Protein AF-0000000084528272 (afdb_homodimer)

Solvent-accessible surface area (backbone atoms only — not comparable to full-atom values): 48865 Å² total; per-residue (Å²): 131,80,78,73,78,74,69,82,78,52,68,67,54,35,46,54,52,16,54,50,28,44,74,71,64,39,54,68,62,13,48,53,31,45,22,58,32,39,61,64,41,75,79,44,25,68,60,29,32,51,48,12,52,50,26,46,77,71,67,38,52,70,60,12,41,41,28,18,53,52,11,29,74,66,36,71,82,39,64,70,40,47,52,53,34,22,51,45,30,42,74,66,55,42,34,70,60,16,41,53,48,45,51,52,50,33,72,79,41,75,84,44,64,67,57,52,28,51,44,28,46,38,28,37,65,69,65,36,39,68,65,19,47,54,54,30,53,57,46,33,69,75,39,73,83,42,31,65,34,36,33,40,37,12,54,36,29,35,48,66,65,39,49,37,64,7,52,57,37,39,60,32,49,65,62,64,68,82,48,78,78,84,85,66,97,50,54,70,60,84,78,63,78,40,80,50,34,31,34,35,32,32,73,82,76,55,70,29,52,51,56,58,50,47,39,44,43,34,39,43,44,77,71,34,33,33,58,38,33,35,37,46,34,57,75,54,49,28,68,25,50,48,70,33,59,56,46,73,44,47,34,74,65,62,81,86,58,88,56,63,27,28,41,48,57,70,68,43,47,38,66,43,35,70,74,37,90,70,70,66,70,57,37,64,67,41,66,52,67,68,30,39,52,52,28,50,62,72,46,51,66,48,68,91,35,50,30,36,34,39,32,39,58,57,60,86,82,42,86,65,30,74,62,48,32,59,60,72,70,68,48,54,84,51,71,61,48,78,69,53,44,44,32,27,61,44,72,58,73,72,46,50,55,37,56,71,71,52,47,33,53,64,32,37,60,62,28,76,75,47,87,38,50,30,34,50,51,26,37,54,72,71,35,70,34,36,42,24,21,81,33,45,63,38,34,47,38,31,41,70,53,41,52,28,37,36,40,33,37,60,73,51,62,48,77,53,46,92,57,78,42,53,31,83,70,25,83,40,31,38,45,47,59,27,89,45,62,89,35,57,68,62,38,42,51,51,48,44,54,49,47,53,52,51,49,52,51,50,50,53,53,56,68,77,96,131,79,80,73,78,73,71,81,76,51,67,67,55,35,45,54,50,17,55,50,28,44,74,70,65,39,53,69,64,13,46,53,31,45,22,58,35,38,64,63,42,74,79,46,25,68,58,29,33,51,47,12,53,51,25,46,75,70,67,37,52,69,60,12,40,41,28,19,52,51,11,28,74,66,35,73,82,40,64,70,41,46,51,53,35,22,52,45,30,41,73,65,55,42,33,70,61,17,42,54,47,46,51,53,52,33,72,78,42,75,88,44,63,67,57,52,29,51,43,29,46,38,29,36,66,69,65,37,38,68,63,18,47,55,54,28,54,55,47,33,68,76,40,75,83,42,33,64,32,36,32,41,36,11,54,36,30,36,48,65,65,39,49,37,66,9,52,59,38,41,61,32,51,66,61,64,67,80,47,80,79,83,86,65,96,51,53,68,60,84,78,63,78,40,78,50,35,30,35,36,34,32,74,83,75,55,70,30,51,52,56,57,50,47,38,44,43,34,38,44,44,76,71,33,33,33,58,38,34,33,36,46,35,59,74,54,48,27,68,24,51,49,69,33,59,57,46,74,43,46,34,74,65,62,80,85,58,90,55,62,26,29,42,48,57,73,70,44,48,38,66,45,35,71,75,36,91,70,69,66,70,55,36,64,65,42,66,53,66,69,31,38,52,51,27,51,63,73,45,52,66,48,68,91,34,52,30,34,34,40,33,38,58,57,60,86,82,42,86,65,31,75,63,47,31,58,62,73,68,68,49,53,86,50,70,61,49,79,69,52,42,44,32,26,62,44,72,58,73,72,46,50,54,37,55,70,71,52,48,34,52,65,31,38,60,62,28,76,77,49,88,37,49,30,35,51,50,26,37,55,73,72,36,71,33,36,38,24,20,82,33,44,63,39,34,48,37,30,43,70,53,39,51,28,37,34,41,34,39,60,72,50,62,48,76,54,46,91,58,78,45,53,31,84,71,24,82,41,31,37,45,45,59,28,90,44,62,90,36,57,69,63,38,44,52,50,49,44,55,49,48,54,53,51,48,52,53,51,51,52,55,55,71,75,95

Organism: NCBI:txid1123501

Nearest PDB structures (foldseek):
  6eou-assembly1_A  TM=7.880E-01  e=1.430E-07  Homo sapiens
  3vtx-assembly2_B  TM=8.028E-01  e=5.625E-07  Candidatus Magnetobacterium bavaricum
  8dti-assembly1_B  TM=3.540E-01  e=1.031E-11  Arabidopsis thaliana
  8dtg-assembly1_A  TM=3.325E-01  e=1.079E-10  Arabidopsis thaliana
  5nnr-assembly1_A  TM=5.958E-01  e=6.463E-05  Thermochaetoides thermophila

Structure (mmCIF, N/CA/C/O backbone):
data_AF-0000000084528272-model_v1
#
loop_
_entity.id
_entity.type
_entity.pdbx_description
1 polymer 'TPR repeat protein/Tetratricopeptide repeat protein'
#
loop_
_atom_site.group_PDB
_atom_site.id
_atom_site.type_symbol
_atom_site.label_atom_id
_atom_site.label_alt_id
_atom_site.label_comp_id
_atom_site.label_asym_id
_atom_site.label_entity_id
_atom_site.label_seq_id
_atom_site.pdbx_PDB_ins_code
_atom_site.Cartn_x
_atom_site.Cartn_y
_atom_site.Cartn_z
_atom_site.occupancy
_atom_site.B_iso_or_equiv
_atom_site.auth_seq_id
_atom_site.auth_comp_id
_atom_site.auth_asym_id
_atom_site.auth_atom_id
_atom_site.pdbx_PDB_model_num
ATOM 1 N N . MET A 1 1 ? -33.344 21.797 -30.281 1 27.42 1 MET A N 1
ATOM 2 C CA . MET A 1 1 ? -33.656 20.516 -29.672 1 27.42 1 MET A CA 1
ATOM 3 C C . MET A 1 1 ? -33.594 20.578 -28.156 1 27.42 1 MET A C 1
ATOM 5 O O . MET A 1 1 ? -32.594 21.047 -27.609 1 27.42 1 MET A O 1
ATOM 9 N N . SER A 1 2 ? -34.75 20.719 -27.422 1 32.47 2 SER A N 1
ATOM 10 C CA . SER A 1 2 ? -34.906 20.969 -25.984 1 32.47 2 SER A CA 1
ATOM 11 C C . SER A 1 2 ? -34.156 19.953 -25.156 1 32.47 2 SER A C 1
ATOM 13 O O . SER A 1 2 ? -34.156 18.75 -25.453 1 32.47 2 SER A O 1
ATOM 15 N N . GLU A 1 3 ? -32.969 20.25 -24.734 1 37.88 3 GLU A N 1
ATOM 16 C CA . GLU A 1 3 ? -32.219 19.422 -23.797 1 37.88 3 GLU A CA 1
ATOM 17 C C . GLU A 1 3 ? -33.125 18.859 -22.703 1 37.88 3 GLU A C 1
ATOM 19 O O . GLU A 1 3 ? -33.688 19.625 -21.906 1 37.88 3 GLU A O 1
ATOM 24 N N . ALA A 1 4 ? -34.062 17.984 -23.156 1 40.44 4 ALA A N 1
ATOM 25 C CA . ALA A 1 4 ? -35.031 17.25 -22.359 1 40.44 4 ALA A CA 1
ATOM 26 C C . ALA A 1 4 ? -34.531 17.031 -20.938 1 40.44 4 ALA A C 1
ATOM 28 O O . ALA A 1 4 ? -33.469 16.438 -20.75 1 40.44 4 ALA A O 1
ATOM 29 N N . GLY A 1 5 ? -34.594 17.891 -19.953 1 46.25 5 GLY A N 1
ATOM 30 C CA . GLY A 1 5 ? -34.281 18 -18.547 1 46.25 5 GLY A CA 1
ATOM 31 C C . GLY A 1 5 ? -34.406 16.688 -17.797 1 46.25 5 GLY A C 1
ATOM 32 O O . GLY A 1 5 ? -35.5 16.344 -17.297 1 46.25 5 GLY A O 1
ATOM 33 N N . SER A 1 6 ? -33.781 15.578 -18.141 1 57.53 6 SER A N 1
ATOM 34 C CA . SER A 1 6 ? -33.938 14.227 -17.625 1 57.53 6 SER A CA 1
ATOM 35 C C . SER A 1 6 ? -34 14.219 -16.109 1 57.53 6 SER A C 1
ATOM 37 O O . SER A 1 6 ? -33.188 14.867 -15.438 1 57.53 6 SER A O 1
ATOM 39 N N . ARG A 1 7 ? -35.156 14.102 -15.5 1 70.81 7 ARG A N 1
ATOM 40 C CA . ARG A 1 7 ? -35.375 13.977 -14.062 1 70.81 7 ARG A CA 1
ATOM 41 C C . ARG A 1 7 ? -34.344 13.062 -13.43 1 70.81 7 ARG A C 1
ATOM 43 O O . ARG A 1 7 ? -33.844 12.141 -14.086 1 70.81 7 ARG A O 1
ATOM 50 N N . PRO A 1 8 ? -33.875 13.492 -12.18 1 80.69 8 PRO A N 1
ATOM 51 C CA . PRO A 1 8 ? -32.938 12.586 -11.492 1 80.69 8 PRO A CA 1
ATOM 52 C C . PRO A 1 8 ? -33.5 11.164 -11.359 1 80.69 8 PRO A C 1
ATOM 54 O O . PRO A 1 8 ? -34.719 10.984 -11.172 1 80.69 8 PRO A O 1
ATOM 57 N N . PRO A 1 9 ? -32.781 10.172 -11.742 1 85.69 9 PRO A N 1
ATOM 58 C CA . PRO A 1 9 ? -33.25 8.789 -11.633 1 85.69 9 PRO A CA 1
ATOM 59 C C . PRO A 1 9 ? -33.75 8.445 -10.227 1 85.69 9 PRO A C 1
ATOM 61 O O . PRO A 1 9 ? -33.25 8.992 -9.242 1 85.69 9 PRO A O 1
ATOM 64 N N . THR A 1 10 ? -34.875 7.629 -10.227 1 90.06 10 THR A N 1
ATOM 65 C CA . THR A 1 10 ? -35.375 7.117 -8.953 1 90.06 10 THR A CA 1
ATOM 66 C C . THR A 1 10 ? -34.406 6.082 -8.367 1 90.06 10 THR A C 1
ATOM 68 O O . THR A 1 10 ? -33.531 5.586 -9.07 1 90.06 10 THR A O 1
ATOM 71 N N . VAL A 1 11 ? -34.594 5.758 -7.148 1 91.12 11 VAL A N 1
ATOM 72 C CA . VAL A 1 11 ? -33.781 4.77 -6.453 1 91.12 11 VAL A CA 1
ATOM 73 C C . VAL A 1 11 ? -33.906 3.412 -7.145 1 91.12 11 VAL A C 1
ATOM 75 O O . VAL A 1 11 ? -32.906 2.697 -7.312 1 91.12 11 VAL A O 1
ATOM 78 N N . ALA A 1 12 ? -35.094 3.129 -7.602 1 92.75 12 ALA A N 1
ATOM 79 C CA . ALA A 1 12 ? -35.344 1.855 -8.273 1 92.75 12 ALA A CA 1
ATOM 80 C C . ALA A 1 12 ? -34.625 1.792 -9.617 1 92.75 12 ALA A C 1
ATOM 82 O O . ALA A 1 12 ? -34.094 0.744 -10 1 92.75 12 ALA A O 1
ATOM 83 N N . GLU A 1 13 ? -34.625 2.869 -10.266 1 93.81 13 GLU A N 1
ATOM 84 C CA . GLU A 1 13 ? -33.938 2.934 -11.555 1 93.81 13 GLU A CA 1
ATOM 85 C C . GLU A 1 13 ? -32.438 2.77 -11.391 1 93.81 13 GLU A C 1
ATOM 87 O O . GLU A 1 13 ? -31.781 2.129 -12.219 1 93.81 13 GLU A O 1
ATOM 92 N N . VAL A 1 14 ? -31.922 3.311 -10.359 1 94.81 14 VAL A N 1
ATOM 93 C CA . VAL A 1 14 ? -30.5 3.193 -10.086 1 94.81 14 VAL A CA 1
ATOM 94 C C . VAL A 1 14 ? -30.156 1.741 -9.773 1 94.81 14 VAL A C 1
ATOM 96 O O . VAL A 1 14 ? -29.125 1.228 -10.234 1 94.81 14 VAL A O 1
ATOM 99 N N . ARG A 1 15 ? -31 1.11 -9.062 1 95.69 15 ARG A N 1
ATOM 100 C CA . ARG A 1 15 ? -30.812 -0.298 -8.727 1 95.69 15 ARG A CA 1
ATOM 101 C C . ARG A 1 15 ? -30.703 -1.148 -9.984 1 95.69 15 ARG A C 1
ATOM 103 O O . ARG A 1 15 ? -29.734 -1.906 -10.148 1 95.69 15 ARG A O 1
ATOM 110 N N . ASP A 1 16 ? -31.672 -0.999 -10.836 1 96.5 16 ASP A N 1
ATOM 111 C CA . ASP A 1 16 ? -31.719 -1.804 -12.055 1 96.5 16 ASP A CA 1
ATOM 112 C C . ASP A 1 16 ? -30.531 -1.518 -12.953 1 96.5 16 ASP A C 1
ATOM 114 O O . ASP A 1 16 ? -29.969 -2.434 -13.555 1 96.5 16 ASP A O 1
ATOM 118 N N . ALA A 1 17 ? -30.156 -0.276 -13.016 1 96.56 17 ALA A N 1
ATOM 119 C CA . ALA A 1 17 ? -29.016 0.122 -13.812 1 96.56 17 ALA A CA 1
ATOM 120 C C . ALA A 1 17 ? -27.719 -0.499 -13.273 1 96.56 17 ALA A C 1
ATOM 122 O O . ALA A 1 17 ? -26.844 -0.902 -14.047 1 96.56 17 ALA A O 1
ATOM 123 N N . ALA A 1 18 ? -27.578 -0.59 -11.961 1 96 18 ALA A N 1
ATOM 124 C CA . ALA A 1 18 ? -26.391 -1.172 -11.32 1 96 18 ALA A CA 1
ATOM 125 C C . ALA A 1 18 ? -26.25 -2.648 -11.68 1 96 18 ALA A C 1
ATOM 127 O O . ALA A 1 18 ? -25.172 -3.094 -12.086 1 96 18 ALA A O 1
ATOM 128 N N . VAL A 1 19 ? -27.359 -3.34 -11.609 1 96.81 19 VAL A N 1
ATOM 129 C CA . VAL A 1 19 ? -27.359 -4.773 -11.875 1 96.81 19 VAL A CA 1
ATOM 130 C C . VAL A 1 19 ? -27.062 -5.031 -13.352 1 96.81 19 VAL A C 1
ATOM 132 O O . VAL A 1 19 ? -26.281 -5.93 -13.688 1 96.81 19 VAL A O 1
ATOM 135 N N . GLU A 1 20 ? -27.641 -4.238 -14.18 1 97.06 20 GLU A N 1
ATOM 136 C CA . GLU A 1 20 ? -27.406 -4.375 -15.617 1 97.06 20 GLU A CA 1
ATOM 137 C C . GLU A 1 20 ? -25.953 -4.129 -15.977 1 97.06 20 GLU A C 1
ATOM 139 O O . GLU A 1 20 ? -25.359 -4.875 -16.766 1 97.06 20 GLU A O 1
ATOM 144 N N . ALA A 1 21 ? -25.391 -3.068 -15.445 1 97.06 21 ALA A N 1
ATOM 145 C CA . ALA A 1 21 ? -23.984 -2.754 -15.695 1 97.06 21 ALA A CA 1
ATOM 146 C C . ALA A 1 21 ? -23.078 -3.883 -15.219 1 97.06 21 ALA A C 1
ATOM 148 O O . ALA A 1 21 ? -22.125 -4.242 -15.898 1 97.06 21 ALA A O 1
ATOM 149 N N . HIS A 1 22 ? -23.391 -4.426 -14.078 1 96.12 22 HIS A N 1
ATOM 150 C CA . HIS A 1 22 ? -22.625 -5.531 -13.523 1 96.12 22 HIS A CA 1
ATOM 151 C C . HIS A 1 22 ? -22.672 -6.754 -14.438 1 96.12 22 HIS A C 1
ATOM 153 O O . HIS A 1 22 ? -21.641 -7.328 -14.766 1 96.12 22 HIS A O 1
ATOM 159 N N . ARG A 1 23 ? -23.781 -7.066 -14.875 1 95.69 23 ARG A N 1
ATOM 160 C CA . ARG A 1 23 ? -23.984 -8.219 -15.742 1 95.69 23 ARG A CA 1
ATOM 161 C C . ARG A 1 23 ? -23.266 -8.023 -17.078 1 95.69 23 ARG A C 1
ATOM 163 O O . ARG A 1 23 ? -22.766 -8.984 -17.672 1 95.69 23 ARG A O 1
ATOM 170 N N . ALA A 1 24 ? -23.172 -6.801 -17.5 1 96.31 24 ALA A N 1
ATOM 171 C CA . ALA A 1 24 ? -22.562 -6.473 -18.781 1 96.31 24 ALA A CA 1
ATOM 172 C C . ALA A 1 24 ? -21.047 -6.367 -18.656 1 96.31 24 ALA A C 1
ATOM 174 O O . ALA A 1 24 ? -20.344 -6.156 -19.656 1 96.31 24 ALA A O 1
ATOM 175 N N . GLY A 1 25 ? -20.531 -6.473 -17.484 1 94.62 25 GLY A N 1
ATOM 176 C CA . GLY A 1 25 ? -19.094 -6.449 -17.281 1 94.62 25 GLY A CA 1
ATOM 177 C C . GLY A 1 25 ? -18.531 -5.047 -17.141 1 94.62 25 GLY A C 1
ATOM 178 O O . GLY A 1 25 ? -17.312 -4.859 -17.125 1 94.62 25 GLY A O 1
ATOM 179 N N . ARG A 1 26 ? -19.469 -4.086 -17.125 1 95.69 26 ARG A N 1
ATOM 180 C CA . ARG A 1 26 ? -19.031 -2.713 -16.891 1 95.69 26 ARG A CA 1
ATOM 181 C C . ARG A 1 26 ? -18.828 -2.441 -15.406 1 95.69 26 ARG A C 1
ATOM 183 O O . ARG A 1 26 ? -19.641 -1.729 -14.797 1 95.69 26 ARG A O 1
ATOM 190 N N . LEU A 1 27 ? -17.797 -2.949 -14.867 1 93.38 27 LEU A N 1
ATOM 191 C CA . LEU A 1 27 ? -17.594 -3.084 -13.43 1 93.38 27 LEU A CA 1
ATOM 192 C C . LEU A 1 27 ? -17.453 -1.717 -12.766 1 93.38 27 LEU A C 1
ATOM 194 O O . LEU A 1 27 ? -18 -1.488 -11.688 1 93.38 27 LEU A O 1
ATOM 198 N N . ASP A 1 28 ? -16.781 -0.731 -13.398 1 90.81 28 ASP A N 1
ATOM 199 C CA . ASP A 1 28 ? -16.609 0.592 -12.805 1 90.81 28 ASP A CA 1
ATOM 200 C C . ASP A 1 28 ? -17.938 1.33 -12.703 1 90.81 28 ASP A C 1
ATOM 202 O O . ASP A 1 28 ? -18.266 1.906 -11.664 1 90.81 28 ASP A O 1
ATOM 206 N N . GLU A 1 29 ? -18.625 1.276 -13.805 1 93.38 29 GLU A N 1
ATOM 207 C CA . GLU A 1 29 ? -19.953 1.896 -13.82 1 93.38 29 GLU A CA 1
ATOM 208 C C . GLU A 1 29 ? -20.859 1.252 -12.781 1 93.38 29 GLU A C 1
ATOM 210 O O . GLU A 1 29 ? -21.562 1.949 -12.047 1 93.38 29 GLU A O 1
ATOM 215 N N . ALA A 1 30 ? -20.875 -0.094 -12.703 1 95.31 30 ALA A N 1
ATOM 216 C CA . ALA A 1 30 ? -21.703 -0.816 -11.742 1 95.31 30 ALA A CA 1
ATOM 217 C C . ALA A 1 30 ? -21.344 -0.419 -10.312 1 95.31 30 ALA A C 1
ATOM 219 O O . ALA A 1 30 ? -22.234 -0.208 -9.477 1 95.31 30 ALA A O 1
ATOM 220 N N . SER A 1 31 ? -20.062 -0.312 -10.078 1 92.38 31 SER A N 1
ATOM 221 C CA . SER A 1 31 ? -19.594 0.045 -8.742 1 92.38 31 SER A CA 1
ATOM 222 C C . SER A 1 31 ? -20.141 1.405 -8.312 1 92.38 31 SER A C 1
ATOM 224 O O . SER A 1 31 ? -20.609 1.563 -7.188 1 92.38 31 SER A O 1
ATOM 226 N N . GLU A 1 32 ? -20.094 2.361 -9.18 1 90.38 32 GLU A N 1
ATOM 227 C CA . GLU A 1 32 ? -20.594 3.699 -8.883 1 90.38 32 GLU A CA 1
ATOM 228 C C . GLU A 1 32 ? -22.109 3.676 -8.625 1 90.38 32 GLU A C 1
ATOM 230 O O . GLU A 1 32 ? -22.594 4.352 -7.723 1 90.38 32 GLU A O 1
ATOM 235 N N . LEU A 1 33 ? -22.781 2.938 -9.422 1 93.75 33 LEU A N 1
ATOM 236 C CA . LEU A 1 33 ? -24.234 2.84 -9.281 1 93.75 33 LEU A CA 1
ATOM 237 C C . LEU A 1 33 ? -24.609 2.121 -7.992 1 93.75 33 LEU A C 1
ATOM 239 O O . LEU A 1 33 ? -25.547 2.523 -7.305 1 93.75 33 LEU A O 1
ATOM 243 N N . TYR A 1 34 ? -23.875 1.042 -7.652 1 94.31 34 TYR A N 1
ATOM 244 C CA . TYR A 1 34 ? -24.094 0.375 -6.375 1 94.31 34 TYR A CA 1
ATOM 245 C C . TYR A 1 34 ? -23.891 1.339 -5.211 1 94.31 34 TYR A C 1
ATOM 247 O O . TYR A 1 34 ? -24.688 1.35 -4.262 1 94.31 34 TYR A O 1
ATOM 255 N N . ALA A 1 35 ? -22.844 2.146 -5.32 1 89.88 35 ALA A N 1
ATOM 256 C CA . ALA A 1 35 ? -22.547 3.121 -4.27 1 89.88 35 ALA A CA 1
ATOM 257 C C . ALA A 1 35 ? -23.719 4.09 -4.086 1 89.88 35 ALA A C 1
ATOM 259 O O . ALA A 1 35 ? -24.156 4.336 -2.963 1 89.88 35 ALA A O 1
ATOM 260 N N . ALA A 1 36 ? -24.156 4.625 -5.16 1 88.81 36 ALA A N 1
ATOM 261 C CA . ALA A 1 36 ? -25.281 5.57 -5.117 1 88.81 36 ALA A CA 1
ATOM 262 C C . ALA A 1 36 ? -26.531 4.914 -4.539 1 88.81 36 ALA A C 1
ATOM 264 O O . ALA A 1 36 ? -27.219 5.5 -3.697 1 88.81 36 ALA A O 1
ATOM 265 N N . TYR A 1 37 ? -26.844 3.742 -4.969 1 93.38 37 TYR A N 1
ATOM 266 C CA . TYR A 1 37 ? -28.047 3.049 -4.52 1 93.38 37 TYR A CA 1
ATOM 267 C C . TYR A 1 37 ? -27.969 2.721 -3.033 1 93.38 37 TYR A C 1
ATOM 269 O O . TYR A 1 37 ? -28.922 2.967 -2.281 1 93.38 37 TYR A O 1
ATOM 277 N N . LEU A 1 38 ? -26.812 2.207 -2.633 1 91.25 38 LEU A N 1
ATOM 278 C CA . LEU A 1 38 ? -26.688 1.716 -1.267 1 91.25 38 LEU A CA 1
ATOM 279 C C . LEU A 1 38 ? -26.562 2.875 -0.281 1 91.25 38 LEU A C 1
ATOM 281 O O . LEU A 1 38 ? -26.828 2.709 0.911 1 91.25 38 LEU A O 1
ATOM 285 N N . ALA A 1 39 ? -26.156 4.012 -0.787 1 85.62 39 ALA A N 1
ATOM 286 C CA . ALA A 1 39 ? -26.234 5.211 0.042 1 85.62 39 ALA A CA 1
ATOM 287 C C . ALA A 1 39 ? -27.672 5.539 0.418 1 85.62 39 ALA A C 1
ATOM 289 O O . ALA A 1 39 ? -27.938 6.027 1.521 1 85.62 39 ALA A O 1
ATOM 290 N N . ALA A 1 40 ? -28.562 5.242 -0.467 1 87.31 40 ALA A N 1
ATOM 291 C CA . ALA A 1 40 ? -29.984 5.531 -0.274 1 87.31 40 ALA A CA 1
ATOM 292 C C . ALA A 1 40 ? -30.688 4.359 0.398 1 87.31 40 ALA A C 1
ATOM 294 O O . ALA A 1 40 ? -31.703 4.551 1.09 1 87.31 40 ALA A O 1
ATOM 295 N N . SER A 1 41 ? -30.203 3.176 0.177 1 90.25 41 SER A N 1
ATOM 296 C CA . SER A 1 41 ? -30.828 1.968 0.696 1 90.25 41 SER A CA 1
ATOM 297 C C . SER A 1 41 ? -29.812 1.056 1.37 1 90.25 41 SER A C 1
ATOM 299 O O . SER A 1 41 ? -29.594 -0.071 0.922 1 90.25 41 SER A O 1
ATOM 301 N N . PRO A 1 42 ? -29.328 1.45 2.529 1 88.38 42 PRO A N 1
ATOM 302 C CA . PRO A 1 42 ? -28.234 0.722 3.162 1 88.38 42 PRO A CA 1
ATOM 303 C C . PRO A 1 42 ? -28.656 -0.628 3.729 1 88.38 42 PRO A C 1
ATOM 305 O O . PRO A 1 42 ? -27.812 -1.441 4.109 1 88.38 42 PRO A O 1
ATOM 308 N N . ASP A 1 43 ? -29.953 -0.979 3.688 1 90.44 43 ASP A N 1
ATOM 309 C CA . ASP A 1 43 ? -30.406 -2.207 4.328 1 90.44 43 ASP A CA 1
ATOM 310 C C . ASP A 1 43 ? -30.734 -3.281 3.293 1 90.44 43 ASP A C 1
ATOM 312 O O . ASP A 1 43 ? -31.344 -4.297 3.617 1 90.44 43 ASP A O 1
ATOM 316 N N . ASP A 1 44 ? -30.359 -3.049 2.086 1 93.56 44 ASP A N 1
ATOM 317 C CA . ASP A 1 44 ? -30.609 -4.023 1.029 1 93.56 44 ASP A CA 1
ATOM 318 C C . ASP A 1 44 ? -29.484 -5.055 0.956 1 93.56 44 ASP A C 1
ATOM 320 O O . ASP A 1 44 ? -28.5 -4.852 0.245 1 93.56 44 ASP A O 1
ATOM 324 N N . GLY A 1 45 ? -29.672 -6.148 1.642 1 95.12 45 GLY A N 1
ATOM 325 C CA . GLY A 1 45 ? -28.656 -7.195 1.691 1 95.12 45 GLY A CA 1
ATOM 326 C C . GLY A 1 45 ? -28.344 -7.777 0.328 1 95.12 45 GLY A C 1
ATOM 327 O O . GLY A 1 45 ? -27.18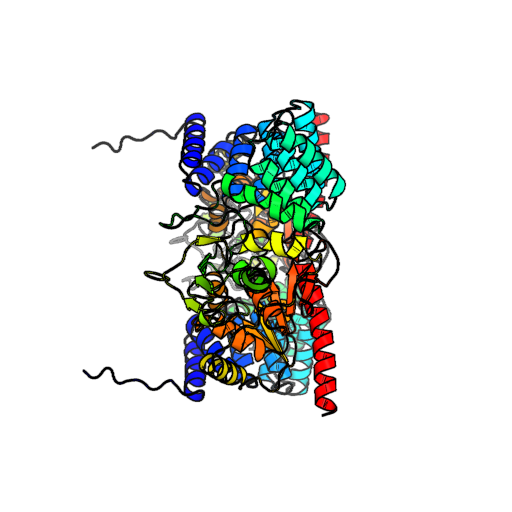8 -8.109 0.046 1 95.12 45 GLY A O 1
ATOM 328 N N . GLY A 1 46 ? -29.344 -7.875 -0.471 1 96.69 46 GLY A N 1
ATOM 329 C CA . GLY A 1 46 ? -29.141 -8.391 -1.813 1 96.69 46 GLY A CA 1
ATOM 330 C C . GLY A 1 46 ? -28.172 -7.559 -2.629 1 96.69 46 GLY A C 1
ATOM 331 O O . GLY A 1 46 ? -27.281 -8.102 -3.299 1 96.69 46 GLY A O 1
ATOM 332 N N . MET A 1 47 ? -28.281 -6.281 -2.514 1 96.31 47 MET A N 1
ATOM 333 C CA . MET A 1 47 ? -27.422 -5.387 -3.293 1 96.31 47 MET A CA 1
ATOM 334 C C . MET A 1 47 ? -26.016 -5.34 -2.717 1 96.31 47 MET A C 1
ATOM 336 O O . MET A 1 47 ? -25.031 -5.195 -3.459 1 96.31 47 MET A O 1
ATOM 340 N N . TRP A 1 48 ? -25.875 -5.5 -1.437 1 95.5 48 TRP A N 1
ATOM 341 C CA . TRP A 1 48 ? -24.547 -5.645 -0.836 1 95.5 48 TRP A CA 1
ATOM 342 C C . TRP A 1 48 ? -23.859 -6.898 -1.347 1 95.5 48 TRP A C 1
ATOM 344 O O . TRP A 1 48 ? -22.656 -6.875 -1.649 1 95.5 48 TRP A O 1
ATOM 354 N N . SER A 1 49 ? -24.625 -7.949 -1.415 1 97.38 49 SER A N 1
ATOM 355 C CA . SER A 1 49 ? -24.062 -9.195 -1.929 1 97.38 49 SER A CA 1
ATOM 356 C C . SER A 1 49 ? -23.609 -9.047 -3.375 1 97.38 49 SER A C 1
ATOM 358 O O . SER A 1 49 ? -22.531 -9.523 -3.748 1 97.38 49 SER A O 1
ATOM 360 N N . ASN A 1 50 ? -24.438 -8.344 -4.176 1 97.12 50 ASN A N 1
ATOM 361 C CA . ASN A 1 50 ? -24.047 -8.078 -5.555 1 97.12 50 ASN A CA 1
ATOM 362 C C . ASN A 1 50 ? -22.766 -7.27 -5.625 1 97.12 50 ASN A C 1
ATOM 364 O O . ASN A 1 50 ? -21.875 -7.566 -6.438 1 97.12 50 ASN A O 1
ATOM 368 N N . LEU A 1 51 ? -22.672 -6.332 -4.77 1 95.94 51 LEU A N 1
ATOM 369 C CA . LEU A 1 51 ? -21.453 -5.523 -4.719 1 95.94 51 LEU A CA 1
ATOM 370 C C . LEU A 1 51 ? -20.25 -6.371 -4.324 1 95.94 51 LEU A C 1
ATOM 372 O O . LEU A 1 51 ? -19.172 -6.234 -4.906 1 95.94 51 LEU A O 1
ATOM 376 N N . GLY A 1 52 ? -20.422 -7.168 -3.33 1 96.62 52 GLY A N 1
ATOM 377 C CA . GLY A 1 52 ? -19.359 -8.078 -2.941 1 96.62 52 GLY A CA 1
ATOM 378 C C . GLY A 1 52 ? -18.875 -8.961 -4.078 1 96.62 52 GLY A C 1
ATOM 379 O O . GLY A 1 52 ? -17.672 -9.164 -4.254 1 96.62 52 GLY A O 1
ATOM 380 N N . ALA A 1 53 ? -19.828 -9.469 -4.82 1 96.81 53 ALA A N 1
ATOM 381 C CA . ALA A 1 53 ? -19.484 -10.289 -5.98 1 96.81 53 ALA A CA 1
ATOM 382 C C . ALA A 1 53 ? -18.688 -9.484 -7.008 1 96.81 53 ALA A C 1
ATOM 384 O O . ALA A 1 53 ? -17.734 -9.992 -7.598 1 96.81 53 ALA A O 1
ATOM 385 N N . LEU A 1 54 ? -19.125 -8.312 -7.23 1 95.44 54 LEU A N 1
ATOM 386 C CA . LEU A 1 54 ? -18.422 -7.434 -8.156 1 95.44 54 LEU A CA 1
ATOM 387 C C . LEU A 1 54 ? -16.969 -7.223 -7.715 1 95.44 54 LEU A C 1
ATOM 389 O O . LEU A 1 54 ? -16.047 -7.371 -8.516 1 95.44 54 LEU A O 1
ATOM 393 N N . HIS A 1 55 ? -16.781 -6.875 -6.418 1 94.56 55 HIS A N 1
ATOM 394 C CA . HIS A 1 55 ? -15.438 -6.625 -5.898 1 94.56 55 HIS A CA 1
ATOM 395 C C . HIS A 1 55 ? -14.57 -7.871 -6.004 1 94.56 55 HIS A C 1
ATOM 397 O O . HIS A 1 55 ? -13.375 -7.777 -6.305 1 94.56 55 HIS A O 1
ATOM 403 N N . ARG A 1 56 ? -15.148 -9 -5.805 1 93.94 56 ARG A N 1
ATOM 404 C CA . ARG A 1 56 ? -14.406 -10.25 -5.898 1 93.94 56 ARG A CA 1
ATOM 405 C C . ARG A 1 56 ? -13.883 -10.477 -7.316 1 93.94 56 ARG A C 1
ATOM 407 O O . ARG A 1 56 ? -12.703 -10.773 -7.508 1 93.94 56 ARG A O 1
ATOM 414 N N . VAL A 1 57 ? -14.734 -10.258 -8.289 1 91.62 57 VAL A N 1
ATOM 415 C CA . VAL A 1 57 ? -14.359 -10.453 -9.688 1 91.62 57 VAL A CA 1
ATOM 416 C C . VAL A 1 57 ? -13.305 -9.422 -10.086 1 91.62 57 VAL A C 1
ATOM 418 O O . VAL A 1 57 ? -12.406 -9.719 -10.875 1 91.62 57 VAL A O 1
ATOM 421 N N . ALA A 1 58 ? -13.398 -8.297 -9.469 1 89.62 58 ALA A N 1
ATOM 422 C CA . ALA A 1 58 ? -12.469 -7.211 -9.781 1 89.62 58 ALA A CA 1
ATOM 423 C C . ALA A 1 58 ? -11.156 -7.375 -9.016 1 89.62 58 ALA A C 1
ATOM 425 O O . ALA A 1 58 ? -10.25 -6.551 -9.148 1 89.62 58 ALA A O 1
ATOM 426 N N . GLY A 1 59 ? -11.039 -8.398 -8.203 1 89.25 59 GLY A N 1
ATOM 427 C CA . GLY A 1 59 ? -9.812 -8.656 -7.461 1 89.25 59 GLY A CA 1
ATOM 428 C C . GLY A 1 59 ? -9.68 -7.797 -6.215 1 89.25 59 GLY A C 1
ATOM 429 O O . GLY A 1 59 ? -8.602 -7.719 -5.617 1 89.25 59 GLY A O 1
ATOM 430 N N . ARG A 1 60 ? -10.797 -7.082 -5.852 1 90.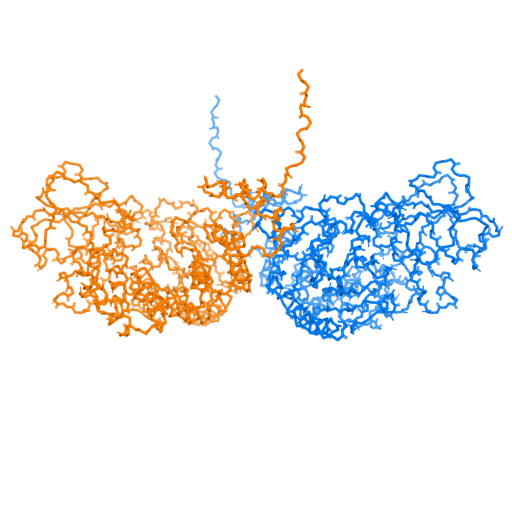62 60 ARG A N 1
ATOM 431 C CA . ARG A 1 60 ? -10.812 -6.254 -4.652 1 90.62 60 ARG A CA 1
ATOM 432 C C . ARG A 1 60 ? -11.336 -7.039 -3.453 1 90.62 60 ARG A C 1
ATOM 434 O O . ARG A 1 60 ? -12.406 -6.727 -2.922 1 90.62 60 ARG A O 1
ATOM 441 N N . HIS A 1 61 ? -10.508 -7.941 -2.932 1 93.25 61 HIS A N 1
ATOM 442 C CA . HIS A 1 61 ? -10.953 -8.977 -2.01 1 93.25 61 HIS A CA 1
ATOM 443 C C . HIS A 1 61 ? -11.32 -8.391 -0.654 1 93.25 61 HIS A C 1
ATOM 445 O O . HIS A 1 61 ? -12.281 -8.836 -0.021 1 93.25 61 HIS A O 1
ATOM 451 N N . ASP A 1 62 ? -10.641 -7.363 -0.186 1 92.25 62 ASP A N 1
ATOM 452 C CA . ASP A 1 62 ? -10.953 -6.758 1.104 1 92.25 62 ASP A CA 1
ATOM 453 C C . ASP A 1 62 ? -12.336 -6.109 1.088 1 92.25 62 ASP A C 1
ATOM 455 O O . ASP A 1 62 ? -13.133 -6.301 2.012 1 92.25 62 ASP A O 1
ATOM 459 N N . LEU A 1 63 ? -12.586 -5.41 0.019 1 93.5 63 LEU A N 1
ATOM 460 C CA . LEU A 1 63 ? -13.883 -4.758 -0.113 1 93.5 63 LEU A CA 1
ATOM 461 C C . LEU A 1 63 ? -14.992 -5.785 -0.309 1 93.5 63 LEU A C 1
ATOM 463 O O . LEU A 1 63 ? -16.109 -5.613 0.202 1 93.5 63 LEU A O 1
ATOM 467 N N . ALA A 1 64 ? -14.641 -6.82 -1.074 1 95.81 64 ALA A N 1
ATOM 468 C CA . ALA A 1 64 ? -15.602 -7.906 -1.246 1 95.81 64 ALA A CA 1
ATOM 469 C C . ALA A 1 64 ? -15.992 -8.508 0.099 1 95.81 64 ALA A C 1
ATOM 471 O O . ALA A 1 64 ? -17.172 -8.75 0.358 1 95.81 64 ALA A O 1
ATOM 472 N N . LEU A 1 65 ? -15.008 -8.742 0.907 1 95.38 65 LEU A N 1
ATOM 473 C CA . LEU A 1 65 ? -15.25 -9.328 2.219 1 95.38 65 LEU A CA 1
ATOM 474 C C . LEU A 1 65 ? -16.156 -8.438 3.059 1 95.38 65 LEU A C 1
ATOM 476 O O . LEU A 1 65 ? -17.141 -8.906 3.645 1 95.38 65 LEU A O 1
ATOM 480 N N . ILE A 1 66 ? -15.883 -7.164 3.078 1 93.5 66 ILE A N 1
ATOM 481 C CA . ILE A 1 66 ? -16.672 -6.215 3.855 1 93.5 66 ILE A CA 1
ATOM 482 C C . ILE A 1 66 ? -18.109 -6.223 3.367 1 93.5 66 ILE A C 1
ATOM 484 O O . ILE A 1 66 ? -19.047 -6.324 4.168 1 93.5 66 ILE A O 1
ATOM 488 N N . ALA A 1 67 ? -18.312 -6.145 2.053 1 94.81 67 ALA A N 1
ATOM 489 C CA . ALA A 1 67 ? -19.641 -6.109 1.467 1 94.81 67 ALA A CA 1
ATOM 490 C C . ALA A 1 67 ? -20.406 -7.402 1.76 1 94.81 67 ALA A C 1
ATOM 492 O O . ALA A 1 67 ? -21.578 -7.367 2.113 1 94.81 67 ALA A O 1
ATOM 493 N N . GLN A 1 68 ? -19.703 -8.492 1.639 1 96.81 68 GLN A N 1
ATOM 494 C CA . GLN A 1 68 ? -20.375 -9.773 1.859 1 96.81 68 GLN A CA 1
ATOM 495 C C . GLN A 1 68 ? -20.734 -9.961 3.332 1 96.81 68 GLN A C 1
ATOM 497 O O . GLN A 1 68 ? -21.766 -10.547 3.656 1 96.81 68 GLN A O 1
ATOM 502 N N . LYS A 1 69 ? -19.906 -9.547 4.223 1 94.31 69 LYS A N 1
ATOM 503 C CA . LYS A 1 69 ? -20.219 -9.609 5.648 1 94.31 69 LYS A CA 1
ATOM 504 C C . LYS A 1 69 ? -21.453 -8.773 5.969 1 94.31 69 LYS A C 1
ATOM 506 O O . LYS A 1 69 ? -22.328 -9.203 6.734 1 94.31 69 LYS A O 1
ATOM 511 N N . ARG A 1 70 ? -21.531 -7.629 5.383 1 92 70 ARG A N 1
ATOM 512 C CA . ARG A 1 70 ? -22.703 -6.781 5.574 1 92 70 ARG A CA 1
ATOM 513 C C . ARG A 1 70 ? -23.969 -7.453 5.027 1 92 70 ARG A C 1
ATOM 515 O O . ARG A 1 70 ? -25.016 -7.449 5.68 1 92 70 ARG A O 1
ATOM 522 N N . ALA A 1 71 ? -23.875 -7.98 3.832 1 95.75 71 ALA A N 1
ATOM 523 C CA . ALA A 1 71 ? -25 -8.695 3.234 1 95.75 71 ALA A CA 1
ATOM 524 C C . ALA A 1 71 ? -25.484 -9.82 4.145 1 95.75 71 ALA A C 1
ATOM 526 O O . ALA A 1 71 ? -26.688 -9.961 4.395 1 95.75 71 ALA A O 1
ATOM 527 N N . TYR A 1 72 ? -24.578 -10.539 4.672 1 95.69 72 TYR A N 1
ATOM 528 C CA . TYR A 1 72 ? -24.891 -11.68 5.52 1 95.69 72 TYR A CA 1
ATOM 529 C C . TYR A 1 72 ? -25.547 -11.227 6.824 1 95.69 72 TYR A C 1
ATOM 531 O O . TYR A 1 72 ? -26.469 -11.875 7.328 1 95.69 72 TYR A O 1
ATOM 539 N N . ALA A 1 73 ? -25.047 -10.148 7.391 1 91.62 73 ALA A N 1
ATOM 540 C CA . ALA A 1 73 ? -25.625 -9.602 8.617 1 91.62 73 ALA A CA 1
ATOM 541 C C . ALA A 1 73 ? -27.094 -9.195 8.398 1 91.62 73 ALA A C 1
ATOM 543 O O . ALA A 1 73 ? -27.922 -9.352 9.297 1 91.62 73 ALA A O 1
ATOM 544 N N . LEU A 1 74 ? -27.422 -8.734 7.211 1 92.06 74 LEU A N 1
ATOM 545 C CA . LEU A 1 74 ? -28.766 -8.266 6.879 1 92.06 74 LEU A CA 1
ATOM 546 C C . LEU A 1 74 ? -29.672 -9.43 6.523 1 92.06 74 LEU A C 1
ATOM 548 O O . LEU A 1 74 ? -30.875 -9.391 6.805 1 92.06 74 LEU A O 1
ATOM 552 N N . MET A 1 75 ? -29.078 -10.492 5.902 1 95.06 75 MET A N 1
ATOM 553 C CA . MET A 1 75 ? -29.859 -11.641 5.445 1 95.06 75 MET A CA 1
ATOM 554 C C . MET A 1 75 ? -29.141 -12.945 5.742 1 95.06 75 MET A C 1
ATOM 556 O O . MET A 1 75 ? -28.766 -13.68 4.82 1 95.06 75 MET A O 1
ATOM 560 N N . PRO A 1 76 ? -29.078 -13.336 6.965 1 92.94 76 PRO A N 1
ATOM 561 C CA . PRO A 1 76 ? -28.266 -14.484 7.363 1 92.94 76 PRO A CA 1
ATOM 562 C C . PRO A 1 76 ? -28.844 -15.812 6.906 1 92.94 76 PRO A C 1
ATOM 564 O O . PRO A 1 76 ? -28.156 -16.828 6.926 1 92.94 76 PRO A O 1
ATOM 567 N N . ARG A 1 77 ? -30.109 -15.867 6.41 1 93 77 ARG A N 1
ATOM 568 C CA . ARG A 1 77 ? -30.734 -17.125 6.035 1 93 77 ARG A CA 1
ATOM 569 C C . ARG A 1 77 ? -30.766 -17.297 4.52 1 93 77 ARG A C 1
ATOM 571 O O . ARG A 1 77 ? -31.188 -18.344 4.012 1 93 77 ARG A O 1
ATOM 578 N N . ALA A 1 78 ? -30.328 -16.266 3.818 1 95.69 78 ALA A N 1
ATOM 579 C CA . ALA A 1 78 ? -30.328 -16.359 2.359 1 95.69 78 ALA A CA 1
ATOM 580 C C . ALA A 1 78 ? -29.172 -17.219 1.863 1 95.69 78 ALA A C 1
ATOM 582 O O . ALA A 1 78 ? -28 -16.906 2.094 1 95.69 78 ALA A O 1
ATOM 583 N N . ARG A 1 79 ? -29.5 -18.266 1.101 1 95.75 79 ARG A N 1
ATOM 584 C CA . ARG A 1 79 ? -28.516 -19.266 0.671 1 95.75 79 ARG A CA 1
ATOM 585 C C . ARG A 1 79 ? -27.453 -18.641 -0.231 1 95.75 79 ARG A C 1
ATOM 587 O O . ARG A 1 79 ? -26.266 -18.891 -0.064 1 95.75 79 ARG A O 1
ATOM 594 N N . SER A 1 80 ? -27.938 -17.812 -1.186 1 95.75 80 SER A N 1
ATOM 595 C CA . SER A 1 80 ? -27 -17.188 -2.125 1 95.75 80 SER A CA 1
ATOM 596 C C . SER A 1 80 ? -26 -16.297 -1.402 1 95.75 80 SER A C 1
ATOM 598 O O . SER A 1 80 ? -24.812 -16.297 -1.732 1 95.75 80 SER A O 1
ATOM 600 N N . ILE A 1 81 ? -26.469 -15.578 -0.372 1 97.38 81 ILE A N 1
ATOM 601 C CA . ILE A 1 81 ? -25.609 -14.672 0.389 1 97.38 81 ILE A CA 1
ATOM 602 C C . ILE A 1 81 ? -24.625 -15.477 1.232 1 97.38 81 ILE A C 1
ATOM 604 O O . ILE A 1 81 ? -23.438 -15.148 1.3 1 97.38 81 ILE A O 1
ATOM 608 N N . THR A 1 82 ? -25.109 -16.562 1.767 1 97.38 82 THR A N 1
ATOM 609 C CA . THR A 1 82 ? -24.25 -17.438 2.541 1 97.38 82 THR A CA 1
ATOM 610 C C . THR A 1 82 ? -23.141 -18.016 1.664 1 97.38 82 THR A C 1
ATOM 612 O O . THR A 1 82 ? -21.984 -18.047 2.062 1 97.38 82 THR A O 1
ATOM 615 N N . GLY A 1 83 ? -23.5 -18.453 0.471 1 97.25 83 GLY A N 1
ATOM 616 C CA . GLY A 1 83 ? -22.516 -18.984 -0.467 1 97.25 83 GLY A CA 1
ATOM 617 C C . GLY A 1 83 ? -21.469 -17.969 -0.883 1 97.25 83 GLY A C 1
ATOM 618 O O . GLY A 1 83 ? -20.281 -18.281 -0.926 1 97.25 83 GLY A O 1
ATOM 619 N N . ASN A 1 84 ? -21.891 -16.75 -1.139 1 97.56 84 ASN A N 1
ATOM 620 C CA . ASN A 1 84 ? -20.969 -15.68 -1.537 1 97.56 84 ASN A CA 1
ATOM 621 C C . ASN A 1 84 ? -20 -15.32 -0.409 1 97.56 84 ASN A C 1
ATOM 623 O O . ASN A 1 84 ? -18.812 -15.086 -0.65 1 97.56 84 ASN A O 1
ATOM 627 N N . LEU A 1 85 ? -20.516 -15.312 0.812 1 97.94 85 LEU A N 1
ATOM 628 C CA . LEU A 1 85 ? -19.641 -15.047 1.95 1 97.94 85 LEU A CA 1
ATOM 629 C C . LEU A 1 85 ? -18.609 -16.156 2.109 1 97.94 85 LEU A C 1
ATOM 631 O O . LEU A 1 85 ? -17.422 -15.883 2.32 1 97.94 85 LEU A O 1
ATOM 635 N N . ALA A 1 86 ? -19.047 -17.375 1.928 1 98 86 ALA A N 1
ATOM 636 C CA . ALA A 1 86 ? -18.125 -18.5 2.037 1 98 86 ALA A CA 1
ATOM 637 C C . ALA A 1 86 ? -17.016 -18.406 0.996 1 98 86 ALA A C 1
ATOM 639 O O . ALA A 1 86 ? -15.852 -18.672 1.298 1 98 86 ALA A O 1
ATOM 640 N N . ASN A 1 87 ? -17.359 -18 -0.189 1 97 87 ASN A N 1
ATOM 641 C CA . ASN A 1 87 ? -16.391 -17.875 -1.265 1 97 87 ASN A CA 1
ATOM 642 C C . ASN A 1 87 ? -15.305 -16.859 -0.914 1 97 87 ASN A C 1
ATOM 644 O O . ASN A 1 87 ? -14.109 -17.156 -1.03 1 97 87 ASN A O 1
ATOM 648 N N . ILE A 1 88 ? -15.68 -15.711 -0.468 1 96.75 88 ILE A N 1
ATOM 649 C CA . ILE A 1 88 ? -14.711 -14.648 -0.237 1 96.75 88 ILE A CA 1
ATOM 650 C C . ILE A 1 88 ? -13.898 -14.961 1.019 1 96.75 88 ILE A C 1
ATOM 652 O O . ILE A 1 88 ? -12.703 -14.648 1.087 1 96.75 88 ILE A O 1
ATOM 656 N N . LEU A 1 89 ? -14.555 -15.617 2.023 1 97.12 89 LEU A N 1
ATOM 657 C CA . LEU A 1 89 ? -13.812 -16.047 3.199 1 97.12 89 LEU A CA 1
ATOM 658 C C . LEU A 1 89 ? -12.711 -17.031 2.811 1 97.12 89 LEU A C 1
ATOM 660 O O . LEU A 1 89 ? -11.586 -16.938 3.307 1 97.12 89 LEU A O 1
ATOM 664 N N . ALA A 1 90 ? -12.984 -17.891 1.917 1 95.56 90 ALA A N 1
ATOM 665 C CA . ALA A 1 90 ? -11.977 -18.828 1.417 1 95.56 90 ALA A CA 1
ATOM 666 C C . ALA A 1 90 ? -10.867 -18.094 0.669 1 95.56 90 ALA A C 1
ATOM 668 O O . ALA A 1 90 ? -9.688 -18.375 0.86 1 95.56 90 ALA A O 1
ATOM 669 N N . ASP A 1 91 ? -11.266 -17.125 -0.143 1 94.19 91 ASP A N 1
ATOM 670 C CA . ASP A 1 91 ? -10.305 -16.344 -0.92 1 94.19 91 ASP A CA 1
ATOM 671 C C . ASP A 1 91 ? -9.336 -15.602 -0.008 1 94.19 91 ASP A C 1
ATOM 673 O O . ASP A 1 91 ? -8.164 -15.43 -0.35 1 94.19 91 ASP A O 1
ATOM 677 N N . THR A 1 92 ? -9.852 -15.211 1.109 1 93.19 92 THR A N 1
ATOM 678 C CA . THR A 1 92 ? -9.055 -14.344 1.966 1 93.19 92 THR A CA 1
ATOM 679 C C . THR A 1 92 ? -8.398 -15.141 3.09 1 93.19 92 THR A C 1
ATOM 681 O O . THR A 1 92 ? -7.812 -14.562 4.008 1 93.19 92 THR A O 1
ATOM 684 N N . GLY A 1 93 ? -8.523 -16.469 3.088 1 94.12 93 GLY A N 1
ATOM 685 C CA . GLY A 1 93 ? -7.754 -17.328 3.967 1 94.12 93 GLY A CA 1
ATOM 686 C C . GLY A 1 93 ? -8.516 -17.75 5.207 1 94.12 93 GLY A C 1
ATOM 687 O O . GLY A 1 93 ? -7.988 -18.484 6.047 1 94.12 93 GLY A O 1
ATOM 688 N N . GLU A 1 94 ? -9.766 -17.266 5.375 1 95.62 94 GLU A N 1
ATOM 689 C CA . GLU A 1 94 ? -10.602 -17.734 6.473 1 95.62 94 GLU A CA 1
ATOM 690 C C . GLU A 1 94 ? -11.344 -19.016 6.09 1 95.62 94 GLU A C 1
ATOM 692 O O . GLU A 1 94 ? -12.578 -19.062 6.141 1 95.62 94 GLU A O 1
ATOM 697 N N . THR A 1 95 ? -10.586 -20.031 5.895 1 96.94 95 THR A N 1
ATOM 698 C CA . THR A 1 95 ? -11.07 -21.25 5.277 1 96.94 95 THR A CA 1
ATOM 699 C C . THR A 1 95 ? -11.938 -22.047 6.254 1 96.94 95 THR A C 1
ATOM 701 O O . THR A 1 95 ? -12.93 -22.672 5.852 1 96.94 95 THR A O 1
ATOM 704 N N . GLU A 1 96 ? -11.602 -22.047 7.566 1 97.62 96 GLU A N 1
ATOM 705 C CA . GLU A 1 96 ? -12.414 -22.75 8.555 1 97.62 96 GLU A CA 1
ATOM 706 C C . GLU A 1 96 ? -13.828 -22.188 8.609 1 97.62 96 GLU A C 1
ATOM 708 O O . GLU A 1 96 ? -14.805 -22.938 8.609 1 97.62 96 GLU A O 1
ATOM 713 N N . ARG A 1 97 ? -13.906 -20.875 8.594 1 97.5 97 ARG A N 1
ATOM 714 C CA . ARG A 1 97 ? -15.211 -20.234 8.609 1 97.5 97 ARG A CA 1
ATOM 715 C C . ARG A 1 97 ? -15.977 -20.516 7.32 1 97.5 97 ARG A C 1
ATOM 717 O O . ARG A 1 97 ? -17.188 -20.734 7.348 1 97.5 97 ARG A O 1
ATOM 724 N N . ALA A 1 98 ? -15.273 -20.453 6.188 1 98 98 ALA A N 1
ATOM 725 C CA . ALA A 1 98 ? -15.891 -20.797 4.906 1 98 98 ALA A CA 1
ATOM 726 C C . ALA A 1 98 ? -16.469 -22.203 4.93 1 98 98 ALA A C 1
ATOM 728 O O . ALA A 1 98 ? -17.594 -22.438 4.457 1 98 98 ALA A O 1
ATOM 729 N N . LEU A 1 99 ? -15.703 -23.109 5.523 1 98 99 LEU A N 1
ATOM 730 C CA . LEU A 1 99 ? -16.141 -24.5 5.617 1 98 99 LEU A CA 1
ATOM 731 C C . LEU A 1 99 ? -17.391 -24.625 6.473 1 98 99 LEU A C 1
ATOM 733 O O . LEU A 1 99 ? -18.328 -25.359 6.121 1 98 99 LEU A O 1
ATOM 737 N N . GLU A 1 100 ? -17.469 -23.922 7.562 1 97.62 100 GLU A N 1
ATOM 738 C CA . GLU A 1 100 ? -18.641 -23.938 8.445 1 97.62 100 GLU A CA 1
ATOM 739 C C . GLU A 1 100 ? -19.891 -23.438 7.719 1 97.62 100 GLU A C 1
ATOM 741 O O . GLU A 1 100 ? -20.953 -24.016 7.844 1 97.62 100 GLU A O 1
ATOM 746 N N . LEU A 1 101 ? -19.75 -22.359 6.988 1 97.75 101 LEU A N 1
ATOM 747 C CA . LEU A 1 101 ? -20.859 -21.812 6.23 1 97.75 101 LEU A CA 1
ATOM 748 C C . LEU A 1 101 ? -21.328 -22.797 5.164 1 97.75 101 LEU A C 1
ATOM 750 O O . LEU A 1 101 ? -22.531 -22.938 4.926 1 97.75 101 LEU A O 1
ATOM 754 N N . ARG A 1 102 ? -20.422 -23.516 4.539 1 97.44 102 ARG A N 1
ATOM 755 C CA . ARG A 1 102 ? -20.781 -24.484 3.51 1 97.44 102 ARG A CA 1
ATOM 756 C C . ARG A 1 102 ? -21.469 -25.688 4.117 1 97.44 102 ARG A C 1
ATOM 758 O O . ARG A 1 102 ? -22.359 -26.281 3.502 1 97.44 102 ARG A O 1
ATOM 765 N N . ARG A 1 103 ? -21.062 -26.047 5.316 1 96.5 103 ARG A N 1
ATOM 766 C CA . ARG A 1 103 ? -21.781 -27.109 6.016 1 96.5 103 ARG A CA 1
ATOM 767 C C . ARG A 1 103 ? -23.234 -26.719 6.281 1 96.5 103 ARG A C 1
ATOM 769 O O . ARG A 1 103 ? -24.141 -27.547 6.148 1 96.5 103 ARG A O 1
ATOM 776 N N . GLN A 1 104 ? -23.406 -25.484 6.609 1 95.75 104 GLN A N 1
ATOM 777 C CA . GLN A 1 104 ? -24.766 -24.969 6.809 1 95.75 104 GLN A CA 1
ATOM 778 C C . GLN A 1 104 ? -25.578 -25.031 5.52 1 95.75 104 GLN A C 1
ATOM 780 O O . GLN A 1 104 ? -26.75 -25.422 5.539 1 95.75 104 GLN A O 1
ATOM 785 N N . LEU A 1 105 ? -24.969 -24.719 4.414 1 96.44 105 LEU A N 1
ATOM 786 C CA . LEU A 1 105 ? -25.641 -24.766 3.117 1 96.44 105 LEU A CA 1
ATOM 787 C C . LEU A 1 105 ? -26.047 -26.188 2.77 1 96.44 105 LEU A C 1
ATOM 789 O O . LEU A 1 105 ? -27.141 -26.406 2.234 1 96.44 105 LEU A O 1
ATOM 793 N N . LEU A 1 106 ? -25.25 -27.109 3.119 1 94.81 106 LEU A N 1
ATOM 794 C CA . LEU A 1 106 ? -25.531 -28.516 2.801 1 94.81 106 LEU A CA 1
ATOM 795 C C . LEU A 1 106 ? -26.609 -29.078 3.721 1 94.81 106 LEU A C 1
ATOM 797 O O . LEU A 1 106 ? -27.344 -29.984 3.334 1 94.81 106 LEU A O 1
ATOM 801 N N . ALA A 1 107 ? -26.625 -28.562 4.938 1 93.25 107 ALA A N 1
ATOM 802 C CA . ALA A 1 107 ? -27.703 -28.984 5.836 1 93.25 107 ALA A CA 1
ATOM 803 C C . ALA A 1 107 ? -29.078 -28.641 5.258 1 93.25 107 ALA A C 1
ATOM 805 O O . ALA A 1 107 ? -30.031 -29.406 5.387 1 93.25 107 ALA A O 1
ATOM 806 N N . ASP A 1 108 ? -29.156 -27.578 4.535 1 91.31 108 ASP A N 1
ATOM 807 C CA . ASP A 1 108 ? -30.391 -27.109 3.918 1 91.31 108 ASP A CA 1
ATOM 808 C C . ASP A 1 108 ? -30.672 -27.828 2.604 1 91.31 108 ASP A C 1
ATOM 810 O O . ASP A 1 108 ? -31.812 -28.141 2.285 1 91.31 108 ASP A O 1
ATOM 814 N N . ARG A 1 109 ? -29.562 -28.078 1.821 1 92.5 109 ARG A N 1
ATOM 815 C CA . ARG A 1 109 ? -29.625 -28.781 0.549 1 92.5 109 ARG A CA 1
ATOM 816 C C . ARG A 1 109 ? -28.5 -29.797 0.424 1 92.5 109 ARG A C 1
ATOM 818 O O . ARG A 1 109 ? -27.469 -29.516 -0.217 1 92.5 109 ARG A O 1
ATOM 825 N N . PRO A 1 110 ? -28.719 -30.953 0.806 1 89.44 110 PRO A N 1
ATOM 826 C CA . PRO A 1 110 ? -27.641 -31.938 0.927 1 89.44 110 PRO A CA 1
ATOM 827 C C . PRO A 1 110 ? -27.094 -32.375 -0.428 1 89.44 110 PRO A C 1
ATOM 829 O O . PRO A 1 110 ? -25.969 -32.875 -0.511 1 89.44 110 PRO A O 1
ATOM 832 N N . ASP A 1 111 ? -27.844 -32.219 -1.511 1 88.5 111 ASP A N 1
ATOM 833 C CA . ASP A 1 111 ? -27.406 -32.75 -2.793 1 88.5 111 ASP A CA 1
ATOM 834 C C . ASP A 1 111 ? -26.938 -31.656 -3.732 1 88.5 111 ASP A C 1
ATOM 836 O O . ASP A 1 111 ? -27.141 -31.719 -4.945 1 88.5 111 ASP A O 1
ATOM 840 N N . ASP A 1 112 ? -26.281 -30.656 -3.172 1 94.69 112 ASP A N 1
ATOM 841 C CA . ASP A 1 112 ? -25.703 -29.609 -4 1 94.69 112 ASP A CA 1
ATOM 842 C C . ASP A 1 112 ? -24.25 -29.922 -4.352 1 94.69 112 ASP A C 1
ATOM 844 O O . ASP A 1 112 ? -23.359 -29.781 -3.508 1 94.69 112 ASP A O 1
ATOM 848 N N . PRO A 1 113 ? -23.953 -30.328 -5.59 1 95.88 113 PRO A N 1
ATOM 849 C CA . PRO A 1 113 ? -22.609 -30.797 -5.922 1 95.88 113 PRO A CA 1
ATOM 850 C C . PRO A 1 113 ? -21.562 -29.688 -5.871 1 95.88 113 PRO A C 1
ATOM 852 O O . PRO A 1 113 ? -20.406 -29.938 -5.527 1 95.88 113 PRO A O 1
ATOM 855 N N . GLU A 1 114 ? -21.984 -28.516 -6.184 1 95.25 114 GLU A N 1
ATOM 856 C CA . GLU A 1 114 ? -21.047 -27.406 -6.152 1 95.25 114 GLU A CA 1
ATOM 857 C C . GLU A 1 114 ? -20.547 -27.141 -4.734 1 95.25 114 GLU A C 1
ATOM 859 O O . GLU A 1 114 ? -19.344 -26.938 -4.52 1 95.25 114 GLU A O 1
ATOM 864 N N . VAL A 1 115 ? -21.422 -27.156 -3.785 1 97 115 VAL A N 1
ATOM 865 C CA . VAL A 1 115 ? -21.062 -26.906 -2.393 1 97 115 VAL A CA 1
ATOM 866 C C . VAL A 1 115 ? -20.125 -28.016 -1.895 1 97 115 VAL A C 1
ATOM 868 O O . VAL A 1 115 ? -19.156 -27.75 -1.198 1 97 115 VAL A O 1
ATOM 871 N N . ILE A 1 116 ? -20.422 -29.234 -2.33 1 97.44 116 ILE A N 1
ATOM 872 C CA . ILE A 1 116 ? -19.609 -30.375 -1.923 1 97.44 116 ILE A CA 1
ATOM 873 C C . ILE A 1 116 ? -18.203 -30.219 -2.479 1 97.44 116 ILE A C 1
ATOM 875 O O . ILE A 1 116 ? -17.219 -30.406 -1.759 1 97.44 116 ILE A O 1
ATOM 879 N N . ALA A 1 117 ? -18.062 -29.859 -3.752 1 97.19 117 ALA A N 1
ATOM 880 C CA . ALA A 1 117 ? -16.766 -29.656 -4.379 1 97.19 117 ALA A CA 1
ATOM 881 C C . ALA A 1 117 ? -15.961 -28.594 -3.645 1 97.19 117 ALA A C 1
ATOM 883 O O . ALA A 1 117 ? -14.773 -28.766 -3.381 1 97.19 117 ALA A O 1
ATOM 884 N N . MET A 1 118 ? -16.672 -27.547 -3.24 1 97 118 MET A N 1
ATOM 885 C CA . MET A 1 118 ? -16 -26.438 -2.578 1 97 118 MET A CA 1
ATOM 886 C C . MET A 1 118 ? -15.625 -26.797 -1.146 1 97 118 MET A C 1
ATOM 888 O O . MET A 1 118 ? -14.633 -26.312 -0.61 1 97 118 MET A O 1
ATOM 892 N N . MET A 1 119 ? -16.391 -27.656 -0.558 1 97.38 119 MET A N 1
ATOM 893 C CA . MET A 1 119 ? -16 -28.172 0.75 1 97.38 119 MET A CA 1
ATOM 894 C C . MET A 1 119 ? -14.727 -29.016 0.651 1 97.38 119 MET A C 1
ATOM 896 O O . MET A 1 119 ? -13.852 -28.922 1.514 1 97.38 119 MET A O 1
ATOM 900 N N . GLY A 1 120 ? -14.656 -29.812 -0.417 1 97.75 120 GLY A N 1
ATOM 901 C CA . GLY A 1 120 ? -13.43 -30.562 -0.649 1 97.75 120 GLY A CA 1
ATOM 902 C C . GLY A 1 120 ? -12.211 -29.672 -0.795 1 97.75 120 GLY A C 1
ATOM 903 O O . GLY A 1 120 ? -11.156 -29.953 -0.217 1 97.75 120 GLY A O 1
ATOM 904 N N . LYS A 1 121 ? -12.352 -28.609 -1.536 1 97.06 121 LYS A N 1
ATOM 905 C CA . LYS A 1 121 ? -11.273 -27.641 -1.696 1 97.06 121 LYS A CA 1
ATOM 906 C C . LYS A 1 121 ? -10.867 -27.047 -0.352 1 97.06 121 LYS A C 1
ATOM 908 O O . LYS A 1 121 ? -9.68 -26.922 -0.059 1 97.06 121 LYS A O 1
ATOM 913 N N . ALA A 1 122 ? -11.844 -26.656 0.465 1 97.56 122 ALA A N 1
ATOM 914 C CA . ALA A 1 122 ? -11.57 -26.078 1.777 1 97.56 122 ALA A CA 1
ATOM 915 C C . ALA A 1 122 ? -10.812 -27.062 2.668 1 97.56 122 ALA A C 1
ATOM 917 O O . ALA A 1 122 ? -9.852 -26.688 3.342 1 97.56 122 ALA A O 1
ATOM 918 N N . LEU A 1 123 ? -11.266 -28.312 2.633 1 98 123 LEU A N 1
ATOM 919 C CA . LEU A 1 123 ? -10.617 -29.328 3.436 1 98 123 LEU A CA 1
ATOM 920 C C . LEU A 1 123 ? -9.164 -29.531 2.996 1 98 123 LEU A C 1
ATOM 922 O O . LEU A 1 123 ? -8.281 -29.719 3.832 1 98 123 LEU A O 1
ATOM 926 N N . ARG A 1 124 ? -8.914 -29.469 1.691 1 96.94 124 ARG A N 1
ATOM 927 C CA . ARG A 1 124 ? -7.547 -29.547 1.181 1 96.94 124 ARG A CA 1
ATOM 928 C C . ARG A 1 124 ? -6.699 -28.391 1.688 1 96.94 124 ARG A C 1
ATOM 930 O O . ARG A 1 124 ? -5.578 -28.594 2.162 1 96.94 124 ARG A O 1
ATOM 937 N N . THR A 1 125 ? -7.281 -27.141 1.581 1 95.19 125 THR A N 1
ATOM 938 C CA . THR A 1 125 ? -6.582 -25.953 2.039 1 95.19 125 THR A CA 1
ATOM 939 C C . THR A 1 125 ? -6.23 -26.062 3.52 1 95.19 125 THR A C 1
ATOM 941 O O . THR A 1 125 ? -5.168 -25.594 3.947 1 95.19 125 THR A O 1
ATOM 944 N N . LEU A 1 126 ? -7.074 -26.766 4.273 1 96 126 LEU A N 1
ATOM 945 C CA . LEU A 1 126 ? -6.883 -26.953 5.707 1 96 126 LEU A CA 1
ATOM 946 C C . LEU A 1 126 ? -6 -28.172 5.98 1 96 126 LEU A C 1
ATOM 948 O O . LEU A 1 126 ? -5.797 -28.547 7.137 1 96 126 LEU A O 1
ATOM 952 N N . ARG A 1 127 ? -5.574 -28.859 4.938 1 95.25 127 ARG A N 1
ATOM 953 C CA . ARG A 1 127 ? -4.652 -29.984 4.992 1 95.25 127 ARG A CA 1
ATOM 954 C C . ARG A 1 127 ? -5.32 -31.219 5.617 1 95.25 127 ARG A C 1
ATOM 956 O O . ARG A 1 127 ? -4.652 -32.062 6.219 1 95.25 127 ARG A O 1
ATOM 963 N N . ARG A 1 128 ? -6.598 -31.203 5.613 1 97.12 128 ARG A N 1
ATOM 964 C CA . ARG A 1 128 ? -7.371 -32.375 5.988 1 97.12 128 ARG A CA 1
ATOM 965 C C . ARG A 1 128 ? -7.613 -33.281 4.777 1 97.12 128 ARG A C 1
ATOM 967 O O . ARG A 1 128 ? -8.758 -33.469 4.371 1 97.12 128 ARG A O 1
ATOM 974 N N . TYR A 1 129 ? -6.562 -33.906 4.324 1 97.44 129 TYR A N 1
ATOM 975 C CA . TYR A 1 129 ? -6.527 -34.562 3.018 1 97.44 129 TYR A CA 1
ATOM 976 C C . TYR A 1 129 ? -7.398 -35.812 3.006 1 97.44 129 TYR A C 1
ATOM 978 O O . TYR A 1 129 ? -8.188 -36 2.08 1 97.44 129 TYR A O 1
ATOM 986 N N . ASP A 1 130 ? -7.301 -36.562 4.043 1 97.94 130 ASP A N 1
ATOM 987 C CA . ASP A 1 130 ? -8.055 -37.812 4.074 1 97.94 130 ASP A CA 1
ATOM 988 C C . ASP A 1 130 ? -9.555 -37.562 4.062 1 97.94 130 ASP A C 1
ATOM 990 O O . ASP A 1 130 ? -10.305 -38.219 3.336 1 97.94 130 ASP A O 1
ATOM 994 N N . GLU A 1 131 ? -9.938 -36.594 4.887 1 98.19 131 GLU A N 1
ATOM 995 C CA . GLU A 1 131 ? -11.344 -36.188 4.914 1 98.19 131 GLU A CA 1
ATOM 996 C C . GLU A 1 131 ? -11.797 -35.688 3.551 1 98.19 131 GLU A C 1
ATOM 998 O O . GLU A 1 131 ? -12.883 -36.031 3.078 1 98.19 131 GLU A O 1
ATOM 1003 N N . ALA A 1 132 ? -10.984 -34.906 2.934 1 98.44 132 ALA A N 1
ATOM 1004 C CA . ALA A 1 132 ? -11.297 -34.344 1.63 1 98.44 132 ALA A CA 1
ATOM 1005 C C . ALA A 1 132 ? -11.406 -35.438 0.561 1 98.44 132 ALA A C 1
ATOM 1007 O O . ALA A 1 132 ? -12.359 -35.438 -0.221 1 98.44 132 ALA A O 1
ATOM 1008 N N . ILE A 1 133 ? -10.445 -36.312 0.562 1 98.44 133 ILE A N 1
ATOM 1009 C CA . ILE A 1 133 ? -10.414 -37.375 -0.43 1 98.44 133 ILE A CA 1
ATOM 1010 C C . ILE A 1 133 ? -11.656 -38.25 -0.277 1 98.44 133 ILE A C 1
ATOM 1012 O O . ILE A 1 133 ? -12.32 -38.562 -1.264 1 98.44 133 ILE A O 1
ATOM 1016 N N . SER A 1 134 ? -11.992 -38.594 0.954 1 98.31 134 SER A N 1
ATOM 1017 C CA . SER A 1 134 ? -13.172 -39.406 1.2 1 98.31 134 SER A CA 1
ATOM 1018 C C . SER A 1 134 ? -14.438 -38.719 0.703 1 98.31 134 SER A C 1
ATOM 1020 O O . SER A 1 134 ? -15.227 -39.312 -0.031 1 98.31 134 SER A O 1
ATOM 1022 N N . LEU A 1 135 ? -14.562 -37.5 1.026 1 97.38 135 LEU A N 1
ATOM 1023 C CA . LEU A 1 135 ? -15.727 -36.719 0.63 1 97.38 135 LEU A CA 1
ATOM 1024 C C . LEU A 1 135 ? -15.828 -36.625 -0.889 1 97.38 135 LEU A C 1
ATOM 1026 O O . LEU A 1 135 ? -16.891 -36.906 -1.459 1 97.38 135 LEU A O 1
ATOM 1030 N N . LEU A 1 136 ? -14.789 -36.344 -1.511 1 98.06 136 LEU A N 1
ATOM 1031 C CA . LEU A 1 136 ? -14.789 -36.094 -2.943 1 98.06 136 LEU A CA 1
ATOM 1032 C C . LEU A 1 136 ? -14.914 -37.375 -3.746 1 98.06 136 LEU A C 1
ATOM 1034 O O . LEU A 1 136 ? -15.555 -37.406 -4.801 1 98.06 136 LEU A O 1
ATOM 1038 N N . LYS A 1 137 ? -14.281 -38.438 -3.281 1 97.62 137 LYS A N 1
ATOM 1039 C CA . LYS A 1 137 ? -14.414 -39.688 -3.977 1 97.62 137 LYS A CA 1
ATOM 1040 C C . LYS A 1 137 ? -15.875 -40.156 -4 1 97.62 137 LYS A C 1
ATOM 1042 O O . LYS A 1 137 ? -16.391 -40.531 -5.055 1 97.62 137 LYS A O 1
ATOM 1047 N N . GLU A 1 138 ? -16.484 -40.094 -2.838 1 96.81 138 GLU A N 1
ATOM 1048 C CA . GLU A 1 138 ? -17.891 -40.469 -2.75 1 96.81 138 GLU A CA 1
ATOM 1049 C C . GLU A 1 138 ? -18.75 -39.594 -3.646 1 96.81 138 GLU A C 1
ATOM 1051 O O . GLU A 1 138 ? -19.625 -40.094 -4.363 1 96.81 138 GLU A O 1
ATOM 1056 N N . ALA A 1 139 ? -18.531 -38.344 -3.604 1 96.75 139 ALA A N 1
ATOM 1057 C CA . ALA A 1 139 ? -19.312 -37.406 -4.379 1 96.75 139 ALA A CA 1
ATOM 1058 C C . ALA A 1 139 ? -19.078 -37.594 -5.875 1 96.75 139 ALA A C 1
ATOM 1060 O O . ALA A 1 139 ? -20.016 -37.469 -6.676 1 96.75 139 ALA A O 1
ATOM 1061 N N . ALA A 1 140 ? -17.875 -37.875 -6.266 1 95.62 140 ALA A N 1
ATOM 1062 C CA . ALA A 1 140 ? -17.531 -38.062 -7.676 1 95.62 140 ALA A CA 1
ATOM 1063 C C . ALA A 1 140 ? -18.25 -39.281 -8.25 1 95.62 140 ALA A C 1
ATOM 1065 O O . ALA A 1 140 ? -18.609 -39.312 -9.438 1 95.62 140 ALA A O 1
ATOM 1066 N N . GLU A 1 141 ? -18.484 -40.219 -7.426 1 95.44 141 GLU A N 1
ATOM 1067 C CA . GLU A 1 141 ? -19.234 -41.406 -7.848 1 95.44 141 GLU A CA 1
ATOM 1068 C C . GLU A 1 141 ? -20.703 -41.062 -8.07 1 95.44 141 GLU A C 1
ATOM 1070 O O . GLU A 1 141 ? -21.344 -41.562 -9 1 95.44 141 GLU A O 1
ATOM 1075 N N . ARG A 1 142 ? -21.188 -40.188 -7.238 1 95.75 142 ARG A N 1
ATOM 1076 C CA . ARG A 1 142 ? -22.578 -39.812 -7.305 1 95.75 142 ARG A CA 1
ATOM 1077 C C . ARG A 1 142 ? -22.812 -38.812 -8.445 1 95.75 142 ARG A C 1
ATOM 1079 O O . ARG A 1 142 ? -23.891 -38.812 -9.055 1 95.75 142 ARG A O 1
ATOM 1086 N N . TYR A 1 143 ? -21.828 -38 -8.703 1 95.81 143 TYR A N 1
ATOM 1087 C CA . TYR A 1 143 ? -21.938 -36.969 -9.727 1 95.81 143 TYR A CA 1
ATOM 1088 C C . TYR A 1 143 ? -20.797 -37.062 -10.727 1 95.81 143 TYR A C 1
ATOM 1090 O O . TYR A 1 143 ? -19.984 -36.125 -10.836 1 95.81 143 TYR A O 1
ATOM 1098 N N . PRO A 1 144 ? -20.797 -38.031 -11.547 1 92 144 PRO A N 1
ATOM 1099 C CA . PRO A 1 144 ? -19.641 -38.344 -12.406 1 92 144 PRO A CA 1
ATOM 1100 C C . PRO A 1 144 ? -19.406 -37.25 -13.445 1 92 144 PRO A C 1
ATOM 1102 O O . PRO A 1 144 ? -18.281 -37.125 -13.953 1 92 144 PRO A O 1
ATOM 1105 N N . ASP A 1 145 ? -20.344 -36.406 -13.758 1 91.5 145 ASP A N 1
ATOM 1106 C CA . ASP A 1 145 ? -20.203 -35.406 -14.812 1 91.5 145 ASP A CA 1
ATOM 1107 C C . ASP A 1 145 ? -19.859 -34.031 -14.227 1 91.5 145 ASP A C 1
ATOM 1109 O O . ASP A 1 145 ? -19.75 -33.062 -14.961 1 91.5 145 ASP A O 1
ATOM 1113 N N . HIS A 1 146 ? -19.656 -34.062 -12.93 1 95.19 146 HIS A N 1
ATOM 1114 C CA . HIS A 1 146 ? -19.344 -32.781 -12.305 1 95.19 146 HIS A CA 1
ATOM 1115 C C . HIS A 1 146 ? -17.844 -32.531 -12.336 1 95.19 146 HIS A C 1
ATOM 1117 O O . HIS A 1 146 ? -17.109 -32.938 -11.43 1 95.19 146 HIS A O 1
ATOM 1123 N N . ALA A 1 147 ? -17.344 -31.703 -13.289 1 94.38 147 ALA A N 1
ATOM 1124 C CA . ALA A 1 147 ? -15.945 -31.5 -13.617 1 94.38 147 ALA A CA 1
ATOM 1125 C C . ALA A 1 147 ? -15.18 -30.922 -12.43 1 94.38 147 ALA A C 1
ATOM 1127 O O . ALA A 1 147 ? -14.086 -31.391 -12.102 1 94.38 147 ALA A O 1
ATOM 1128 N N . GLU A 1 148 ? -15.773 -29.969 -11.766 1 94.38 148 GLU A N 1
ATOM 1129 C CA . GLU A 1 148 ? -15.109 -29.312 -10.641 1 94.38 148 GLU A CA 1
ATOM 1130 C C . GLU A 1 148 ? -14.82 -30.297 -9.516 1 94.38 148 GLU A C 1
ATOM 1132 O O . GLU A 1 148 ? -13.742 -30.281 -8.922 1 94.38 148 GLU A O 1
ATOM 1137 N N . MET A 1 149 ? -15.789 -31.141 -9.273 1 95.56 149 MET A N 1
ATOM 1138 C CA . MET A 1 149 ? -15.633 -32.156 -8.234 1 95.56 149 MET A CA 1
ATOM 1139 C C . MET A 1 149 ? -14.445 -33.062 -8.531 1 95.56 149 MET A C 1
ATOM 1141 O O . MET A 1 149 ? -13.641 -33.344 -7.641 1 95.56 149 MET A O 1
ATOM 1145 N N . ARG A 1 150 ? -14.312 -33.406 -9.695 1 96.25 150 ARG A N 1
ATOM 1146 C CA . ARG A 1 150 ? -13.25 -34.344 -10.102 1 96.25 150 ARG A CA 1
ATOM 1147 C C . ARG A 1 150 ? -11.891 -33.656 -10.055 1 96.25 150 ARG A C 1
ATOM 1149 O O . ARG A 1 150 ? -10.891 -34.25 -9.664 1 96.25 150 ARG A O 1
ATOM 1156 N N . VAL A 1 151 ? -11.828 -32.469 -10.438 1 96.38 151 VAL A N 1
ATOM 1157 C CA . VAL A 1 151 ? -10.578 -31.719 -10.398 1 96.38 151 VAL A CA 1
ATOM 1158 C C . VAL A 1 151 ? -10.141 -31.5 -8.945 1 96.38 151 VAL A C 1
ATOM 1160 O O . VAL A 1 151 ? -8.961 -31.625 -8.625 1 96.38 151 VAL A O 1
ATOM 1163 N N . GLN A 1 152 ? -11.125 -31.203 -8.086 1 97.38 152 GLN A N 1
ATOM 1164 C CA . GLN A 1 152 ? -10.781 -31.031 -6.68 1 97.38 152 GLN A CA 1
ATOM 1165 C C . GLN A 1 152 ? -10.234 -32.312 -6.082 1 97.38 152 GLN A C 1
ATOM 1167 O O . GLN A 1 152 ? -9.328 -32.281 -5.25 1 97.38 152 GLN A O 1
ATOM 1172 N N . LEU A 1 153 ? -10.805 -33.406 -6.496 1 98.06 153 LEU A N 1
ATOM 1173 C CA . LEU A 1 153 ? -10.273 -34.688 -6.059 1 98.06 153 LEU A CA 1
ATOM 1174 C C . LEU A 1 153 ? -8.828 -34.875 -6.523 1 98.06 153 LEU A C 1
ATOM 1176 O O . LEU A 1 153 ? -7.957 -35.25 -5.734 1 98.06 153 LEU A O 1
ATOM 1180 N N . ALA A 1 154 ? -8.586 -34.594 -7.77 1 97.69 154 ALA A N 1
ATOM 1181 C CA . ALA A 1 154 ? -7.242 -34.719 -8.328 1 97.69 154 ALA A CA 1
ATOM 1182 C C . ALA A 1 154 ? -6.234 -33.875 -7.562 1 97.69 154 ALA A C 1
ATOM 1184 O O . ALA A 1 154 ? -5.191 -34.375 -7.137 1 97.69 154 ALA A O 1
ATOM 1185 N N . LEU A 1 155 ? -6.562 -32.656 -7.375 1 97.19 155 LEU A N 1
ATOM 1186 C CA . LEU A 1 155 ? -5.656 -31.719 -6.707 1 97.19 155 LEU A CA 1
ATOM 1187 C C . LEU A 1 155 ? -5.438 -32.125 -5.25 1 97.19 155 LEU A C 1
ATOM 1189 O O . LEU A 1 155 ? -4.34 -31.953 -4.715 1 97.19 155 LEU A O 1
ATOM 1193 N N . THR A 1 156 ? -6.477 -32.656 -4.637 1 98.19 156 THR A N 1
ATOM 1194 C CA . THR A 1 156 ? -6.352 -33.125 -3.26 1 98.19 156 THR A CA 1
ATOM 1195 C C . THR A 1 156 ? -5.43 -34.344 -3.176 1 98.19 156 THR A C 1
ATOM 1197 O O . THR A 1 156 ? -4.59 -34.406 -2.279 1 98.19 156 THR A O 1
ATOM 1200 N N . LEU A 1 157 ? -5.578 -35.219 -4.074 1 98.19 157 LEU A N 1
ATOM 1201 C CA . LEU A 1 157 ? -4.711 -36.406 -4.133 1 98.19 157 LEU A CA 1
ATOM 1202 C C . LEU A 1 157 ? -3.254 -35.969 -4.336 1 98.19 157 LEU A C 1
ATOM 1204 O O . LEU A 1 157 ? -2.361 -36.5 -3.66 1 98.19 157 LEU A O 1
ATOM 1208 N N . LEU A 1 158 ? -3.02 -35.031 -5.195 1 97.38 158 LEU A N 1
ATOM 1209 C CA . LEU A 1 158 ? -1.669 -34.562 -5.445 1 97.38 158 LEU A CA 1
ATOM 1210 C C . LEU A 1 158 ? -1.095 -33.875 -4.203 1 97.38 158 LEU A C 1
ATOM 1212 O O . LEU A 1 158 ? 0.06 -34.125 -3.842 1 97.38 158 LEU A O 1
ATOM 1216 N N . ALA A 1 159 ? -1.939 -33.125 -3.562 1 96.88 159 ALA A N 1
ATOM 1217 C CA . ALA A 1 159 ? -1.507 -32.438 -2.34 1 96.88 159 ALA A CA 1
ATOM 1218 C C . ALA A 1 159 ? -1.152 -33.469 -1.253 1 96.88 159 ALA A C 1
ATOM 1220 O O . ALA A 1 159 ? -0.259 -33.219 -0.439 1 96.88 159 ALA A O 1
ATOM 1221 N N . ALA A 1 160 ? -1.795 -34.594 -1.291 1 96.56 160 ALA A N 1
ATOM 1222 C CA . ALA A 1 160 ? -1.577 -35.656 -0.305 1 96.56 160 ALA A CA 1
ATOM 1223 C C . ALA A 1 160 ? -0.388 -36.531 -0.691 1 96.56 160 ALA A C 1
ATOM 1225 O O . ALA A 1 160 ? -0.056 -37.5 0.015 1 96.56 160 ALA A O 1
ATOM 1226 N N . GLY A 1 161 ? 0.2 -36.25 -1.798 1 95.31 161 GLY A N 1
ATOM 1227 C CA . GLY A 1 161 ? 1.364 -37.031 -2.229 1 95.31 161 GLY A CA 1
ATOM 1228 C C . GLY A 1 161 ? 1.007 -38.312 -2.953 1 95.31 161 GLY A C 1
ATOM 1229 O O . GLY A 1 161 ? 1.874 -39.156 -3.201 1 95.31 161 GLY A O 1
ATOM 1230 N N . ARG A 1 162 ? -0.237 -38.469 -3.164 1 96.44 162 ARG A N 1
ATOM 1231 C CA . ARG A 1 162 ? -0.681 -39.625 -3.936 1 96.44 162 ARG A CA 1
ATOM 1232 C C . ARG A 1 162 ? -0.615 -39.344 -5.434 1 96.44 162 ARG A C 1
ATOM 1234 O O . ARG A 1 162 ? -1.646 -39.281 -6.102 1 96.44 162 ARG A O 1
ATOM 1241 N N . TYR A 1 163 ? 0.578 -39.375 -5.965 1 97.62 163 TYR A N 1
ATOM 1242 C CA . TYR A 1 163 ? 0.863 -38.781 -7.273 1 97.62 163 TYR A CA 1
ATOM 1243 C C . TYR A 1 163 ? 0.216 -39.625 -8.383 1 97.62 163 TYR A C 1
ATOM 1245 O O . TYR A 1 163 ? -0.401 -39.062 -9.297 1 97.62 163 TYR A O 1
ATOM 1253 N N . LEU A 1 164 ? 0.344 -40.938 -8.32 1 98 164 LEU A N 1
ATOM 1254 C CA . LEU A 1 164 ? -0.237 -41.75 -9.383 1 98 164 LEU A CA 1
ATOM 1255 C C . LEU A 1 164 ? -1.736 -41.5 -9.5 1 98 164 LEU A C 1
ATOM 1257 O O . LEU A 1 164 ? -2.223 -41.094 -10.555 1 98 164 LEU A O 1
ATOM 1261 N N . GLU A 1 165 ? -2.479 -41.656 -8.375 1 97.5 165 GLU A N 1
ATOM 1262 C CA . GLU A 1 165 ? -3.922 -41.438 -8.359 1 97.5 165 GLU A CA 1
ATOM 1263 C C . GLU A 1 165 ? -4.258 -40 -8.758 1 97.5 165 GLU A C 1
ATOM 1265 O O . GLU A 1 165 ? -5.234 -39.781 -9.469 1 97.5 165 GLU A O 1
ATOM 1270 N N . GLY A 1 166 ? -3.471 -39.125 -8.25 1 97.75 166 GLY A N 1
ATOM 1271 C CA . GLY A 1 166 ? -3.703 -37.719 -8.508 1 97.75 166 GLY A CA 1
ATOM 1272 C C . GLY A 1 166 ? -3.602 -37.344 -9.977 1 97.75 166 GLY A C 1
ATOM 1273 O O . GLY A 1 166 ? -4.492 -36.688 -10.523 1 97.75 166 GLY A O 1
ATOM 1274 N N . PHE A 1 167 ? -2.508 -37.781 -10.633 1 97 167 PHE A N 1
ATOM 1275 C CA . PHE A 1 167 ? -2.305 -37.438 -12.031 1 97 167 PHE A CA 1
ATOM 1276 C C . PHE A 1 167 ? -3.305 -38.156 -12.922 1 97 167 PHE A C 1
ATOM 1278 O O . PHE A 1 167 ? -3.742 -37.625 -13.945 1 97 167 PHE A O 1
ATOM 1285 N N . GLU A 1 168 ? -3.697 -39.375 -12.539 1 96.12 168 GLU A N 1
ATOM 1286 C CA . GLU A 1 168 ? -4.766 -40.031 -13.258 1 96.12 168 GLU A CA 1
ATOM 1287 C C . GLU A 1 168 ? -6.078 -39.281 -13.172 1 96.12 168 GLU A C 1
ATOM 1289 O O . GLU A 1 168 ? -6.746 -39.062 -14.18 1 96.12 168 GLU A O 1
ATOM 1294 N N . ALA A 1 169 ? -6.355 -38.844 -11.977 1 95.69 169 ALA A N 1
ATOM 1295 C CA . ALA A 1 169 ? -7.586 -38.094 -11.75 1 95.69 169 ALA A CA 1
ATOM 1296 C C . ALA A 1 169 ? -7.531 -36.719 -12.445 1 95.69 169 ALA A C 1
ATOM 1298 O O . ALA A 1 169 ? -8.57 -36.156 -12.812 1 95.69 169 ALA A O 1
ATOM 1299 N N . TYR A 1 170 ? -6.371 -36.219 -12.688 1 95.06 170 TYR A N 1
ATOM 1300 C CA . TYR A 1 170 ? -6.191 -34.875 -13.219 1 95.06 170 TYR A CA 1
ATOM 1301 C C . TYR A 1 170 ? -6.578 -34.812 -14.688 1 95.06 170 TYR A C 1
ATOM 1303 O O . TYR A 1 170 ? -6.613 -33.719 -15.281 1 95.06 170 TYR A O 1
ATOM 1311 N N . GLU A 1 171 ? -6.914 -35.906 -15.289 1 92.06 171 GLU A N 1
ATOM 1312 C CA . GLU A 1 171 ? -7.5 -35.938 -16.625 1 92.06 171 GLU A CA 1
ATOM 1313 C C . GLU A 1 171 ? -8.766 -35.094 -16.688 1 92.06 171 GLU A C 1
ATOM 1315 O O . GLU A 1 171 ? -9.117 -34.562 -17.734 1 92.06 171 GLU A O 1
ATOM 1320 N N . ALA A 1 172 ? -9.375 -34.906 -15.555 1 92.75 172 ALA A N 1
ATOM 1321 C CA . ALA A 1 172 ? -10.625 -34.156 -15.438 1 92.75 172 ALA A CA 1
ATOM 1322 C C . ALA A 1 172 ? -10.43 -32.688 -15.797 1 92.75 172 ALA A C 1
ATOM 1324 O O . ALA A 1 172 ? -11.398 -31.969 -16.016 1 92.75 172 ALA A O 1
ATOM 1325 N N . ARG A 1 173 ? -9.102 -32.281 -15.922 1 90.12 173 ARG A N 1
ATOM 1326 C CA . ARG A 1 173 ? -8.82 -30.875 -16.219 1 90.12 173 ARG A CA 1
ATOM 1327 C C . ARG A 1 173 ? -9.391 -30.469 -17.578 1 90.12 173 ARG A C 1
ATOM 1329 O O . ARG A 1 173 ? -9.703 -29.312 -17.812 1 90.12 173 ARG A O 1
ATOM 1336 N N . TRP A 1 174 ? -9.586 -31.359 -18.469 1 89.69 174 TRP A N 1
ATOM 1337 C CA . TRP A 1 174 ? -10.07 -31.094 -19.812 1 89.69 174 TRP A CA 1
ATOM 1338 C C . TRP A 1 174 ? -11.578 -30.906 -19.828 1 89.69 174 TRP A C 1
ATOM 1340 O O . TRP A 1 174 ? -12.148 -30.422 -20.812 1 89.69 174 TRP A O 1
ATOM 1350 N N . LEU A 1 175 ? -12.234 -31.172 -18.641 1 88.38 175 LEU A N 1
ATOM 1351 C CA . LEU A 1 175 ? -13.688 -31.078 -18.562 1 88.38 175 LEU A CA 1
ATOM 1352 C C . LEU A 1 175 ? -14.117 -29.719 -18.047 1 88.38 175 LEU A C 1
ATOM 1354 O O . LEU A 1 175 ? -15.297 -29.359 -18.125 1 88.38 175 LEU A O 1
ATOM 1358 N N . THR A 1 176 ? -13.195 -28.938 -17.516 1 84.94 176 THR A N 1
ATOM 1359 C CA . THR A 1 176 ? -13.539 -27.688 -16.844 1 84.94 176 THR A CA 1
ATOM 1360 C C . THR A 1 176 ? -13.742 -26.562 -17.859 1 84.94 176 THR A C 1
ATOM 1362 O O . THR A 1 176 ? -14.336 -25.531 -17.547 1 84.94 176 THR A O 1
ATOM 1365 N N . GLY A 1 177 ? -13.312 -26.766 -19.094 1 81.12 177 GLY A N 1
ATOM 1366 C CA . GLY A 1 177 ? -13.391 -25.719 -20.094 1 81.12 177 GLY A CA 1
ATOM 1367 C C . GLY A 1 177 ? -12.312 -24.656 -19.953 1 81.12 177 GLY A C 1
ATOM 1368 O O . GLY A 1 177 ? -12.227 -23.734 -20.75 1 81.12 177 GLY A O 1
ATOM 1369 N N . GLU A 1 178 ? -11.469 -24.766 -19 1 79 178 GLU A N 1
ATOM 1370 C CA . GLU A 1 178 ? -10.406 -23.797 -18.75 1 79 178 GLU A CA 1
ATOM 1371 C C . GLU A 1 178 ? -9.234 -24 -19.703 1 79 178 GLU A C 1
ATOM 1373 O O . GLU A 1 178 ? -8.492 -23.062 -20 1 79 178 GLU A O 1
ATOM 1378 N N . LEU A 1 179 ? -9.07 -25.203 -20.156 1 82.19 179 LEU A N 1
ATOM 1379 C CA . LEU A 1 179 ? -8.016 -25.547 -21.109 1 82.19 179 LEU A CA 1
ATOM 1380 C C . LEU A 1 179 ? -8.609 -25.922 -22.469 1 82.19 179 LEU A C 1
ATOM 1382 O O . LEU A 1 179 ? -9.594 -26.672 -22.531 1 82.19 179 LEU A O 1
ATOM 1386 N N . ALA A 1 180 ? -8.125 -25.375 -23.453 1 81.31 180 ALA A N 1
ATOM 1387 C CA . ALA A 1 180 ? -8.578 -25.734 -24.797 1 81.31 180 ALA A CA 1
ATOM 1388 C C . ALA A 1 180 ? -7.777 -26.906 -25.344 1 81.31 180 ALA A C 1
ATOM 1390 O O . ALA A 1 180 ? -6.562 -26.812 -25.531 1 81.31 180 ALA A O 1
ATOM 1391 N N . PRO A 1 181 ? -8.477 -27.922 -25.5 1 82 181 PRO A N 1
ATOM 1392 C CA . PRO A 1 181 ? -7.754 -29.047 -26.062 1 82 181 PRO A CA 1
ATOM 1393 C C . PRO A 1 181 ? -7.223 -28.781 -27.469 1 82 181 PRO A C 1
ATOM 1395 O O . PRO A 1 181 ? -7.875 -28.078 -28.25 1 82 181 PRO A O 1
ATOM 1398 N N . ARG A 1 182 ? -6.094 -29.312 -27.703 1 85.31 182 ARG A N 1
ATOM 1399 C CA . ARG A 1 182 ? -5.492 -29.188 -29.031 1 85.31 182 ARG A CA 1
ATOM 1400 C C . ARG A 1 182 ? -6.047 -30.234 -29.984 1 85.31 182 ARG A C 1
ATOM 1402 O O . ARG A 1 182 ? -6.402 -31.344 -29.578 1 85.31 182 ARG A O 1
ATOM 1409 N N . ARG A 1 183 ? -6.223 -29.781 -31.25 1 84.62 183 ARG A N 1
ATOM 1410 C CA . ARG A 1 183 ? -6.617 -30.703 -32.312 1 84.62 183 ARG A CA 1
ATOM 1411 C C . ARG A 1 183 ? -5.488 -30.891 -33.312 1 84.62 183 ARG A C 1
ATOM 1413 O O . ARG A 1 183 ? -4.906 -29.922 -33.812 1 84.62 183 ARG A O 1
ATOM 1420 N N . MET A 1 184 ? -5.172 -32.219 -33.469 1 88.56 184 MET A N 1
ATOM 1421 C CA . MET A 1 184 ? -4.133 -32.531 -34.438 1 88.56 184 MET A CA 1
ATOM 1422 C C . MET A 1 184 ? -4.605 -33.656 -35.375 1 88.56 184 MET A C 1
ATOM 1424 O O . MET A 1 184 ? -5.594 -34.312 -35.094 1 88.56 184 MET A O 1
ATOM 1428 N N . ALA A 1 185 ? -3.869 -33.75 -36.562 1 88.25 185 ALA A N 1
ATOM 1429 C CA . ALA A 1 185 ? -4.246 -34.719 -37.562 1 88.25 185 ALA A CA 1
ATOM 1430 C C . ALA A 1 185 ? -4.039 -36.156 -37.062 1 88.25 185 ALA A C 1
ATOM 1432 O O . ALA A 1 185 ? -4.828 -37.062 -37.375 1 88.25 185 ALA A O 1
ATOM 1433 N N . MET A 1 186 ? -3.021 -36.344 -36.281 1 92.5 186 MET A N 1
ATOM 1434 C CA . MET A 1 186 ? -2.707 -37.656 -35.719 1 92.5 186 MET A CA 1
ATOM 1435 C C . MET A 1 186 ? -3.479 -37.906 -34.438 1 92.5 186 MET A C 1
ATOM 1437 O O . MET A 1 186 ? -3.846 -36.938 -33.75 1 92.5 186 MET A O 1
ATOM 1441 N N . PRO A 1 187 ? -3.693 -39.156 -34.188 1 94.25 187 PRO A N 1
ATOM 1442 C CA . PRO A 1 187 ? -4.441 -39.438 -32.969 1 94.25 187 PRO A CA 1
ATOM 1443 C C . PRO A 1 187 ? -3.646 -39.156 -31.703 1 94.25 187 PRO A C 1
ATOM 1445 O O . PRO A 1 187 ? -2.43 -39.344 -31.672 1 94.25 187 PRO A O 1
ATOM 1448 N N . ARG A 1 188 ? -4.348 -38.75 -30.703 1 95.12 188 ARG A N 1
ATOM 1449 C CA . ARG A 1 188 ? -3.736 -38.562 -29.391 1 95.12 188 ARG A CA 1
ATOM 1450 C C . ARG A 1 188 ? -3.369 -39.906 -28.766 1 95.12 188 ARG A C 1
ATOM 1452 O O . ARG A 1 188 ? -4.121 -40.875 -28.875 1 95.12 188 ARG A O 1
ATOM 1459 N N . TRP A 1 189 ? -2.295 -39.906 -28.109 1 96.38 189 TRP A N 1
ATOM 1460 C CA . TRP A 1 189 ? -1.812 -41.094 -27.406 1 96.38 189 TRP A CA 1
ATOM 1461 C C . TRP A 1 189 ? -2.781 -41.5 -26.297 1 96.38 189 TRP A C 1
ATOM 1463 O O . TRP A 1 189 ? -3.24 -40.656 -25.516 1 96.38 189 TRP A O 1
ATOM 1473 N N . ASP A 1 190 ? -3.133 -42.75 -26.203 1 93.69 190 ASP A N 1
ATOM 1474 C CA . ASP A 1 190 ? -4.125 -43.25 -25.25 1 93.69 190 ASP A CA 1
ATOM 1475 C C . ASP A 1 190 ? -3.455 -43.938 -24.062 1 93.69 190 ASP A C 1
ATOM 1477 O O . ASP A 1 190 ? -4.133 -44.531 -23.219 1 93.69 190 ASP A O 1
ATOM 1481 N N . GLY A 1 191 ? -2.154 -43.938 -24.031 1 94.69 191 GLY A N 1
ATOM 1482 C CA . GLY A 1 191 ? -1.449 -44.562 -22.922 1 94.69 191 GLY A CA 1
ATOM 1483 C C . GLY A 1 191 ? -0.955 -45.969 -23.219 1 94.69 191 GLY A C 1
ATOM 1484 O O . GLY A 1 191 ? -0.209 -46.562 -22.438 1 94.69 191 GLY A O 1
ATOM 1485 N N . SER A 1 192 ? -1.327 -46.5 -24.312 1 95.19 192 SER A N 1
ATOM 1486 C CA . SER A 1 192 ? -0.9 -47.844 -24.703 1 95.19 192 SER A CA 1
ATOM 1487 C C . SER A 1 192 ? 0.572 -47.844 -25.094 1 95.19 192 SER A C 1
ATOM 1489 O O . SER A 1 192 ? 1.174 -46.812 -25.328 1 95.19 192 SER A O 1
ATOM 1491 N N . PRO A 1 193 ? 1.196 -49.062 -25.047 1 97.06 193 PRO A N 1
ATOM 1492 C CA . PRO A 1 193 ? 2.598 -49.125 -25.469 1 97.06 193 PRO A CA 1
ATOM 1493 C C . PRO A 1 193 ? 2.834 -48.469 -26.844 1 97.06 193 PRO A C 1
ATOM 1495 O O . PRO A 1 193 ? 2.029 -48.656 -27.766 1 97.06 193 PRO A O 1
ATOM 1498 N N . LEU A 1 194 ? 3.885 -47.75 -26.984 1 97.94 194 LEU A N 1
ATOM 1499 C CA . LEU A 1 194 ? 4.141 -46.969 -28.188 1 97.94 194 LEU A CA 1
ATOM 1500 C C . LEU A 1 194 ? 4.824 -47.812 -29.25 1 97.94 194 LEU A C 1
ATOM 1502 O O . LEU A 1 194 ? 4.773 -47.5 -30.438 1 97.94 194 LEU A O 1
ATOM 1506 N N . ASP A 1 195 ? 5.559 -48.906 -28.875 1 97.12 195 ASP A N 1
ATOM 1507 C CA . ASP A 1 195 ? 6.102 -49.906 -29.781 1 97.12 195 ASP A CA 1
ATOM 1508 C C . ASP A 1 195 ? 6.953 -49.281 -30.875 1 97.12 195 ASP A C 1
ATOM 1510 O O . ASP A 1 195 ? 6.766 -49.562 -32.062 1 97.12 195 ASP A O 1
ATOM 1514 N N . GLY A 1 196 ? 7.727 -48.344 -30.469 1 97.69 196 GLY A N 1
ATOM 1515 C CA . GLY A 1 196 ? 8.711 -47.781 -31.375 1 97.69 196 GLY A CA 1
ATOM 1516 C C . GLY A 1 196 ? 8.164 -46.594 -32.156 1 97.69 196 GLY A C 1
ATOM 1517 O O . GLY A 1 196 ? 8.875 -46.031 -33 1 97.69 196 GLY A O 1
ATOM 1518 N N . ARG A 1 197 ? 7.016 -46.156 -31.938 1 97.5 197 ARG A N 1
ATOM 1519 C CA . ARG A 1 197 ? 6.395 -45.031 -32.656 1 97.5 197 ARG A CA 1
ATOM 1520 C C . ARG A 1 197 ? 7.023 -43.719 -32.281 1 97.5 197 ARG A C 1
ATOM 1522 O O . ARG A 1 197 ? 7.664 -43.594 -31.219 1 97.5 197 ARG A O 1
ATOM 1529 N N . THR A 1 198 ? 6.828 -42.75 -33.219 1 97.62 198 THR A N 1
ATOM 1530 C CA . THR A 1 198 ? 7.223 -41.375 -32.938 1 97.62 198 THR A CA 1
ATOM 1531 C C . THR A 1 198 ? 6.094 -40.625 -32.25 1 97.62 198 THR A C 1
ATOM 1533 O O . THR A 1 198 ? 4.969 -40.594 -32.75 1 97.62 198 THR A O 1
ATOM 1536 N N . ILE A 1 199 ? 6.434 -40.062 -31.125 1 97.81 199 ILE A N 1
ATOM 1537 C CA . ILE A 1 199 ? 5.414 -39.344 -30.375 1 97.81 199 ILE A CA 1
ATOM 1538 C C . ILE A 1 199 ? 5.809 -37.875 -30.234 1 97.81 199 ILE A C 1
ATOM 1540 O O . ILE A 1 199 ? 6.969 -37.562 -29.953 1 97.81 199 ILE A O 1
ATOM 1544 N N . LEU A 1 200 ? 4.863 -36.938 -30.5 1 97.19 200 LEU A N 1
ATOM 1545 C CA . LEU A 1 200 ? 5.016 -35.5 -30.266 1 97.19 200 LEU A CA 1
ATOM 1546 C C . LEU A 1 200 ? 4.445 -35.125 -28.906 1 97.19 200 LEU A C 1
ATOM 1548 O O . LEU A 1 200 ? 3.287 -35.438 -28.594 1 97.19 200 LEU A O 1
ATOM 1552 N N . VAL A 1 201 ? 5.285 -34.531 -28.094 1 97 201 VAL A N 1
ATOM 1553 C CA . VAL A 1 201 ? 4.844 -34.031 -26.797 1 97 201 VAL A CA 1
ATOM 1554 C C . VAL A 1 201 ? 4.574 -32.531 -26.906 1 97 201 VAL A C 1
ATOM 1556 O O . VAL A 1 201 ? 5.422 -31.766 -27.406 1 97 201 VAL A O 1
ATOM 1559 N N . VAL A 1 202 ? 3.402 -32.094 -26.438 1 95 202 VAL A N 1
ATOM 1560 C CA . VAL A 1 202 ? 3.047 -30.688 -26.5 1 95 202 VAL A CA 1
ATOM 1561 C C . VAL A 1 202 ? 2.814 -30.141 -25.094 1 95 202 VAL A C 1
ATOM 1563 O O . VAL A 1 202 ? 2.307 -30.844 -24.219 1 95 202 VAL A O 1
ATOM 1566 N N . PRO A 1 203 ? 3.254 -28.891 -24.875 1 91.19 203 PRO A N 1
ATOM 1567 C CA . PRO A 1 203 ? 2.945 -28.281 -23.594 1 91.19 203 PRO A CA 1
ATOM 1568 C C . PRO A 1 203 ? 1.461 -27.969 -23.422 1 91.19 203 PRO A C 1
ATOM 1570 O O . PRO A 1 203 ? 0.734 -27.859 -24.406 1 91.19 203 PRO A O 1
ATOM 1573 N N . GLU A 1 204 ? 0.945 -27.828 -22.234 1 87.25 204 GLU A N 1
ATOM 1574 C CA . GLU A 1 204 ? -0.481 -27.609 -22.031 1 87.25 204 GLU A CA 1
ATOM 1575 C C . GLU A 1 204 ? -0.717 -26.453 -21.062 1 87.25 204 GLU A C 1
ATOM 1577 O O . GLU A 1 204 ? -1.734 -25.75 -21.141 1 87.25 204 GLU A O 1
ATOM 1582 N N . GLN A 1 205 ? 0.064 -26.156 -20.109 1 87.38 205 GLN A N 1
ATOM 1583 C CA . GLN A 1 205 ? -0.123 -25.109 -19.109 1 87.38 205 GLN A CA 1
ATOM 1584 C C . GLN A 1 205 ? 0.994 -24.062 -19.188 1 87.38 205 GLN A C 1
ATOM 1586 O O . GLN A 1 205 ? 1.401 -23.672 -20.281 1 87.38 205 GLN A O 1
ATOM 1591 N N . GLY A 1 206 ? 1.436 -23.562 -18.141 1 89.44 206 GLY A N 1
ATOM 1592 C CA . GLY A 1 206 ? 2.35 -22.438 -18.141 1 89.44 206 GLY A CA 1
ATOM 1593 C C . GLY A 1 206 ? 3.805 -22.844 -18.281 1 89.44 206 GLY A C 1
ATOM 1594 O O . GLY A 1 206 ? 4.117 -24.031 -18.328 1 89.44 206 GLY A O 1
ATOM 1595 N N . PHE A 1 207 ? 4.703 -21.922 -18.375 1 93.69 207 PHE A N 1
ATOM 1596 C CA . PHE A 1 207 ? 6.141 -22.125 -18.531 1 93.69 207 PHE A CA 1
ATOM 1597 C C . PHE A 1 207 ? 6.711 -22.891 -17.344 1 93.69 207 PHE A C 1
ATOM 1599 O O . PHE A 1 207 ? 7.602 -23.734 -17.5 1 93.69 207 PHE A O 1
ATOM 1606 N N . GLY A 1 208 ? 6.141 -22.562 -16.188 1 94.38 208 GLY A N 1
ATOM 1607 C CA . GLY A 1 208 ? 6.59 -23.266 -15 1 94.38 208 GLY A CA 1
ATOM 1608 C C . GLY A 1 208 ? 6.344 -24.766 -15.062 1 94.38 208 GLY A C 1
ATOM 1609 O O . GLY A 1 208 ? 7.203 -25.562 -14.672 1 94.38 208 GLY A O 1
ATOM 1610 N N . ASP A 1 209 ? 5.207 -25.109 -15.609 1 94.25 209 ASP A N 1
ATOM 1611 C CA . ASP A 1 209 ? 4.879 -26.531 -15.75 1 94.25 209 ASP A CA 1
ATOM 1612 C C . ASP A 1 209 ? 5.816 -27.219 -16.75 1 94.25 209 ASP A C 1
ATOM 1614 O O . ASP A 1 209 ? 6.246 -28.344 -16.531 1 94.25 209 ASP A O 1
ATOM 1618 N N . ALA A 1 210 ? 6.082 -26.516 -17.812 1 95.56 210 ALA A N 1
ATOM 1619 C CA . ALA A 1 210 ? 7.004 -27.078 -18.797 1 95.56 210 ALA A CA 1
ATOM 1620 C C . ALA A 1 210 ? 8.367 -27.344 -18.172 1 95.56 210 ALA A C 1
ATOM 1622 O O . ALA A 1 210 ? 8.969 -28.406 -18.406 1 95.56 210 ALA A O 1
ATOM 1623 N N . LEU A 1 211 ? 8.812 -26.422 -17.375 1 96.31 211 LEU A N 1
ATOM 1624 C CA . LEU A 1 211 ? 10.109 -26.578 -16.719 1 96.31 211 LEU A CA 1
ATOM 1625 C C . LEU A 1 211 ? 10.07 -27.688 -15.68 1 96.31 211 LEU A C 1
ATOM 1627 O O . LEU A 1 211 ? 10.992 -28.5 -15.594 1 96.31 211 LEU A O 1
ATOM 1631 N N . ALA A 1 212 ? 9.016 -27.781 -14.992 1 96.56 212 ALA A N 1
ATOM 1632 C CA . ALA A 1 212 ? 8.898 -28.734 -13.898 1 96.56 212 ALA A CA 1
ATOM 1633 C C . ALA A 1 212 ? 8.766 -30.172 -14.43 1 96.56 212 ALA A C 1
ATOM 1635 O O . ALA A 1 212 ? 9.375 -31.094 -13.891 1 96.56 212 ALA A O 1
ATOM 1636 N N . PHE A 1 213 ? 7.977 -30.375 -15.531 1 96.94 213 PHE A N 1
ATOM 1637 C CA . PHE A 1 213 ? 7.543 -31.719 -15.875 1 96.94 213 PHE A CA 1
ATOM 1638 C C . PHE A 1 213 ? 8.359 -32.281 -17.047 1 96.94 213 PHE A C 1
ATOM 1640 O O . PHE A 1 213 ? 8.234 -33.438 -17.391 1 96.94 213 PHE A O 1
ATOM 1647 N N . SER A 1 214 ? 9.242 -31.453 -17.609 1 96.56 214 SER A N 1
ATOM 1648 C CA . SER A 1 214 ? 10.133 -31.984 -18.641 1 96.56 214 SER A CA 1
ATOM 1649 C C . SER A 1 214 ? 10.977 -33.125 -18.109 1 96.56 214 SER A C 1
ATOM 1651 O O . SER A 1 214 ? 11.438 -33.969 -18.891 1 96.56 214 SER A O 1
ATOM 1653 N N . ARG A 1 215 ? 11.133 -33.188 -16.859 1 97.19 215 ARG A N 1
ATOM 1654 C CA . ARG A 1 215 ? 11.938 -34.219 -16.219 1 97.19 215 ARG A CA 1
ATOM 1655 C C . ARG A 1 215 ? 11.32 -35.594 -16.438 1 97.19 215 ARG A C 1
ATOM 1657 O O . ARG A 1 215 ? 11.984 -36.625 -16.219 1 97.19 215 ARG A O 1
ATOM 1664 N N . PHE A 1 216 ? 10.07 -35.688 -16.844 1 97.31 216 PHE A N 1
ATOM 1665 C CA . PHE A 1 216 ? 9.367 -36.969 -16.984 1 97.31 216 PHE A CA 1
ATOM 1666 C C . PHE A 1 216 ? 9.398 -37.438 -18.438 1 97.31 216 PHE A C 1
ATOM 1668 O O . PHE A 1 216 ? 8.93 -38.531 -18.75 1 97.31 216 PHE A O 1
ATOM 1675 N N . LEU A 1 217 ? 9.984 -36.719 -19.375 1 97.06 217 LEU A N 1
ATOM 1676 C CA . LEU A 1 217 ? 9.945 -37.031 -20.797 1 97.06 217 LEU A CA 1
ATOM 1677 C C . LEU A 1 217 ? 10.672 -38.344 -21.078 1 97.06 217 LEU A C 1
ATOM 1679 O O . LEU A 1 217 ? 10.242 -39.125 -21.938 1 97.06 217 LEU A O 1
ATOM 1683 N N . PRO A 1 218 ? 11.773 -38.656 -20.281 1 97.56 218 PRO A N 1
ATOM 1684 C CA . PRO A 1 218 ? 12.484 -39.906 -20.547 1 97.56 218 PRO A CA 1
ATOM 1685 C C . PRO A 1 218 ? 11.602 -41.125 -20.375 1 97.56 218 PRO A C 1
ATOM 1687 O O . PRO A 1 218 ? 11.875 -42.188 -20.969 1 97.56 218 PRO A O 1
ATOM 1690 N N . VAL A 1 219 ? 10.531 -41.031 -19.641 1 97.5 219 VAL A N 1
ATOM 1691 C CA . VAL A 1 219 ? 9.672 -42.188 -19.344 1 97.5 219 VAL A CA 1
ATOM 1692 C C . VAL A 1 219 ? 9.039 -42.688 -20.625 1 97.5 219 VAL A C 1
ATOM 1694 O O . VAL A 1 219 ? 8.742 -43.906 -20.734 1 97.5 219 VAL A O 1
ATOM 1697 N N . LEU A 1 220 ? 8.82 -41.812 -21.641 1 98.12 220 LEU A N 1
ATOM 1698 C CA . LEU A 1 220 ? 8.172 -42.219 -22.891 1 98.12 220 LEU A CA 1
ATOM 1699 C C . LEU A 1 220 ? 9 -43.25 -23.641 1 98.12 220 LEU A C 1
ATOM 1701 O O . LEU A 1 220 ? 8.453 -44.156 -24.266 1 98.12 220 LEU A O 1
ATOM 1705 N N . LYS A 1 221 ? 10.336 -43.031 -23.547 1 97.44 221 LYS A N 1
ATOM 1706 C CA . LYS A 1 221 ? 11.219 -44.031 -24.141 1 97.44 221 LYS A CA 1
ATOM 1707 C C . LYS A 1 221 ? 11.438 -45.219 -23.188 1 97.44 221 LYS A C 1
ATOM 1709 O O . LYS A 1 221 ? 11.273 -46.375 -23.578 1 97.44 221 LYS A O 1
ATOM 1714 N N . GLU A 1 222 ? 11.711 -44.938 -21.953 1 95.88 222 GLU A N 1
ATOM 1715 C CA . GLU A 1 222 ? 12.172 -45.938 -20.984 1 95.88 222 GLU A CA 1
ATOM 1716 C C . GLU A 1 222 ? 11.055 -46.906 -20.609 1 95.88 222 GLU A C 1
ATOM 1718 O O . GLU A 1 222 ? 11.305 -48.062 -20.328 1 95.88 222 GLU A O 1
ATOM 1723 N N . ARG A 1 223 ? 9.836 -46.375 -20.625 1 95.69 223 ARG A N 1
ATOM 1724 C CA . ARG A 1 223 ? 8.758 -47.188 -20.062 1 95.69 223 ARG A CA 1
ATOM 1725 C C . ARG A 1 223 ? 7.648 -47.406 -21.094 1 95.69 223 ARG A C 1
ATOM 1727 O O . ARG A 1 223 ? 6.965 -48.406 -21.062 1 95.69 223 ARG A O 1
ATOM 1734 N N . CYS A 1 224 ? 7.473 -46.406 -21.984 1 97.56 224 CYS A N 1
ATOM 1735 C CA . CYS A 1 224 ? 6.312 -46.469 -22.859 1 97.56 224 CYS A CA 1
ATOM 1736 C C . CYS A 1 224 ? 6.699 -47 -24.234 1 97.56 224 CYS A C 1
ATOM 1738 O O . CYS A 1 224 ? 5.832 -47.219 -25.094 1 97.56 224 CYS A O 1
ATOM 1740 N N . GLY A 1 225 ? 7.941 -47.094 -24.516 1 97.81 225 GLY A N 1
ATOM 1741 C CA . GLY A 1 225 ? 8.406 -47.75 -25.719 1 97.81 225 GLY A CA 1
ATOM 1742 C C . GLY A 1 225 ? 8.477 -46.844 -26.922 1 97.81 225 GLY A C 1
ATOM 1743 O O . GLY A 1 225 ? 8.375 -47.281 -28.062 1 97.81 225 GLY A O 1
ATOM 1744 N N . ALA A 1 226 ? 8.625 -45.625 -26.703 1 98.38 226 ALA A N 1
ATOM 1745 C CA . ALA A 1 226 ? 8.734 -44.688 -27.828 1 98.38 226 ALA A CA 1
ATOM 1746 C C . ALA A 1 226 ? 10.039 -44.906 -28.594 1 98.38 226 ALA A C 1
ATOM 1748 O O . ALA A 1 226 ? 11.102 -45.094 -27.984 1 98.38 226 ALA A O 1
ATOM 1749 N N . GLY A 1 227 ? 9.922 -44.906 -29.922 1 97.94 227 GLY A N 1
ATOM 1750 C CA . GLY A 1 227 ? 11.117 -44.906 -30.75 1 97.94 227 GLY A CA 1
ATOM 1751 C C . GLY A 1 227 ? 11.766 -43.531 -30.859 1 97.94 227 GLY A C 1
ATOM 1752 O O . GLY A 1 227 ? 12.992 -43.406 -30.828 1 97.94 227 GLY A O 1
ATOM 1753 N N . ARG A 1 228 ? 10.906 -42.594 -31.047 1 97.69 228 ARG A N 1
ATOM 1754 C CA . ARG A 1 228 ? 11.336 -41.188 -31.156 1 97.69 228 ARG A CA 1
ATOM 1755 C C . ARG A 1 228 ? 10.406 -40.281 -30.375 1 97.69 228 ARG A C 1
ATOM 1757 O O . ARG A 1 228 ? 9.188 -40.438 -30.406 1 97.69 228 ARG A O 1
ATOM 1764 N N . VAL A 1 229 ? 11.016 -39.344 -29.656 1 97.94 229 VAL A N 1
ATOM 1765 C CA . VAL A 1 229 ? 10.25 -38.344 -28.891 1 97.94 229 VAL A CA 1
ATOM 1766 C C . VAL A 1 229 ? 10.547 -36.938 -29.406 1 97.94 229 VAL A C 1
ATOM 1768 O O . VAL A 1 229 ? 11.703 -36.531 -29.453 1 97.94 229 VAL A O 1
ATOM 1771 N N . LEU A 1 230 ? 9.531 -36.25 -29.812 1 97.44 230 LEU A N 1
ATOM 1772 C CA . LEU A 1 230 ? 9.594 -34.844 -30.25 1 97.44 230 LEU A CA 1
ATOM 1773 C C . LEU A 1 230 ? 8.93 -33.938 -29.234 1 97.44 230 LEU A C 1
ATOM 1775 O O . LEU A 1 230 ? 7.895 -34.281 -28.656 1 97.44 230 LEU A O 1
ATOM 1779 N N . LEU A 1 231 ? 9.555 -32.844 -28.969 1 96.94 231 LEU A N 1
ATOM 1780 C CA . LEU A 1 231 ? 9 -31.875 -28 1 96.94 231 LEU A CA 1
ATOM 1781 C C . LEU A 1 231 ? 8.695 -30.547 -28.672 1 96.94 231 LEU A C 1
ATOM 1783 O O . LEU A 1 231 ? 9.586 -29.922 -29.25 1 96.94 231 LEU A O 1
ATOM 1787 N N . LEU A 1 232 ? 7.484 -30.125 -28.625 1 95.94 232 LEU A N 1
ATOM 1788 C CA . LEU A 1 232 ? 7.09 -28.781 -29.031 1 95.94 232 LEU A CA 1
ATOM 1789 C C . LEU A 1 232 ? 7.242 -27.797 -27.859 1 95.94 232 LEU A C 1
ATOM 1791 O O . LEU A 1 232 ? 6.598 -27.969 -26.828 1 95.94 232 LEU A O 1
ATOM 1795 N N . ASN A 1 233 ? 8.102 -26.812 -28.016 1 94.75 233 ASN A N 1
ATOM 1796 C CA . ASN A 1 233 ? 8.336 -25.828 -26.969 1 94.75 233 ASN A CA 1
ATOM 1797 C C . ASN A 1 233 ? 7.629 -24.516 -27.25 1 94.75 233 ASN A C 1
ATOM 1799 O O . ASN A 1 233 ? 7.449 -24.141 -28.422 1 94.75 233 ASN A O 1
ATOM 1803 N N . ASN A 1 234 ? 7.238 -23.875 -26.125 1 93.75 234 ASN A N 1
ATOM 1804 C CA . ASN A 1 234 ? 6.926 -22.453 -26.234 1 93.75 234 ASN A CA 1
ATOM 1805 C C . ASN A 1 234 ? 8.188 -21.609 -26.406 1 93.75 234 ASN A C 1
ATOM 1807 O O . AS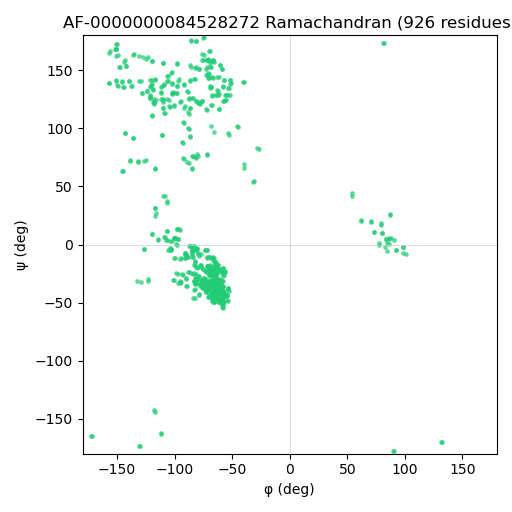N A 1 234 ? 9.25 -21.969 -25.891 1 93.75 234 ASN A O 1
ATOM 1811 N N . GLY A 1 235 ? 8.07 -20.516 -27.047 1 94.44 235 GLY A N 1
ATOM 1812 C CA . GLY A 1 235 ? 9.18 -19.656 -27.406 1 94.44 235 GLY A CA 1
ATOM 1813 C C . GLY A 1 235 ? 10.031 -19.266 -26.203 1 94.44 235 GLY A C 1
ATOM 1814 O O . GLY A 1 235 ? 11.242 -19.484 -26.203 1 94.44 235 GLY A O 1
ATOM 1815 N N . PRO A 1 236 ? 9.492 -18.844 -25.141 1 95.12 236 PRO A N 1
ATOM 1816 C CA . PRO A 1 236 ? 10.242 -18.281 -24.031 1 95.12 236 PRO A CA 1
ATOM 1817 C C . PRO A 1 236 ? 11.086 -19.312 -23.281 1 95.12 236 PRO A C 1
ATOM 1819 O O . PRO A 1 236 ? 12.023 -18.953 -22.578 1 95.12 236 PRO A O 1
ATOM 1822 N N . VAL A 1 237 ? 10.75 -20.656 -23.484 1 96.62 237 VAL A N 1
ATOM 1823 C CA . VAL A 1 237 ? 11.516 -21.656 -22.766 1 96.62 237 VAL A CA 1
ATOM 1824 C C . VAL A 1 237 ? 12.32 -22.5 -23.75 1 96.62 237 VAL A C 1
ATOM 1826 O O . VAL A 1 237 ? 13.047 -23.422 -23.344 1 96.62 237 VAL A O 1
ATOM 1829 N N . HIS A 1 238 ? 12.289 -22.203 -25 1 96.94 238 HIS A N 1
ATOM 1830 C CA . HIS A 1 238 ? 12.828 -23.094 -26.031 1 96.94 238 HIS A CA 1
ATOM 1831 C C . HIS A 1 238 ? 14.344 -23.234 -25.891 1 96.94 238 HIS A C 1
ATOM 1833 O O . HIS A 1 238 ? 14.867 -24.344 -25.938 1 96.94 238 HIS A O 1
ATOM 1839 N N . ARG A 1 239 ? 15.039 -22.156 -25.688 1 97.44 239 ARG A N 1
ATOM 1840 C CA . ARG A 1 239 ? 16.5 -22.25 -25.656 1 97.44 239 ARG A CA 1
ATOM 1841 C C . ARG A 1 239 ? 16.969 -23.062 -24.453 1 97.44 239 ARG A C 1
ATOM 1843 O O . ARG A 1 239 ? 18.016 -23.719 -24.516 1 97.44 239 ARG A O 1
ATOM 1850 N N . LEU A 1 240 ? 16.172 -23.062 -23.406 1 97.69 240 LEU A N 1
ATOM 1851 C CA . LEU A 1 240 ? 16.484 -23.859 -22.219 1 97.69 240 LEU A CA 1
ATOM 1852 C C . LEU A 1 240 ? 16.219 -25.328 -22.469 1 97.69 240 LEU A C 1
ATOM 1854 O O . LEU A 1 240 ? 16.969 -26.188 -22.016 1 97.69 240 LEU A O 1
ATOM 1858 N N . LEU A 1 241 ? 15.102 -25.578 -23.234 1 97.25 241 LEU A N 1
ATOM 1859 C CA . LEU A 1 241 ? 14.625 -26.938 -23.438 1 97.25 241 LEU A CA 1
ATOM 1860 C C . LEU A 1 241 ? 14.883 -27.391 -24.859 1 97.25 241 LEU A C 1
ATOM 1862 O O . LEU A 1 241 ? 14.039 -28.062 -25.469 1 97.25 241 LEU A O 1
ATOM 1866 N N . SER A 1 242 ? 16.047 -27.062 -25.375 1 95.19 242 SER A N 1
ATOM 1867 C CA . SER A 1 242 ? 16.391 -27.422 -26.75 1 95.19 242 SER A CA 1
ATOM 1868 C C . SER A 1 242 ? 16.875 -28.859 -26.844 1 95.19 242 SER A C 1
ATOM 1870 O O . SER A 1 242 ? 16.75 -29.484 -27.891 1 95.19 242 SER A O 1
ATOM 1872 N N . GLN A 1 243 ? 17.406 -29.375 -25.766 1 92.62 243 GLN A N 1
ATOM 1873 C CA . GLN A 1 243 ? 17.875 -30.75 -25.734 1 92.62 243 GLN A CA 1
ATOM 1874 C C . GLN A 1 243 ? 17.641 -31.391 -24.375 1 92.62 243 GLN A C 1
ATOM 1876 O O . GLN A 1 243 ? 18.562 -31.953 -23.781 1 92.62 243 GLN A O 1
ATOM 1881 N N . PRO A 1 244 ? 16.406 -31.484 -24.062 1 94.94 244 PRO A N 1
ATOM 1882 C CA . PRO A 1 244 ? 16.172 -32.125 -22.766 1 94.94 244 PRO A CA 1
ATOM 1883 C C . PRO A 1 244 ? 16.359 -33.625 -22.812 1 94.94 244 PRO A C 1
ATOM 1885 O O . PRO A 1 244 ? 16.312 -34.219 -23.891 1 94.94 244 PRO A O 1
ATOM 1888 N N . ASP A 1 245 ? 16.594 -34.219 -21.672 1 95.19 245 ASP A N 1
ATOM 1889 C CA . ASP A 1 245 ? 16.797 -35.656 -21.578 1 95.19 245 ASP A CA 1
ATOM 1890 C C . ASP A 1 245 ? 15.586 -36.438 -22.125 1 95.19 245 ASP A C 1
ATOM 1892 O O . ASP A 1 245 ? 14.438 -36.031 -21.859 1 95.19 245 ASP A O 1
ATOM 1896 N N . GLY A 1 246 ? 15.836 -37.406 -22.875 1 96.12 246 GLY A N 1
ATOM 1897 C CA . GLY A 1 246 ? 14.781 -38.281 -23.375 1 96.12 246 GLY A CA 1
ATOM 1898 C C . GLY A 1 246 ? 14.117 -37.781 -24.641 1 96.12 246 GLY A C 1
ATOM 1899 O O . GLY A 1 246 ? 13.195 -38.406 -25.156 1 96.12 246 GLY A O 1
ATOM 1900 N N . VAL A 1 247 ? 14.531 -36.688 -25.141 1 97.06 247 VAL A N 1
ATOM 1901 C CA . VAL A 1 247 ? 13.922 -36.062 -26.312 1 97.06 247 VAL A CA 1
ATOM 1902 C C . VAL A 1 247 ? 14.883 -36.125 -27.484 1 97.06 247 VAL A C 1
ATOM 1904 O O . VAL A 1 247 ? 16.078 -35.844 -27.344 1 97.06 247 VAL A O 1
ATOM 1907 N N . ASP A 1 248 ? 14.383 -36.469 -28.562 1 96.56 248 ASP A N 1
ATOM 1908 C CA . ASP A 1 248 ? 15.219 -36.594 -29.766 1 96.56 248 ASP A CA 1
ATOM 1909 C C . ASP A 1 248 ? 15.305 -35.281 -30.531 1 96.56 248 ASP A C 1
ATOM 1911 O O . ASP A 1 248 ? 16.328 -35 -31.172 1 96.56 248 ASP A O 1
ATOM 1915 N N . ALA A 1 249 ? 14.266 -34.594 -30.516 1 95.81 249 ALA A N 1
ATOM 1916 C CA . ALA A 1 249 ? 14.242 -33.281 -31.172 1 95.81 249 ALA A CA 1
ATOM 1917 C C . ALA A 1 249 ? 13.25 -32.344 -30.484 1 95.81 249 ALA A C 1
ATOM 1919 O O . ALA A 1 249 ? 12.172 -32.781 -30.062 1 95.81 249 ALA A O 1
ATOM 1920 N N . ALA A 1 250 ? 13.617 -31.094 -30.375 1 96.44 250 ALA A N 1
ATOM 1921 C CA . ALA A 1 250 ? 12.758 -30.062 -29.797 1 96.44 250 ALA A CA 1
ATOM 1922 C C . ALA A 1 250 ? 12.688 -28.844 -30.703 1 96.44 250 ALA A C 1
ATOM 1924 O O . ALA A 1 250 ? 13.68 -28.469 -31.328 1 96.44 250 ALA A O 1
ATOM 1925 N N . ALA A 1 251 ? 11.453 -28.266 -30.797 1 95.56 251 ALA A N 1
ATOM 1926 C CA . ALA A 1 251 ? 11.289 -27.094 -31.656 1 95.56 251 ALA A CA 1
ATOM 1927 C C . ALA A 1 251 ? 10.094 -26.266 -31.219 1 95.56 251 ALA A C 1
ATOM 1929 O O . ALA A 1 251 ? 9.312 -26.672 -30.359 1 95.56 251 ALA A O 1
ATOM 1930 N N . THR A 1 252 ? 9.977 -25.016 -31.734 1 95.44 252 THR A N 1
ATOM 1931 C CA . THR A 1 252 ? 8.836 -24.156 -31.453 1 95.44 252 THR A CA 1
ATOM 1932 C C . THR A 1 252 ? 7.723 -24.391 -32.469 1 95.44 252 THR A C 1
ATOM 1934 O O . THR A 1 252 ? 6.609 -23.891 -32.312 1 95.44 252 THR A O 1
ATOM 1937 N N . SER A 1 253 ? 8.031 -25.094 -33.469 1 92.06 253 SER A N 1
ATOM 1938 C CA . SER A 1 253 ? 7.059 -25.531 -34.469 1 92.06 253 SER A CA 1
ATOM 1939 C C . SER A 1 253 ? 7.383 -26.922 -34.969 1 92.06 253 SER A C 1
ATOM 1941 O O . SER A 1 253 ? 8.555 -27.281 -35.125 1 92.06 253 SER A O 1
ATOM 1943 N N . MET A 1 254 ? 6.371 -27.703 -35.062 1 83.81 254 MET A N 1
ATOM 1944 C CA . MET A 1 254 ? 6.59 -29.062 -35.562 1 83.81 254 MET A CA 1
ATOM 1945 C C . MET A 1 254 ? 5.863 -29.297 -36.875 1 83.81 254 MET A C 1
ATOM 1947 O O . MET A 1 254 ? 5.574 -30.438 -37.25 1 83.81 254 MET A O 1
ATOM 1951 N N . ASP A 1 255 ? 5.695 -28.219 -37.531 1 77.5 255 ASP A N 1
ATOM 1952 C CA . ASP A 1 255 ? 5.059 -28.359 -38.844 1 77.5 255 ASP A CA 1
ATOM 1953 C C . ASP A 1 255 ? 5.828 -29.328 -39.719 1 77.5 255 ASP A C 1
ATOM 1955 O O . ASP A 1 255 ? 7.043 -29.188 -39.906 1 77.5 255 ASP A O 1
ATOM 1959 N N . GLY A 1 256 ? 5.188 -30.234 -40.156 1 71.94 256 GLY A N 1
ATOM 1960 C CA . GLY A 1 256 ? 5.766 -31.156 -41.125 1 71.94 256 GLY A CA 1
ATOM 1961 C C . GLY A 1 256 ? 6.566 -32.281 -40.469 1 71.94 256 GLY A C 1
ATOM 1962 O O . GLY A 1 256 ? 7.113 -33.125 -41.156 1 71.94 256 GLY A O 1
ATOM 1963 N N . ALA A 1 257 ? 6.633 -32.062 -39.156 1 73.94 257 ALA A N 1
ATOM 1964 C CA . ALA A 1 257 ? 7.363 -33.125 -38.469 1 73.94 257 ALA A CA 1
ATOM 1965 C C . ALA A 1 257 ? 6.582 -34.438 -38.531 1 73.94 257 ALA A C 1
ATOM 1967 O O . ALA A 1 257 ? 5.352 -34.438 -38.438 1 73.94 257 ALA A O 1
ATOM 1968 N N . GLY A 1 258 ? 7.062 -35.531 -39.094 1 87.31 258 GLY A N 1
ATOM 1969 C CA . GLY A 1 258 ? 6.426 -36.844 -39.125 1 87.31 258 GLY A CA 1
ATOM 1970 C C . GLY A 1 258 ? 6.367 -37.5 -37.781 1 87.31 258 GLY A C 1
ATOM 1971 O O . GLY A 1 258 ? 7.398 -37.719 -37.125 1 87.31 258 GLY A O 1
ATOM 1972 N N . PHE A 1 259 ? 5.152 -37.5 -37.062 1 95.06 259 PHE A N 1
ATOM 1973 C CA . PHE A 1 259 ? 4.93 -38.281 -35.844 1 95.06 259 PHE A CA 1
ATOM 1974 C C . PHE A 1 259 ? 3.705 -39.188 -36 1 95.06 259 PHE A C 1
ATOM 1976 O O . PHE A 1 259 ? 2.816 -38.906 -36.812 1 95.06 259 PHE A O 1
ATOM 1983 N N . ASP A 1 260 ? 3.633 -40.219 -35.188 1 96.69 260 ASP A N 1
ATOM 1984 C CA . ASP A 1 260 ? 2.57 -41.188 -35.281 1 96.69 260 ASP A CA 1
ATOM 1985 C C . ASP A 1 260 ? 1.429 -40.875 -34.312 1 96.69 260 ASP A C 1
ATOM 1987 O O . ASP A 1 260 ? 0.277 -41.25 -34.562 1 96.69 260 ASP A O 1
ATOM 1991 N N . THR A 1 261 ? 1.783 -40.344 -33.25 1 96.88 261 THR A N 1
ATOM 1992 C CA . THR A 1 261 ? 0.843 -39.969 -32.188 1 96.88 261 THR A CA 1
ATOM 1993 C C . THR A 1 261 ? 1.363 -38.781 -31.391 1 96.88 261 THR A C 1
ATOM 1995 O O . THR A 1 261 ? 2.47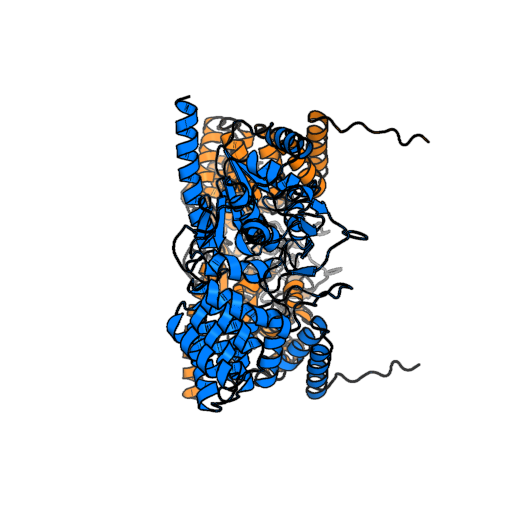3 -38.281 -31.641 1 96.88 261 THR A O 1
ATOM 1998 N N . TRP A 1 262 ? 0.537 -38.188 -30.578 1 96.31 262 TRP A N 1
ATOM 1999 C CA . TRP A 1 262 ? 0.95 -37.031 -29.781 1 96.31 262 TRP A CA 1
ATOM 2000 C C . TRP A 1 262 ? 0.301 -37.094 -28.406 1 96.31 262 TRP A C 1
ATOM 2002 O O . TRP A 1 262 ? -0.67 -37.812 -28.188 1 96.31 262 TRP A O 1
ATOM 2012 N N . CYS A 1 263 ? 0.868 -36.406 -27.438 1 96 263 CYS A N 1
ATOM 2013 C CA . CYS A 1 263 ? 0.307 -36.312 -26.094 1 96 263 CYS A CA 1
ATOM 2014 C C . CYS A 1 263 ? 0.687 -35 -25.438 1 96 263 CYS A C 1
ATOM 2016 O O . CYS A 1 263 ? 1.541 -34.281 -25.953 1 96 263 CYS A O 1
ATOM 2018 N N . TYR A 1 264 ? -0.058 -34.656 -24.391 1 95.44 264 TYR A N 1
ATOM 2019 C CA . TYR A 1 264 ? 0.354 -33.562 -23.531 1 95.44 264 TYR A CA 1
ATOM 2020 C C . TYR A 1 264 ? 1.453 -34 -22.562 1 95.44 264 TYR A C 1
ATOM 2022 O O . TYR A 1 264 ? 1.519 -35.188 -22.188 1 95.44 264 TYR A O 1
ATOM 2030 N N . MET A 1 265 ? 2.234 -33.094 -22.203 1 94.38 265 MET A N 1
ATOM 2031 C CA . MET A 1 265 ? 3.408 -33.375 -21.375 1 94.38 265 MET A CA 1
ATOM 2032 C C . MET A 1 265 ? 3.016 -34.125 -20.109 1 94.38 265 MET A C 1
ATOM 2034 O O . MET A 1 265 ? 3.691 -35.062 -19.719 1 94.38 265 MET A O 1
ATOM 2038 N N . MET A 1 266 ? 1.909 -33.812 -19.516 1 94.44 266 MET A N 1
ATOM 2039 C CA . MET A 1 266 ? 1.539 -34.375 -18.219 1 94.44 266 MET A CA 1
ATOM 2040 C C . MET A 1 266 ? 0.981 -35.781 -18.375 1 94.44 266 MET A C 1
ATOM 2042 O O . MET A 1 266 ? 0.81 -36.5 -17.391 1 94.44 266 MET A O 1
ATOM 2046 N N . ASP A 1 267 ? 0.762 -36.219 -19.594 1 94.31 267 ASP A N 1
ATOM 2047 C CA . ASP A 1 267 ? 0.238 -37.562 -19.844 1 94.31 267 ASP A CA 1
ATOM 2048 C C . ASP A 1 267 ? 1.28 -38.625 -19.516 1 94.31 267 ASP A C 1
ATOM 2050 O O . ASP A 1 267 ? 0.945 -39.781 -19.375 1 94.31 267 ASP A O 1
ATOM 2054 N N . ALA A 1 268 ? 2.516 -38.25 -19.453 1 94.31 268 ALA A N 1
ATOM 2055 C CA . ALA A 1 268 ? 3.6 -39.188 -19.172 1 94.31 268 ALA A CA 1
ATOM 2056 C C . ALA A 1 268 ? 3.717 -39.469 -17.672 1 94.31 268 ALA A C 1
ATOM 2058 O O . ALA A 1 268 ? 4.301 -40.469 -17.266 1 94.31 268 ALA A O 1
ATOM 2059 N N . LEU A 1 269 ? 3.184 -38.594 -16.844 1 96.75 269 LEU A N 1
ATOM 2060 C CA . LEU A 1 269 ? 3.469 -38.594 -15.422 1 96.75 269 LEU A CA 1
ATOM 2061 C C . LEU A 1 269 ? 2.916 -39.844 -14.742 1 96.75 269 LEU A C 1
ATOM 2063 O O . LEU A 1 269 ? 3.607 -40.469 -13.945 1 96.75 269 LEU A O 1
ATOM 2067 N N . PRO A 1 270 ? 1.646 -40.281 -15.117 1 96.88 270 PRO A N 1
ATOM 2068 C CA . PRO A 1 270 ? 1.146 -41.5 -14.484 1 96.88 270 PRO A CA 1
ATOM 2069 C C . PRO A 1 270 ? 2.014 -42.719 -14.789 1 96.88 270 PRO A C 1
ATOM 2071 O O . PRO A 1 270 ? 2.15 -43.625 -13.945 1 96.88 270 PRO A O 1
ATOM 2074 N N . HIS A 1 271 ? 2.643 -42.75 -15.914 1 96.81 271 HIS A N 1
ATOM 2075 C CA . HIS A 1 271 ? 3.479 -43.875 -16.312 1 96.81 271 HIS A CA 1
ATOM 2076 C C . HIS A 1 271 ? 4.754 -43.938 -15.469 1 96.81 271 HIS A C 1
ATOM 2078 O O . HIS A 1 271 ? 5.266 -45.031 -15.188 1 96.81 271 HIS A O 1
ATOM 2084 N N . HIS A 1 272 ? 5.277 -42.781 -15.125 1 97.19 272 HIS A N 1
ATOM 2085 C CA . HIS A 1 272 ? 6.41 -42.781 -14.211 1 97.19 272 HIS A CA 1
ATOM 2086 C C . HIS A 1 272 ? 6 -43.25 -12.812 1 97.19 272 HIS A C 1
ATOM 2088 O O . HIS A 1 272 ? 6.625 -44.125 -12.242 1 97.19 272 HIS A O 1
ATOM 2094 N N . PHE A 1 273 ? 4.953 -42.719 -12.297 1 97.56 273 PHE A N 1
ATOM 2095 C CA . PHE A 1 273 ? 4.59 -42.906 -10.898 1 97.56 273 PHE A CA 1
ATOM 2096 C C . PHE A 1 273 ? 3.973 -44.281 -10.695 1 97.56 273 PHE A C 1
ATOM 2098 O O . PHE A 1 273 ? 3.875 -44.781 -9.562 1 97.56 273 PHE A O 1
ATOM 2105 N N . ALA A 1 274 ? 3.529 -44.875 -11.766 1 96.62 274 ALA A N 1
ATOM 2106 C CA . ALA A 1 274 ? 3.121 -46.281 -11.672 1 96.62 274 ALA A CA 1
ATOM 2107 C C . ALA A 1 274 ? 4.309 -47.188 -11.344 1 96.62 274 ALA A C 1
ATOM 2109 O O . ALA A 1 274 ? 4.145 -48.219 -10.727 1 96.62 274 ALA A O 1
ATOM 2110 N N . ALA A 1 275 ? 5.445 -46.75 -11.703 1 95.38 275 ALA A N 1
ATOM 2111 C CA . ALA A 1 275 ? 6.648 -47.562 -11.555 1 95.38 275 ALA A CA 1
ATOM 2112 C C . ALA A 1 275 ? 7.453 -47.156 -10.336 1 95.38 275 ALA A C 1
ATOM 2114 O O . ALA A 1 275 ? 8.188 -47.938 -9.758 1 95.38 275 ALA A O 1
ATOM 2115 N N . SER A 1 276 ? 7.383 -45.938 -9.992 1 94.81 276 SER A N 1
ATOM 2116 C CA . SER A 1 276 ? 8.18 -45.406 -8.891 1 94.81 276 SER A CA 1
ATOM 2117 C C . SER A 1 276 ? 7.461 -44.25 -8.195 1 94.81 276 SER A C 1
ATOM 2119 O O . SER A 1 276 ? 6.926 -43.344 -8.852 1 94.81 276 SER A O 1
ATOM 2121 N N . PRO A 1 277 ? 7.527 -44.281 -6.855 1 93.75 277 PRO A N 1
ATOM 2122 C CA . PRO A 1 277 ? 6.938 -43.156 -6.129 1 93.75 277 PRO A CA 1
ATOM 2123 C C . PRO A 1 277 ? 7.867 -41.938 -6.055 1 93.75 277 PRO A C 1
ATOM 2125 O O . PRO A 1 277 ? 7.465 -40.875 -5.582 1 93.75 277 PRO A O 1
ATOM 2128 N N . GLU A 1 278 ? 9.07 -42.062 -6.543 1 95.19 278 GLU A N 1
ATOM 2129 C CA . GLU A 1 278 ? 10.078 -41.031 -6.383 1 95.19 278 GLU A CA 1
ATOM 2130 C C . GLU A 1 278 ? 9.984 -39.969 -7.496 1 95.19 278 GLU A C 1
ATOM 2132 O O . GLU A 1 278 ? 9.719 -40.312 -8.648 1 95.19 278 GLU A O 1
ATOM 2137 N N . VAL A 1 279 ? 10.172 -38.75 -7.156 1 96.31 279 VAL A N 1
ATOM 2138 C CA . VAL A 1 279 ? 10.266 -37.656 -8.133 1 96.31 279 VAL A CA 1
ATOM 2139 C C . VAL A 1 279 ? 11.648 -37.656 -8.773 1 96.31 279 VAL A C 1
ATOM 2141 O O . VAL A 1 279 ? 12.664 -37.625 -8.078 1 96.31 279 VAL A O 1
ATOM 2144 N N . PRO A 1 280 ? 11.734 -37.781 -10.039 1 95.88 280 PRO A N 1
ATOM 2145 C CA . PRO A 1 280 ? 13.055 -37.75 -10.68 1 95.88 280 PRO A CA 1
ATOM 2146 C C . PRO A 1 280 ? 13.742 -36.406 -10.555 1 95.88 280 PRO A C 1
ATOM 2148 O O . PRO A 1 280 ? 13.086 -35.375 -10.289 1 95.88 280 PRO A O 1
ATOM 2151 N N . PRO A 1 281 ? 15.078 -36.406 -10.672 1 95.75 281 PRO A N 1
ATOM 2152 C CA . PRO A 1 281 ? 15.773 -35.094 -10.695 1 95.75 281 PRO A CA 1
ATOM 2153 C C . PRO A 1 281 ? 15.336 -34.219 -11.852 1 95.75 281 PRO A C 1
ATOM 2155 O O . PRO A 1 281 ? 14.836 -34.719 -12.859 1 95.75 281 PRO A O 1
ATOM 2158 N N . PRO A 1 282 ? 15.453 -32.906 -11.734 1 95.88 282 PRO A N 1
ATOM 2159 C CA . PRO A 1 282 ? 15.094 -32 -12.828 1 95.88 282 PRO A CA 1
ATOM 2160 C C . PRO A 1 282 ? 15.891 -32.281 -14.109 1 95.88 282 PRO A C 1
ATOM 2162 O O . PRO A 1 282 ? 17.016 -32.781 -14.039 1 95.88 282 PRO A O 1
ATOM 2165 N N . THR A 1 283 ? 15.195 -31.953 -15.203 1 94.44 283 THR A N 1
ATOM 2166 C CA . THR A 1 283 ? 15.891 -32.062 -16.484 1 94.44 283 THR A CA 1
ATOM 2167 C C . THR A 1 283 ? 17.016 -31.047 -16.578 1 94.44 283 THR A C 1
ATOM 2169 O O . THR A 1 283 ? 16.891 -29.938 -16.062 1 94.44 283 THR A O 1
ATOM 2172 N N . ARG A 1 284 ? 18.094 -31.484 -17.203 1 94.5 284 ARG A N 1
ATOM 2173 C CA . ARG A 1 284 ? 19.203 -30.547 -17.438 1 94.5 284 ARG A CA 1
ATOM 2174 C C . ARG A 1 284 ? 18.797 -29.469 -18.438 1 94.5 284 ARG A C 1
ATOM 2176 O O . ARG A 1 284 ? 18.328 -29.781 -19.531 1 94.5 284 ARG A O 1
ATOM 2183 N N . LEU A 1 285 ? 19 -28.234 -18.094 1 97.19 285 LEU A N 1
ATOM 2184 C CA . LEU A 1 285 ? 18.656 -27.094 -18.938 1 97.19 285 LEU A CA 1
ATOM 2185 C C . LEU A 1 285 ? 19.875 -26.609 -19.719 1 97.19 285 LEU A C 1
ATOM 2187 O O . LEU A 1 285 ? 20.984 -26.625 -19.188 1 97.19 285 LEU A O 1
ATOM 2191 N N . HIS A 1 286 ? 19.656 -26.25 -20.906 1 96.69 286 HIS A N 1
ATOM 2192 C CA . HIS A 1 286 ? 20.719 -25.672 -21.734 1 96.69 286 HIS A CA 1
ATOM 2193 C C . HIS A 1 286 ? 20.75 -24.156 -21.609 1 96.69 286 HIS A C 1
ATOM 2195 O O . HIS A 1 286 ? 19.797 -23.469 -21.984 1 96.69 286 HIS A O 1
ATOM 2201 N N . VAL A 1 287 ? 21.875 -23.641 -21.125 1 97.62 287 VAL A N 1
ATOM 2202 C CA . VAL A 1 287 ? 22.047 -22.188 -21.047 1 97.62 287 VAL A CA 1
ATOM 2203 C C . VAL A 1 287 ? 23.078 -21.734 -22.078 1 97.62 287 VAL A C 1
ATOM 2205 O O . VAL A 1 287 ? 24.266 -22 -21.938 1 97.62 287 VAL A O 1
ATOM 2208 N N . PRO A 1 288 ? 22.625 -21 -23.047 1 97.44 288 PRO A N 1
ATOM 2209 C CA . PRO A 1 288 ? 23.516 -20.641 -24.141 1 97.44 288 PRO A CA 1
ATOM 2210 C C . PRO A 1 288 ? 24.656 -19.719 -23.703 1 97.44 288 PRO A C 1
ATOM 2212 O O . PRO A 1 288 ? 24.516 -18.969 -22.75 1 97.44 288 PRO A O 1
ATOM 2215 N N . ASP A 1 289 ? 25.734 -19.703 -24.516 1 97.81 289 ASP A N 1
ATOM 2216 C CA . ASP A 1 289 ? 26.922 -18.922 -24.219 1 97.81 289 ASP A CA 1
ATOM 2217 C C . ASP A 1 289 ? 26.625 -17.422 -24.25 1 97.81 289 ASP A C 1
ATOM 2219 O O . ASP A 1 289 ? 27.141 -16.672 -23.438 1 97.81 289 ASP A O 1
ATOM 2223 N N . ASP A 1 290 ? 25.875 -17.047 -25.141 1 97.44 290 ASP A N 1
ATOM 2224 C CA . ASP A 1 290 ? 25.594 -15.625 -25.266 1 97.44 290 ASP A CA 1
ATOM 2225 C C . ASP A 1 290 ? 24.812 -15.125 -24.047 1 97.44 290 ASP A C 1
ATOM 2227 O O . ASP A 1 290 ? 25 -13.992 -23.594 1 97.44 290 ASP A O 1
ATOM 2231 N N . SER A 1 291 ? 23.875 -15.938 -23.531 1 97.94 291 SER A N 1
ATOM 2232 C CA . SER A 1 291 ? 23.172 -15.602 -22.297 1 97.94 291 SER A CA 1
ATOM 2233 C C . SER A 1 291 ? 24.141 -15.516 -21.125 1 97.94 291 SER A C 1
ATOM 2235 O O . SER A 1 291 ? 24.031 -14.602 -20.297 1 97.94 291 SER A O 1
ATOM 2237 N N . ARG A 1 292 ? 25.078 -16.406 -21.094 1 97.88 292 ARG A N 1
ATOM 2238 C CA . ARG A 1 292 ? 26.062 -16.422 -20.031 1 97.88 292 ARG A CA 1
ATOM 2239 C C . ARG A 1 292 ? 26.938 -15.164 -20.078 1 97.88 292 ARG A C 1
ATOM 2241 O O . ARG A 1 292 ? 27.203 -14.547 -19.047 1 97.88 292 ARG A O 1
ATOM 2248 N N . GLU A 1 293 ? 27.359 -14.812 -21.203 1 97.69 293 GLU A N 1
ATOM 2249 C CA . GLU A 1 293 ? 28.172 -13.617 -21.375 1 97.69 293 GLU A CA 1
ATOM 2250 C C . GLU A 1 293 ? 27.438 -12.367 -20.922 1 97.69 293 GLU A C 1
ATOM 2252 O O . GLU A 1 293 ? 28.016 -11.516 -20.234 1 97.69 293 GLU A O 1
ATOM 2257 N N . ARG A 1 294 ? 26.219 -12.273 -21.297 1 96.06 294 ARG A N 1
ATOM 2258 C CA . ARG A 1 294 ? 25.375 -11.156 -20.875 1 96.06 294 ARG A CA 1
ATOM 2259 C C . ARG A 1 294 ? 25.297 -11.086 -19.344 1 96.06 294 ARG A C 1
ATOM 2261 O O . ARG A 1 294 ? 25.453 -10.016 -18.766 1 96.06 294 ARG A O 1
ATOM 2268 N N . ALA A 1 295 ? 25.031 -12.18 -18.75 1 97 295 ALA A N 1
ATOM 2269 C CA . ALA A 1 295 ? 24.875 -12.242 -17.297 1 97 295 ALA A CA 1
ATOM 2270 C C . ALA A 1 295 ? 26.156 -11.852 -16.578 1 97 295 ALA A C 1
ATOM 2272 O O . ALA A 1 295 ? 26.125 -11.109 -15.594 1 97 295 ALA A O 1
ATOM 2273 N N . VAL A 1 296 ? 27.297 -12.328 -17.078 1 96.62 296 VAL A N 1
ATOM 2274 C CA . VAL A 1 296 ? 28.594 -12.016 -16.5 1 96.62 296 VAL A CA 1
ATOM 2275 C C . VAL A 1 296 ? 28.828 -10.508 -16.562 1 96.62 296 VAL A C 1
ATOM 2277 O O . VAL A 1 296 ? 29.281 -9.898 -15.578 1 96.62 296 VAL A O 1
ATOM 2280 N N . ALA A 1 297 ? 28.516 -9.922 -17.672 1 94.38 297 ALA A N 1
ATOM 2281 C CA . ALA A 1 297 ? 28.703 -8.484 -17.844 1 94.38 297 ALA A CA 1
ATOM 2282 C C . ALA A 1 297 ? 27.828 -7.695 -16.875 1 94.38 297 ALA A C 1
ATOM 2284 O O . ALA A 1 297 ? 28.281 -6.707 -16.281 1 94.38 297 ALA A O 1
ATOM 2285 N N . LEU A 1 298 ? 26.625 -8.102 -16.688 1 92.56 298 LEU A N 1
ATOM 2286 C CA . LEU A 1 298 ? 25.672 -7.414 -15.812 1 92.56 298 LEU A CA 1
ATOM 2287 C C . LEU A 1 298 ? 26.078 -7.543 -14.352 1 92.56 298 LEU A C 1
ATOM 2289 O O . LEU A 1 298 ? 25.859 -6.625 -13.555 1 92.56 298 LEU A O 1
ATOM 2293 N N . ALA A 1 299 ? 26.703 -8.633 -14 1 93.62 299 ALA A N 1
ATOM 2294 C CA . ALA A 1 299 ? 27.047 -8.914 -12.602 1 93.62 299 ALA A CA 1
ATOM 2295 C C . ALA A 1 299 ? 28.438 -8.383 -12.258 1 93.62 299 ALA A C 1
ATOM 2297 O O . ALA A 1 299 ? 28.797 -8.289 -11.078 1 93.62 299 ALA A O 1
ATOM 2298 N N . ALA A 1 300 ? 29.203 -8 -13.203 1 93.75 300 ALA A N 1
ATOM 2299 C CA . ALA A 1 300 ? 30.609 -7.676 -13.055 1 93.75 300 ALA A CA 1
ATOM 2300 C C . ALA A 1 300 ? 30.812 -6.527 -12.07 1 93.75 300 ALA A C 1
ATOM 2302 O O . ALA A 1 300 ? 31.703 -6.578 -11.211 1 93.75 300 ALA A O 1
ATOM 2303 N N . PRO A 1 301 ? 30.016 -5.523 -12.141 1 90.56 301 PRO A N 1
ATOM 2304 C CA . PRO A 1 301 ? 30.234 -4.375 -11.258 1 90.56 301 PRO A CA 1
ATOM 2305 C C . PRO A 1 301 ? 30.094 -4.73 -9.781 1 90.56 301 PRO A C 1
ATOM 2307 O O . PRO A 1 301 ? 30.609 -4.02 -8.914 1 90.56 301 PRO A O 1
ATOM 2310 N N . ALA A 1 302 ? 29.375 -5.852 -9.453 1 91 302 ALA A N 1
ATOM 2311 C CA . ALA A 1 302 ? 29.094 -6.207 -8.062 1 91 302 ALA A CA 1
ATOM 2312 C C . ALA A 1 302 ? 29.75 -7.539 -7.699 1 91 302 ALA A C 1
ATOM 2314 O O . ALA A 1 302 ? 29.219 -8.289 -6.871 1 91 302 ALA A O 1
ATOM 2315 N N . ARG A 1 303 ? 30.844 -7.871 -8.266 1 89.38 303 ARG A N 1
ATOM 2316 C CA . ARG A 1 303 ? 31.5 -9.164 -8.086 1 89.38 303 ARG A CA 1
ATOM 2317 C C . ARG A 1 303 ? 31.969 -9.344 -6.641 1 89.38 303 ARG A C 1
ATOM 2319 O O . ARG A 1 303 ? 32.125 -10.469 -6.168 1 89.38 303 ARG A O 1
ATOM 2326 N N . ASP A 1 304 ? 32.188 -8.219 -5.965 1 90.31 304 ASP A N 1
ATOM 2327 C CA . ASP A 1 304 ? 32.688 -8.297 -4.598 1 90.31 304 ASP A CA 1
ATOM 2328 C C . ASP A 1 304 ? 31.547 -8.172 -3.586 1 90.31 304 ASP A C 1
ATOM 2330 O O . ASP A 1 304 ? 31.781 -7.984 -2.393 1 90.31 304 ASP A O 1
ATOM 2334 N N . ARG A 1 305 ? 30.328 -8.289 -4.035 1 93.19 305 ARG A N 1
ATOM 2335 C CA . ARG A 1 305 ? 29.156 -8.188 -3.172 1 93.19 305 ARG A CA 1
ATOM 2336 C C . ARG A 1 305 ? 28.344 -9.477 -3.193 1 93.19 305 ARG A C 1
ATOM 2338 O O . ARG A 1 305 ? 28.547 -10.336 -4.059 1 93.19 305 ARG A O 1
ATOM 2345 N N . PHE A 1 306 ? 27.562 -9.625 -2.113 1 95.88 306 PHE A N 1
ATOM 2346 C CA . PHE A 1 306 ? 26.578 -10.711 -2.098 1 95.88 306 PHE A CA 1
ATOM 2347 C C . PHE A 1 306 ? 25.422 -10.398 -3.039 1 95.88 306 PHE A C 1
ATOM 2349 O O . PHE A 1 306 ? 24.703 -9.422 -2.846 1 95.88 306 PHE A O 1
ATOM 2356 N N . ARG A 1 307 ? 25.219 -11.203 -4.105 1 97 307 ARG A N 1
ATOM 2357 C CA . ARG A 1 307 ? 24.266 -10.906 -5.176 1 97 307 ARG A CA 1
ATOM 2358 C C . ARG A 1 307 ? 22.984 -11.695 -5.004 1 97 307 ARG A C 1
ATOM 2360 O O . ARG A 1 307 ? 23 -12.93 -5.008 1 97 307 ARG A O 1
ATOM 2367 N N . VAL A 1 308 ? 21.875 -10.992 -4.859 1 98.12 308 VAL A N 1
ATOM 2368 C CA . VAL A 1 308 ? 20.578 -11.609 -4.605 1 98.12 308 VAL A CA 1
ATOM 2369 C C . VAL A 1 308 ? 19.594 -11.219 -5.707 1 98.12 308 VAL A C 1
ATOM 2371 O O . VAL A 1 308 ? 19.438 -10.031 -6.016 1 98.12 308 VAL A O 1
ATOM 2374 N N . GLY A 1 309 ? 18.953 -12.203 -6.363 1 97.56 309 GLY A N 1
ATOM 2375 C CA . GLY A 1 309 ? 17.859 -11.961 -7.289 1 97.56 309 GLY A CA 1
ATOM 2376 C C . GLY A 1 309 ? 16.5 -12.016 -6.633 1 97.56 309 GLY A C 1
ATOM 2377 O O . GLY A 1 309 ? 16.25 -12.867 -5.777 1 97.56 309 GLY A O 1
ATOM 2378 N N . LEU A 1 310 ? 15.641 -11.078 -6.996 1 97.06 310 LEU A N 1
ATOM 2379 C CA . LEU A 1 310 ? 14.328 -10.992 -6.375 1 97.06 310 LEU A CA 1
ATOM 2380 C C . LEU A 1 310 ? 13.219 -11.062 -7.426 1 97.06 310 LEU A C 1
ATOM 2382 O O . LEU A 1 310 ? 13.312 -10.422 -8.469 1 97.06 310 LEU A O 1
ATOM 2386 N N . VAL A 1 311 ? 12.234 -11.898 -7.176 1 96.06 311 VAL A N 1
ATOM 2387 C CA . VAL A 1 311 ? 11.008 -11.992 -7.965 1 96.06 311 VAL A CA 1
ATOM 2388 C C . VAL A 1 311 ? 9.797 -11.898 -7.051 1 96.06 311 VAL A C 1
ATOM 2390 O O . VAL A 1 311 ? 9.727 -12.578 -6.023 1 96.06 311 VAL A O 1
ATOM 2393 N N . TRP A 1 312 ? 8.828 -11.055 -7.363 1 93.06 312 TRP A N 1
ATOM 2394 C CA . TRP A 1 312 ? 7.73 -10.82 -6.43 1 93.06 312 TRP A CA 1
ATOM 2395 C C . TRP A 1 312 ? 6.379 -11.031 -7.109 1 93.06 312 TRP A C 1
ATOM 2397 O O . TRP A 1 312 ? 5.332 -10.938 -6.469 1 93.06 312 TRP A O 1
ATOM 2407 N N . ASN A 1 313 ? 6.383 -11.297 -8.359 1 87.31 313 ASN A N 1
ATOM 2408 C CA . ASN A 1 313 ? 5.121 -11.43 -9.078 1 87.31 313 ASN A CA 1
ATOM 2409 C C . ASN A 1 313 ? 5.219 -12.438 -10.219 1 87.31 313 ASN A C 1
ATOM 2411 O O . ASN A 1 313 ? 6.32 -12.789 -10.648 1 87.31 313 ASN A O 1
ATOM 2415 N N . GLY A 1 314 ? 4.078 -13.023 -10.531 1 76.44 314 GLY A N 1
ATOM 2416 C CA . GLY A 1 314 ? 3.965 -13.914 -11.672 1 76.44 314 GLY A CA 1
ATOM 2417 C C . GLY A 1 314 ? 3.113 -13.352 -12.789 1 76.44 314 GLY A C 1
ATOM 2418 O O . GLY A 1 314 ? 2.951 -12.133 -12.898 1 76.44 314 GLY A O 1
ATOM 2419 N N . SER A 1 315 ? 2.719 -14.227 -13.594 1 70.12 315 SER A N 1
ATOM 2420 C CA . SER A 1 315 ? 1.875 -13.828 -14.719 1 70.12 315 SER A CA 1
ATOM 2421 C C . SER A 1 315 ? 0.557 -13.234 -14.234 1 70.12 315 SER A C 1
ATOM 2423 O O . SER A 1 315 ? -0.138 -13.836 -13.414 1 70.12 315 SER A O 1
ATOM 2425 N N . VAL A 1 316 ? 0.23 -12.07 -14.734 1 63.91 316 VAL A N 1
ATOM 2426 C CA . VAL A 1 316 ? -0.981 -11.359 -14.336 1 63.91 316 VAL A CA 1
ATOM 2427 C C . VAL A 1 316 ? -2.211 -12.094 -14.859 1 63.91 316 VAL A C 1
ATOM 2429 O O . VAL A 1 316 ? -3.328 -11.867 -14.398 1 63.91 316 VAL A O 1
ATOM 2432 N N . THR A 1 317 ? -1.957 -13.039 -15.719 1 58.12 317 THR A N 1
ATOM 2433 C CA . THR A 1 317 ? -3.076 -13.766 -16.312 1 58.12 317 THR A CA 1
ATOM 2434 C C . THR A 1 317 ? -3.455 -14.977 -15.469 1 58.12 317 THR A C 1
ATOM 2436 O O . THR A 1 317 ? -4.508 -15.578 -15.672 1 58.12 317 THR A O 1
ATOM 2439 N N . TYR A 1 318 ? -2.67 -15.266 -14.547 1 64.88 318 TYR A N 1
ATOM 2440 C CA . TYR A 1 318 ? -2.967 -16.375 -13.641 1 64.88 318 TYR A CA 1
ATOM 2441 C C . TYR A 1 318 ? -3.965 -15.953 -12.57 1 64.88 318 TYR A C 1
ATOM 2443 O O . TYR A 1 318 ? -3.695 -15.031 -11.797 1 64.88 318 TYR A O 1
ATOM 2451 N N . ARG A 1 319 ? -5.09 -16.594 -12.461 1 60.19 319 ARG A N 1
ATOM 2452 C CA . ARG A 1 319 ? -6.223 -16.219 -11.625 1 60.19 319 ARG A CA 1
ATOM 2453 C C . ARG A 1 319 ? -5.809 -16.125 -10.156 1 60.19 319 ARG A C 1
ATOM 2455 O O . ARG A 1 319 ? -6.254 -15.227 -9.445 1 60.19 319 ARG A O 1
ATOM 2462 N N . ALA A 1 320 ? -4.926 -17.016 -9.844 1 69.06 320 ALA A N 1
ATOM 2463 C CA . ALA A 1 320 ? -4.57 -17.078 -8.43 1 69.06 320 ALA A CA 1
ATOM 2464 C C . ALA A 1 320 ? -3.311 -16.266 -8.148 1 69.06 320 ALA A C 1
ATOM 2466 O O . ALA A 1 320 ? -2.75 -16.328 -7.047 1 69.06 320 ALA A O 1
ATOM 2467 N N . ASN A 1 321 ? -2.938 -15.453 -9.125 1 71.94 321 ASN A N 1
ATOM 2468 C CA . ASN A 1 321 ? -1.712 -14.68 -8.969 1 71.94 321 ASN A CA 1
ATOM 2469 C C . ASN A 1 321 ? -1.83 -13.672 -7.828 1 71.94 321 ASN A C 1
ATOM 2471 O O . ASN A 1 321 ? -0.832 -13.328 -7.191 1 71.94 321 ASN A O 1
ATOM 2475 N N . ALA A 1 322 ? -3.072 -13.312 -7.582 1 76.44 322 ALA A N 1
ATOM 2476 C CA . ALA A 1 322 ? -3.295 -12.289 -6.559 1 76.44 322 ALA A CA 1
ATOM 2477 C C . ALA A 1 322 ? -2.85 -12.789 -5.184 1 76.44 322 ALA A C 1
ATOM 2479 O O . ALA A 1 322 ? -2.463 -11.992 -4.324 1 76.44 322 ALA A O 1
ATOM 2480 N N . PHE A 1 323 ? -2.707 -14.086 -5.059 1 81.94 323 PHE A N 1
ATOM 2481 C CA . PHE A 1 323 ? -2.402 -14.625 -3.736 1 81.94 323 PHE A CA 1
ATOM 2482 C C . PHE A 1 323 ? -0.911 -14.891 -3.594 1 81.94 323 PHE A C 1
ATOM 2484 O O . PHE A 1 323 ? -0.372 -14.859 -2.486 1 81.94 323 PHE A O 1
ATOM 2491 N N . ARG A 1 324 ? -0.308 -15.078 -4.668 1 85.81 324 ARG A N 1
ATOM 2492 C CA . ARG A 1 324 ? 1.104 -15.438 -4.59 1 85.81 324 ARG A CA 1
ATOM 2493 C C . ARG A 1 324 ? 1.992 -14.25 -4.941 1 85.81 324 ARG A C 1
ATOM 2495 O O . ARG A 1 324 ? 3.221 -14.359 -4.934 1 85.81 324 ARG A O 1
ATOM 2502 N N . SER A 1 325 ? 1.397 -13.211 -5.285 1 88.44 325 SER A N 1
ATOM 2503 C CA . SER A 1 325 ? 2.148 -12.023 -5.676 1 88.44 325 SER A CA 1
ATOM 2504 C C . SER A 1 325 ? 2.002 -10.914 -4.637 1 88.44 325 SER A C 1
ATOM 2506 O O . SER A 1 325 ? 1.074 -10.938 -3.826 1 88.44 325 SER A O 1
ATOM 2508 N N . PHE A 1 326 ? 2.951 -10.07 -4.629 1 90.56 326 PHE A N 1
ATOM 2509 C CA . PHE A 1 326 ? 2.939 -8.867 -3.801 1 90.56 326 PHE A CA 1
ATOM 2510 C C . PHE A 1 326 ? 3.734 -7.746 -4.461 1 90.56 326 PHE A C 1
ATOM 2512 O O . PHE A 1 326 ? 4.281 -7.926 -5.551 1 90.56 326 PHE A O 1
ATOM 2519 N N . SER A 1 327 ? 3.658 -6.602 -3.895 1 90.81 327 SER A N 1
ATOM 2520 C CA . SER A 1 327 ? 4.371 -5.445 -4.43 1 90.81 327 SER A CA 1
ATOM 2521 C C . SER A 1 327 ? 5.871 -5.562 -4.191 1 90.81 327 SER A C 1
ATOM 2523 O O . SER A 1 327 ? 6.305 -6.031 -3.135 1 90.81 327 SER A O 1
ATOM 2525 N N . HIS A 1 328 ? 6.609 -5.023 -5.172 1 93.69 328 HIS A N 1
ATOM 2526 C CA . HIS A 1 328 ? 8.055 -4.969 -4.996 1 93.69 328 HIS A CA 1
ATOM 2527 C C . HIS A 1 328 ? 8.438 -4.188 -3.746 1 93.69 328 HIS A C 1
ATOM 2529 O O . HIS A 1 328 ? 9.523 -4.371 -3.199 1 93.69 328 HIS A O 1
ATOM 2535 N N . ARG A 1 329 ? 7.551 -3.373 -3.271 1 92.75 329 ARG A N 1
ATOM 2536 C CA . ARG A 1 329 ? 7.82 -2.527 -2.111 1 92.75 329 ARG A CA 1
ATOM 2537 C C . ARG A 1 329 ? 7.965 -3.365 -0.846 1 92.75 329 ARG A C 1
ATOM 2539 O O . ARG A 1 329 ? 8.562 -2.918 0.135 1 92.75 329 ARG A O 1
ATOM 2546 N N . GLU A 1 330 ? 7.398 -4.574 -0.906 1 94 330 GLU A N 1
ATOM 2547 C CA . GLU A 1 330 ? 7.559 -5.48 0.228 1 94 330 GLU A CA 1
ATOM 2548 C C . GLU A 1 330 ? 9.023 -5.828 0.452 1 94 330 GLU A C 1
ATOM 2550 O O . GLU A 1 330 ? 9.414 -6.227 1.552 1 94 330 GLU A O 1
ATOM 2555 N N . TYR A 1 331 ? 9.859 -5.609 -0.532 1 95.25 331 TYR A N 1
ATOM 2556 C CA . TYR A 1 331 ? 11.273 -5.961 -0.432 1 95.25 331 TYR A CA 1
ATOM 2557 C C . TYR A 1 331 ? 12.086 -4.797 0.119 1 95.25 331 TYR A C 1
ATOM 2559 O O . TYR A 1 331 ? 13.281 -4.941 0.387 1 95.25 331 TYR A O 1
ATOM 2567 N N . TRP A 1 332 ? 11.477 -3.627 0.272 1 93.5 332 TRP A N 1
ATOM 2568 C CA . TRP A 1 332 ? 12.203 -2.43 0.671 1 93.5 332 TRP A CA 1
ATOM 2569 C C . TRP A 1 332 ? 13 -2.678 1.948 1 93.5 332 TRP A C 1
ATOM 2571 O O . TRP A 1 332 ? 14.164 -2.271 2.055 1 93.5 332 TRP A O 1
ATOM 2581 N N . PRO A 1 333 ? 12.484 -3.459 2.922 1 92.44 333 PRO A N 1
ATOM 2582 C CA . PRO A 1 333 ? 13.227 -3.695 4.16 1 92.44 333 PRO A CA 1
ATOM 2583 C C . PRO A 1 333 ? 14.508 -4.496 3.932 1 92.44 333 PRO A C 1
ATOM 2585 O O . PRO A 1 333 ? 15.359 -4.57 4.82 1 92.44 333 PRO A O 1
ATOM 2588 N N . LEU A 1 334 ? 14.609 -5.086 2.783 1 95.5 334 LEU A N 1
ATOM 2589 C CA . LEU A 1 334 ? 15.797 -5.887 2.486 1 95.5 334 LEU A CA 1
ATOM 2590 C C . LEU A 1 334 ? 16.891 -5.023 1.885 1 95.5 334 LEU A C 1
ATOM 2592 O O . LEU A 1 334 ? 18.078 -5.391 1.931 1 95.5 334 LEU A O 1
ATOM 2596 N N . LEU A 1 335 ? 16.531 -3.936 1.312 1 92.44 335 LEU A N 1
ATOM 2597 C CA . LEU A 1 335 ? 17.375 -3.26 0.336 1 92.44 335 LEU A CA 1
ATOM 2598 C C . LEU A 1 335 ? 18.453 -2.436 1.03 1 92.44 335 LEU A C 1
ATOM 2600 O O . LEU A 1 335 ? 19.359 -1.91 0.376 1 92.44 335 LEU A O 1
ATOM 2604 N N . ASP A 1 336 ? 18.438 -2.375 2.348 1 87 336 ASP A N 1
ATOM 2605 C CA . ASP A 1 336 ? 19.469 -1.649 3.088 1 87 336 ASP A CA 1
ATOM 2606 C C . ASP A 1 336 ? 20.531 -2.604 3.629 1 87 336 ASP A C 1
ATOM 2608 O O . ASP A 1 336 ? 21.438 -2.188 4.367 1 87 336 ASP A O 1
ATOM 2612 N N . LEU A 1 337 ? 20.469 -3.857 3.293 1 90.5 337 LEU A N 1
ATOM 2613 C CA . LEU A 1 337 ? 21.453 -4.824 3.752 1 90.5 337 LEU A CA 1
ATOM 2614 C C . LEU A 1 337 ? 22.844 -4.492 3.205 1 90.5 337 LEU A C 1
ATOM 2616 O O . LEU A 1 337 ? 23.016 -4.312 1.996 1 90.5 337 LEU A O 1
ATOM 2620 N N . PRO A 1 338 ? 23.812 -4.426 4.074 1 86.69 338 PRO A N 1
ATOM 2621 C CA . PRO A 1 338 ? 25.156 -4.059 3.615 1 86.69 338 PRO A CA 1
ATOM 2622 C C . PRO A 1 338 ? 25.797 -5.141 2.748 1 86.69 338 PRO A C 1
ATOM 2624 O O . PRO A 1 338 ? 25.422 -6.312 2.836 1 86.69 338 PRO A O 1
ATOM 2627 N N . ASP A 1 339 ? 26.688 -4.73 1.879 1 89.25 339 ASP A N 1
ATOM 2628 C CA . ASP A 1 339 ? 27.516 -5.609 1.06 1 89.25 339 ASP A CA 1
ATOM 2629 C C . ASP A 1 339 ? 26.656 -6.473 0.141 1 89.25 339 ASP A C 1
ATOM 2631 O O . ASP A 1 339 ? 27.047 -7.59 -0.208 1 89.25 339 ASP A O 1
ATOM 2635 N N . THR A 1 340 ? 25.453 -5.996 -0.079 1 92.94 340 THR A N 1
ATOM 2636 C CA . THR A 1 340 ? 24.531 -6.785 -0.899 1 92.94 340 THR A CA 1
ATOM 2637 C C . THR A 1 340 ? 24.156 -6.023 -2.166 1 92.94 340 THR A C 1
ATOM 2639 O O . THR A 1 340 ? 24 -4.801 -2.141 1 92.94 340 THR A O 1
ATOM 2642 N N . GLN A 1 341 ? 24.031 -6.723 -3.281 1 93.44 341 GLN A N 1
ATOM 2643 C CA . GLN A 1 341 ? 23.469 -6.199 -4.52 1 93.44 341 GLN A CA 1
ATOM 2644 C C . GLN A 1 341 ? 22.203 -6.965 -4.91 1 93.44 341 GLN A C 1
ATOM 2646 O O . GLN A 1 341 ? 22.219 -8.195 -5.008 1 93.44 341 GLN A O 1
ATOM 2651 N N . PHE A 1 342 ? 21.141 -6.188 -5.086 1 95.19 342 PHE A N 1
ATOM 2652 C CA . PHE A 1 342 ? 19.875 -6.801 -5.441 1 95.19 342 PHE A CA 1
ATOM 2653 C C . PHE A 1 342 ? 19.578 -6.625 -6.926 1 95.19 342 PHE A C 1
ATOM 2655 O O . PHE A 1 342 ? 19.844 -5.559 -7.492 1 95.19 342 PHE A O 1
ATOM 2662 N N . TYR A 1 343 ? 19.062 -7.699 -7.543 1 95.19 343 TYR A N 1
ATOM 2663 C CA . TYR A 1 343 ? 18.672 -7.719 -8.945 1 95.19 343 TYR A CA 1
ATOM 2664 C C . TYR A 1 343 ? 17.203 -8.078 -9.094 1 95.19 343 TYR A C 1
ATOM 2666 O O . TYR A 1 343 ? 16.719 -9.016 -8.461 1 95.19 343 TYR A O 1
ATOM 2674 N N . GLY A 1 344 ? 16.516 -7.266 -9.82 1 94 344 GLY A N 1
ATOM 2675 C CA . GLY A 1 344 ? 15.164 -7.633 -10.195 1 94 344 GLY A CA 1
ATOM 2676 C C . GLY A 1 344 ? 15.109 -8.57 -11.383 1 94 344 GLY A C 1
ATOM 2677 O O . GLY A 1 344 ? 15.578 -8.234 -12.469 1 94 344 GLY A O 1
ATOM 2678 N N . LEU A 1 345 ? 14.438 -9.758 -11.133 1 94.12 345 LEU A N 1
ATOM 2679 C CA . LEU A 1 345 ? 14.367 -10.766 -12.188 1 94.12 345 LEU A CA 1
ATOM 2680 C C . LEU A 1 345 ? 12.953 -10.867 -12.75 1 94.12 345 LEU A C 1
ATOM 2682 O O . LEU A 1 345 ? 12.656 -11.758 -13.547 1 94.12 345 LEU A O 1
ATOM 2686 N N . HIS A 1 346 ? 12.125 -10 -12.328 1 86.38 346 HIS A N 1
ATOM 2687 C CA . HIS A 1 346 ? 10.734 -10.055 -12.758 1 86.38 346 HIS A CA 1
ATOM 2688 C C . HIS A 1 346 ? 10.516 -9.266 -14.039 1 86.38 346 HIS A C 1
ATOM 2690 O O . HIS A 1 346 ? 10.922 -8.102 -14.141 1 86.38 346 HIS A O 1
ATOM 2696 N N . LYS A 1 347 ? 9.781 -10.047 -14.969 1 82.19 347 LYS A N 1
ATOM 2697 C CA . LYS A 1 347 ? 9.406 -9.414 -16.234 1 82.19 347 LYS A CA 1
ATOM 2698 C C . LYS A 1 347 ? 7.914 -9.078 -16.25 1 82.19 347 LYS A C 1
ATOM 2700 O O . LYS A 1 347 ? 7.105 -9.797 -15.664 1 82.19 347 LYS A O 1
ATOM 2705 N N . GLY A 1 348 ? 7.547 -7.949 -16.797 1 77.56 348 GLY A N 1
ATOM 2706 C CA . GLY A 1 348 ? 6.129 -7.672 -16.969 1 77.56 348 GLY A CA 1
ATOM 2707 C C . GLY A 1 348 ? 5.73 -6.293 -16.469 1 77.56 348 GLY A C 1
ATOM 2708 O O . GLY A 1 348 ? 6.59 -5.492 -16.094 1 77.56 348 GLY A O 1
ATOM 2709 N N . PRO A 1 349 ? 4.504 -6.129 -16.422 1 79.38 349 PRO A N 1
ATOM 2710 C CA . PRO A 1 349 ? 3.98 -4.793 -16.141 1 79.38 349 PRO A CA 1
ATOM 2711 C C . PRO A 1 349 ? 4.273 -4.336 -14.703 1 79.38 349 PRO A C 1
ATOM 2713 O O . PRO A 1 349 ? 4.391 -3.135 -14.445 1 79.38 349 PRO A O 1
ATOM 2716 N N . MET A 1 350 ? 4.414 -5.227 -13.844 1 80.5 350 MET A N 1
ATOM 2717 C CA . MET A 1 350 ? 4.637 -4.848 -12.453 1 80.5 350 MET A CA 1
ATOM 2718 C C . MET A 1 350 ? 6.031 -4.27 -12.258 1 80.5 350 MET A C 1
ATOM 2720 O O . MET A 1 350 ? 6.297 -3.584 -11.266 1 80.5 350 MET A O 1
ATOM 2724 N N . ALA A 1 351 ? 6.871 -4.578 -13.227 1 85.12 351 ALA A N 1
ATOM 2725 C CA . ALA A 1 351 ? 8.211 -4 -13.164 1 85.12 351 ALA A CA 1
ATOM 2726 C C . ALA A 1 351 ? 8.172 -2.506 -13.469 1 85.12 351 ALA A C 1
ATOM 2728 O O . ALA A 1 351 ? 9.078 -1.766 -13.078 1 85.12 351 ALA A O 1
ATOM 2729 N N . GLU A 1 352 ? 7.109 -2.107 -14.164 1 85.38 352 GLU A N 1
ATOM 2730 C CA . GLU A 1 352 ? 6.98 -0.697 -14.516 1 85.38 352 GLU A CA 1
ATOM 2731 C C . GLU A 1 352 ? 6.781 0.167 -13.273 1 85.38 352 GLU A C 1
ATOM 2733 O O . GLU A 1 352 ? 7.312 1.275 -13.195 1 85.38 352 GLU A O 1
ATOM 2738 N N . GLU A 1 353 ? 6.051 -0.365 -12.414 1 85.69 353 GLU A N 1
ATOM 2739 C CA . GLU A 1 353 ? 5.828 0.376 -11.172 1 85.69 353 GLU A CA 1
ATOM 2740 C C . GLU A 1 353 ? 7.137 0.583 -10.414 1 85.69 353 GLU A C 1
ATOM 2742 O O . GLU A 1 353 ? 7.367 1.651 -9.844 1 85.69 353 GLU A O 1
ATOM 2747 N N . MET A 1 354 ? 7.91 -0.382 -10.359 1 88 354 MET A N 1
ATOM 2748 C CA . MET A 1 354 ? 9.211 -0.32 -9.695 1 88 354 MET A CA 1
ATOM 2749 C C . MET A 1 354 ? 10.102 0.734 -10.344 1 88 354 MET A C 1
ATOM 2751 O O . MET A 1 354 ? 10.812 1.467 -9.648 1 88 354 MET A O 1
ATOM 2755 N N . ARG A 1 355 ? 9.992 0.854 -11.648 1 84.81 355 ARG A N 1
ATOM 2756 C CA . ARG A 1 355 ? 10.773 1.842 -12.383 1 84.81 355 ARG A CA 1
ATOM 2757 C C . ARG A 1 355 ? 10.281 3.256 -12.094 1 84.81 355 ARG A C 1
ATOM 2759 O O . ARG A 1 355 ? 11.086 4.176 -11.922 1 84.81 355 ARG A O 1
ATOM 2766 N N . LYS A 1 356 ? 9.055 3.342 -11.969 1 84.81 356 LYS A N 1
ATOM 2767 C CA . LYS A 1 356 ? 8.43 4.652 -11.805 1 84.81 356 LYS A CA 1
ATOM 2768 C C . LYS A 1 356 ? 8.633 5.188 -10.391 1 84.81 356 LYS A C 1
ATOM 2770 O O . LYS A 1 356 ? 8.75 6.398 -10.195 1 84.81 356 LYS A O 1
ATOM 2775 N N . ASP A 1 357 ? 8.719 4.273 -9.492 1 85.88 357 ASP A N 1
ATOM 2776 C CA . ASP A 1 357 ? 8.719 4.793 -8.125 1 85.88 357 ASP A CA 1
ATOM 2777 C C . ASP A 1 357 ? 10.148 4.922 -7.59 1 85.88 357 ASP A C 1
ATOM 2779 O O . ASP A 1 357 ? 10.344 5.242 -6.418 1 85.88 357 ASP A O 1
ATOM 2783 N N . GLY A 1 358 ? 11.148 4.641 -8.461 1 83.56 358 GLY A N 1
ATOM 2784 C CA . GLY A 1 358 ? 12.547 4.875 -8.102 1 83.56 358 GLY A CA 1
ATOM 2785 C C . GLY A 1 358 ? 13.211 3.66 -7.488 1 83.56 358 GLY A C 1
ATOM 2786 O O . GLY A 1 358 ? 14.414 3.678 -7.223 1 83.56 358 GLY A O 1
ATOM 2787 N N . THR A 1 359 ? 12.461 2.566 -7.254 1 89.56 359 THR A N 1
ATOM 2788 C CA . THR A 1 359 ? 13 1.367 -6.629 1 89.56 359 THR A CA 1
ATOM 2789 C C . THR A 1 359 ? 14.078 0.733 -7.508 1 89.56 359 THR A C 1
ATOM 2791 O O . THR A 1 359 ? 14.953 0.02 -7.016 1 89.56 359 THR A O 1
ATOM 2794 N N . ALA A 1 360 ? 14.023 1.077 -8.742 1 86.5 360 ALA A N 1
ATOM 2795 C CA . ALA A 1 360 ? 14.914 0.453 -9.719 1 86.5 360 ALA A CA 1
ATOM 2796 C C . ALA A 1 360 ? 16.375 0.804 -9.438 1 86.5 360 ALA A C 1
ATOM 2798 O O . ALA A 1 360 ? 17.281 0.119 -9.906 1 86.5 360 ALA A O 1
ATOM 2799 N N . THR A 1 361 ? 16.625 1.84 -8.664 1 83.69 361 THR A N 1
ATOM 2800 C CA . THR A 1 361 ? 17.984 2.209 -8.32 1 83.69 361 THR A CA 1
ATOM 2801 C C . THR A 1 361 ? 18.578 1.213 -7.328 1 83.69 361 THR A C 1
ATOM 2803 O O . THR A 1 361 ? 19.797 0.962 -7.34 1 83.69 361 THR A O 1
ATOM 2806 N N . LEU A 1 362 ? 17.719 0.687 -6.5 1 85.94 362 LEU A N 1
ATOM 2807 C CA . LEU A 1 362 ? 18.156 -0.243 -5.461 1 85.94 362 LEU A CA 1
ATOM 2808 C C . LEU A 1 362 ? 18.016 -1.687 -5.934 1 85.94 362 LEU A C 1
ATOM 2810 O O . LEU A 1 362 ? 18.75 -2.564 -5.488 1 85.94 362 LEU A O 1
ATOM 2814 N N . LEU A 1 363 ? 17.047 -1.88 -6.73 1 90.5 363 LEU A N 1
ATOM 2815 C CA . LEU A 1 363 ? 16.766 -3.168 -7.352 1 90.5 363 LEU A CA 1
ATOM 2816 C C . LEU A 1 363 ? 17.031 -3.125 -8.852 1 90.5 363 LEU A C 1
ATOM 2818 O O . LEU A 1 363 ? 16.172 -2.738 -9.633 1 90.5 363 LEU A O 1
ATOM 2822 N N . HIS A 1 364 ? 18.266 -3.553 -9.18 1 90.06 364 HIS A N 1
ATOM 2823 C CA . HIS A 1 364 ? 18.719 -3.445 -10.562 1 90.06 364 HIS A CA 1
ATOM 2824 C C . HIS A 1 364 ? 17.828 -4.273 -11.492 1 90.06 364 HIS A C 1
ATOM 2826 O O . HIS A 1 364 ? 17.828 -5.504 -11.422 1 90.06 364 HIS A O 1
ATOM 2832 N N . ASP A 1 365 ? 17.172 -3.645 -12.375 1 89.56 365 ASP A N 1
ATOM 2833 C CA . ASP A 1 365 ? 16.172 -4.258 -13.25 1 89.56 365 ASP A CA 1
ATOM 2834 C C . ASP A 1 365 ? 16.844 -4.98 -14.414 1 89.56 365 ASP A C 1
ATOM 2836 O O . ASP A 1 365 ? 16.703 -4.57 -15.57 1 89.56 365 ASP A O 1
ATOM 2840 N N . VAL A 1 366 ? 17.344 -6.094 -14.188 1 91.62 366 VAL A N 1
ATOM 2841 C CA . VAL A 1 366 ? 18.094 -6.801 -15.227 1 91.62 366 VAL A CA 1
ATOM 2842 C C . VAL A 1 366 ? 17.125 -7.543 -16.141 1 91.62 366 VAL A C 1
ATOM 2844 O O . VAL A 1 366 ? 17.484 -7.914 -17.266 1 91.62 366 VAL A O 1
ATOM 2847 N N . ALA A 1 367 ? 15.914 -7.746 -15.688 1 90.88 367 ALA A N 1
ATOM 2848 C CA . ALA A 1 367 ? 14.93 -8.484 -16.469 1 90.88 367 ALA A CA 1
ATOM 2849 C C . ALA A 1 367 ? 14.469 -7.676 -17.688 1 90.88 367 ALA A C 1
ATOM 2851 O O . ALA A 1 367 ? 13.938 -8.234 -18.641 1 90.88 367 ALA A O 1
ATOM 2852 N N . ARG A 1 368 ? 14.656 -6.402 -17.625 1 85.56 368 ARG A N 1
ATOM 2853 C CA . ARG A 1 368 ? 14.156 -5.492 -18.641 1 85.56 368 ARG A CA 1
ATOM 2854 C C . ARG A 1 368 ? 14.734 -5.832 -20.016 1 85.56 368 ARG A C 1
ATOM 2856 O O . ARG A 1 368 ? 14.062 -5.672 -21.031 1 85.56 368 ARG A O 1
ATOM 2863 N N . THR A 1 369 ? 15.922 -6.359 -20.078 1 84.12 369 THR A N 1
ATOM 2864 C CA . THR A 1 369 ? 16.578 -6.586 -21.359 1 84.12 369 THR A CA 1
ATOM 2865 C C . THR A 1 369 ? 16.594 -8.078 -21.703 1 84.12 369 THR A C 1
ATOM 2867 O O . THR A 1 369 ? 17.203 -8.484 -22.688 1 84.12 369 THR A O 1
ATOM 2870 N N . GLU A 1 370 ? 15.984 -8.836 -20.875 1 91.56 370 GLU A N 1
ATOM 2871 C CA . GLU A 1 370 ? 16.031 -10.281 -21.094 1 91.56 370 GLU A CA 1
ATOM 2872 C C . GLU A 1 370 ? 15.219 -10.672 -22.328 1 91.56 370 GLU A C 1
ATOM 2874 O O . GLU A 1 370 ? 14.117 -10.156 -22.531 1 91.56 370 GLU A O 1
ATOM 2879 N N . ARG A 1 371 ? 15.805 -11.539 -23.156 1 92.19 371 ARG A N 1
ATOM 2880 C CA . ARG A 1 371 ? 15.156 -12.016 -24.375 1 92.19 371 ARG A CA 1
ATOM 2881 C C . ARG A 1 371 ? 14.203 -13.164 -24.078 1 92.19 371 ARG A C 1
ATOM 2883 O O . ARG A 1 371 ? 13.18 -13.328 -24.734 1 92.19 371 ARG A O 1
ATOM 2890 N N . ASP A 1 372 ? 14.469 -13.977 -23.094 1 95.69 372 ASP A N 1
ATOM 2891 C CA . ASP A 1 372 ? 13.695 -15.156 -22.703 1 95.69 372 ASP A CA 1
ATOM 2892 C C . ASP A 1 372 ? 14.219 -15.742 -21.391 1 95.69 372 ASP A C 1
ATOM 2894 O O . ASP A 1 372 ? 15 -15.102 -20.688 1 95.69 372 ASP A O 1
ATOM 2898 N N . PHE A 1 373 ? 13.789 -17.047 -21.078 1 96.62 373 PHE A N 1
ATOM 2899 C CA . PHE A 1 373 ? 14.133 -17.625 -19.781 1 96.62 373 PHE A CA 1
ATOM 2900 C C . PHE A 1 373 ? 15.578 -18.094 -19.766 1 96.62 373 PHE A C 1
ATOM 2902 O O . PHE A 1 373 ? 16.141 -18.344 -18.688 1 96.62 373 PHE A O 1
ATOM 2909 N N . ALA A 1 374 ? 16.188 -18.266 -20.922 1 97.81 374 ALA A N 1
ATOM 2910 C CA . ALA A 1 374 ? 17.609 -18.625 -20.938 1 97.81 374 ALA A CA 1
ATOM 2911 C C . ALA A 1 374 ? 18.453 -17.5 -20.359 1 97.81 374 ALA A C 1
ATOM 2913 O O . ALA A 1 374 ? 19.422 -17.75 -19.656 1 97.81 374 ALA A O 1
ATOM 2914 N N . ASP A 1 375 ? 18.047 -16.281 -20.688 1 97.69 375 ASP A N 1
ATOM 2915 C CA . ASP A 1 375 ? 18.75 -15.133 -20.125 1 97.69 375 ASP A CA 1
ATOM 2916 C C . ASP A 1 375 ? 18.547 -15.062 -18.609 1 97.69 375 ASP A C 1
ATOM 2918 O O . ASP A 1 375 ? 19.484 -14.75 -17.875 1 97.69 375 ASP A O 1
ATOM 2922 N N . THR A 1 376 ? 17.375 -15.328 -18.156 1 97.62 376 THR A N 1
ATOM 2923 C CA . THR A 1 376 ? 17.109 -15.359 -16.734 1 97.62 376 THR A CA 1
ATOM 2924 C C . THR A 1 376 ? 17.938 -16.438 -16.031 1 97.62 376 THR A C 1
ATOM 2926 O O . THR A 1 376 ? 18.516 -16.188 -14.977 1 97.62 376 THR A O 1
ATOM 2929 N N . ALA A 1 377 ? 17.969 -17.578 -16.672 1 98.38 377 ALA A N 1
ATOM 2930 C CA . ALA A 1 377 ? 18.734 -18.703 -16.141 1 98.38 377 ALA A CA 1
ATOM 2931 C C . ALA A 1 377 ? 20.203 -18.344 -15.984 1 98.38 377 ALA A C 1
ATOM 2933 O O . ALA A 1 377 ? 20.812 -18.641 -14.953 1 98.38 377 ALA A O 1
ATOM 2934 N N . ALA A 1 378 ? 20.766 -17.734 -17.016 1 98.44 378 ALA A N 1
ATOM 2935 C CA . ALA A 1 378 ? 22.172 -17.312 -16.969 1 98.44 378 ALA A CA 1
ATOM 2936 C C . ALA A 1 378 ? 22.406 -16.344 -15.82 1 98.44 378 ALA A C 1
ATOM 2938 O O . ALA A 1 378 ? 23.406 -16.469 -15.102 1 98.44 378 ALA A O 1
ATOM 2939 N N . MET A 1 379 ? 21.484 -15.406 -15.617 1 97.81 379 MET A N 1
ATOM 2940 C CA . MET A 1 379 ? 21.609 -14.445 -14.531 1 97.81 379 MET A CA 1
ATOM 2941 C C . MET A 1 379 ? 21.547 -15.148 -13.18 1 97.81 379 MET A C 1
ATOM 2943 O O . MET A 1 379 ? 22.344 -14.852 -12.281 1 97.81 379 MET A O 1
ATOM 2947 N N . MET A 1 380 ? 20.641 -16.062 -13.039 1 98.25 380 MET A N 1
ATOM 2948 C CA . MET A 1 380 ? 20.5 -16.797 -11.789 1 98.25 380 MET A CA 1
ATOM 2949 C C . MET A 1 380 ? 21.812 -17.516 -11.43 1 98.25 380 MET A C 1
ATOM 2951 O O . MET A 1 380 ? 22.188 -17.578 -10.258 1 98.25 380 MET A O 1
ATOM 2955 N N . ARG A 1 381 ? 22.531 -18.016 -12.391 1 97.88 381 ARG A N 1
ATOM 2956 C CA . ARG A 1 381 ? 23.766 -18.75 -12.156 1 97.88 381 ARG A CA 1
ATOM 2957 C C . ARG A 1 381 ? 24.875 -17.812 -11.656 1 97.88 381 ARG A C 1
ATOM 2959 O O . ARG A 1 381 ? 25.844 -18.266 -11.039 1 97.88 381 ARG A O 1
ATOM 2966 N N . GLU A 1 382 ? 24.734 -16.516 -11.992 1 97.19 382 GLU A N 1
ATOM 2967 C CA . GLU A 1 382 ? 25.719 -15.523 -11.562 1 97.19 382 GLU A CA 1
ATOM 2968 C C . GLU A 1 382 ? 25.422 -15.016 -10.156 1 97.19 382 GLU A C 1
ATOM 2970 O O . GLU A 1 382 ? 26.219 -14.281 -9.57 1 97.19 382 GLU A O 1
ATOM 2975 N N . LEU A 1 383 ? 24.281 -15.367 -9.547 1 97.62 383 LEU A N 1
ATOM 2976 C CA . LEU A 1 383 ? 23.828 -14.828 -8.273 1 97.62 383 LEU A CA 1
ATOM 2977 C C . LEU A 1 383 ? 24.188 -15.773 -7.125 1 97.62 383 LEU A C 1
ATOM 2979 O O . LEU A 1 383 ? 24.406 -16.969 -7.348 1 97.62 383 LEU A O 1
ATOM 2983 N N . ASP A 1 384 ? 24.297 -15.258 -5.949 1 97.75 384 ASP A N 1
ATOM 2984 C CA . ASP A 1 384 ? 24.562 -16.047 -4.758 1 97.75 384 ASP A CA 1
ATOM 2985 C C . ASP A 1 384 ? 23.266 -16.672 -4.211 1 97.75 384 ASP A C 1
ATOM 2987 O O . ASP A 1 384 ? 23.297 -17.719 -3.555 1 97.75 384 ASP A O 1
ATOM 2991 N N . LEU A 1 385 ? 22.141 -16.031 -4.438 1 98.38 385 LEU A N 1
ATOM 2992 C CA . LEU A 1 385 ? 20.844 -16.484 -3.951 1 98.38 385 LEU A CA 1
ATOM 2993 C C . LEU A 1 385 ? 19.719 -15.898 -4.797 1 98.38 385 LEU A C 1
ATOM 2995 O O . LEU A 1 385 ? 19.766 -14.727 -5.184 1 98.38 385 LEU A O 1
ATOM 2999 N N . VAL A 1 386 ? 18.734 -16.688 -5.086 1 98.38 386 VAL A N 1
ATOM 3000 C CA . VAL A 1 386 ? 17.5 -16.234 -5.727 1 98.38 386 VAL A CA 1
ATOM 3001 C C . VAL A 1 386 ? 16.344 -16.312 -4.73 1 98.38 386 VAL A C 1
ATOM 3003 O O . VAL A 1 386 ? 16.141 -17.328 -4.082 1 98.38 386 VAL A O 1
ATOM 3006 N N . VAL A 1 387 ? 15.656 -15.234 -4.512 1 98.5 387 VAL A N 1
ATOM 3007 C CA . VAL A 1 387 ? 14.43 -15.195 -3.723 1 98.5 387 VAL A CA 1
ATOM 3008 C C . VAL A 1 387 ? 13.234 -14.922 -4.637 1 98.5 387 VAL A C 1
ATOM 3010 O O . VAL A 1 387 ? 13.164 -13.875 -5.281 1 98.5 387 VAL A O 1
ATOM 3013 N N . THR A 1 388 ? 12.312 -15.859 -4.703 1 97.19 388 THR A N 1
ATOM 3014 C CA . THR A 1 388 ? 11.234 -15.75 -5.676 1 97.19 388 THR A CA 1
ATOM 3015 C C . THR A 1 388 ? 9.922 -16.25 -5.086 1 97.19 388 THR A C 1
ATOM 3017 O O . THR A 1 388 ? 9.914 -17.031 -4.133 1 97.19 388 THR A O 1
ATOM 3020 N N . THR A 1 389 ? 8.844 -15.703 -5.629 1 95.62 389 THR A N 1
ATOM 3021 C CA . THR A 1 389 ? 7.539 -16.297 -5.336 1 95.62 389 THR A CA 1
ATOM 3022 C C . THR A 1 389 ? 7.289 -17.516 -6.219 1 95.62 389 THR A C 1
ATOM 3024 O O . THR A 1 389 ? 8.125 -17.859 -7.055 1 95.62 389 THR A O 1
ATOM 3027 N N . CYS A 1 390 ? 6.168 -18.156 -5.934 1 93.62 390 CYS A N 1
ATOM 3028 C CA . CYS A 1 390 ? 5.832 -19.406 -6.613 1 93.62 390 CYS A CA 1
ATOM 3029 C C . CYS A 1 390 ? 5.438 -19.141 -8.062 1 93.62 390 CYS A C 1
ATOM 3031 O O . CYS A 1 390 ? 4.254 -19.156 -8.398 1 93.62 390 CYS A O 1
ATOM 3033 N N . THR A 1 391 ? 6.41 -18.922 -8.914 1 92.5 391 THR A N 1
ATOM 3034 C CA . THR A 1 391 ? 6.219 -18.656 -10.336 1 92.5 391 THR A CA 1
ATOM 3035 C C . THR A 1 391 ? 7.129 -19.531 -11.18 1 92.5 391 THR A C 1
ATOM 3037 O O . THR A 1 391 ? 7.75 -20.469 -10.672 1 92.5 391 THR A O 1
ATOM 3040 N N . ALA A 1 392 ? 7.125 -19.25 -12.516 1 94.44 392 ALA A N 1
ATOM 3041 C CA . ALA A 1 392 ? 8.008 -19.984 -13.406 1 94.44 392 ALA A CA 1
ATOM 3042 C C . ALA A 1 392 ? 9.461 -19.859 -12.977 1 94.44 392 ALA A C 1
ATOM 3044 O O . ALA A 1 392 ? 10.242 -20.797 -13.133 1 94.44 392 ALA A O 1
ATOM 3045 N N . THR A 1 393 ? 9.773 -18.766 -12.297 1 95.56 393 THR A N 1
ATOM 3046 C CA . THR A 1 393 ? 11.148 -18.531 -11.883 1 95.56 393 THR A CA 1
ATOM 3047 C C . THR A 1 393 ? 11.531 -19.453 -10.734 1 95.56 393 THR A C 1
ATOM 3049 O O . THR A 1 393 ? 12.695 -19.844 -10.609 1 95.56 393 THR A O 1
ATOM 3052 N N . ALA A 1 394 ? 10.578 -19.797 -9.93 1 96.81 394 ALA A N 1
ATOM 3053 C CA . ALA A 1 394 ? 10.852 -20.781 -8.883 1 96.81 394 ALA A CA 1
ATOM 3054 C C . ALA A 1 394 ? 11.242 -22.125 -9.477 1 96.81 394 ALA A C 1
ATOM 3056 O O . ALA A 1 394 ? 12.227 -22.75 -9.055 1 96.81 394 ALA A O 1
ATOM 3057 N N . HIS A 1 395 ? 10.492 -22.562 -10.477 1 97 395 HIS A N 1
ATOM 3058 C CA . HIS A 1 395 ? 10.781 -23.828 -11.148 1 97 395 HIS A CA 1
ATOM 3059 C C . HIS A 1 395 ? 12.094 -23.75 -11.914 1 97 395 HIS A C 1
ATOM 3061 O O . HIS A 1 395 ? 12.836 -24.75 -11.977 1 97 395 HIS A O 1
ATOM 3067 N N . LEU A 1 396 ? 12.359 -22.594 -12.445 1 97.81 396 LEU A N 1
ATOM 3068 C CA . LEU A 1 396 ? 13.625 -22.406 -13.156 1 97.81 396 LEU A CA 1
ATOM 3069 C C . LEU A 1 396 ? 14.805 -22.516 -12.203 1 97.81 396 LEU A C 1
ATOM 3071 O O . LEU A 1 396 ? 15.75 -23.266 -12.469 1 97.81 396 LEU A O 1
ATOM 3075 N N . ALA A 1 397 ? 14.742 -21.797 -11.094 1 98.19 397 ALA A N 1
ATOM 3076 C CA . ALA A 1 397 ? 15.82 -21.844 -10.109 1 98.19 397 ALA A CA 1
ATOM 3077 C C . ALA A 1 397 ? 16.016 -23.266 -9.586 1 98.19 397 ALA A C 1
ATOM 3079 O O . ALA A 1 397 ? 17.156 -23.75 -9.492 1 98.19 397 ALA A O 1
ATOM 3080 N N . GLY A 1 398 ? 14.891 -23.906 -9.297 1 98 398 GLY A N 1
ATOM 3081 C CA . GLY A 1 398 ? 14.961 -25.281 -8.836 1 98 398 GLY A CA 1
ATOM 3082 C C . GLY A 1 398 ? 15.57 -26.219 -9.859 1 98 398 GLY A C 1
ATOM 3083 O O . GLY A 1 398 ? 16.359 -27.094 -9.508 1 98 398 GLY A O 1
ATOM 3084 N N . SER A 1 399 ? 15.211 -26.047 -11.094 1 97.56 399 SER A N 1
ATOM 3085 C CA . SER A 1 399 ? 15.727 -26.906 -12.164 1 97.56 399 SER A CA 1
ATOM 3086 C C . SER A 1 399 ? 17.219 -26.688 -12.383 1 97.56 399 SER A C 1
ATOM 3088 O O . SER A 1 399 ? 17.953 -27.609 -12.711 1 97.56 399 SER A O 1
ATOM 3090 N N . LEU A 1 400 ? 17.656 -25.453 -12.227 1 97.81 400 LEU A N 1
ATOM 3091 C CA . LEU A 1 400 ? 19.062 -25.109 -12.391 1 97.81 400 LEU A CA 1
ATOM 3092 C C . LEU A 1 400 ? 19.891 -25.625 -11.219 1 97.81 400 LEU A C 1
ATOM 3094 O O . LEU A 1 400 ? 21.125 -25.734 -11.32 1 97.81 400 LEU A O 1
ATOM 3098 N N . GLY A 1 401 ? 19.25 -25.828 -10.102 1 97.62 401 GLY A N 1
ATOM 3099 C CA . GLY A 1 401 ? 19.938 -26.281 -8.898 1 97.62 401 GLY A CA 1
ATOM 3100 C C . GLY A 1 401 ? 20.672 -25.172 -8.18 1 97.62 401 GLY A C 1
ATOM 3101 O O . GLY A 1 401 ? 21.609 -25.422 -7.418 1 97.62 401 GLY A O 1
ATOM 3102 N N . VAL A 1 402 ? 20.344 -23.922 -8.453 1 97.81 402 VAL A N 1
ATOM 3103 C CA . VAL A 1 402 ? 20.969 -22.797 -7.766 1 97.81 402 VAL A CA 1
ATOM 3104 C C . VAL A 1 402 ? 20.297 -22.562 -6.418 1 97.81 402 VAL A C 1
ATOM 3106 O O . VAL A 1 402 ? 19.125 -22.938 -6.23 1 97.81 402 VAL A O 1
ATOM 3109 N N . PRO A 1 403 ? 21.031 -22 -5.398 1 97.81 403 PRO A N 1
ATOM 3110 C CA . PRO A 1 403 ? 20.375 -21.672 -4.133 1 97.81 403 PRO A CA 1
ATOM 3111 C C . PRO A 1 403 ? 19.188 -20.719 -4.309 1 97.81 403 PRO A C 1
ATOM 3113 O O . PRO A 1 403 ? 19.344 -19.656 -4.895 1 97.81 403 PRO A O 1
ATOM 3116 N N . ALA A 1 404 ? 18.031 -21.172 -3.834 1 98.56 404 ALA A N 1
ATOM 3117 C CA . ALA A 1 404 ? 16.828 -20.344 -4.027 1 98.56 404 ALA A CA 1
ATOM 3118 C C . ALA A 1 404 ? 15.883 -20.484 -2.842 1 98.56 404 ALA A C 1
ATOM 3120 O O . ALA A 1 404 ? 15.797 -21.547 -2.221 1 98.56 404 ALA A O 1
ATOM 3121 N N . TRP A 1 405 ? 15.305 -19.406 -2.457 1 98.81 405 TRP A N 1
ATOM 3122 C CA . TRP A 1 405 ? 14.195 -19.359 -1.511 1 98.81 405 TRP A CA 1
ATOM 3123 C C . TRP A 1 405 ? 12.875 -19.078 -2.227 1 98.81 405 TRP A C 1
ATOM 3125 O O . TRP A 1 405 ? 12.766 -18.094 -2.963 1 98.81 405 TRP A O 1
ATOM 3135 N N . VAL A 1 406 ? 11.906 -19.938 -2.053 1 98.38 406 VAL A N 1
ATOM 3136 C CA . VAL A 1 406 ? 10.594 -19.75 -2.646 1 98.38 406 VAL A CA 1
ATOM 3137 C C . VAL A 1 406 ? 9.602 -19.281 -1.576 1 98.38 406 VAL A C 1
ATOM 3139 O O . VAL A 1 406 ? 9.391 -19.969 -0.581 1 98.38 406 VAL A O 1
ATOM 3142 N N . LEU A 1 407 ? 9.102 -18.094 -1.829 1 97.94 407 LEU A N 1
ATOM 3143 C CA . LEU A 1 407 ? 8.094 -17.531 -0.938 1 97.94 407 LEU A CA 1
ATOM 3144 C C . LEU A 1 407 ? 6.699 -18.031 -1.293 1 97.94 407 LEU A C 1
ATOM 3146 O O . LEU A 1 407 ? 6.246 -17.859 -2.428 1 97.94 407 LEU A O 1
ATOM 3150 N N . LEU A 1 408 ? 6.066 -18.578 -0.275 1 96.94 408 LEU A N 1
ATOM 3151 C CA . LEU A 1 408 ? 4.797 -19.234 -0.543 1 96.94 408 LEU A CA 1
ATOM 3152 C C . LEU A 1 408 ? 3.664 -18.594 0.244 1 96.94 408 LEU A C 1
ATOM 3154 O O . LEU A 1 408 ? 3.848 -18.203 1.401 1 96.94 408 LEU A O 1
ATOM 3158 N N . HIS A 1 409 ? 2.502 -18.422 -0.472 1 93.69 409 HIS A N 1
ATOM 3159 C CA . HIS A 1 409 ? 1.312 -18.016 0.271 1 93.69 409 HIS A CA 1
ATOM 3160 C C . HIS A 1 409 ? 0.744 -19.188 1.067 1 93.69 409 HIS A C 1
ATOM 3162 O O . HIS A 1 409 ? 1.256 -20.312 0.983 1 93.69 409 HIS A O 1
ATOM 3168 N N . TRP A 1 410 ? -0.294 -19.031 1.839 1 90.94 410 TRP A N 1
ATOM 3169 C CA . TRP A 1 410 ? -0.798 -19.953 2.844 1 90.94 410 TRP A CA 1
ATOM 3170 C C . TRP A 1 410 ? -1.404 -21.188 2.186 1 90.94 410 TRP A C 1
ATOM 3172 O O . TRP A 1 410 ? -1.448 -22.266 2.791 1 90.94 410 TRP A O 1
ATOM 3182 N N . ASP A 1 411 ? -1.853 -21.062 0.997 1 91.56 411 ASP A N 1
ATOM 3183 C CA . ASP A 1 411 ? -2.428 -22.156 0.22 1 91.56 411 ASP A CA 1
ATOM 3184 C C . ASP A 1 411 ? -1.599 -22.438 -1.031 1 91.56 411 ASP A C 1
ATOM 3186 O O . ASP A 1 411 ? -2.084 -22.281 -2.152 1 91.56 411 ASP A O 1
ATOM 3190 N N . SER A 1 412 ? -0.426 -22.859 -0.818 1 91.94 412 SER A N 1
ATOM 3191 C CA . SER A 1 412 ? 0.558 -22.953 -1.893 1 91.94 412 SER A CA 1
ATOM 3192 C C . SER A 1 412 ? 0.27 -24.141 -2.807 1 91.94 412 SER A C 1
ATOM 3194 O O . SER A 1 412 ? -0.478 -25.047 -2.439 1 91.94 412 SER A O 1
ATOM 3196 N N . PHE A 1 413 ? 0.847 -24.156 -3.969 1 92.31 413 PHE A N 1
ATOM 3197 C CA . PHE A 1 413 ? 0.782 -25.203 -4.977 1 92.31 413 PHE A CA 1
ATOM 3198 C C . PHE A 1 413 ? 1.255 -26.531 -4.402 1 92.31 413 PHE A C 1
ATOM 3200 O O . PHE A 1 413 ? 2.211 -26.578 -3.625 1 92.31 413 PHE A O 1
ATOM 3207 N N . TRP A 1 414 ? 0.625 -27.625 -4.762 1 94.75 414 TRP A N 1
ATOM 3208 C CA . TRP A 1 414 ? 0.801 -28.922 -4.109 1 94.75 414 TRP A CA 1
ATOM 3209 C C . TRP A 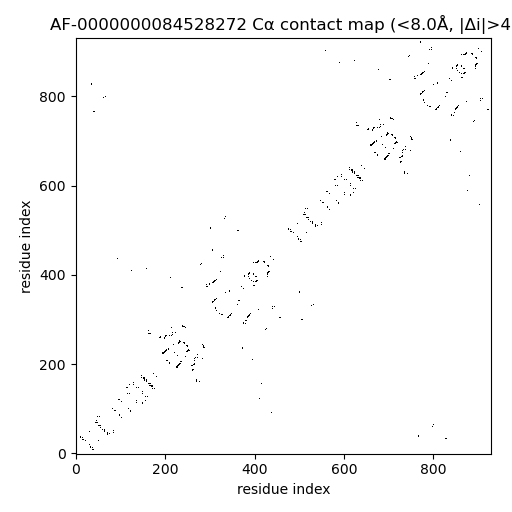1 414 ? 2.252 -29.391 -4.199 1 94.75 414 TRP A C 1
ATOM 3211 O O . TRP A 1 414 ? 2.732 -30.109 -3.328 1 94.75 414 TRP A O 1
ATOM 3221 N N . MET A 1 415 ? 2.971 -28.875 -5.176 1 95.25 415 MET A N 1
ATOM 3222 C CA . MET A 1 415 ? 4.336 -29.328 -5.418 1 95.25 415 MET A CA 1
ATOM 3223 C C . MET A 1 415 ? 5.262 -28.906 -4.281 1 95.25 415 MET A C 1
ATOM 3225 O O . MET A 1 415 ? 6.27 -29.562 -4.02 1 95.25 415 MET A O 1
ATOM 3229 N N . TRP A 1 416 ? 4.863 -27.891 -3.584 1 96.31 416 TRP A N 1
ATOM 3230 C CA . TRP A 1 416 ? 5.719 -27.344 -2.539 1 96.31 416 TRP A CA 1
ATOM 3231 C C . TRP A 1 416 ? 5.441 -28.016 -1.199 1 96.31 416 TRP A C 1
ATOM 3233 O O . TRP A 1 416 ? 6.199 -27.844 -0.241 1 96.31 416 TRP A O 1
ATOM 3243 N N . GLY A 1 417 ? 4.379 -28.844 -1.154 1 92.44 417 GLY A N 1
ATOM 3244 C CA . GLY A 1 417 ? 4.027 -29.516 0.088 1 92.44 417 GLY A CA 1
ATOM 3245 C C . GLY A 1 417 ? 3.221 -28.641 1.03 1 92.44 417 GLY A C 1
ATOM 3246 O O . GLY A 1 417 ? 3.043 -27.453 0.78 1 92.44 417 GLY A O 1
ATOM 3247 N N . ALA A 1 418 ? 2.762 -29.234 2.117 1 88.62 418 ALA A N 1
ATOM 3248 C CA . ALA A 1 418 ? 1.854 -28.562 3.041 1 88.62 418 ALA A CA 1
ATOM 3249 C C . ALA A 1 418 ? 2.623 -27.875 4.168 1 88.62 418 ALA A C 1
ATOM 3251 O O . ALA A 1 418 ? 2.137 -26.922 4.77 1 88.62 418 ALA A O 1
ATOM 3252 N N . ASP A 1 419 ? 3.764 -28.453 4.391 1 89.75 419 ASP A N 1
ATOM 3253 C CA . ASP A 1 419 ? 4.551 -27.953 5.508 1 89.75 419 ASP A CA 1
ATOM 3254 C C . ASP A 1 419 ? 6.043 -28.156 5.27 1 89.75 419 ASP A C 1
ATOM 3256 O O . ASP A 1 419 ? 6.441 -28.766 4.27 1 89.75 419 ASP A O 1
ATOM 3260 N N . GLY A 1 420 ? 6.754 -27.516 6.125 1 92.06 420 GLY A N 1
ATOM 3261 C CA . GLY A 1 420 ? 8.195 -27.672 6.035 1 92.06 420 GLY A CA 1
ATOM 3262 C C . GLY A 1 420 ? 8.859 -26.656 5.125 1 92.06 420 GLY A C 1
ATOM 3263 O O . GLY A 1 420 ? 8.188 -25.797 4.547 1 92.06 420 GLY A O 1
ATOM 3264 N N . GLU A 1 421 ? 10.188 -26.828 4.988 1 96.69 421 GLU A N 1
ATOM 3265 C CA . GLU A 1 421 ? 10.969 -25.828 4.27 1 96.69 421 GLU A CA 1
ATOM 3266 C C . GLU A 1 421 ? 11.664 -26.438 3.055 1 96.69 421 GLU A C 1
ATOM 3268 O O . GLU A 1 421 ? 12.523 -25.797 2.443 1 96.69 421 GLU A O 1
ATOM 3273 N N . THR A 1 422 ? 11.32 -27.656 2.734 1 96.62 422 THR A N 1
ATOM 3274 C CA . THR A 1 422 ? 11.945 -28.328 1.602 1 96.62 422 THR A CA 1
ATOM 3275 C C . THR A 1 422 ? 10.891 -29.062 0.762 1 96.62 422 THR A C 1
ATOM 3277 O O . THR A 1 422 ? 9.742 -29.203 1.184 1 96.62 422 THR A O 1
ATOM 3280 N N . THR A 1 423 ? 11.219 -29.406 -0.384 1 96.5 423 THR A N 1
ATOM 3281 C CA . THR A 1 423 ? 10.391 -30.203 -1.282 1 96.5 423 THR A CA 1
ATOM 3282 C C . THR A 1 423 ? 11.234 -31.219 -2.033 1 96.5 423 THR A C 1
ATOM 3284 O O . THR A 1 423 ? 12.367 -30.938 -2.428 1 96.5 423 THR A O 1
ATOM 3287 N N . PRO A 1 424 ? 10.703 -32.406 -2.211 1 94.88 424 PRO A N 1
ATOM 3288 C CA . PRO A 1 424 ? 11.445 -33.406 -2.99 1 94.88 424 PRO A CA 1
ATOM 3289 C C . PRO A 1 424 ? 11.555 -33.031 -4.469 1 94.88 424 PRO A C 1
ATOM 3291 O O . PRO A 1 424 ? 12.359 -33.625 -5.195 1 94.88 424 PRO A O 1
ATOM 3294 N N . TRP A 1 425 ? 10.805 -32.062 -4.891 1 96.94 425 TRP A N 1
ATOM 3295 C CA . TRP A 1 425 ? 10.781 -31.703 -6.301 1 96.94 425 TRP A CA 1
ATOM 3296 C C . TRP A 1 425 ? 11.992 -30.859 -6.664 1 96.94 425 TRP A C 1
ATOM 3298 O O . TRP A 1 425 ? 12.438 -30.844 -7.812 1 96.94 425 TRP A O 1
ATOM 3308 N N . TYR A 1 426 ? 12.523 -30.062 -5.672 1 97.5 426 TYR A N 1
ATOM 3309 C CA . TYR A 1 426 ? 13.688 -29.203 -5.879 1 97.5 426 TYR A CA 1
ATOM 3310 C C . TYR A 1 426 ? 14.57 -29.172 -4.641 1 97.5 426 TYR A C 1
ATOM 3312 O O . TYR A 1 426 ? 14.422 -28.297 -3.785 1 97.5 426 TYR A O 1
ATOM 3320 N N . PRO A 1 427 ? 15.609 -29.984 -4.57 1 93.69 427 PRO A N 1
ATOM 3321 C CA . PRO A 1 427 ? 16.453 -30.109 -3.375 1 93.69 427 PRO A CA 1
ATOM 3322 C C . PRO A 1 427 ? 17.219 -28.844 -3.055 1 93.69 427 PRO A C 1
ATOM 3324 O O . PRO A 1 427 ? 17.609 -28.625 -1.908 1 93.69 427 PRO A O 1
ATOM 3327 N N . SER A 1 428 ? 17.453 -27.984 -4.016 1 94.81 428 SER A N 1
ATOM 3328 C CA . SER A 1 428 ? 18.25 -26.781 -3.816 1 94.81 428 SER A CA 1
ATOM 3329 C C . SER A 1 428 ? 17.406 -25.641 -3.256 1 94.81 428 SER A C 1
ATOM 3331 O O . SER A 1 428 ? 17.938 -24.578 -2.932 1 94.81 428 SER A O 1
ATOM 3333 N N . VAL A 1 429 ? 16.094 -25.875 -3.129 1 97.31 429 VAL A N 1
ATOM 3334 C CA . VAL A 1 429 ? 15.18 -24.781 -2.826 1 97.31 429 VAL A CA 1
ATOM 3335 C C . VAL A 1 429 ? 14.797 -24.812 -1.35 1 97.31 429 VAL A C 1
ATOM 3337 O O . VAL A 1 429 ? 14.547 -25.891 -0.794 1 97.31 429 VAL A O 1
ATOM 3340 N N . ARG A 1 430 ? 14.891 -23.734 -0.709 1 98.38 430 ARG A N 1
ATOM 3341 C CA . ARG A 1 430 ? 14.305 -23.547 0.614 1 98.38 430 ARG A CA 1
ATOM 3342 C C . ARG A 1 430 ? 12.953 -22.844 0.519 1 98.38 430 ARG A C 1
ATOM 3344 O O . ARG A 1 430 ? 12.805 -21.875 -0.22 1 98.38 430 ARG A O 1
ATOM 3351 N N . LEU A 1 431 ? 11.992 -23.344 1.272 1 98.38 431 LEU A N 1
ATOM 3352 C CA . LEU A 1 431 ? 10.641 -22.797 1.229 1 98.38 431 LEU A CA 1
ATOM 3353 C C . LEU A 1 431 ? 10.375 -21.891 2.426 1 98.38 431 LEU A C 1
ATOM 3355 O O . LEU A 1 431 ? 10.727 -22.234 3.557 1 98.38 431 LEU A O 1
ATOM 3359 N N . ILE A 1 432 ? 9.875 -20.734 2.176 1 98.19 432 ILE A N 1
ATOM 3360 C CA . ILE A 1 432 ? 9.422 -19.812 3.219 1 98.19 432 ILE A CA 1
ATOM 3361 C C . ILE A 1 432 ? 7.938 -19.516 3.031 1 98.19 432 ILE A C 1
ATOM 3363 O O . ILE A 1 432 ? 7.555 -18.812 2.096 1 98.19 432 ILE A O 1
ATOM 3367 N N . ARG A 1 433 ? 7.09 -19.984 3.928 1 96.75 433 ARG A N 1
ATOM 3368 C CA . ARG A 1 433 ? 5.641 -19.938 3.781 1 96.75 433 ARG A CA 1
ATOM 3369 C C . ARG A 1 433 ? 5.031 -18.891 4.699 1 96.75 433 ARG A C 1
ATOM 3371 O O . ARG A 1 433 ? 5.543 -18.625 5.789 1 96.75 433 ARG A O 1
ATOM 3378 N N . GLN A 1 434 ? 3.959 -18.266 4.184 1 95.69 434 GLN A N 1
ATOM 3379 C CA . GLN A 1 434 ? 3.137 -17.453 5.066 1 95.69 434 GLN A CA 1
ATOM 3380 C C . GLN A 1 434 ? 2.639 -18.266 6.262 1 95.69 434 GLN A C 1
ATOM 3382 O O . GLN A 1 434 ? 2.113 -19.359 6.098 1 95.69 434 GLN A O 1
ATOM 3387 N N . GLU A 1 435 ? 2.836 -17.766 7.504 1 93.62 435 GLU A N 1
ATOM 3388 C CA . GLU A 1 435 ? 2.279 -18.375 8.703 1 93.62 435 GLU A CA 1
ATOM 3389 C C . GLU A 1 435 ? 0.829 -17.953 8.922 1 93.62 435 GLU A C 1
ATOM 3391 O O . GLU A 1 435 ? 0.038 -18.703 9.492 1 93.62 435 GLU A O 1
ATOM 3396 N N . THR A 1 436 ? 0.557 -16.781 8.539 1 93.5 436 THR A N 1
ATOM 3397 C CA . THR A 1 436 ? -0.79 -16.219 8.531 1 93.5 436 THR A CA 1
ATOM 3398 C C . THR A 1 436 ? -1.181 -15.773 7.125 1 93.5 436 THR A C 1
ATOM 3400 O O . THR A 1 436 ? -0.385 -15.148 6.426 1 93.5 436 THR A O 1
ATOM 3403 N N . PRO A 1 437 ? -2.443 -16.141 6.77 1 93.5 437 PRO A N 1
ATOM 3404 C CA . PRO A 1 437 ? -2.838 -15.789 5.402 1 93.5 437 PRO A CA 1
ATOM 3405 C C . PRO A 1 437 ? -2.629 -14.305 5.094 1 93.5 437 PRO A C 1
ATOM 3407 O O . PRO A 1 437 ? -2.939 -13.453 5.926 1 93.5 437 PRO A O 1
ATOM 3410 N N . ARG A 1 438 ? -2.039 -14.07 3.908 1 91.19 438 ARG A N 1
ATOM 3411 C CA . ARG A 1 438 ? -1.895 -12.75 3.295 1 91.19 438 ARG A CA 1
ATOM 3412 C C . ARG A 1 438 ? -0.83 -11.93 4.012 1 91.19 438 ARG A C 1
ATOM 3414 O O . ARG A 1 438 ? -0.685 -10.734 3.752 1 91.19 438 ARG A O 1
ATOM 3421 N N . ASP A 1 439 ? -0.071 -12.57 4.883 1 93.69 439 ASP A N 1
ATOM 3422 C CA . ASP A 1 439 ? 0.977 -11.859 5.613 1 93.69 439 ASP A CA 1
ATOM 3423 C C . ASP A 1 439 ? 2.318 -11.969 4.891 1 93.69 439 ASP A C 1
ATOM 3425 O O . ASP A 1 439 ? 3.158 -12.797 5.258 1 93.69 439 ASP A O 1
ATOM 3429 N N . TRP A 1 440 ? 2.574 -11.055 3.977 1 95.5 440 TRP A N 1
ATOM 3430 C CA . TRP A 1 440 ? 3.859 -11.031 3.287 1 95.5 440 TRP A CA 1
ATOM 3431 C C . TRP A 1 440 ? 4.922 -10.344 4.137 1 95.5 440 TRP A C 1
ATOM 3433 O O . TRP A 1 440 ? 6.102 -10.688 4.07 1 95.5 440 TRP A O 1
ATOM 3443 N N . ALA A 1 441 ? 4.488 -9.375 4.98 1 94.12 441 ALA A N 1
ATOM 3444 C CA . ALA A 1 441 ? 5.449 -8.695 5.848 1 94.12 441 ALA A CA 1
ATOM 3445 C C . ALA A 1 441 ? 6.176 -9.688 6.75 1 94.12 441 ALA A C 1
ATOM 3447 O O . ALA A 1 441 ? 7.391 -9.602 6.93 1 94.12 441 ALA A O 1
ATOM 3448 N N . GLY A 1 442 ? 5.352 -10.656 7.281 1 96.25 442 GLY A N 1
ATOM 3449 C CA . GLY A 1 442 ? 5.965 -11.695 8.094 1 96.25 442 GLY A CA 1
ATOM 3450 C C . GLY A 1 442 ? 6.938 -12.562 7.324 1 96.25 442 GLY A C 1
ATOM 3451 O O . GLY A 1 442 ? 8.008 -12.906 7.828 1 96.25 442 GLY A O 1
ATOM 3452 N N . VAL A 1 443 ? 6.656 -12.883 6.102 1 97.75 443 VAL A N 1
ATOM 3453 C CA . VAL A 1 443 ? 7.516 -13.688 5.242 1 97.75 443 VAL A CA 1
ATOM 3454 C C . VAL A 1 443 ? 8.82 -12.938 4.965 1 97.75 443 VAL A C 1
ATOM 3456 O O . VAL A 1 443 ? 9.906 -13.5 5.109 1 97.75 443 VAL A O 1
ATOM 3459 N N . ILE A 1 444 ? 8.727 -11.641 4.637 1 97.94 444 ILE A N 1
ATOM 3460 C CA . ILE A 1 444 ? 9.883 -10.836 4.266 1 97.94 444 ILE A CA 1
ATOM 3461 C C . ILE A 1 444 ? 10.789 -10.641 5.48 1 97.94 444 ILE A C 1
ATOM 3463 O O . ILE A 1 444 ? 12.016 -10.617 5.352 1 97.94 444 ILE A O 1
ATOM 3467 N N . ALA A 1 445 ? 10.172 -10.555 6.652 1 97.19 445 ALA A N 1
ATOM 3468 C CA . ALA A 1 445 ? 10.984 -10.477 7.867 1 97.19 445 ALA A CA 1
ATOM 3469 C C . ALA A 1 445 ? 11.852 -11.719 8.031 1 97.19 445 ALA A C 1
ATOM 3471 O O . ALA A 1 445 ? 13.023 -11.617 8.406 1 97.19 445 ALA A O 1
ATOM 3472 N N . ARG A 1 446 ? 11.312 -12.828 7.742 1 97.94 446 ARG A N 1
ATOM 3473 C CA . ARG A 1 446 ? 12.07 -14.07 7.824 1 97.94 446 ARG A CA 1
ATOM 3474 C C . ARG A 1 446 ? 13.117 -14.148 6.719 1 97.94 446 ARG A C 1
ATOM 3476 O O . ARG A 1 446 ? 14.219 -14.664 6.93 1 97.94 446 ARG A O 1
ATOM 3483 N N . VAL A 1 447 ? 12.773 -13.633 5.562 1 98.5 447 VAL A N 1
ATOM 3484 C CA . VAL A 1 447 ? 13.742 -13.547 4.477 1 98.5 447 VAL A CA 1
ATOM 3485 C C . VAL A 1 447 ? 14.922 -12.68 4.906 1 98.5 447 VAL A C 1
ATOM 3487 O O . VAL A 1 447 ? 16.078 -13.055 4.703 1 98.5 447 VAL A O 1
ATOM 3490 N N . ARG A 1 448 ? 14.602 -11.516 5.5 1 97.94 448 ARG A N 1
ATOM 3491 C CA . ARG A 1 448 ? 15.672 -10.625 5.945 1 97.94 448 ARG A CA 1
ATOM 3492 C C . ARG A 1 448 ? 16.578 -11.328 6.949 1 97.94 448 ARG A C 1
ATOM 3494 O O . ARG A 1 448 ? 17.812 -11.273 6.82 1 97.94 448 ARG A O 1
ATOM 3501 N N . SER A 1 449 ? 15.969 -11.977 7.918 1 97.81 449 SER A N 1
ATOM 3502 C CA . SER A 1 449 ? 16.75 -12.695 8.922 1 97.81 449 SER A CA 1
ATOM 3503 C C . SER A 1 449 ? 17.625 -13.758 8.281 1 97.81 449 SER A C 1
ATOM 3505 O O . SER A 1 449 ? 18.797 -13.891 8.633 1 97.81 449 SER A O 1
ATOM 3507 N N . GLY A 1 450 ? 17.047 -14.453 7.402 1 98.06 450 GLY A N 1
ATOM 3508 C CA . GLY A 1 450 ? 17.812 -15.461 6.676 1 98.06 450 GLY A CA 1
ATOM 3509 C C . GLY A 1 450 ? 18.953 -14.867 5.871 1 98.06 450 GLY A C 1
ATOM 3510 O O . GLY A 1 450 ? 20.047 -15.422 5.848 1 98.06 450 GLY A O 1
ATOM 3511 N N . LEU A 1 451 ? 18.719 -13.766 5.188 1 98 451 LEU A N 1
ATOM 3512 C CA . LEU A 1 451 ? 19.734 -13.109 4.383 1 98 451 LEU A CA 1
ATOM 3513 C C . LEU A 1 451 ? 20.891 -12.617 5.258 1 98 451 LEU A C 1
ATOM 3515 O O . LEU A 1 451 ? 22.047 -12.703 4.867 1 98 451 LEU A O 1
ATOM 3519 N N . GLU A 1 452 ? 20.531 -12.125 6.41 1 97.25 452 GLU A N 1
ATOM 3520 C CA . GLU A 1 452 ? 21.578 -11.688 7.34 1 97.25 452 GLU A CA 1
ATOM 3521 C C . GLU A 1 452 ? 22.484 -12.852 7.723 1 97.25 452 GLU A C 1
ATOM 3523 O O . GLU A 1 452 ? 23.703 -12.688 7.785 1 97.25 452 GLU A O 1
ATOM 3528 N N . GLN A 1 453 ? 21.922 -14.008 7.914 1 97 453 GLN A N 1
ATOM 3529 C CA . GLN A 1 453 ? 22.703 -15.195 8.227 1 97 453 GLN A CA 1
ATOM 3530 C C . GLN A 1 453 ? 23.562 -15.617 7.043 1 97 453 GLN A C 1
ATOM 3532 O O . GLN A 1 453 ? 24.75 -15.938 7.211 1 97 453 GLN A O 1
ATOM 3537 N N . GLU A 1 454 ? 22.969 -15.586 5.863 1 96.94 454 GLU A N 1
ATOM 3538 C CA . GLU A 1 454 ? 23.719 -15.945 4.66 1 96.94 454 GLU A CA 1
ATOM 3539 C C . GLU A 1 454 ? 24.875 -14.977 4.426 1 96.94 454 GLU A C 1
ATOM 3541 O O . GLU A 1 454 ? 25.953 -15.383 3.984 1 96.94 454 GLU A O 1
ATOM 3546 N N . LEU A 1 455 ? 24.625 -13.711 4.695 1 95.75 455 LEU A N 1
ATOM 3547 C CA . LEU A 1 455 ? 25.656 -12.688 4.531 1 95.75 455 LEU A CA 1
ATOM 3548 C C . LEU A 1 455 ? 26.812 -12.906 5.5 1 95.75 455 LEU A C 1
ATOM 3550 O O . LEU A 1 455 ? 27.969 -12.758 5.129 1 95.75 455 LEU A O 1
ATOM 3554 N N . ASP A 1 456 ? 26.5 -13.312 6.699 1 95.5 456 ASP A N 1
ATOM 3555 C CA . ASP A 1 456 ? 27.547 -13.609 7.68 1 95.5 456 ASP A CA 1
ATOM 3556 C C . ASP A 1 456 ? 28.422 -14.773 7.219 1 95.5 456 ASP A C 1
ATOM 3558 O O . ASP A 1 456 ? 29.641 -14.711 7.316 1 95.5 456 ASP A O 1
ATOM 3562 N N . ARG A 1 457 ? 27.766 -15.742 6.73 1 95.12 457 ARG A N 1
ATOM 3563 C CA . ARG A 1 457 ? 28.5 -16.891 6.215 1 95.12 457 ARG A CA 1
ATOM 3564 C C . ARG A 1 457 ? 29.359 -16.516 5.012 1 95.12 457 ARG A C 1
ATOM 3566 O O . ARG A 1 457 ? 30.5 -16.953 4.887 1 95.12 457 ARG A O 1
ATOM 3573 N N . TRP A 1 458 ? 28.781 -15.75 4.184 1 95.25 458 TRP A N 1
ATOM 3574 C CA . TRP A 1 458 ? 29.453 -15.289 2.975 1 95.25 458 TRP A CA 1
ATOM 3575 C C . TRP A 1 458 ? 30.688 -14.477 3.322 1 95.25 458 TRP A C 1
ATOM 3577 O O . TRP A 1 458 ? 31.766 -14.68 2.74 1 95.25 458 TRP A O 1
ATOM 3587 N N . ARG A 1 459 ? 30.609 -13.602 4.289 1 93.94 459 ARG A N 1
ATOM 3588 C CA . ARG A 1 459 ? 31.734 -12.781 4.73 1 93.94 459 ARG A CA 1
ATOM 3589 C C . ARG A 1 459 ? 32.844 -13.633 5.348 1 93.94 459 ARG A C 1
ATOM 3591 O O . ARG A 1 459 ? 34.031 -13.398 5.102 1 93.94 459 ARG A O 1
ATOM 3598 N N . LYS A 1 460 ? 32.469 -14.609 6.105 1 93.62 460 LYS A N 1
ATOM 3599 C CA . LYS A 1 460 ? 33.438 -15.5 6.73 1 93.62 460 LYS A CA 1
ATOM 3600 C C . LYS A 1 460 ? 34.188 -16.312 5.684 1 93.62 460 LYS A C 1
ATOM 3602 O O . LYS A 1 460 ? 35.406 -16.5 5.805 1 93.62 460 LYS A O 1
ATOM 3607 N N . ALA A 1 461 ? 33.5 -16.672 4.715 1 92.19 461 ALA A N 1
ATOM 3608 C CA . ALA A 1 461 ? 34.125 -17.453 3.652 1 92.19 461 ALA A CA 1
ATOM 3609 C C . ALA A 1 461 ? 35.094 -16.609 2.857 1 92.19 461 ALA A C 1
ATOM 3611 O O . ALA A 1 461 ? 36.156 -17.109 2.42 1 92.19 461 ALA A O 1
ATOM 3612 N N . ARG A 1 462 ? 34.844 -15.406 2.658 1 88.69 462 ARG A N 1
ATOM 3613 C CA . ARG A 1 462 ? 35.719 -14.5 1.897 1 88.69 462 ARG A CA 1
ATOM 3614 C C . ARG A 1 462 ? 36.906 -14.055 2.721 1 88.69 462 ARG A C 1
ATOM 3616 O O . ARG A 1 462 ? 38 -13.797 2.172 1 88.69 462 ARG A O 1
ATOM 3623 N N . ALA A 1 463 ? 36.688 -13.906 4.004 1 86.75 463 ALA A N 1
ATOM 3624 C CA . ALA A 1 463 ? 37.781 -13.539 4.879 1 86.75 463 ALA A CA 1
ATOM 3625 C C . ALA A 1 463 ? 38.812 -14.664 4.957 1 86.75 463 ALA A C 1
ATOM 3627 O O . ALA A 1 463 ? 40 -14.414 5.117 1 86.75 463 ALA A O 1
ATOM 3628 N N . HIS A 1 464 ? 38.438 -15.922 4.961 1 80.56 464 HIS A N 1
ATOM 3629 C CA . HIS A 1 464 ? 39.312 -17.062 5.086 1 80.56 464 HIS A CA 1
ATOM 3630 C C . HIS A 1 464 ? 39.906 -17.453 3.734 1 80.56 464 HIS A C 1
ATOM 3632 O O . HIS A 1 464 ? 40.844 -18.266 3.664 1 80.56 464 HIS A O 1
ATOM 3638 N N . GLY A 1 465 ? 39.469 -16.953 2.674 1 64.06 465 GLY A N 1
ATOM 3639 C CA . GLY A 1 465 ? 40.094 -17.266 1.39 1 64.06 465 GLY A CA 1
ATOM 3640 C C . GLY A 1 465 ? 40.906 -16.125 0.827 1 64.06 465 GLY A C 1
ATOM 3641 O O . GLY A 1 465 ? 40.75 -14.969 1.234 1 64.06 465 GLY A O 1
ATOM 3642 N N . MET B 1 1 ? 20.062 12.461 -44.125 1 26.67 1 MET B N 1
ATOM 3643 C CA . MET B 1 1 ? 20.766 12.898 -42.906 1 26.67 1 MET B CA 1
ATOM 3644 C C . MET B 1 1 ? 21.078 11.719 -42 1 26.67 1 MET B C 1
ATOM 3646 O O . MET B 1 1 ? 20.203 10.898 -41.719 1 26.67 1 MET B O 1
ATOM 3650 N N . SER B 1 2 ? 22.344 11.172 -42 1 32.09 2 SER B N 1
ATOM 3651 C CA . SER B 1 2 ? 22.875 9.969 -41.375 1 32.09 2 SER B CA 1
ATOM 3652 C C . SER B 1 2 ? 22.547 9.93 -39.875 1 32.09 2 SER B C 1
ATOM 3654 O O . SER B 1 2 ? 22.656 10.953 -39.188 1 32.09 2 SER B O 1
ATOM 3656 N N . GLU B 1 3 ? 21.469 9.281 -39.469 1 37.25 3 GLU B N 1
ATOM 3657 C CA . GLU B 1 3 ? 21.156 9.07 -38.062 1 37.25 3 GLU B CA 1
ATOM 3658 C C . GLU B 1 3 ? 22.422 8.742 -37.281 1 37.25 3 GLU B C 1
ATOM 3660 O O . GLU B 1 3 ? 23.062 7.719 -37.5 1 37.25 3 GLU B O 1
ATOM 3665 N N . ALA B 1 4 ? 23.297 9.781 -37.156 1 40.34 4 ALA B N 1
ATOM 3666 C CA . ALA B 1 4 ? 24.562 9.82 -36.438 1 40.34 4 ALA B CA 1
ATOM 3667 C C . ALA B 1 4 ? 24.562 8.852 -35.25 1 40.34 4 ALA B C 1
ATOM 3669 O O . ALA B 1 4 ? 23.688 8.93 -34.375 1 40.34 4 ALA B O 1
ATOM 3670 N N . GLY B 1 5 ? 24.812 7.562 -35.281 1 46.06 5 GLY B N 1
ATOM 3671 C CA . GLY B 1 5 ? 24.922 6.391 -34.438 1 46.06 5 GLY B CA 1
ATOM 3672 C C . GLY B 1 5 ? 25.438 6.719 -33.031 1 46.06 5 GLY B C 1
ATOM 3673 O O . GLY B 1 5 ? 26.641 6.715 -32.812 1 46.06 5 GLY B O 1
ATOM 3674 N N . SER B 1 6 ? 24.891 7.621 -32.25 1 57.5 6 SER B N 1
ATOM 3675 C CA . SER B 1 6 ? 25.391 8.164 -30.984 1 57.5 6 SER B CA 1
ATOM 3676 C C . SER B 1 6 ? 25.891 7.047 -30.078 1 57.5 6 SER B C 1
ATOM 3678 O O . SER B 1 6 ? 25.219 6.027 -29.906 1 57.5 6 SER B O 1
ATOM 3680 N N . ARG B 1 7 ? 27.172 6.824 -29.969 1 70.81 7 ARG B N 1
ATOM 3681 C CA . ARG B 1 7 ? 27.812 5.875 -29.062 1 70.81 7 ARG B CA 1
ATOM 3682 C C . ARG B 1 7 ? 27.125 5.879 -27.703 1 70.81 7 ARG B C 1
ATOM 3684 O O . ARG B 1 7 ? 26.594 6.902 -27.266 1 70.81 7 ARG B O 1
ATOM 3691 N N . PRO B 1 8 ? 26.984 4.617 -27.125 1 80.62 8 PRO B N 1
ATOM 3692 C CA . PRO B 1 8 ? 26.438 4.586 -25.766 1 80.62 8 PRO B CA 1
ATOM 3693 C C . PRO B 1 8 ? 27.188 5.508 -24.812 1 80.62 8 PRO B C 1
ATOM 3695 O O . PRO B 1 8 ? 28.406 5.648 -24.906 1 80.62 8 PRO B O 1
ATOM 3698 N N . PRO B 1 9 ? 26.531 6.359 -24.094 1 85.56 9 PRO B N 1
ATOM 3699 C CA . PRO B 1 9 ? 27.188 7.258 -23.141 1 85.56 9 PRO B CA 1
ATOM 3700 C C . PRO B 1 9 ? 28.109 6.52 -22.188 1 85.56 9 PRO B C 1
ATOM 3702 O O . PRO B 1 9 ? 27.859 5.363 -21.844 1 85.56 9 PRO B O 1
ATOM 3705 N N . THR B 1 10 ? 29.266 7.207 -21.906 1 89.94 10 THR B N 1
ATOM 3706 C CA . THR B 1 10 ? 30.188 6.676 -20.906 1 89.94 10 THR B CA 1
ATOM 3707 C C . THR B 1 10 ? 29.578 6.801 -19.5 1 89.94 10 THR B C 1
ATOM 3709 O O . THR B 1 10 ? 28.609 7.531 -19.312 1 89.94 10 THR B O 1
ATOM 3712 N N . VAL B 1 11 ? 30.156 6.137 -18.578 1 91.19 11 VAL B N 1
ATOM 3713 C CA . VAL B 1 11 ? 29.703 6.168 -17.188 1 91.19 11 VAL B CA 1
ATOM 3714 C C . VAL B 1 11 ? 29.812 7.59 -16.641 1 91.19 11 VAL B C 1
ATOM 3716 O O . VAL B 1 11 ? 28.922 8.055 -15.93 1 91.19 11 VAL B O 1
ATOM 3719 N N . ALA B 1 12 ? 30.844 8.273 -17.062 1 92.69 12 ALA B N 1
ATOM 3720 C CA . ALA B 1 12 ? 31.062 9.641 -16.594 1 92.69 12 ALA B CA 1
ATOM 3721 C C . ALA B 1 12 ? 30 10.578 -17.156 1 92.69 12 ALA B C 1
ATOM 3723 O O . ALA B 1 12 ? 29.531 11.484 -16.469 1 92.69 12 ALA B O 1
ATOM 3724 N N . GLU B 1 13 ? 29.656 10.352 -18.344 1 93.81 13 GLU B N 1
ATOM 3725 C CA . GLU B 1 13 ? 28.641 11.172 -18.984 1 93.81 13 GLU B CA 1
ATOM 3726 C C . GLU B 1 13 ? 27.266 10.961 -18.328 1 93.81 13 GLU B C 1
ATOM 3728 O O . GLU B 1 13 ? 26.5 11.906 -18.172 1 93.81 13 GLU B O 1
ATOM 3733 N N . VAL B 1 14 ? 27.016 9.773 -17.969 1 94.88 14 VAL B N 1
ATOM 3734 C CA . VAL B 1 14 ? 25.766 9.445 -17.297 1 94.88 14 VAL B CA 1
ATOM 3735 C C . VAL B 1 14 ? 25.719 10.133 -15.93 1 94.88 14 VAL B C 1
ATOM 3737 O O . VAL B 1 14 ? 24.688 10.68 -15.531 1 94.88 14 VAL B O 1
ATOM 3740 N N . ARG B 1 15 ? 26.812 10.141 -15.266 1 95.75 15 ARG B N 1
ATOM 3741 C CA . ARG B 1 15 ? 26.906 10.797 -13.969 1 95.75 15 ARG B CA 1
ATOM 3742 C C . ARG B 1 15 ? 26.562 12.281 -14.07 1 95.75 15 ARG B C 1
ATOM 3744 O O . ARG B 1 15 ? 25.703 12.766 -13.336 1 95.75 15 ARG B O 1
ATOM 3751 N N . ASP B 1 16 ? 27.203 12.93 -14.984 1 96.5 16 ASP B N 1
ATOM 3752 C CA . ASP B 1 16 ? 27.016 14.367 -15.141 1 96.5 16 ASP B CA 1
ATOM 3753 C C . ASP B 1 16 ? 25.578 14.688 -15.555 1 96.5 16 ASP B C 1
ATOM 3755 O O . ASP B 1 16 ? 25 15.664 -15.086 1 96.5 16 ASP B O 1
ATOM 3759 N N . ALA B 1 17 ? 25.062 13.867 -16.406 1 96.56 17 ALA B N 1
ATOM 3760 C CA . ALA B 1 17 ? 23.688 14.047 -16.859 1 96.56 17 ALA B CA 1
ATOM 3761 C C . ALA B 1 17 ? 22.703 13.883 -15.695 1 96.56 17 ALA B C 1
ATOM 3763 O O . ALA B 1 17 ? 21.703 14.602 -15.609 1 96.56 17 ALA B O 1
ATOM 3764 N N . ALA B 1 18 ? 22.953 12.953 -14.789 1 96.06 18 ALA B N 1
ATOM 3765 C CA . ALA B 1 18 ? 22.109 12.703 -13.625 1 96.06 18 ALA B CA 1
ATOM 3766 C C . ALA B 1 18 ? 22.062 13.922 -12.711 1 96.06 18 ALA B C 1
ATOM 3768 O O . ALA B 1 18 ? 20.984 14.375 -12.32 1 96.06 18 ALA B O 1
ATOM 3769 N N . VAL B 1 19 ? 23.219 14.477 -12.477 1 96.81 19 VAL B N 1
ATOM 3770 C CA . VAL B 1 19 ? 23.328 15.617 -11.57 1 96.81 19 VAL B CA 1
ATOM 3771 C C . VAL B 1 19 ? 22.656 16.844 -12.195 1 96.81 19 VAL B C 1
ATOM 3773 O O . VAL B 1 19 ? 21.953 17.578 -11.508 1 96.81 19 VAL B O 1
ATOM 3776 N N . GLU B 1 20 ? 22.844 17 -13.453 1 97.06 20 GLU B N 1
ATOM 3777 C CA . GLU B 1 20 ? 22.234 18.125 -14.164 1 97.06 20 GLU B CA 1
ATOM 3778 C C . GLU B 1 20 ? 20.719 18.031 -14.133 1 97.06 20 GLU B C 1
ATOM 3780 O O . GLU B 1 20 ? 20.031 19.031 -13.891 1 97.06 20 GLU B O 1
ATOM 3785 N N . ALA B 1 21 ? 20.203 16.875 -14.438 1 97.06 21 ALA B N 1
ATOM 3786 C CA . ALA B 1 21 ? 18.766 16.656 -14.414 1 97.06 21 ALA B CA 1
ATOM 3787 C C . ALA B 1 21 ? 18.188 16.938 -13.023 1 97.06 21 ALA B C 1
ATOM 3789 O O . ALA B 1 21 ? 17.125 17.547 -12.891 1 97.06 21 ALA B O 1
ATOM 3790 N N . HIS B 1 22 ? 18.891 16.5 -12.031 1 96.12 22 HIS B N 1
ATOM 3791 C CA . HIS B 1 22 ? 18.469 16.719 -10.648 1 96.12 22 HIS B CA 1
ATOM 3792 C C . HIS B 1 22 ? 18.422 18.203 -10.32 1 96.12 22 HIS B C 1
ATOM 3794 O O . HIS B 1 22 ? 17.406 18.688 -9.789 1 96.12 22 HIS B O 1
ATOM 3800 N N . ARG B 1 23 ? 19.391 18.875 -10.672 1 95.62 23 ARG B N 1
ATOM 3801 C CA . ARG B 1 23 ? 19.469 20.312 -10.406 1 95.62 23 ARG B CA 1
ATOM 3802 C C . ARG B 1 23 ? 18.391 21.078 -11.148 1 95.62 23 ARG B C 1
ATOM 3804 O O . ARG B 1 23 ? 17.859 22.062 -10.648 1 95.62 23 ARG B O 1
ATOM 3811 N N . ALA B 1 24 ? 18 20.562 -12.273 1 96.25 24 ALA B N 1
ATOM 3812 C CA . ALA B 1 24 ? 17 21.203 -13.125 1 96.25 24 ALA B CA 1
ATOM 3813 C C . ALA B 1 24 ? 15.594 20.844 -12.68 1 96.25 24 ALA B C 1
ATOM 3815 O O . ALA B 1 24 ? 14.609 21.359 -13.234 1 96.25 24 ALA B O 1
ATOM 3816 N N . GLY B 1 25 ? 15.469 19.984 -11.75 1 94.62 25 GLY B N 1
ATOM 3817 C CA . GLY B 1 25 ? 14.164 19.625 -11.219 1 94.62 25 GLY B CA 1
ATOM 3818 C C . GLY B 1 25 ? 13.477 18.516 -12.008 1 94.62 25 GLY B C 1
ATOM 3819 O O . GLY B 1 25 ? 12.305 18.219 -11.781 1 94.62 25 GLY B O 1
ATOM 3820 N N . ARG B 1 26 ? 14.242 17.984 -12.984 1 95.69 26 ARG B N 1
ATOM 3821 C CA . ARG B 1 26 ? 13.703 16.844 -13.734 1 95.69 26 ARG B CA 1
ATOM 3822 C C . ARG B 1 26 ? 13.922 15.547 -12.969 1 95.69 26 ARG B C 1
ATOM 3824 O O . ARG B 1 26 ? 14.766 14.734 -13.352 1 95.69 26 ARG B O 1
ATOM 3831 N N . LEU B 1 27 ? 13.148 15.352 -11.969 1 93.44 27 LEU B N 1
ATOM 3832 C CA . LEU B 1 27 ? 13.391 14.352 -10.938 1 93.44 27 LEU B CA 1
ATOM 3833 C C . LEU B 1 27 ? 13.281 12.945 -11.508 1 93.44 27 LEU B C 1
ATOM 3835 O O . LEU B 1 27 ? 14.078 12.062 -11.18 1 93.44 27 LEU B O 1
ATOM 3839 N N . ASP B 1 28 ? 12.328 12.664 -12.43 1 90.94 28 ASP B N 1
ATOM 3840 C CA . ASP B 1 28 ? 12.156 11.328 -12.992 1 90.94 28 ASP B CA 1
ATOM 3841 C C . ASP B 1 28 ? 13.352 10.945 -13.867 1 90.94 28 ASP B C 1
ATOM 3843 O O . ASP B 1 28 ? 13.883 9.836 -13.75 1 90.94 28 ASP B O 1
ATOM 3847 N N . GLU B 1 29 ? 13.688 11.891 -14.695 1 93.44 29 GLU B N 1
ATOM 3848 C CA . GLU B 1 29 ? 14.852 11.664 -15.539 1 93.44 29 GLU B CA 1
ATOM 3849 C C . GLU B 1 29 ? 16.109 11.445 -14.703 1 93.44 29 GLU B C 1
ATOM 3851 O O . GLU B 1 29 ? 16.891 10.531 -14.977 1 93.44 29 GLU B O 1
ATOM 3856 N N . ALA B 1 30 ? 16.312 12.273 -13.656 1 95.44 30 ALA B N 1
ATOM 3857 C CA . ALA B 1 30 ? 17.484 12.148 -12.773 1 95.44 30 ALA B CA 1
ATOM 3858 C C . ALA B 1 30 ? 17.5 10.781 -12.094 1 95.44 30 ALA B C 1
ATOM 3860 O O . ALA B 1 30 ? 18.562 10.148 -12.008 1 95.44 30 ALA B O 1
ATOM 3861 N N . SER B 1 31 ? 16.344 10.367 -11.664 1 92.44 31 SER B N 1
ATOM 3862 C CA . SER B 1 31 ? 16.25 9.078 -10.984 1 92.44 31 SER B CA 1
ATOM 3863 C C . SER B 1 31 ? 16.703 7.938 -11.883 1 92.44 31 SER B C 1
ATOM 3865 O O . SER B 1 31 ? 17.453 7.059 -11.453 1 92.44 31 SER B O 1
ATOM 3867 N N . GLU B 1 32 ? 16.281 7.949 -13.102 1 90.56 32 GLU B N 1
ATOM 3868 C CA . GLU B 1 32 ? 16.656 6.914 -14.062 1 90.56 32 GLU B CA 1
ATOM 3869 C C . GLU B 1 32 ? 18.156 6.941 -14.32 1 90.56 32 GLU B C 1
ATOM 3871 O O . GLU B 1 32 ? 18.797 5.887 -14.414 1 90.56 32 GLU B O 1
ATOM 3876 N N . LEU B 1 33 ? 18.672 8.102 -14.461 1 93.88 33 LEU B N 1
ATOM 3877 C CA . LEU B 1 33 ? 20.094 8.25 -14.727 1 93.88 33 LEU B CA 1
ATOM 3878 C C . LEU B 1 33 ? 20.922 7.824 -13.516 1 93.88 33 LEU B C 1
ATOM 3880 O O . LEU B 1 33 ? 21.953 7.172 -13.664 1 93.88 33 LEU B O 1
ATOM 3884 N N . TYR B 1 34 ? 20.469 8.188 -12.305 1 94.38 34 TYR B N 1
ATOM 3885 C CA . TYR B 1 34 ? 21.141 7.715 -11.102 1 94.38 34 TYR B CA 1
ATOM 3886 C C . TYR B 1 34 ? 21.156 6.191 -11.047 1 94.38 34 TYR B C 1
ATOM 3888 O O . TYR B 1 34 ? 22.188 5.59 -10.703 1 94.38 34 TYR B O 1
ATOM 3896 N N . ALA B 1 35 ? 20.031 5.598 -11.406 1 89.94 35 ALA B N 1
ATOM 3897 C CA . ALA B 1 35 ? 19.938 4.141 -11.406 1 89.94 35 ALA B CA 1
ATOM 3898 C C . ALA B 1 35 ? 20.969 3.523 -12.344 1 89.94 35 ALA B C 1
ATOM 3900 O O . ALA B 1 35 ? 21.672 2.586 -11.977 1 89.94 35 ALA B O 1
ATOM 3901 N N . ALA B 1 36 ? 21 4.02 -13.516 1 88.94 36 ALA B N 1
ATOM 3902 C CA . ALA B 1 36 ? 21.938 3.516 -14.516 1 88.94 36 ALA B CA 1
ATOM 3903 C C . ALA B 1 36 ? 23.391 3.688 -14.039 1 88.94 36 ALA B C 1
ATOM 3905 O O . ALA B 1 36 ? 24.203 2.768 -14.156 1 88.94 36 ALA B O 1
ATOM 3906 N N . TYR B 1 37 ? 23.719 4.828 -13.523 1 93.44 37 TYR B N 1
ATOM 3907 C CA . TYR B 1 37 ? 25.078 5.113 -13.086 1 93.44 37 TYR B CA 1
ATOM 3908 C C . TYR B 1 37 ? 25.469 4.219 -11.914 1 93.44 37 TYR B C 1
ATOM 3910 O O . TYR B 1 37 ? 26.547 3.629 -11.914 1 93.44 37 TYR B O 1
ATOM 3918 N N . LEU B 1 38 ? 24.562 4.102 -10.961 1 91.38 38 LEU B N 1
ATOM 3919 C CA . LEU B 1 38 ? 24.891 3.396 -9.727 1 91.38 38 LEU B CA 1
ATOM 3920 C C . LEU B 1 38 ? 24.906 1.889 -9.945 1 91.38 38 LEU B C 1
ATOM 3922 O O . LEU B 1 38 ? 25.531 1.152 -9.18 1 91.38 38 LEU B O 1
ATOM 3926 N N . ALA B 1 39 ? 24.234 1.462 -10.984 1 85.81 39 ALA B N 1
ATOM 3927 C CA . ALA B 1 39 ? 24.375 0.064 -11.383 1 85.81 39 ALA B CA 1
ATOM 3928 C C . ALA B 1 39 ? 25.812 -0.241 -11.805 1 85.81 39 ALA B C 1
ATOM 3930 O O . ALA B 1 39 ? 26.312 -1.342 -11.57 1 85.81 39 ALA B O 1
ATOM 3931 N N . ALA B 1 40 ? 26.438 0.728 -12.383 1 87.5 40 ALA B N 1
ATOM 3932 C CA . ALA B 1 40 ? 27.797 0.581 -12.883 1 87.5 40 ALA B CA 1
ATOM 3933 C C . ALA B 1 40 ? 28.828 0.955 -11.812 1 87.5 40 ALA B C 1
ATOM 3935 O O . ALA B 1 40 ? 29.953 0.454 -11.82 1 87.5 40 ALA B O 1
ATOM 3936 N N . SER B 1 41 ? 28.438 1.834 -10.93 1 90.44 41 SER B N 1
ATOM 3937 C CA . SER B 1 41 ? 29.344 2.336 -9.906 1 90.44 41 SER B CA 1
ATOM 3938 C C . SER B 1 41 ? 28.703 2.301 -8.523 1 90.44 41 SER B C 1
ATOM 3940 O O . SER B 1 41 ? 28.5 3.344 -7.898 1 90.44 41 SER B O 1
ATOM 3942 N N . PRO B 1 42 ? 28.531 1.118 -7.977 1 88.5 42 PRO B N 1
ATOM 3943 C CA . PRO B 1 42 ? 27.766 0.979 -6.738 1 88.5 42 PRO B CA 1
ATOM 3944 C C . PRO B 1 42 ? 28.516 1.515 -5.52 1 88.5 42 PRO B C 1
ATOM 3946 O O . PRO B 1 42 ? 27.938 1.653 -4.441 1 88.5 42 PRO B O 1
ATOM 3949 N N . ASP B 1 43 ? 29.781 1.951 -5.648 1 90.5 43 ASP B N 1
ATOM 3950 C CA . ASP B 1 43 ? 30.547 2.354 -4.48 1 90.5 43 ASP B CA 1
ATOM 3951 C C . ASP B 1 43 ? 30.703 3.873 -4.414 1 90.5 43 ASP B C 1
ATOM 3953 O O . ASP B 1 43 ? 31.5 4.391 -3.633 1 90.5 43 ASP B O 1
ATOM 3957 N N . ASP B 1 44 ? 29.969 4.562 -5.215 1 93.62 44 ASP B N 1
ATOM 3958 C CA . ASP B 1 44 ? 30.031 6.02 -5.215 1 93.62 44 ASP B CA 1
ATOM 3959 C C . ASP B 1 44 ? 29.078 6.605 -4.172 1 93.62 44 ASP B C 1
ATOM 3961 O O . ASP B 1 44 ? 27.906 6.871 -4.465 1 93.62 44 ASP B O 1
ATOM 3965 N N . GLY B 1 45 ? 29.594 6.836 -3.002 1 95.12 45 GLY B N 1
ATOM 3966 C CA . GLY B 1 45 ? 28.797 7.355 -1.906 1 95.12 45 GLY B CA 1
ATOM 3967 C C . GLY B 1 45 ? 28.172 8.703 -2.211 1 95.12 45 GLY B C 1
ATOM 3968 O O . GLY B 1 45 ? 27.047 8.977 -1.803 1 95.12 45 GLY B O 1
ATOM 3969 N N . GLY B 1 46 ? 28.922 9.5 -2.914 1 96.69 46 GLY B N 1
ATOM 3970 C CA . GLY B 1 46 ? 28.406 10.805 -3.287 1 96.69 46 GLY B CA 1
ATOM 3971 C C . GLY B 1 46 ? 27.141 10.727 -4.121 1 96.69 46 GLY B C 1
ATOM 3972 O O . GLY B 1 46 ? 26.172 11.461 -3.873 1 96.69 46 GLY B O 1
ATOM 3973 N N . MET B 1 47 ? 27.094 9.805 -5.027 1 96.31 47 MET B N 1
ATOM 3974 C CA . MET B 1 47 ? 25.938 9.68 -5.914 1 96.31 47 MET B CA 1
ATOM 3975 C C . MET B 1 47 ? 24.766 9.039 -5.188 1 96.31 47 MET B C 1
ATOM 3977 O O . MET B 1 47 ? 23.609 9.367 -5.461 1 96.31 47 MET B O 1
ATOM 3981 N N . TRP B 1 48 ? 25.016 8.18 -4.258 1 95.56 48 TRP B N 1
ATOM 3982 C CA . TRP B 1 48 ? 23.953 7.656 -3.402 1 95.56 48 TRP B CA 1
ATOM 3983 C C . TRP B 1 48 ? 23.312 8.773 -2.584 1 95.56 48 TRP B C 1
ATOM 3985 O O . TRP B 1 48 ? 22.094 8.82 -2.441 1 95.56 48 TRP B O 1
ATOM 3995 N N . SER B 1 49 ? 24.172 9.625 -2.064 1 97.44 49 SER B N 1
ATOM 3996 C CA . SER B 1 49 ? 23.656 10.75 -1.294 1 97.44 49 SER B CA 1
ATOM 3997 C C . SER B 1 49 ? 22.781 11.656 -2.154 1 97.44 49 SER B C 1
ATOM 3999 O O . SER B 1 49 ? 21.734 12.109 -1.713 1 97.44 49 SER B O 1
ATOM 4001 N N . ASN B 1 50 ? 23.25 11.898 -3.406 1 97.19 50 ASN B N 1
ATOM 4002 C CA . ASN B 1 50 ? 22.453 12.695 -4.328 1 97.19 50 ASN B CA 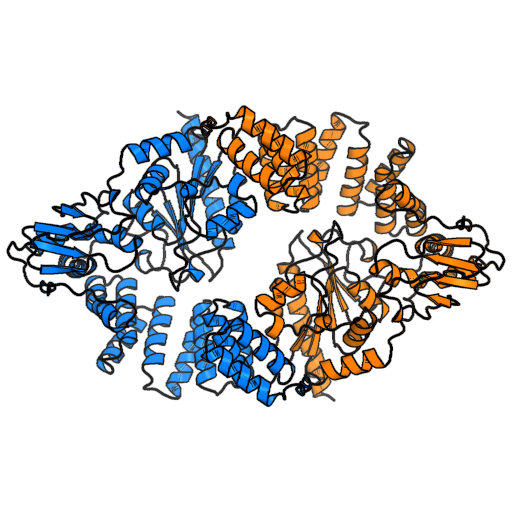1
ATOM 4003 C C . ASN B 1 50 ? 21.094 12.047 -4.598 1 97.19 50 ASN B C 1
ATOM 4005 O O . ASN B 1 50 ? 20.062 12.719 -4.621 1 97.19 50 ASN B O 1
ATOM 4009 N N . LEU B 1 51 ? 21.125 10.773 -4.746 1 95.94 51 LEU B N 1
ATOM 4010 C CA . LEU B 1 51 ? 19.891 10.039 -4.961 1 95.94 51 LEU B CA 1
ATOM 4011 C C . LEU B 1 51 ? 18.969 10.148 -3.746 1 95.94 51 LEU B C 1
ATOM 4013 O O . LEU B 1 51 ? 17.766 10.344 -3.889 1 95.94 51 LEU B O 1
ATOM 4017 N N . GLY B 1 52 ? 19.516 9.961 -2.604 1 96.62 52 GLY B N 1
ATOM 4018 C CA . GLY B 1 52 ? 18.75 10.133 -1.384 1 96.62 52 GLY B CA 1
ATOM 4019 C C . GLY B 1 52 ? 18.078 11.492 -1.285 1 96.62 52 GLY B C 1
ATOM 4020 O O . GLY B 1 52 ? 16.922 11.594 -0.889 1 96.62 52 GLY B O 1
ATOM 4021 N N . ALA B 1 53 ? 18.844 12.5 -1.637 1 96.81 53 ALA B N 1
ATOM 4022 C CA . ALA B 1 53 ? 18.297 13.859 -1.636 1 96.81 53 ALA B CA 1
ATOM 4023 C C . ALA B 1 53 ? 17.141 13.984 -2.625 1 96.81 53 ALA B C 1
ATOM 4025 O O . ALA B 1 53 ? 16.125 14.625 -2.328 1 96.81 53 ALA B O 1
ATOM 4026 N N . LEU B 1 54 ? 17.328 13.43 -3.75 1 95.56 54 LEU B N 1
ATOM 4027 C CA . LEU B 1 54 ? 16.266 13.445 -4.762 1 95.56 54 LEU B CA 1
ATOM 4028 C C . LEU B 1 54 ? 15 12.789 -4.23 1 95.56 54 LEU B C 1
ATOM 4030 O O . LEU B 1 54 ? 13.914 13.352 -4.344 1 95.56 54 LEU B O 1
ATOM 4034 N N . HIS B 1 55 ? 15.148 11.586 -3.646 1 94.56 55 HIS B N 1
ATOM 4035 C CA . HIS B 1 55 ? 13.992 10.852 -3.125 1 94.56 55 HIS B CA 1
ATOM 4036 C C . HIS B 1 55 ? 13.305 11.641 -2.016 1 94.56 55 HIS B C 1
ATOM 4038 O O . HIS B 1 55 ? 12.07 11.641 -1.927 1 94.56 55 HIS B O 1
ATOM 4044 N N . ARG B 1 56 ? 14.07 12.305 -1.22 1 93.94 56 ARG B N 1
ATOM 4045 C CA . ARG B 1 56 ? 13.5 13.102 -0.136 1 93.94 56 ARG B CA 1
ATOM 4046 C C . ARG B 1 56 ? 12.625 14.227 -0.681 1 93.94 56 ARG B C 1
ATOM 4048 O O . ARG B 1 56 ? 11.492 14.406 -0.24 1 93.94 56 ARG B O 1
ATOM 4055 N N . VAL B 1 57 ? 13.117 14.914 -1.685 1 91.56 57 VAL B N 1
ATOM 4056 C CA . VAL B 1 57 ? 12.383 16.031 -2.277 1 91.56 57 VAL B CA 1
ATOM 4057 C C . VAL B 1 57 ? 11.133 15.508 -2.98 1 91.56 57 VAL B C 1
ATOM 4059 O O . VAL B 1 57 ? 10.094 16.172 -2.982 1 91.56 57 VAL B O 1
ATOM 4062 N N . ALA B 1 58 ? 11.25 14.312 -3.465 1 89.62 58 ALA B N 1
ATOM 4063 C CA . ALA B 1 58 ? 10.141 13.703 -4.191 1 89.62 58 ALA B CA 1
ATOM 4064 C C . ALA B 1 58 ? 9.141 13.07 -3.229 1 89.62 58 ALA B C 1
ATOM 4066 O O . ALA B 1 58 ? 8.125 12.508 -3.658 1 89.62 58 ALA B O 1
ATOM 4067 N N . GLY B 1 59 ? 9.398 13.125 -1.94 1 89.19 59 GLY B N 1
ATOM 4068 C CA . GLY B 1 59 ? 8.484 12.578 -0.95 1 89.19 59 GLY 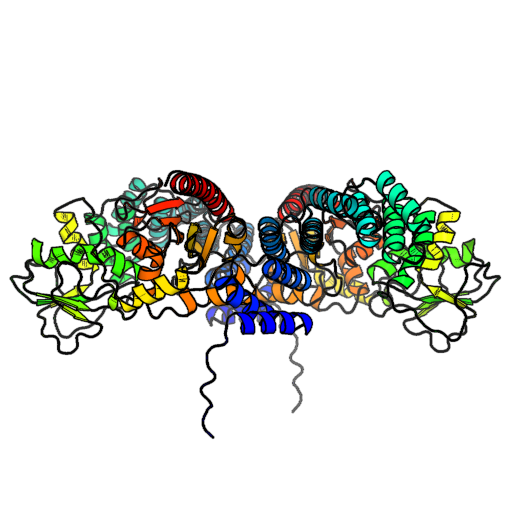B CA 1
ATOM 4069 C C . GLY B 1 59 ? 8.602 11.07 -0.788 1 89.19 59 GLY B C 1
ATOM 4070 O O . GLY B 1 59 ? 7.75 10.438 -0.165 1 89.19 59 GLY B O 1
ATOM 4071 N N . ARG B 1 60 ? 9.672 10.484 -1.418 1 90.56 60 ARG B N 1
ATOM 4072 C CA . ARG B 1 60 ? 9.93 9.055 -1.306 1 90.56 60 ARG B CA 1
ATOM 4073 C C . ARG B 1 60 ? 10.875 8.758 -0.149 1 90.56 60 ARG B C 1
ATOM 4075 O O . ARG B 1 60 ? 12 8.312 -0.364 1 90.56 60 ARG B O 1
ATOM 4082 N N . HIS B 1 61 ? 10.352 8.859 1.073 1 93.25 61 HIS B N 1
ATOM 4083 C CA . HIS B 1 61 ? 11.18 8.922 2.273 1 93.25 61 HIS B CA 1
ATOM 4084 C C . HIS B 1 61 ? 11.844 7.578 2.557 1 93.25 61 HIS B C 1
ATOM 4086 O O . HIS B 1 61 ? 12.992 7.531 2.996 1 93.25 61 HIS B O 1
ATOM 4092 N N . ASP B 1 62 ? 11.195 6.469 2.273 1 92.12 62 ASP B N 1
ATOM 4093 C CA . ASP B 1 62 ? 11.781 5.152 2.52 1 92.12 62 ASP B CA 1
ATOM 4094 C C . ASP B 1 62 ? 13 4.926 1.633 1 92.12 62 ASP B C 1
ATOM 4096 O O . ASP B 1 62 ? 14.047 4.477 2.109 1 92.12 62 ASP B O 1
ATOM 4100 N N . LEU B 1 63 ? 12.844 5.285 0.395 1 93.5 63 LEU B N 1
ATOM 4101 C CA . LEU B 1 63 ? 13.953 5.125 -0.542 1 93.5 63 LEU B CA 1
ATOM 4102 C C . LEU B 1 63 ? 15.086 6.098 -0.218 1 93.5 63 LEU B C 1
ATOM 4104 O O . LEU B 1 63 ? 16.266 5.75 -0.353 1 93.5 63 LEU B O 1
ATOM 4108 N N . ALA B 1 64 ? 14.664 7.297 0.184 1 95.81 64 ALA B N 1
ATOM 4109 C CA . ALA B 1 64 ? 15.664 8.273 0.607 1 95.81 64 ALA B CA 1
ATOM 4110 C C . ALA B 1 64 ? 16.5 7.727 1.76 1 95.81 64 ALA B C 1
ATOM 4112 O O . ALA B 1 64 ? 17.734 7.852 1.756 1 95.81 64 ALA B O 1
ATOM 4113 N N . LEU B 1 65 ? 15.836 7.148 2.697 1 95.31 65 LEU B N 1
ATOM 4114 C CA . LEU B 1 65 ? 16.516 6.602 3.863 1 95.31 65 LEU B CA 1
ATOM 4115 C C . LEU B 1 65 ? 17.5 5.512 3.451 1 95.31 65 LEU B C 1
ATOM 4117 O O . LEU B 1 65 ? 18.656 5.516 3.879 1 95.31 65 LEU B O 1
ATOM 4121 N N . ILE B 1 66 ? 17.078 4.625 2.602 1 93.44 66 ILE B N 1
ATOM 4122 C CA . ILE B 1 66 ? 17.922 3.525 2.145 1 93.44 66 ILE B CA 1
ATOM 4123 C C . ILE B 1 66 ? 19.156 4.082 1.438 1 93.44 66 ILE B C 1
ATOM 4125 O O . ILE B 1 66 ? 20.281 3.684 1.735 1 93.44 66 ILE B O 1
ATOM 4129 N N . ALA B 1 67 ? 18.953 5.02 0.535 1 94.81 67 ALA B N 1
ATOM 4130 C CA . ALA B 1 67 ? 20.047 5.609 -0.233 1 94.81 67 ALA B CA 1
ATOM 4131 C C . ALA B 1 67 ? 21.016 6.344 0.679 1 94.81 67 ALA B C 1
ATOM 4133 O O . ALA B 1 67 ? 22.234 6.219 0.527 1 94.81 67 ALA B O 1
ATOM 4134 N N . GLN B 1 68 ? 20.469 7.07 1.609 1 96.75 68 GLN B N 1
ATOM 4135 C CA . GLN B 1 68 ? 21.344 7.84 2.496 1 96.75 68 GLN B CA 1
ATOM 4136 C C . GLN B 1 68 ? 22.125 6.926 3.43 1 96.75 68 GLN B C 1
ATOM 4138 O O . GLN B 1 68 ? 23.281 7.207 3.758 1 96.75 68 GLN B O 1
ATOM 4143 N N . LYS B 1 69 ? 21.547 5.879 3.912 1 94.38 69 LYS B N 1
ATOM 4144 C CA . LYS B 1 69 ? 22.266 4.91 4.73 1 94.38 69 LYS B CA 1
ATOM 4145 C C . LYS B 1 69 ? 23.422 4.285 3.951 1 94.38 69 LYS B C 1
ATOM 4147 O O . LYS B 1 69 ? 24.516 4.117 4.484 1 94.38 69 LYS B O 1
ATOM 4152 N N . ARG B 1 70 ? 23.172 3.975 2.73 1 92.12 70 ARG B N 1
ATOM 4153 C CA . ARG B 1 70 ? 24.219 3.428 1.884 1 92.12 70 ARG B CA 1
ATOM 4154 C C . ARG B 1 70 ? 25.344 4.441 1.684 1 92.12 70 ARG B C 1
ATOM 4156 O O . ARG B 1 70 ? 26.531 4.094 1.777 1 92.12 70 ARG B O 1
ATOM 4163 N N . ALA B 1 71 ? 24.984 5.66 1.368 1 95.81 71 ALA B N 1
ATOM 4164 C CA . ALA B 1 71 ? 25.969 6.723 1.208 1 95.81 71 ALA B CA 1
ATOM 4165 C C . ALA B 1 71 ? 26.844 6.859 2.457 1 95.81 71 ALA B C 1
ATOM 4167 O O . ALA B 1 71 ? 28.062 6.922 2.363 1 95.81 71 ALA B O 1
ATOM 4168 N N . TYR B 1 72 ? 26.234 6.828 3.57 1 95.69 72 TYR B N 1
ATOM 4169 C CA . TYR B 1 72 ? 26.938 6.996 4.836 1 95.69 72 TYR B CA 1
ATOM 4170 C C . TYR B 1 72 ? 27.875 5.816 5.109 1 95.69 72 TYR B C 1
ATOM 4172 O O . TYR B 1 72 ? 28.969 5.992 5.633 1 95.69 72 TYR B O 1
ATOM 4180 N N . ALA B 1 73 ? 27.406 4.621 4.793 1 91.56 73 ALA B N 1
ATOM 4181 C CA . ALA B 1 73 ? 28.25 3.436 4.969 1 91.56 73 ALA B CA 1
ATOM 4182 C C . ALA B 1 73 ? 29.5 3.521 4.117 1 91.56 73 ALA B C 1
ATOM 4184 O O . ALA B 1 73 ? 30.578 3.068 4.535 1 91.56 73 ALA B O 1
ATOM 4185 N N . LEU B 1 74 ? 29.406 4.137 2.961 1 92.06 74 LEU B N 1
ATOM 4186 C CA . LEU B 1 74 ? 30.531 4.25 2.021 1 92.06 74 LEU B CA 1
ATOM 4187 C C . LEU B 1 74 ? 31.438 5.402 2.404 1 92.06 74 LEU B C 1
ATOM 4189 O O . LEU B 1 74 ? 32.656 5.328 2.201 1 92.06 74 LEU B O 1
ATOM 4193 N N . MET B 1 75 ? 30.844 6.484 2.98 1 95.12 75 MET B N 1
ATOM 4194 C CA . MET B 1 75 ? 31.609 7.684 3.322 1 95.12 75 MET B CA 1
ATOM 4195 C C . MET B 1 75 ? 31.172 8.234 4.68 1 95.12 75 MET B C 1
ATOM 4197 O O . MET B 1 75 ? 30.656 9.344 4.766 1 95.12 75 MET B O 1
ATOM 4201 N N . PRO B 1 76 ? 31.531 7.562 5.727 1 92.94 76 PRO B N 1
ATOM 4202 C CA . PRO B 1 76 ? 31.016 7.914 7.051 1 92.94 76 PRO B CA 1
ATOM 4203 C C . PRO B 1 76 ? 31.609 9.211 7.59 1 92.94 76 PRO B C 1
ATOM 4205 O O . PRO B 1 76 ? 31.094 9.773 8.555 1 92.94 76 PRO B O 1
ATOM 4208 N N . ARG B 1 77 ? 32.656 9.789 6.969 1 92.94 77 ARG B N 1
ATOM 4209 C CA . ARG B 1 77 ? 33.312 10.977 7.5 1 92.94 77 ARG B CA 1
ATOM 4210 C C . ARG B 1 77 ? 32.938 12.219 6.695 1 92.94 77 ARG B C 1
ATOM 4212 O O . ARG B 1 77 ? 33.312 13.336 7.043 1 92.94 77 ARG B O 1
ATOM 4219 N N . ALA B 1 78 ? 32.188 12.008 5.625 1 95.69 78 ALA B N 1
ATOM 4220 C CA . ALA B 1 78 ? 31.781 13.141 4.801 1 95.69 78 ALA B CA 1
ATOM 4221 C C . ALA B 1 78 ? 30.656 13.93 5.477 1 95.69 78 ALA B C 1
ATOM 4223 O O . ALA B 1 78 ? 29.578 13.391 5.723 1 95.69 78 ALA B O 1
ATOM 4224 N N . ARG B 1 79 ? 30.875 15.211 5.684 1 95.75 79 ARG B N 1
ATOM 4225 C CA . ARG B 1 79 ? 29.953 16.062 6.441 1 95.75 79 ARG B CA 1
ATOM 4226 C C . ARG B 1 79 ? 28.609 16.172 5.73 1 95.75 79 ARG B C 1
ATOM 4228 O O . ARG B 1 79 ? 27.562 16.062 6.363 1 95.75 79 ARG B O 1
ATOM 4235 N N . SER B 1 80 ? 28.688 16.406 4.406 1 95.81 80 SER B N 1
ATOM 4236 C CA . SER B 1 80 ? 27.453 16.562 3.645 1 95.81 80 SER B CA 1
ATOM 4237 C C . SER B 1 80 ? 26.578 15.305 3.715 1 95.81 80 SER B C 1
ATOM 4239 O O . SER B 1 80 ? 25.359 15.391 3.855 1 95.81 80 SER B O 1
ATOM 4241 N N . ILE B 1 81 ? 27.219 14.125 3.672 1 97.38 81 ILE B N 1
ATOM 4242 C CA . ILE B 1 81 ? 26.516 12.852 3.711 1 97.38 81 ILE B CA 1
ATOM 4243 C C . ILE B 1 81 ? 25.938 12.625 5.105 1 97.38 81 ILE B C 1
ATOM 4245 O O . ILE B 1 81 ? 24.781 12.203 5.242 1 97.38 81 ILE B O 1
ATOM 4249 N N . THR B 1 82 ? 26.688 13.008 6.086 1 97.38 82 THR B N 1
ATOM 4250 C CA . THR B 1 82 ? 26.219 12.906 7.461 1 97.38 82 THR B CA 1
ATOM 4251 C C . THR B 1 82 ? 24.984 13.789 7.68 1 97.38 82 THR B C 1
ATOM 4253 O O . THR B 1 82 ? 24 13.359 8.281 1 97.38 82 THR B O 1
ATOM 4256 N N . GLY B 1 83 ? 25.047 15.008 7.18 1 97.19 83 GLY B N 1
ATOM 4257 C CA . GLY B 1 83 ? 23.922 15.922 7.285 1 97.19 83 GLY B CA 1
ATOM 4258 C C . GLY B 1 83 ? 22.672 15.414 6.578 1 97.19 83 GLY B C 1
ATOM 4259 O O . GLY B 1 83 ? 21.562 15.492 7.125 1 97.19 83 GLY B O 1
ATOM 4260 N N . ASN B 1 84 ? 22.828 14.852 5.402 1 97.56 84 ASN B N 1
ATOM 4261 C CA . ASN B 1 84 ? 21.703 14.32 4.641 1 97.56 84 ASN B CA 1
ATOM 4262 C C . ASN B 1 84 ? 21.062 13.117 5.336 1 97.56 84 ASN B C 1
ATOM 4264 O O . ASN B 1 84 ? 19.844 12.984 5.359 1 97.56 84 ASN B O 1
ATOM 4268 N N . LEU B 1 85 ? 21.906 12.281 5.914 1 97.94 85 LEU B N 1
ATOM 4269 C CA . LEU B 1 85 ? 21.375 11.148 6.664 1 97.94 85 LEU B CA 1
ATOM 4270 C C . LEU B 1 85 ? 20.578 11.625 7.883 1 97.94 85 LEU B C 1
ATOM 4272 O O . LEU B 1 85 ? 19.484 11.133 8.148 1 97.94 85 LEU B O 1
ATOM 4276 N N . ALA B 1 86 ? 21.109 12.617 8.547 1 98 86 ALA B N 1
ATOM 4277 C CA . ALA B 1 86 ? 20.422 13.156 9.711 1 98 86 ALA B CA 1
ATOM 4278 C C . ALA B 1 86 ? 19.047 13.719 9.336 1 98 86 ALA B C 1
ATOM 4280 O O . ALA B 1 86 ? 18.062 13.516 10.055 1 98 86 ALA B O 1
ATOM 4281 N N . ASN B 1 87 ? 18.984 14.383 8.219 1 96.94 87 ASN B N 1
ATOM 4282 C CA . ASN B 1 87 ? 17.734 14.961 7.746 1 96.94 87 ASN B CA 1
ATOM 4283 C C . ASN B 1 87 ? 16.672 13.891 7.523 1 96.94 87 ASN B C 1
ATOM 4285 O O . ASN B 1 87 ? 15.547 14.008 8.016 1 96.94 87 ASN B O 1
ATOM 4289 N N . ILE B 1 88 ? 17 12.852 6.836 1 96.75 88 ILE B N 1
ATOM 4290 C CA . ILE B 1 88 ? 16 11.852 6.469 1 96.75 88 ILE B CA 1
ATOM 4291 C C . ILE B 1 88 ? 15.633 11.016 7.691 1 96.75 88 ILE B C 1
ATOM 4293 O O . ILE B 1 88 ? 14.484 10.602 7.844 1 96.75 88 ILE B O 1
ATOM 4297 N N . LEU B 1 89 ? 16.641 10.789 8.594 1 97.12 89 LEU B N 1
ATOM 4298 C CA . LEU B 1 89 ? 16.328 10.109 9.844 1 97.12 89 LEU B CA 1
ATOM 4299 C C . LEU B 1 89 ? 15.305 10.898 10.648 1 97.12 89 LEU B C 1
ATOM 4301 O O . LEU B 1 89 ? 14.359 10.312 11.203 1 97.12 89 LEU B O 1
ATOM 4305 N N . ALA B 1 90 ? 15.414 12.164 10.672 1 95.5 90 ALA B N 1
ATOM 4306 C CA . ALA B 1 90 ? 14.438 13.008 11.352 1 95.5 90 ALA B CA 1
ATOM 4307 C C . ALA B 1 90 ? 13.078 12.93 10.672 1 95.5 90 ALA B C 1
ATOM 4309 O O . ALA B 1 90 ? 12.047 12.82 11.336 1 95.5 90 ALA B O 1
ATOM 4310 N N . ASP B 1 91 ? 13.094 12.953 9.352 1 94.12 91 ASP B N 1
ATOM 4311 C CA . ASP B 1 91 ? 11.852 12.891 8.578 1 94.12 91 ASP B CA 1
ATOM 4312 C C . ASP B 1 91 ? 11.094 11.594 8.859 1 94.12 91 ASP B C 1
ATOM 4314 O O . ASP B 1 91 ? 9.867 11.578 8.852 1 94.12 91 ASP B O 1
ATOM 4318 N N . THR B 1 92 ? 11.859 10.578 9.102 1 93.19 92 THR B N 1
ATOM 4319 C CA . THR B 1 92 ? 11.234 9.266 9.203 1 93.19 92 THR B CA 1
ATOM 4320 C C . THR B 1 92 ? 11.047 8.867 10.664 1 93.19 92 THR B C 1
ATOM 4322 O O . THR B 1 92 ? 10.688 7.727 10.961 1 93.19 92 THR B O 1
ATOM 4325 N N . GLY B 1 93 ? 11.344 9.758 11.602 1 94.06 93 GLY B N 1
ATOM 4326 C CA . GLY B 1 93 ? 10.977 9.578 13 1 94.06 93 GLY B CA 1
ATOM 4327 C C . GLY B 1 93 ? 12.109 9.047 13.852 1 94.06 93 GLY B C 1
ATOM 4328 O O . GLY B 1 93 ? 11.945 8.836 15.055 1 94.06 93 GLY B O 1
ATOM 4329 N N . GLU B 1 94 ? 13.273 8.773 13.227 1 95.56 94 GLU B N 1
ATOM 4330 C CA . GLU B 1 94 ? 14.453 8.383 14 1 95.56 94 GLU B CA 1
ATOM 4331 C C . GLU B 1 94 ? 15.211 9.602 14.508 1 95.56 94 GLU B C 1
ATOM 4333 O O . GLU B 1 94 ? 16.406 9.758 14.219 1 95.56 94 GLU B O 1
ATOM 4338 N N . THR B 1 95 ? 14.578 10.312 15.352 1 96.94 95 THR B N 1
ATOM 4339 C CA . THR B 1 95 ? 15.023 11.648 15.75 1 96.94 95 THR B CA 1
ATOM 4340 C C . THR B 1 95 ? 16.234 11.555 16.672 1 96.94 95 THR B C 1
ATOM 4342 O O . THR B 1 95 ? 17.141 12.391 16.594 1 96.94 95 THR B O 1
ATOM 4345 N N . GLU B 1 96 ? 16.297 10.547 17.578 1 97.62 96 GLU B N 1
ATOM 4346 C CA . GLU B 1 96 ? 17.438 10.391 18.469 1 97.62 96 GLU B CA 1
ATOM 4347 C C . GLU B 1 96 ? 18.719 10.156 17.672 1 97.62 96 GLU B C 1
ATOM 4349 O O . GLU B 1 96 ? 19.75 10.773 17.953 1 97.62 96 GLU B O 1
ATOM 4354 N N . ARG B 1 97 ? 18.609 9.312 16.672 1 97.44 97 ARG B N 1
ATOM 4355 C CA . ARG B 1 97 ? 19.766 9.039 15.828 1 97.44 97 ARG B CA 1
ATOM 4356 C C . ARG B 1 97 ? 20.172 10.281 15.031 1 97.44 97 ARG B C 1
ATOM 4358 O O . ARG B 1 97 ? 21.359 10.562 14.859 1 97.44 97 ARG B O 1
ATOM 4365 N N . ALA B 1 98 ? 19.172 10.992 14.508 1 98 98 ALA B N 1
ATOM 4366 C CA . ALA B 1 98 ? 19.422 12.242 13.797 1 98 98 ALA B CA 1
ATOM 4367 C C . ALA B 1 98 ? 20.172 13.234 14.695 1 98 98 ALA B C 1
ATOM 4369 O O . ALA B 1 98 ? 21.125 13.883 14.25 1 98 98 ALA B O 1
ATOM 4370 N N . LEU B 1 99 ? 19.734 13.297 15.945 1 98 99 LEU B N 1
ATOM 4371 C CA . LEU B 1 99 ? 20.359 14.203 16.906 1 98 99 LEU B CA 1
ATOM 4372 C C . LEU B 1 99 ? 21.812 13.812 17.156 1 98 99 LEU B C 1
ATOM 4374 O O . LEU B 1 99 ? 22.688 14.68 17.219 1 98 99 LEU B O 1
ATOM 4378 N N . GLU B 1 100 ? 22.109 12.555 17.281 1 97.56 100 GLU B N 1
ATOM 4379 C CA . GLU B 1 100 ? 23.469 12.07 17.484 1 97.56 100 GLU B CA 1
ATOM 4380 C C . GLU B 1 100 ? 24.375 12.438 16.312 1 97.56 100 GLU B C 1
ATOM 4382 O O . GLU B 1 100 ? 25.5 12.875 16.516 1 97.56 100 GLU B O 1
ATOM 4387 N N . LEU B 1 101 ? 23.891 12.25 15.109 1 97.69 101 LEU B N 1
ATOM 4388 C CA . LEU B 1 101 ? 24.656 12.594 13.922 1 97.69 101 LEU B CA 1
ATOM 4389 C C . LEU B 1 101 ? 24.922 14.094 13.867 1 97.69 101 LEU B C 1
ATOM 4391 O O . LEU B 1 101 ? 26.016 14.523 13.477 1 97.69 101 LEU B O 1
ATOM 4395 N N . ARG B 1 102 ? 23.984 14.906 14.281 1 97.31 102 ARG B N 1
ATOM 4396 C CA . ARG B 1 102 ? 24.156 16.359 14.266 1 97.31 102 ARG B CA 1
ATOM 4397 C C . ARG B 1 102 ? 25.141 16.797 15.336 1 97.31 102 ARG B C 1
ATOM 4399 O O . ARG B 1 102 ? 25.891 17.766 15.133 1 97.31 102 ARG B O 1
ATOM 4406 N N . ARG B 1 103 ? 25.156 16.094 16.438 1 96.44 103 ARG B N 1
ATOM 4407 C CA . ARG B 1 103 ? 26.172 16.375 17.453 1 96.44 103 ARG B CA 1
ATOM 4408 C C . ARG B 1 103 ? 27.562 16.109 16.891 1 96.44 103 ARG B C 1
ATOM 4410 O O . ARG B 1 103 ? 28.5 16.875 17.156 1 96.44 103 ARG B O 1
ATOM 4417 N N . GLN B 1 104 ? 27.672 15.078 16.125 1 95.69 104 GLN B N 1
ATOM 4418 C CA . GLN B 1 104 ? 28.938 14.766 15.484 1 95.69 104 GLN B CA 1
ATOM 4419 C C . GLN B 1 104 ? 29.359 15.875 14.516 1 95.69 104 GLN B C 1
ATOM 4421 O O . GLN B 1 104 ? 30.516 16.266 14.469 1 95.69 104 GLN B O 1
ATOM 4426 N N . LEU B 1 105 ? 28.406 16.391 13.773 1 96.38 105 LEU B N 1
ATOM 4427 C CA . LEU B 1 105 ? 28.672 17.469 12.828 1 96.38 105 LEU B CA 1
ATOM 4428 C C . LEU B 1 105 ? 29.156 18.719 13.555 1 96.38 105 LEU B C 1
ATOM 4430 O O . LEU B 1 105 ? 30.078 19.406 13.086 1 96.38 105 LEU B O 1
ATOM 4434 N N . LEU B 1 106 ? 28.641 18.969 14.688 1 94.88 106 LEU B N 1
ATOM 4435 C CA . LEU B 1 106 ? 29 20.156 15.453 1 94.88 106 LEU B CA 1
ATOM 4436 C C . LEU B 1 106 ? 30.375 19.984 16.109 1 94.88 106 LEU B C 1
ATOM 4438 O O . LEU B 1 106 ? 31.078 20.969 16.344 1 94.88 106 LEU B O 1
ATOM 4442 N N . ALA B 1 107 ? 30.672 18.766 16.469 1 93.31 107 ALA B N 1
ATOM 4443 C CA . ALA B 1 107 ? 32 18.516 17.016 1 93.31 107 ALA B CA 1
ATOM 4444 C C . ALA B 1 107 ? 33.094 18.891 16.016 1 93.31 107 ALA B C 1
ATOM 4446 O O . ALA B 1 107 ? 34.125 19.422 16.391 1 93.31 107 ALA B O 1
ATOM 4447 N N . ASP B 1 108 ? 32.812 18.75 14.773 1 91.44 108 ASP B N 1
ATOM 4448 C CA . ASP B 1 108 ? 33.75 19.062 13.695 1 91.44 108 ASP B CA 1
ATOM 4449 C C . ASP B 1 108 ? 33.719 20.547 13.367 1 91.44 108 ASP B C 1
ATOM 4451 O O . ASP B 1 108 ? 34.781 21.141 13.07 1 91.44 108 ASP B O 1
ATOM 4455 N N . ARG B 1 109 ? 32.5 21.141 13.391 1 92.62 109 ARG B N 1
ATOM 4456 C CA . ARG B 1 109 ? 32.281 22.562 13.125 1 92.62 109 ARG B CA 1
ATOM 4457 C C . ARG B 1 109 ? 31.297 23.172 14.125 1 92.62 109 ARG B C 1
ATOM 4459 O O . ARG B 1 109 ? 30.109 23.328 13.812 1 92.62 109 ARG B O 1
ATOM 4466 N N . PRO B 1 110 ? 31.766 23.672 15.148 1 89.56 110 PRO B N 1
ATOM 4467 C CA . PRO B 1 110 ? 30.906 24.078 16.266 1 89.56 110 PRO B CA 1
ATOM 4468 C C . PRO B 1 110 ? 30.047 25.312 15.93 1 89.56 110 PRO B C 1
ATOM 4470 O O . PRO B 1 110 ? 29.016 25.531 16.562 1 89.56 110 PRO B O 1
ATOM 4473 N N . ASP B 1 111 ? 30.438 26.094 14.938 1 88.62 111 ASP B N 1
ATOM 4474 C CA . ASP B 1 111 ? 29.734 27.359 14.695 1 88.62 111 ASP B CA 1
ATOM 4475 C C . ASP B 1 111 ? 28.859 27.266 13.445 1 88.62 111 ASP B C 1
ATOM 4477 O O . ASP B 1 111 ? 28.719 28.25 12.711 1 88.62 111 ASP B O 1
ATOM 4481 N N . ASP B 1 112 ? 28.281 26.109 13.219 1 94.69 112 ASP B N 1
ATOM 4482 C CA . ASP B 1 112 ? 27.359 25.953 12.102 1 94.69 112 ASP B CA 1
ATOM 4483 C C . ASP B 1 112 ? 25.906 26.234 12.531 1 94.69 112 ASP B C 1
ATOM 4485 O O . ASP B 1 112 ? 25.297 25.406 13.203 1 94.69 112 ASP B O 1
ATOM 4489 N N . PRO B 1 113 ? 25.328 27.375 12.18 1 95.81 113 PRO B N 1
ATOM 4490 C CA . PRO B 1 113 ? 24.016 27.766 12.703 1 95.81 113 PRO B CA 1
ATOM 4491 C C . PRO B 1 113 ? 22.906 26.844 12.211 1 95.81 113 PRO B C 1
ATOM 4493 O O . PRO B 1 113 ? 21.938 26.609 12.93 1 95.81 113 PRO B O 1
ATOM 4496 N N . GLU B 1 114 ? 23.062 26.359 11.023 1 95.12 114 GLU B N 1
ATOM 4497 C CA . GLU B 1 114 ? 22.031 25.484 10.484 1 95.12 114 GLU B CA 1
ATOM 4498 C C . GLU B 1 114 ? 21.922 24.188 11.297 1 95.12 114 GLU B C 1
ATOM 4500 O O . GLU B 1 114 ? 20.828 23.734 11.609 1 95.12 114 GLU B O 1
ATOM 4505 N N . VAL B 1 115 ? 23.031 23.609 11.633 1 96.94 115 VAL B N 1
ATOM 4506 C CA . VAL B 1 115 ? 23.047 22.359 12.398 1 96.94 115 VAL B CA 1
ATOM 4507 C C . VAL B 1 115 ? 22.453 22.609 13.781 1 96.94 115 VAL B C 1
ATOM 4509 O O . VAL B 1 115 ? 21.688 21.781 14.289 1 96.94 115 VAL B O 1
ATOM 4512 N N . ILE B 1 116 ? 22.781 23.766 14.344 1 97.38 116 ILE B N 1
ATOM 4513 C CA . ILE B 1 116 ? 22.266 24.109 15.672 1 97.38 116 ILE B CA 1
ATOM 4514 C C . ILE B 1 116 ? 20.75 24.234 15.617 1 97.38 116 ILE B C 1
ATOM 4516 O O . ILE B 1 116 ? 20.047 23.703 16.484 1 97.38 116 ILE B O 1
ATOM 4520 N N . ALA B 1 117 ? 20.203 24.938 14.625 1 97.12 117 ALA B N 1
ATOM 4521 C CA . ALA B 1 117 ? 18.766 25.094 14.469 1 97.12 117 ALA B CA 1
ATOM 4522 C C . ALA B 1 117 ? 18.078 23.734 14.352 1 97.12 117 ALA B C 1
ATOM 4524 O O . ALA B 1 117 ? 17.031 23.5 14.984 1 97.12 117 ALA B O 1
ATOM 4525 N N . MET B 1 118 ? 18.719 22.844 13.617 1 96.88 118 MET B N 1
ATOM 4526 C CA . MET B 1 118 ? 18.125 21.531 13.398 1 96.88 118 MET B CA 1
ATOM 4527 C C . MET B 1 118 ? 18.234 20.656 14.648 1 96.88 118 MET B C 1
ATOM 4529 O O . MET B 1 118 ? 17.375 19.812 14.891 1 96.88 118 MET B O 1
ATOM 4533 N N . MET B 1 119 ? 19.234 20.891 15.406 1 97.31 119 MET B N 1
ATOM 4534 C CA . MET B 1 119 ? 19.312 20.219 16.703 1 97.31 119 MET B CA 1
ATOM 4535 C C . MET B 1 119 ? 18.188 20.672 17.625 1 97.31 119 MET B C 1
ATOM 4537 O O . MET B 1 119 ? 17.594 19.859 18.328 1 97.31 119 MET B O 1
ATOM 4541 N N . GLY B 1 120 ? 17.922 21.984 17.594 1 97.69 120 GLY B N 1
ATOM 4542 C CA . GLY B 1 120 ? 16.781 22.484 18.359 1 97.69 120 GLY B CA 1
ATOM 4543 C C . GLY B 1 120 ? 15.469 21.844 17.969 1 97.69 120 GLY B C 1
ATOM 4544 O O . GLY B 1 120 ? 14.672 21.469 18.828 1 97.69 120 GLY B O 1
ATOM 4545 N N . LYS B 1 121 ? 15.25 21.703 16.688 1 97 121 LYS B N 1
ATOM 4546 C CA . LYS B 1 121 ? 14.055 21.047 16.172 1 97 121 LYS B CA 1
ATOM 4547 C C . LYS B 1 121 ? 13.969 19.594 16.672 1 97 121 LYS B C 1
ATOM 4549 O O . LYS B 1 121 ? 12.906 19.141 17.094 1 97 121 LYS B O 1
ATOM 4554 N N . ALA B 1 122 ? 15.086 18.875 16.594 1 97.5 122 ALA B N 1
ATOM 4555 C CA . ALA B 1 122 ? 15.133 17.484 17.047 1 97.5 122 ALA B CA 1
ATOM 4556 C C . ALA B 1 122 ? 14.797 17.375 18.531 1 97.5 122 ALA B C 1
ATOM 4558 O O . ALA B 1 122 ? 14.031 16.5 18.938 1 97.5 122 ALA B O 1
ATOM 4559 N N . LEU B 1 123 ? 15.375 18.281 19.312 1 98 123 LEU B N 1
ATOM 4560 C CA . LEU B 1 123 ? 15.117 18.281 20.734 1 98 123 LEU B CA 1
ATOM 4561 C C . LEU B 1 123 ? 13.648 18.547 21.031 1 98 123 LEU B C 1
ATOM 4563 O O . LEU B 1 123 ? 13.07 17.922 21.922 1 98 123 LEU B O 1
ATOM 4567 N N . ARG B 1 124 ? 13.023 19.438 20.266 1 96.94 124 ARG B N 1
ATOM 4568 C CA . ARG B 1 124 ? 11.594 19.688 20.406 1 96.94 124 ARG B CA 1
ATOM 4569 C C . ARG B 1 124 ? 10.781 18.438 20.109 1 96.94 124 ARG B C 1
ATOM 4571 O O . ARG B 1 124 ? 9.883 18.062 20.859 1 96.94 124 ARG B O 1
ATOM 4578 N N . THR B 1 125 ? 11.141 17.766 18.953 1 95.19 125 THR B N 1
ATOM 4579 C CA . THR B 1 125 ? 10.453 16.547 18.547 1 95.19 125 THR B CA 1
ATOM 4580 C C . THR B 1 125 ? 10.555 15.477 19.625 1 95.19 125 THR B C 1
ATOM 4582 O O . THR B 1 125 ? 9.609 14.719 19.859 1 95.19 125 THR B O 1
ATOM 4585 N N . LEU B 1 126 ? 11.68 15.5 20.359 1 95.94 126 LEU B N 1
ATOM 4586 C CA . LEU B 1 126 ? 11.93 14.539 21.438 1 95.94 126 LEU B CA 1
ATOM 4587 C C . LEU B 1 126 ? 11.328 15.023 22.75 1 95.94 126 LEU B C 1
ATOM 4589 O O . LEU B 1 126 ? 11.523 14.398 23.797 1 95.94 126 LEU B O 1
ATOM 4593 N N . ARG B 1 127 ? 10.711 16.188 22.75 1 95.19 127 ARG B N 1
ATOM 4594 C CA . ARG B 1 127 ? 10 16.766 23.875 1 95.19 127 ARG B CA 1
ATOM 4595 C C . ARG B 1 127 ? 10.969 17.203 24.969 1 95.19 127 ARG B C 1
ATOM 4597 O O . ARG B 1 127 ? 10.617 17.234 26.156 1 95.19 127 ARG B O 1
ATOM 4604 N N . ARG B 1 128 ? 12.18 17.375 24.594 1 97.12 128 ARG B N 1
ATOM 4605 C CA . ARG B 1 128 ? 13.172 17.984 25.484 1 97.12 128 ARG B CA 1
ATOM 4606 C C . ARG B 1 128 ? 13.18 19.5 25.328 1 97.12 128 ARG B C 1
ATOM 4608 O O . ARG B 1 128 ? 14.172 20.094 24.922 1 97.12 128 ARG B O 1
ATOM 4615 N N . TYR B 1 129 ? 12.133 20.109 25.812 1 97.44 129 TYR B N 1
ATOM 4616 C CA . TYR B 1 129 ? 11.812 21.484 25.516 1 97.44 129 TYR B CA 1
ATOM 4617 C C . TYR B 1 129 ? 12.797 22.438 26.172 1 97.44 129 TYR B C 1
ATOM 4619 O O . TYR B 1 129 ? 13.305 23.359 25.547 1 97.44 129 TYR B O 1
ATOM 4627 N N . ASP B 1 130 ? 13.102 22.172 27.406 1 97.94 130 ASP B N 1
ATOM 4628 C CA . ASP B 1 130 ? 13.984 23.078 28.141 1 97.94 130 ASP B CA 1
ATOM 4629 C C . ASP B 1 130 ? 15.375 23.109 27.516 1 97.94 130 ASP B C 1
ATOM 4631 O O . ASP B 1 130 ? 15.969 24.172 27.344 1 97.94 130 ASP B O 1
ATOM 4635 N N . GLU B 1 131 ? 15.844 21.922 27.188 1 98.19 131 GLU B N 1
ATOM 4636 C CA . GLU B 1 131 ? 17.141 21.828 26.516 1 98.19 131 GLU B CA 1
ATOM 4637 C C . GLU B 1 131 ? 17.109 22.547 25.172 1 98.19 131 GLU B C 1
ATOM 4639 O O . GLU B 1 131 ? 18.062 23.266 24.844 1 98.19 131 GLU B O 1
ATOM 4644 N N . ALA B 1 132 ? 16.062 22.391 24.469 1 98.44 132 ALA B N 1
ATOM 4645 C CA . ALA B 1 132 ? 15.914 23.016 23.156 1 98.44 132 ALA B CA 1
ATOM 4646 C C . ALA B 1 132 ? 15.852 24.531 23.266 1 98.44 132 ALA B C 1
ATOM 4648 O O . ALA B 1 132 ? 16.531 25.25 22.531 1 98.44 132 ALA B O 1
ATOM 4649 N N . ILE B 1 133 ? 15.062 24.984 24.203 1 98.44 133 ILE B N 1
ATOM 4650 C CA . ILE B 1 133 ? 14.891 26.422 24.391 1 98.44 133 ILE B CA 1
ATOM 4651 C C . ILE B 1 133 ? 16.219 27.047 24.781 1 98.44 133 ILE B C 1
ATOM 4653 O O . ILE B 1 133 ? 16.609 28.078 24.234 1 98.44 133 ILE B O 1
ATOM 4657 N N . SER B 1 134 ? 16.938 26.406 25.703 1 98.25 134 SER B N 1
ATOM 4658 C CA . SER B 1 134 ? 18.234 26.922 26.125 1 98.25 134 SER B CA 1
ATOM 4659 C C . SER B 1 134 ? 19.203 27 24.953 1 98.25 134 SER B C 1
ATOM 4661 O O . SER B 1 134 ? 19.828 28.047 24.719 1 98.25 134 SER B O 1
ATOM 4663 N N . LEU B 1 135 ? 19.25 25.969 24.188 1 97.38 135 LEU B N 1
ATOM 4664 C CA . LEU B 1 135 ? 20.141 25.891 23.031 1 97.38 135 LEU B CA 1
ATOM 4665 C C . LEU B 1 135 ? 19.797 26.984 22.016 1 97.38 135 LEU B C 1
ATOM 4667 O O . LEU B 1 135 ? 20.672 27.719 21.562 1 97.38 135 LEU B O 1
ATOM 4671 N N . LEU B 1 136 ? 18.594 27.125 21.734 1 98.06 136 LEU B N 1
ATOM 4672 C CA . LEU B 1 136 ? 18.156 28 20.656 1 98.06 136 LEU B CA 1
ATOM 4673 C C . LEU B 1 136 ? 18.203 29.469 21.094 1 98.06 136 LEU B C 1
ATOM 4675 O O . LEU B 1 136 ? 18.516 30.344 20.281 1 98.06 136 LEU B O 1
ATOM 4679 N N . LYS B 1 137 ? 17.875 29.734 22.328 1 97.62 137 LYS B N 1
ATOM 4680 C CA . LYS B 1 137 ? 17.969 31.109 22.812 1 97.62 137 LYS B CA 1
ATOM 4681 C C . LYS B 1 137 ? 19.406 31.625 22.734 1 97.62 137 LYS B C 1
ATOM 4683 O O . LYS B 1 137 ? 19.641 32.719 22.219 1 97.62 137 LYS B O 1
ATOM 4688 N N . GLU B 1 138 ? 20.312 30.797 23.203 1 96.75 138 GLU B N 1
ATOM 4689 C CA . GLU B 1 138 ? 21.719 31.172 23.141 1 96.75 138 GLU B CA 1
ATOM 4690 C C . GLU B 1 138 ? 22.172 31.359 21.703 1 96.75 138 GLU B C 1
ATOM 4692 O O . GLU B 1 138 ? 22.859 32.344 21.391 1 96.75 138 GLU B O 1
ATOM 4697 N N . ALA B 1 139 ? 21.797 30.484 20.875 1 96.69 139 ALA B N 1
ATOM 4698 C CA . ALA B 1 139 ? 22.203 30.531 19.469 1 96.69 139 ALA B CA 1
ATOM 4699 C C . ALA B 1 139 ? 21.578 31.734 18.75 1 96.69 139 ALA B C 1
ATOM 4701 O O . ALA B 1 139 ? 22.219 32.375 17.922 1 96.69 139 ALA B O 1
ATOM 4702 N N . ALA B 1 140 ? 20.359 32.031 19.078 1 95.62 140 ALA B N 1
ATOM 4703 C CA . ALA B 1 140 ? 19.672 33.156 18.453 1 95.62 140 ALA B CA 1
ATOM 4704 C C . ALA B 1 140 ? 20.344 34.469 18.797 1 95.62 140 ALA B C 1
ATOM 4706 O O . ALA B 1 140 ? 20.328 35.406 18 1 95.62 140 ALA B O 1
ATOM 4707 N N . GLU B 1 141 ? 20.906 34.531 19.938 1 95.38 141 GLU B N 1
ATOM 4708 C CA . GLU B 1 141 ? 21.656 35.719 20.328 1 95.38 141 GLU B CA 1
ATOM 4709 C C . GLU B 1 141 ? 22.953 35.844 19.531 1 95.38 141 GLU B C 1
ATOM 4711 O O . GLU B 1 141 ? 23.344 36.969 19.156 1 95.38 141 GLU B O 1
ATOM 4716 N N . ARG B 1 142 ? 23.531 34.75 19.266 1 95.75 142 ARG B N 1
ATOM 4717 C CA . ARG B 1 142 ? 24.797 34.719 18.531 1 95.75 142 ARG B CA 1
ATOM 4718 C C . ARG B 1 142 ? 24.562 34.938 17.047 1 95.75 142 ARG B C 1
ATOM 4720 O O . ARG B 1 142 ? 25.406 35.531 16.359 1 95.75 142 ARG B O 1
ATOM 4727 N N . TYR B 1 143 ? 23.438 34.438 16.562 1 95.75 143 TYR B N 1
ATOM 4728 C CA . TYR B 1 143 ? 23.109 34.562 15.141 1 95.75 143 TYR B CA 1
ATOM 4729 C C . TYR B 1 143 ? 21.75 35.219 14.93 1 95.75 143 TYR B C 1
ATOM 4731 O O . TYR B 1 143 ? 20.828 34.594 14.414 1 95.75 143 TYR B O 1
ATOM 4739 N N . PRO B 1 144 ? 21.656 36.469 15.148 1 91.75 144 PRO B N 1
ATOM 4740 C CA . PRO B 1 144 ? 20.359 37.156 15.172 1 91.75 144 PRO B CA 1
ATOM 4741 C C . PRO B 1 144 ? 19.688 37.156 13.805 1 91.75 144 PRO B C 1
ATOM 4743 O O . PRO B 1 144 ? 18.453 37.312 13.719 1 91.75 144 PRO B O 1
ATOM 4746 N N . ASP B 1 145 ? 20.391 36.938 12.727 1 91.31 145 ASP B N 1
ATOM 4747 C CA . ASP B 1 145 ? 19.812 37.062 11.391 1 91.31 145 ASP B CA 1
ATOM 4748 C C . ASP B 1 145 ? 19.469 35.656 10.836 1 91.31 145 ASP B C 1
ATOM 4750 O O . ASP B 1 145 ? 19.047 35.562 9.688 1 91.31 145 ASP B O 1
ATOM 4754 N N . HIS B 1 146 ? 19.656 34.719 11.703 1 95.06 146 HIS B N 1
ATOM 4755 C CA . HIS B 1 146 ? 19.359 33.375 11.227 1 95.06 146 HIS B CA 1
ATOM 4756 C C . HIS B 1 146 ? 17.891 33 11.43 1 95.06 146 HIS B C 1
ATOM 4758 O O . HIS B 1 146 ? 17.516 32.531 12.492 1 95.06 146 HIS B O 1
ATOM 4764 N N . ALA B 1 147 ? 17.062 33.094 10.391 1 94.25 147 ALA B N 1
ATOM 4765 C CA . ALA B 1 147 ? 15.609 33.031 10.43 1 94.25 147 ALA B CA 1
ATOM 4766 C C . ALA B 1 147 ? 15.148 31.656 10.945 1 94.25 147 ALA B C 1
ATOM 4768 O O . ALA B 1 147 ? 14.266 31.578 11.805 1 94.25 147 ALA B O 1
ATOM 4769 N N . GLU B 1 148 ? 15.766 30.625 10.477 1 94.31 148 GLU B N 1
ATOM 4770 C CA . GLU B 1 148 ? 15.367 29.266 10.867 1 94.31 148 GLU B CA 1
ATOM 4771 C C . GLU B 1 148 ? 15.547 29.047 12.367 1 94.31 148 GLU B C 1
ATOM 4773 O O . GLU B 1 148 ? 14.688 28.438 13.016 1 94.31 148 GLU B O 1
ATOM 4778 N N . MET B 1 149 ? 16.656 29.547 12.859 1 95.5 149 MET B N 1
ATOM 4779 C CA . MET B 1 149 ? 16.938 29.438 14.289 1 95.5 149 MET B CA 1
ATOM 4780 C C . MET B 1 149 ? 15.836 30.094 15.117 1 95.5 149 MET B C 1
ATOM 4782 O O . MET B 1 149 ? 15.359 29.516 16.094 1 95.5 149 MET B O 1
ATOM 4786 N N . ARG B 1 150 ? 15.422 31.172 14.703 1 96.19 150 ARG B N 1
ATOM 4787 C CA . ARG B 1 150 ? 14.414 31.938 15.438 1 96.19 150 ARG B CA 1
ATOM 4788 C C . ARG B 1 150 ? 13.047 31.266 15.336 1 96.19 150 ARG B C 1
ATOM 4790 O O . ARG B 1 150 ? 12.289 31.25 16.312 1 96.19 150 ARG B O 1
ATOM 4797 N N . VAL B 1 151 ? 12.727 30.766 14.258 1 96.31 151 VAL B N 1
ATOM 4798 C CA . VAL B 1 151 ? 11.453 30.078 14.078 1 96.31 151 VAL B CA 1
ATOM 4799 C C . VAL B 1 151 ? 11.422 28.812 14.93 1 96.31 151 VAL B C 1
ATOM 4801 O O . VAL B 1 151 ? 10.406 28.5 15.562 1 96.31 151 VAL B O 1
ATOM 4804 N N . GLN B 1 152 ? 12.562 28.094 14.945 1 97.25 152 GLN B N 1
ATOM 4805 C CA . GLN B 1 152 ? 12.617 26.891 15.773 1 97.25 152 GLN B CA 1
ATOM 4806 C C . GLN B 1 152 ? 12.438 27.234 17.25 1 97.25 152 GLN B C 1
ATOM 4808 O O . GLN B 1 152 ? 11.805 26.484 17.984 1 97.25 152 GLN B O 1
ATOM 4813 N N . LEU B 1 153 ? 13.008 28.344 17.641 1 98.06 153 LEU B N 1
ATOM 4814 C CA . LEU B 1 153 ? 12.797 28.797 19.016 1 98.06 153 LEU B CA 1
ATOM 4815 C C . LEU B 1 153 ? 11.32 29.078 19.281 1 98.06 153 LEU B C 1
ATOM 4817 O O . LEU B 1 153 ? 10.766 28.609 20.281 1 98.06 153 LEU B O 1
ATOM 4821 N N . ALA B 1 154 ? 10.688 29.766 18.375 1 97.69 154 ALA B N 1
ATOM 4822 C CA . ALA B 1 154 ? 9.273 30.094 18.516 1 97.69 154 ALA B CA 1
ATOM 4823 C C . ALA B 1 154 ? 8.422 28.828 18.641 1 97.69 154 ALA B C 1
ATOM 4825 O O . ALA B 1 154 ? 7.617 28.703 19.562 1 97.69 154 ALA B O 1
ATOM 4826 N N . LEU B 1 155 ? 8.625 27.922 17.75 1 97.12 155 LEU B N 1
ATOM 4827 C CA . LEU B 1 155 ? 7.832 26.703 17.734 1 97.12 155 LEU B CA 1
ATOM 4828 C C . LEU B 1 155 ? 8.094 25.859 18.984 1 97.12 155 LEU B C 1
ATOM 4830 O O . LEU B 1 155 ? 7.18 25.219 19.5 1 97.12 155 LEU B O 1
ATOM 4834 N N . THR B 1 156 ? 9.328 25.891 19.453 1 98.12 156 THR B N 1
ATOM 4835 C CA . THR B 1 156 ? 9.664 25.156 20.672 1 98.12 156 THR B CA 1
ATOM 4836 C C . THR B 1 156 ? 8.969 25.781 21.875 1 98.12 156 THR B C 1
ATOM 4838 O O . THR B 1 156 ? 8.438 25.062 22.734 1 98.12 156 THR B O 1
ATOM 4841 N N . LEU B 1 157 ? 8.969 27.062 21.938 1 98.19 157 LEU B N 1
ATOM 4842 C CA . LEU B 1 157 ? 8.281 27.766 23.016 1 98.19 157 LEU B CA 1
ATOM 4843 C C . LEU B 1 157 ? 6.789 27.453 23.016 1 98.19 157 LEU B C 1
ATOM 4845 O O . LEU B 1 157 ? 6.199 27.172 24.062 1 98.19 157 LEU B O 1
ATOM 4849 N N . LEU B 1 158 ? 6.199 27.438 21.859 1 97.31 158 LEU B N 1
ATOM 4850 C CA . LEU B 1 158 ? 4.781 27.125 21.734 1 97.31 158 LEU B CA 1
ATOM 4851 C C . LEU B 1 158 ? 4.5 25.688 22.156 1 97.31 158 LEU B C 1
ATOM 4853 O O . LEU B 1 158 ? 3.539 25.422 22.875 1 97.31 158 LEU B O 1
ATOM 4857 N N . ALA B 1 159 ? 5.383 24.812 21.734 1 96.88 159 ALA B N 1
ATOM 4858 C CA . ALA B 1 159 ? 5.23 23.406 22.109 1 96.88 159 ALA B CA 1
ATOM 4859 C C . ALA B 1 159 ? 5.336 23.219 23.625 1 96.88 159 ALA B C 1
ATOM 4861 O O . ALA B 1 159 ? 4.688 22.344 24.188 1 96.88 159 ALA B O 1
ATOM 4862 N N . ALA B 1 160 ? 6.086 24.094 24.266 1 96.56 160 ALA B N 1
ATOM 4863 C CA . ALA B 1 160 ? 6.301 24.031 25.703 1 96.56 160 ALA B CA 1
ATOM 4864 C C . ALA B 1 160 ? 5.176 24.75 26.453 1 96.56 160 ALA B C 1
ATOM 4866 O O . ALA B 1 160 ? 5.184 24.812 27.688 1 96.56 160 ALA B O 1
ATOM 4867 N N . GLY B 1 161 ? 4.262 25.297 25.75 1 95.38 161 GLY B N 1
ATOM 4868 C CA . GLY B 1 161 ? 3.135 25.969 26.375 1 95.38 161 GLY B CA 1
ATOM 4869 C C . GLY B 1 161 ? 3.436 27.406 26.781 1 95.38 161 GLY B C 1
ATOM 4870 O O . GLY B 1 161 ? 2.652 28.031 27.5 1 95.38 161 GLY B O 1
ATOM 4871 N N . ARG B 1 162 ? 4.586 27.828 26.422 1 96.44 162 ARG B N 1
ATOM 4872 C CA . ARG B 1 162 ? 4.941 29.219 26.672 1 96.44 162 ARG B CA 1
ATOM 4873 C C . ARG B 1 162 ? 4.414 30.125 25.578 1 96.44 162 ARG B C 1
ATOM 4875 O O . ARG B 1 162 ? 5.195 30.719 24.812 1 96.44 162 ARG B O 1
ATOM 4882 N N . TYR B 1 163 ? 3.133 30.391 25.609 1 97.62 163 TYR B N 1
ATOM 4883 C CA . TYR B 1 163 ? 2.412 30.938 24.469 1 97.62 163 TYR B CA 1
ATOM 4884 C C . TYR B 1 163 ? 2.818 32.375 24.203 1 97.62 163 TYR B C 1
ATOM 4886 O O . TYR B 1 163 ? 3.074 32.781 23.062 1 97.62 163 TYR B O 1
ATOM 4894 N N . LEU B 1 164 ? 2.893 33.188 25.266 1 98 164 LEU B N 1
ATOM 4895 C CA . LEU B 1 164 ? 3.246 34.594 25.047 1 98 164 LEU B CA 1
ATOM 4896 C C . LEU B 1 164 ? 4.605 34.719 24.375 1 98 164 LEU B C 1
ATOM 4898 O O . LEU B 1 164 ? 4.711 35.281 23.281 1 98 164 LEU B O 1
ATOM 4902 N N . GLU B 1 165 ? 5.648 34.094 24.969 1 97.44 165 GLU B N 1
ATOM 4903 C CA . GLU B 1 165 ? 6.992 34.125 24.406 1 97.44 165 GLU B CA 1
ATOM 4904 C C . GLU B 1 165 ? 7.012 33.531 23 1 97.44 165 GLU B C 1
ATOM 4906 O O . GLU B 1 165 ? 7.707 34 22.109 1 97.44 165 GLU B O 1
ATOM 4911 N N . GLY B 1 166 ? 6.301 32.438 22.875 1 97.69 166 GLY B N 1
ATOM 4912 C CA . GLY B 1 166 ? 6.262 31.734 21.609 1 97.69 166 GLY B CA 1
ATOM 4913 C C . GLY B 1 166 ? 5.699 32.562 20.484 1 97.69 166 GLY B C 1
ATOM 4914 O O . GLY B 1 166 ? 6.305 32.656 19.406 1 97.69 166 GLY B O 1
ATOM 4915 N N . PHE B 1 167 ? 4.527 33.188 20.703 1 96.94 167 PHE B N 1
ATOM 4916 C CA . PHE B 1 167 ? 3.891 33.969 19.656 1 96.94 167 PHE B CA 1
ATOM 4917 C C . PHE B 1 167 ? 4.68 35.25 19.375 1 96.94 167 PHE B C 1
ATOM 4919 O O . PHE B 1 167 ? 4.734 35.688 18.219 1 96.94 167 PHE B O 1
ATOM 4926 N N . GLU B 1 168 ? 5.32 35.812 20.375 1 96 168 GLU B N 1
ATOM 4927 C CA . GLU B 1 168 ? 6.219 36.938 20.141 1 96 168 GLU B CA 1
ATOM 4928 C C . GLU B 1 168 ? 7.387 36.531 19.25 1 96 168 GLU B C 1
ATOM 4930 O O . GLU B 1 168 ? 7.707 37.219 18.281 1 96 168 GLU B O 1
ATOM 4935 N N . ALA B 1 169 ? 7.93 35.406 19.578 1 95.62 169 ALA B N 1
ATOM 4936 C CA . ALA B 1 169 ? 9.062 34.906 18.812 1 95.62 169 ALA B CA 1
ATOM 4937 C C . ALA B 1 169 ? 8.641 34.5 17.391 1 95.62 169 ALA B C 1
ATOM 4939 O O . ALA B 1 169 ? 9.445 34.531 16.469 1 95.62 169 ALA B O 1
ATOM 4940 N N . TYR B 1 170 ? 7.406 34.188 17.203 1 95 170 TYR B N 1
ATOM 4941 C CA . TYR B 1 170 ? 6.91 33.656 15.93 1 95 170 TYR B CA 1
ATOM 4942 C C . TYR B 1 170 ? 6.848 34.75 14.875 1 95 170 TYR B C 1
ATOM 4944 O O . TYR B 1 170 ? 6.578 34.5 13.703 1 95 170 TYR B O 1
ATOM 4952 N N . GLU B 1 171 ? 7.129 36 15.242 1 91.94 171 GLU B N 1
ATOM 4953 C CA . GLU B 1 171 ? 7.309 37.062 14.273 1 91.94 171 GLU B CA 1
ATOM 4954 C C . GLU B 1 171 ? 8.391 36.719 13.25 1 91.94 171 GLU B C 1
ATOM 4956 O O . GLU B 1 171 ? 8.352 37.188 12.117 1 91.94 171 GLU B O 1
ATOM 4961 N N . ALA B 1 172 ? 9.258 35.844 13.641 1 92.62 172 ALA B N 1
ATOM 4962 C CA . ALA B 1 172 ? 10.383 35.438 12.812 1 92.62 172 ALA B CA 1
ATOM 4963 C C . ALA B 1 172 ? 9.906 34.688 11.562 1 92.62 172 ALA B C 1
ATOM 4965 O O . ALA B 1 172 ? 10.672 34.531 10.609 1 92.62 172 ALA B O 1
ATOM 4966 N N . ARG B 1 173 ? 8.57 34.312 11.539 1 90 173 ARG B N 1
ATOM 4967 C CA . ARG B 1 173 ? 8.039 33.562 10.406 1 90 173 ARG B CA 1
ATOM 4968 C C . ARG B 1 173 ? 8.133 34.406 9.117 1 90 173 ARG B C 1
ATOM 4970 O O . ARG B 1 173 ? 8.219 33.844 8.023 1 90 173 ARG B O 1
ATOM 4977 N N . TRP B 1 174 ? 8.172 35.656 9.172 1 89.56 174 TRP B N 1
ATOM 4978 C CA . TRP B 1 174 ? 8.211 36.562 8.016 1 89.56 174 TRP B CA 1
ATOM 4979 C C . TRP B 1 174 ? 9.625 36.625 7.438 1 89.56 174 TRP B C 1
ATOM 4981 O O . TRP B 1 174 ? 9.812 37.094 6.316 1 89.56 174 TRP B O 1
ATOM 4991 N N . LEU B 1 175 ? 10.617 36.031 8.18 1 88.31 175 LEU B N 1
ATOM 4992 C CA . LEU B 1 175 ? 12.008 36.094 7.75 1 88.31 175 LEU B CA 1
ATOM 4993 C C . LEU B 1 175 ? 12.383 34.844 6.934 1 88.31 175 LEU B C 1
ATOM 4995 O O . LEU B 1 175 ? 13.438 34.844 6.289 1 88.31 175 LEU B O 1
ATOM 4999 N N . THR B 1 176 ? 11.555 33.844 6.93 1 85 176 THR B N 1
ATOM 5000 C CA . THR B 1 176 ? 11.914 32.562 6.316 1 85 176 THR B CA 1
ATOM 5001 C C . THR B 1 176 ? 11.68 32.594 4.809 1 85 176 THR B C 1
ATOM 5003 O O . THR B 1 176 ? 12.203 31.766 4.07 1 85 176 THR B O 1
ATOM 5006 N N . GLY B 1 177 ? 10.945 33.562 4.34 1 81.38 177 GLY B N 1
ATOM 5007 C CA . GLY B 1 177 ? 10.594 33.656 2.93 1 81.38 177 GLY B CA 1
ATOM 5008 C C . GLY B 1 177 ? 9.469 32.688 2.551 1 81.38 177 GLY B C 1
ATOM 5009 O O . GLY B 1 177 ? 9.039 32.656 1.396 1 81.38 177 GLY B O 1
ATOM 5010 N N . GLU B 1 178 ? 8.945 31.953 3.439 1 79.12 178 GLU B N 1
ATOM 5011 C CA . GLU B 1 178 ? 7.883 30.984 3.178 1 79.12 178 GLU B CA 1
ATOM 5012 C C . GLU B 1 178 ? 6.52 31.672 3.084 1 79.12 178 GLU B C 1
ATOM 5014 O O . GLU B 1 178 ? 5.609 31.156 2.43 1 79.12 178 GLU B O 1
ATOM 5019 N N . LEU B 1 179 ? 6.383 32.781 3.744 1 82.38 179 LEU B N 1
ATOM 5020 C CA . LEU B 1 179 ? 5.152 33.562 3.713 1 82.38 179 LEU B CA 1
ATOM 5021 C C . LEU B 1 179 ? 5.367 34.875 2.998 1 82.38 179 LEU B C 1
ATOM 5023 O O . LEU B 1 179 ? 6.375 35.562 3.227 1 82.38 179 LEU B O 1
ATOM 5027 N N . ALA B 1 180 ? 4.559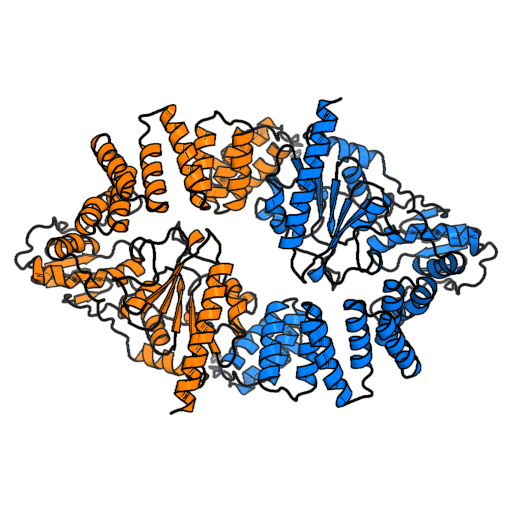 35.188 2.133 1 81.88 180 ALA B N 1
ATOM 5028 C CA . ALA B 1 180 ? 4.637 36.469 1.443 1 81.88 180 ALA B CA 1
ATOM 5029 C C . ALA B 1 180 ? 3.873 37.562 2.203 1 81.88 180 ALA B C 1
ATOM 5031 O O . ALA B 1 180 ? 2.652 37.469 2.355 1 81.88 180 ALA B O 1
ATOM 5032 N N . PRO B 1 181 ? 4.617 38.406 2.668 1 82.69 181 PRO B N 1
ATOM 5033 C CA . PRO B 1 181 ? 3.912 39.469 3.373 1 82.69 181 PRO B CA 1
ATOM 5034 C C . PRO B 1 181 ? 2.961 40.25 2.467 1 82.69 181 PRO B C 1
ATOM 5036 O O . PRO B 1 181 ? 3.26 40.469 1.288 1 82.69 181 PRO B O 1
ATOM 5039 N N . ARG B 1 182 ? 1.87 40.625 3.059 1 85.56 182 ARG B N 1
ATOM 5040 C CA . ARG B 1 182 ? 0.898 41.438 2.326 1 85.56 182 ARG B CA 1
ATOM 5041 C C . ARG B 1 182 ? 1.287 42.906 2.344 1 85.56 182 ARG B C 1
ATOM 5043 O O . ARG B 1 182 ? 1.899 43.375 3.303 1 85.56 182 ARG B O 1
ATOM 5050 N N . ARG B 1 183 ? 1.061 43.625 1.197 1 82.44 183 ARG B N 1
ATOM 5051 C CA . ARG B 1 183 ? 1.248 45.062 1.1 1 82.44 183 ARG B CA 1
ATOM 5052 C C . ARG B 1 183 ? -0.09 45.781 0.957 1 82.44 183 ARG B C 1
ATOM 5054 O O . ARG B 1 183 ? -0.911 45.406 0.114 1 82.44 183 ARG B O 1
ATOM 5061 N N . MET B 1 184 ? -0.254 46.656 1.908 1 88.56 184 MET B N 1
ATOM 5062 C CA . MET B 1 184 ? -1.472 47.469 1.873 1 88.56 184 MET B CA 1
ATOM 5063 C C . MET B 1 184 ? -1.145 48.938 1.965 1 88.56 184 MET B C 1
ATOM 5065 O O . MET B 1 184 ? -0.034 49.312 2.348 1 88.56 184 MET B O 1
ATOM 5069 N N . ALA B 1 185 ? -2.172 49.812 1.527 1 88.38 185 ALA B N 1
ATOM 5070 C CA . ALA B 1 185 ? -1.972 51.281 1.523 1 88.38 185 ALA B CA 1
ATOM 5071 C C . ALA B 1 185 ? -1.825 51.812 2.943 1 88.38 185 ALA B C 1
ATOM 5073 O O . ALA B 1 185 ? -1.052 52.75 3.186 1 88.38 185 ALA B O 1
ATOM 5074 N N . MET B 1 186 ? -2.555 51.219 3.84 1 92.69 186 MET B N 1
ATOM 5075 C CA . MET B 1 186 ? -2.516 51.656 5.238 1 92.69 186 MET B CA 1
ATOM 5076 C C . MET B 1 186 ? -1.38 50.938 5.984 1 92.69 186 MET B C 1
ATOM 5078 O O . MET B 1 186 ? -0.96 49.844 5.605 1 92.69 186 MET B O 1
ATOM 5082 N N . PRO B 1 187 ? -0.957 51.625 7.012 1 94.25 187 PRO B N 1
ATOM 5083 C CA . PRO B 1 187 ? 0.146 51.031 7.762 1 94.25 187 PRO B CA 1
ATOM 5084 C C . PRO B 1 187 ? -0.283 49.781 8.547 1 94.25 187 PRO B C 1
ATOM 5086 O O . PRO B 1 187 ? -1.398 49.719 9.07 1 94.25 187 PRO B O 1
ATOM 5089 N N . ARG B 1 188 ? 0.636 48.875 8.656 1 95.19 188 ARG B N 1
ATOM 5090 C CA . ARG B 1 188 ? 0.409 47.719 9.5 1 95.19 188 ARG B CA 1
ATOM 5091 C C . ARG B 1 188 ? 0.418 48.094 10.977 1 95.19 188 ARG B C 1
ATOM 5093 O O . ARG B 1 188 ? 1.227 48.906 11.406 1 95.19 188 ARG B O 1
ATOM 5100 N N . TRP B 1 189 ? -0.408 47.469 11.68 1 96.38 189 TRP B N 1
ATOM 5101 C CA . TRP B 1 189 ? -0.507 47.656 13.125 1 96.38 189 TRP B CA 1
ATOM 5102 C C . TRP B 1 189 ? 0.782 47.25 13.82 1 96.38 189 TRP B C 1
ATOM 5104 O O . TRP B 1 189 ? 1.321 46.156 13.547 1 96.38 189 TRP B O 1
ATOM 5114 N N . ASP B 1 190 ? 1.322 48.062 14.727 1 93.62 190 ASP B N 1
ATOM 5115 C CA . ASP B 1 190 ? 2.602 47.781 15.375 1 93.62 190 ASP B CA 1
ATOM 5116 C C . ASP B 1 190 ? 2.396 47.281 16.797 1 93.62 190 ASP B C 1
ATOM 5118 O O . ASP B 1 190 ? 3.359 47.156 17.562 1 93.62 190 ASP B O 1
ATOM 5122 N N . GLY B 1 191 ? 1.171 47.125 17.188 1 94.75 191 GLY B N 1
ATOM 5123 C CA . GLY B 1 191 ? 0.902 46.625 18.531 1 94.75 191 GLY B CA 1
ATOM 5124 C C . GLY B 1 191 ? 0.531 47.688 19.516 1 94.75 191 GLY B C 1
ATOM 5125 O O . GLY B 1 191 ? 0.121 47.406 20.641 1 94.75 191 GLY B O 1
ATOM 5126 N N . SER B 1 192 ? 0.648 48.906 19.141 1 95.19 192 SER B N 1
ATOM 5127 C CA . SER B 1 192 ? 0.307 50.031 20.016 1 95.19 192 SER B CA 1
ATOM 5128 C C . SER B 1 192 ? -1.202 50.125 20.203 1 95.19 192 SER B C 1
ATOM 5130 O O . SER B 1 192 ? -1.974 49.531 19.453 1 95.19 192 SER B O 1
ATOM 5132 N N . PRO B 1 193 ? -1.626 50.812 21.281 1 97.06 193 PRO B N 1
ATOM 5133 C CA . PRO B 1 193 ? -3.068 50.969 21.484 1 97.06 193 PRO B CA 1
ATOM 5134 C C . PRO B 1 193 ? -3.768 51.531 20.234 1 97.06 193 PRO B C 1
ATOM 5136 O O . PRO B 1 193 ? -3.246 52.438 19.578 1 97.06 193 PRO B O 1
ATOM 5139 N N . LEU B 1 194 ? -4.91 51 19.906 1 98 194 LEU B N 1
ATOM 5140 C CA . LEU B 1 194 ? -5.598 51.344 18.672 1 98 194 LEU B CA 1
ATOM 5141 C C . LEU B 1 194 ? -6.434 52.625 18.844 1 98 194 LEU B C 1
ATOM 5143 O O . LEU B 1 194 ? -6.77 53.281 17.859 1 98 194 LEU B O 1
ATOM 5147 N N . ASP B 1 195 ? -6.875 52.969 20.078 1 97.12 195 ASP B N 1
ATOM 5148 C CA . ASP B 1 195 ? -7.516 54.219 20.438 1 97.12 195 ASP B CA 1
ATOM 5149 C C . ASP B 1 195 ? -8.719 54.5 19.547 1 97.12 195 ASP B C 1
ATOM 5151 O O . ASP B 1 195 ? -8.844 55.594 18.969 1 97.12 195 ASP B O 1
ATOM 5155 N N . GLY B 1 196 ? -9.469 53.5 19.344 1 97.62 196 GLY B N 1
ATOM 5156 C CA . GLY B 1 196 ? -10.734 53.656 18.641 1 97.62 196 GLY B CA 1
ATOM 5157 C C . GLY B 1 196 ? -10.602 53.531 17.141 1 97.62 196 GLY B C 1
ATOM 5158 O O . GLY B 1 196 ? -11.586 53.688 16.406 1 97.62 196 GLY B O 1
ATOM 5159 N N . ARG B 1 197 ? -9.508 53.219 16.625 1 97.5 197 ARG B N 1
ATOM 5160 C CA . ARG B 1 197 ? -9.273 53.094 15.18 1 97.5 197 ARG B CA 1
ATOM 5161 C C . ARG B 1 197 ? -9.93 51.844 14.617 1 97.5 197 ARG B C 1
ATOM 5163 O O . ARG B 1 197 ? -10.25 50.938 15.359 1 97.5 197 ARG B O 1
ATOM 5170 N N . THR B 1 198 ? -10.133 51.938 13.281 1 97.62 198 THR B N 1
ATOM 5171 C CA . THR B 1 198 ? -10.609 50.781 12.547 1 97.62 198 THR B CA 1
ATOM 5172 C C . THR B 1 198 ? -9.445 49.906 12.078 1 97.62 198 THR B C 1
ATOM 5174 O O . THR B 1 198 ? -8.531 50.406 11.414 1 97.62 198 THR B O 1
ATOM 5177 N N . ILE B 1 199 ? -9.516 48.656 12.438 1 97.81 199 ILE B N 1
ATOM 5178 C CA . ILE B 1 199 ? -8.43 47.75 12.07 1 97.81 199 ILE B CA 1
ATOM 5179 C C . ILE B 1 199 ? -8.961 46.656 11.188 1 97.81 199 ILE B C 1
ATOM 5181 O O . ILE B 1 199 ? -10.023 46.094 11.453 1 97.81 199 ILE B O 1
ATOM 5185 N N . LEU B 1 200 ? -8.266 46.344 10.086 1 97.19 200 LEU B N 1
ATOM 5186 C CA . LEU B 1 200 ? -8.531 45.219 9.219 1 97.19 200 LEU B CA 1
ATOM 5187 C C . LEU B 1 200 ? -7.652 44.031 9.594 1 97.19 200 LEU B C 1
ATOM 5189 O O . LEU B 1 200 ? -6.43 44.156 9.672 1 97.19 200 LEU B O 1
ATOM 5193 N N . VAL B 1 201 ? -8.289 42.938 9.891 1 97 201 VAL B N 1
ATOM 5194 C CA . VAL B 1 201 ? -7.57 41.688 10.172 1 97 201 VAL B CA 1
ATOM 5195 C C . VAL B 1 201 ? -7.547 40.812 8.922 1 97 201 VAL B C 1
ATOM 5197 O O . VAL B 1 201 ? -8.594 40.562 8.312 1 97 201 VAL B O 1
ATOM 5200 N N . VAL B 1 202 ? -6.352 40.312 8.562 1 94.88 202 VAL B N 1
ATOM 5201 C CA . VAL B 1 202 ? -6.223 39.5 7.375 1 94.88 202 VAL B CA 1
ATOM 5202 C C . VAL B 1 202 ? -5.668 38.125 7.758 1 94.88 202 VAL B C 1
ATOM 5204 O O . VAL B 1 202 ? -4.844 38 8.664 1 94.88 202 VAL B O 1
ATOM 5207 N N . PRO B 1 203 ? -6.195 37.094 7.094 1 90.88 203 PRO B N 1
ATOM 5208 C CA . PRO B 1 203 ? -5.613 35.75 7.34 1 90.88 203 PRO B CA 1
ATOM 5209 C C . PRO B 1 203 ? -4.199 35.625 6.777 1 90.88 203 PRO B C 1
ATOM 5211 O O . PRO B 1 203 ? -3.812 36.375 5.879 1 90.88 203 PRO B O 1
ATOM 5214 N N . GLU B 1 204 ? -3.381 34.75 7.266 1 86.75 204 GLU B N 1
ATOM 5215 C CA . GLU B 1 204 ? -2.002 34.594 6.805 1 86.75 204 GLU B CA 1
ATOM 5216 C C . GLU B 1 204 ? -1.667 33.156 6.477 1 86.75 204 GLU B C 1
ATOM 5218 O O . GLU B 1 204 ? -0.843 32.875 5.598 1 86.75 204 GLU B O 1
ATOM 5223 N N . GLN B 1 205 ? -2.176 32.188 7.078 1 86.75 205 GLN B N 1
ATOM 5224 C CA . GLN B 1 205 ? -1.858 30.766 6.867 1 86.75 205 GLN B CA 1
ATOM 5225 C C . GLN B 1 205 ? -3.078 30 6.367 1 86.75 205 GLN B C 1
ATOM 5227 O O . GLN B 1 205 ? -3.828 30.484 5.523 1 86.75 205 GLN B O 1
ATOM 5232 N N . GLY B 1 206 ? -3.256 28.828 6.75 1 89.19 206 GLY B N 1
ATOM 5233 C CA . GLY B 1 206 ? -4.273 27.969 6.172 1 89.19 206 GLY B CA 1
ATOM 5234 C C . GLY B 1 206 ? -5.637 28.141 6.812 1 89.19 206 GLY B C 1
ATOM 5235 O O . GLY B 1 206 ? -5.797 28.938 7.738 1 89.19 206 GLY B O 1
ATOM 5236 N N . PHE B 1 207 ? -6.637 27.5 6.328 1 93.5 207 PHE B N 1
ATOM 5237 C CA . PHE B 1 207 ? -8.016 27.562 6.797 1 93.5 207 PHE B CA 1
ATOM 5238 C C . PHE B 1 207 ? -8.125 27.109 8.25 1 93.5 207 PHE B C 1
ATOM 5240 O O . PHE B 1 207 ? -8.906 27.672 9.023 1 93.5 207 PHE B O 1
ATOM 5247 N N . GLY B 1 208 ? -7.301 26.109 8.547 1 94.25 208 GLY B N 1
ATOM 5248 C CA . GLY B 1 208 ? -7.297 25.641 9.922 1 94.25 208 GLY B CA 1
ATOM 5249 C C . GLY B 1 208 ? -6.883 26.703 10.914 1 94.25 208 GLY B C 1
ATOM 5250 O O . GLY B 1 208 ? -7.484 26.828 11.984 1 94.25 208 GLY B O 1
ATOM 5251 N N . ASP B 1 209 ? -5.914 27.484 10.523 1 94.06 209 ASP B N 1
ATOM 5252 C CA . ASP B 1 209 ? -5.453 28.562 11.383 1 94.06 209 ASP B CA 1
ATOM 5253 C C . ASP B 1 209 ? -6.535 29.641 11.547 1 94.06 209 ASP B C 1
ATOM 5255 O O . ASP B 1 209 ? -6.727 30.172 12.648 1 94.06 209 ASP B O 1
ATOM 5259 N N . ALA B 1 210 ? -7.176 29.938 10.469 1 95.5 210 ALA B N 1
ATOM 5260 C CA . ALA B 1 210 ? -8.258 30.906 10.539 1 95.5 210 ALA B CA 1
ATOM 5261 C C . ALA B 1 210 ? -9.344 30.469 11.516 1 95.5 210 ALA B C 1
ATOM 5263 O O . ALA B 1 210 ? -9.836 31.25 12.32 1 95.5 210 ALA B O 1
ATOM 5264 N N . LEU B 1 211 ? -9.672 29.203 11.445 1 96.31 211 LEU B N 1
ATOM 5265 C CA . LEU B 1 211 ? -10.688 28.656 12.328 1 96.31 211 LEU B CA 1
ATOM 5266 C C . LEU B 1 211 ? -10.203 28.625 13.773 1 96.31 211 LEU B C 1
ATOM 5268 O O . LEU B 1 211 ? -10.945 29 14.688 1 96.31 211 LEU B O 1
ATOM 5272 N N . ALA B 1 212 ? -8.992 28.312 13.953 1 96.5 212 ALA B N 1
ATOM 5273 C CA . ALA B 1 212 ? -8.438 28.156 15.297 1 96.5 212 ALA B CA 1
ATOM 5274 C C . ALA B 1 212 ? -8.273 29.5 15.984 1 96.5 212 ALA B C 1
ATOM 5276 O O . ALA B 1 212 ? -8.57 29.641 17.172 1 96.5 212 ALA B O 1
ATOM 5277 N N . PHE B 1 213 ? -7.809 30.562 15.234 1 96.88 213 PHE B N 1
ATOM 5278 C CA . PHE B 1 213 ? -7.316 31.766 15.898 1 96.88 213 PHE B CA 1
ATOM 5279 C C . PHE B 1 213 ? -8.352 32.875 15.828 1 96.88 213 PHE B C 1
ATOM 5281 O O . PHE B 1 213 ? -8.18 33.938 16.453 1 96.88 213 PHE B O 1
ATOM 5288 N N . SER B 1 214 ? -9.461 32.656 15.141 1 96.5 214 SER B N 1
ATOM 5289 C CA . SER B 1 214 ? -10.531 33.625 15.148 1 96.5 214 SER B CA 1
ATOM 5290 C C . SER B 1 214 ? -11.031 33.906 16.562 1 96.5 214 SER B C 1
ATOM 5292 O O . SER B 1 214 ? -11.586 34.969 16.844 1 96.5 214 SER B O 1
ATOM 5294 N N . ARG B 1 215 ? -10.805 32.969 17.406 1 97.25 215 ARG B N 1
ATOM 5295 C CA . ARG B 1 215 ? -11.25 33.094 18.781 1 97.25 215 ARG B CA 1
ATOM 5296 C C . ARG B 1 215 ? -10.547 34.25 19.5 1 97.25 215 ARG B C 1
ATOM 5298 O O . ARG B 1 215 ? -10.984 34.656 20.562 1 97.25 215 ARG B O 1
ATOM 5305 N N . PHE B 1 216 ? -9.469 34.781 18.953 1 97.31 216 PHE B N 1
ATOM 5306 C CA . PHE B 1 216 ? -8.68 35.812 19.609 1 97.31 216 PHE B CA 1
ATOM 5307 C C . PHE B 1 216 ? -9.062 37.188 19.078 1 97.31 216 PHE B C 1
ATOM 5309 O O . PHE B 1 216 ? -8.562 38.188 19.578 1 97.31 216 PHE B O 1
ATOM 5316 N N . LEU B 1 217 ? -9.977 37.312 18.172 1 97.06 217 LEU B N 1
ATOM 5317 C CA . LEU B 1 217 ? -10.305 38.594 17.516 1 97.06 217 LEU B CA 1
ATOM 5318 C C . LEU B 1 217 ? -10.898 39.562 18.516 1 97.06 217 LEU B C 1
ATOM 5320 O O . LEU B 1 217 ? -10.641 40.781 18.453 1 97.06 217 LEU B O 1
ATOM 5324 N N . PRO B 1 218 ? -11.68 39.031 19.547 1 97.56 218 PRO B N 1
ATOM 5325 C CA . PRO B 1 218 ? -12.266 39.969 20.516 1 97.56 218 PRO B CA 1
ATOM 5326 C C . PRO B 1 218 ? -11.211 40.781 21.281 1 97.56 218 PRO B C 1
ATOM 5328 O O . PRO B 1 218 ? -11.5 41.875 21.766 1 97.56 218 PRO B O 1
ATOM 5331 N N . VAL B 1 219 ? -10.008 40.312 21.328 1 97.5 219 VAL B N 1
ATOM 5332 C CA . VAL B 1 219 ? -8.953 40.938 22.109 1 97.5 219 VAL B CA 1
ATOM 5333 C C . VAL B 1 219 ? -8.648 42.312 21.531 1 97.5 219 VAL B C 1
ATOM 5335 O O . VAL B 1 219 ? -8.242 43.219 22.266 1 97.5 219 VAL B O 1
ATOM 5338 N N . LEU B 1 220 ? -8.844 42.531 20.219 1 98.12 220 LEU B N 1
ATOM 5339 C CA . LEU B 1 220 ? -8.547 43.781 19.547 1 98.12 220 LEU B CA 1
ATOM 5340 C C . LEU B 1 220 ? -9.406 44.906 20.109 1 98.12 220 LEU B C 1
ATOM 5342 O O . LEU B 1 220 ? -8.945 46.062 20.234 1 98.12 220 LEU B O 1
ATOM 5346 N N . LYS B 1 221 ? -10.664 44.531 20.391 1 97.5 221 LYS B N 1
ATOM 5347 C CA . LYS B 1 221 ? -11.539 45.531 21.016 1 97.5 221 LYS B CA 1
ATOM 5348 C C . LYS B 1 221 ? -11.32 45.562 22.531 1 97.5 221 LYS B C 1
ATOM 5350 O O . LYS B 1 221 ? -11.141 46.656 23.109 1 97.5 221 LYS B O 1
ATOM 5355 N N . GLU B 1 222 ? -11.266 44.438 23.141 1 95.88 222 GLU B N 1
ATOM 5356 C CA . GLU B 1 222 ? -11.297 44.312 24.594 1 95.88 222 GLU B CA 1
ATOM 5357 C C . GLU B 1 222 ? -10 44.812 25.234 1 95.88 222 GLU B C 1
ATOM 5359 O O . GLU B 1 222 ? -10.008 45.344 26.344 1 95.88 222 GLU B O 1
ATOM 5364 N N . ARG B 1 223 ? -8.922 44.625 24.484 1 95.69 223 ARG B N 1
ATOM 5365 C CA . ARG B 1 223 ? -7.633 44.906 25.125 1 95.69 223 ARG B CA 1
ATOM 5366 C C . ARG B 1 223 ? -6.84 45.938 24.344 1 95.69 223 ARG B C 1
ATOM 5368 O O . ARG B 1 223 ? -6.027 46.656 24.906 1 95.69 223 ARG B O 1
ATOM 5375 N N . CYS B 1 224 ? -7.055 45.969 23.016 1 97.56 224 CYS B N 1
ATOM 5376 C CA . CYS B 1 224 ? -6.195 46.812 22.188 1 97.56 224 CYS B CA 1
ATOM 5377 C C . CYS B 1 224 ? -6.887 48.125 21.844 1 97.56 224 CYS B C 1
ATOM 5379 O O . CYS B 1 224 ? -6.277 49.031 21.25 1 97.56 224 CYS B O 1
ATOM 5381 N N . GLY B 1 225 ? -8.148 48.25 22.094 1 97.75 225 GLY B N 1
ATOM 5382 C CA . GLY B 1 225 ? -8.844 49.5 22 1 97.75 225 GLY B CA 1
ATOM 5383 C C . GLY B 1 225 ? -9.367 49.781 20.594 1 97.75 225 GLY B C 1
ATOM 5384 O O . GLY B 1 225 ? -9.547 50.938 20.219 1 97.75 225 GLY B O 1
ATOM 5385 N N . ALA B 1 226 ? -9.609 48.812 19.875 1 98.38 226 ALA B N 1
ATOM 5386 C CA . ALA B 1 226 ? -10.148 49 18.531 1 98.38 226 ALA B CA 1
ATOM 5387 C C . ALA B 1 226 ? -11.578 49.531 18.594 1 98.38 226 ALA B C 1
ATOM 5389 O O . ALA B 1 226 ? -12.391 49.062 19.406 1 98.38 226 ALA B O 1
ATOM 5390 N N . GLY B 1 227 ? -11.844 50.531 17.75 1 97.94 227 GLY B N 1
ATOM 5391 C CA . GLY B 1 227 ? -13.219 50.969 17.594 1 97.94 227 GLY B CA 1
ATOM 5392 C C . GLY B 1 227 ? -14.039 50.062 16.688 1 97.94 227 GLY B C 1
ATOM 5393 O O . GLY B 1 227 ? -15.211 49.812 16.969 1 97.94 227 GLY B O 1
ATOM 5394 N N . ARG B 1 228 ? -13.406 49.688 15.641 1 97.69 228 ARG B N 1
ATOM 5395 C CA . ARG B 1 228 ? -14.023 48.812 14.656 1 97.69 228 ARG B CA 1
ATOM 5396 C C . ARG B 1 228 ? -13.039 47.75 14.188 1 97.69 228 ARG B C 1
ATOM 5398 O O . ARG B 1 228 ? -11.867 48.031 13.938 1 97.69 228 ARG B O 1
ATOM 5405 N N . VAL B 1 229 ? -13.547 46.531 14.102 1 97.94 229 VAL B N 1
ATOM 5406 C CA . VAL B 1 229 ? -12.727 45.406 13.633 1 97.94 229 VAL B CA 1
ATOM 5407 C C . VAL B 1 229 ? -13.336 44.812 12.367 1 97.94 229 VAL B C 1
ATOM 5409 O O . VAL B 1 229 ? -14.5 44.438 12.352 1 97.94 229 VAL B O 1
ATOM 5412 N N . LEU B 1 230 ? -12.586 44.781 11.312 1 97.5 230 LEU B N 1
ATOM 5413 C CA . LEU B 1 230 ? -12.953 44.156 10.039 1 97.5 230 LEU B CA 1
ATOM 5414 C C . LEU B 1 230 ? -12.148 42.906 9.797 1 97.5 230 LEU B C 1
ATOM 5416 O O . LEU B 1 230 ? -10.953 42.844 10.109 1 97.5 230 LEU B O 1
ATOM 5420 N N . LEU B 1 231 ? -12.812 41.875 9.312 1 96.94 231 LEU B N 1
ATOM 5421 C CA . LEU B 1 231 ? -12.141 40.625 9.047 1 96.94 231 LEU B CA 1
ATOM 5422 C C . LEU B 1 231 ? -12.219 40.281 7.562 1 96.94 231 LEU B C 1
ATOM 5424 O O . LEU B 1 231 ? -13.312 40.156 7 1 96.94 231 LEU B O 1
ATOM 5428 N N . LEU B 1 232 ? -11.109 40.125 6.938 1 95.88 232 LEU B N 1
ATOM 5429 C CA . LEU B 1 232 ? -11.023 39.594 5.59 1 95.88 232 LEU B CA 1
ATOM 5430 C C . LEU B 1 232 ? -10.961 38.062 5.621 1 95.88 232 LEU B C 1
ATOM 5432 O O . LEU B 1 232 ? -10.039 37.469 6.199 1 95.88 232 LEU B O 1
ATOM 5436 N N . ASN B 1 233 ? -11.953 37.406 5.031 1 94.62 233 ASN B N 1
ATOM 5437 C CA . ASN B 1 233 ? -12.016 35.938 5.02 1 94.62 233 ASN B CA 1
ATOM 5438 C C . ASN B 1 233 ? -11.602 35.375 3.664 1 94.62 233 ASN B C 1
ATOM 5440 O O . ASN B 1 233 ? -11.812 36 2.629 1 94.62 233 ASN B O 1
ATOM 5444 N N . ASN B 1 234 ? -10.984 34.156 3.787 1 93.62 234 ASN B N 1
ATOM 5445 C CA . ASN B 1 234 ? -10.906 33.344 2.578 1 93.62 234 ASN B CA 1
ATOM 5446 C C . ASN B 1 234 ? -12.273 32.781 2.211 1 93.62 234 ASN B C 1
ATOM 5448 O O . ASN B 1 234 ? -13.086 32.469 3.09 1 93.62 234 ASN B O 1
ATOM 5452 N N . GLY B 1 235 ? -12.477 32.531 0.972 1 94.31 235 GLY B N 1
ATOM 5453 C CA . GLY B 1 235 ? -13.75 32.062 0.434 1 94.31 235 GLY B CA 1
ATOM 5454 C C . GLY B 1 235 ? -14.273 30.828 1.116 1 94.31 235 GLY B C 1
ATOM 5455 O O . GLY B 1 235 ? -15.391 30.812 1.631 1 94.31 235 GLY B O 1
ATOM 5456 N N . PRO B 1 236 ? -13.523 29.844 1.299 1 95 236 PRO B N 1
ATOM 5457 C CA . PRO B 1 236 ? -13.992 28.531 1.771 1 95 236 PRO B CA 1
ATOM 5458 C C . PRO B 1 236 ? -14.445 28.562 3.23 1 95 236 PRO B C 1
ATOM 5460 O O . PRO B 1 236 ? -15.188 27.672 3.668 1 95 236 PRO B O 1
ATOM 5463 N N . VAL B 1 237 ? -14 29.641 4.004 1 96.56 237 VAL B N 1
ATOM 5464 C CA . VAL B 1 237 ? -14.391 29.656 5.41 1 96.56 237 VAL B CA 1
ATOM 5465 C C . VAL B 1 237 ? -15.312 30.844 5.664 1 96.56 237 VAL B C 1
ATOM 5467 O O . VAL B 1 237 ? -15.766 31.062 6.797 1 96.56 237 VAL B O 1
ATOM 5470 N N . HIS B 1 238 ? -15.688 31.578 4.672 1 96.88 238 HIS B N 1
ATOM 5471 C CA . HIS B 1 238 ? -16.375 32.844 4.852 1 96.88 238 HIS B CA 1
ATOM 5472 C C . HIS B 1 238 ? -17.75 32.656 5.473 1 96.88 238 HIS B C 1
ATOM 5474 O O . HIS B 1 238 ? -18.125 33.375 6.418 1 96.88 238 HIS B O 1
ATOM 5480 N N . ARG B 1 239 ? -18.5 31.703 5 1 97.44 239 ARG B N 1
ATOM 5481 C CA . ARG B 1 239 ? -19.859 31.547 5.508 1 97.44 239 ARG B CA 1
ATOM 5482 C C . ARG B 1 239 ? -19.844 31.141 6.98 1 97.44 239 ARG B C 1
ATOM 5484 O O . ARG B 1 239 ? -20.766 31.469 7.723 1 97.44 239 ARG B O 1
ATOM 5491 N N . LEU B 1 240 ? -18.797 30.484 7.383 1 97.69 240 LEU B N 1
ATOM 5492 C CA . LEU B 1 240 ? -18.656 30.094 8.781 1 97.69 240 LEU B CA 1
ATOM 5493 C C . LEU B 1 240 ? -18.25 31.281 9.641 1 97.69 240 LEU B C 1
ATOM 5495 O O . LEU B 1 240 ? -18.734 31.422 10.773 1 97.69 240 LEU B O 1
ATOM 5499 N N . LEU B 1 241 ? -17.391 32.156 9.031 1 97.25 241 LEU B N 1
ATOM 5500 C CA . LEU B 1 241 ? -16.812 33.25 9.773 1 97.25 241 LEU B CA 1
ATOM 5501 C C . LEU B 1 241 ? -17.406 34.594 9.305 1 97.25 241 LEU B C 1
ATOM 5503 O O . LEU B 1 241 ? -16.688 35.594 9.172 1 97.25 241 LEU B O 1
ATOM 5507 N N . SER B 1 242 ? -18.703 34.594 9.094 1 95.19 242 SER B N 1
ATOM 5508 C CA . SER B 1 242 ? -19.375 35.812 8.617 1 95.19 242 SER B CA 1
ATOM 5509 C C . SER B 1 242 ? -19.688 36.75 9.758 1 95.19 242 SER B C 1
ATOM 5511 O O . SER B 1 242 ? -19.781 37.969 9.555 1 95.19 242 SER B O 1
ATOM 5513 N N . GLN B 1 243 ? -19.812 36.219 10.953 1 92.69 243 GLN B N 1
ATOM 5514 C CA . GLN B 1 243 ? -20.094 37.062 12.125 1 92.69 243 GLN B CA 1
ATOM 5515 C C . GLN B 1 243 ? -19.391 36.5 13.359 1 92.69 243 GLN B C 1
ATOM 5517 O O . GLN B 1 243 ? -20.016 36.281 14.398 1 92.69 243 GLN B O 1
ATOM 5522 N N . PRO B 1 244 ? -18.125 36.5 13.266 1 94.94 244 PRO B N 1
ATOM 5523 C CA . PRO B 1 244 ? -17.438 35.969 14.453 1 94.94 244 PRO B CA 1
ATOM 5524 C C . PRO B 1 244 ? -17.438 36.969 15.609 1 94.94 244 PRO B C 1
ATOM 5526 O O . PRO B 1 244 ? -17.625 38.188 15.391 1 94.94 244 PRO B O 1
ATOM 5529 N N . ASP B 1 245 ? -17.25 36.5 16.797 1 95.25 245 ASP B N 1
ATOM 5530 C CA . ASP B 1 245 ? -17.219 37.344 17.984 1 95.25 245 ASP B CA 1
ATOM 5531 C C . ASP B 1 245 ? -16.125 38.406 17.859 1 95.25 245 ASP B C 1
ATOM 5533 O O . ASP B 1 245 ? -15.016 38.125 17.422 1 95.25 245 ASP B O 1
ATOM 5537 N N . GLY B 1 246 ? -16.453 39.594 18.219 1 96.12 246 GLY B N 1
ATOM 5538 C CA . GLY B 1 246 ? -15.484 40.688 18.266 1 96.12 246 GLY B CA 1
ATOM 5539 C C . GLY B 1 246 ? -15.281 41.375 16.922 1 96.12 246 GLY B C 1
ATOM 5540 O O . GLY B 1 246 ? -14.477 42.281 16.812 1 96.12 246 GLY B O 1
ATOM 5541 N N . VAL B 1 247 ? -15.953 40.969 15.93 1 97.06 247 VAL B N 1
ATOM 5542 C CA . VAL B 1 247 ? -15.781 41.5 14.578 1 97.06 247 VAL B CA 1
ATOM 5543 C C . VAL B 1 247 ? -17.031 42.312 14.18 1 97.06 247 VAL B C 1
ATOM 5545 O O . VAL B 1 247 ? -18.156 41.844 14.391 1 97.06 247 VAL B O 1
ATOM 5548 N N . ASP B 1 248 ? -16.812 43.375 13.625 1 96.56 248 ASP B N 1
ATOM 5549 C CA . ASP B 1 248 ? -17.922 44.25 13.242 1 96.56 248 ASP B CA 1
ATOM 5550 C C . ASP B 1 248 ? -18.406 43.938 11.828 1 96.56 248 ASP B C 1
ATOM 5552 O O . ASP B 1 248 ? -19.594 44.094 11.516 1 96.56 248 ASP B O 1
ATOM 5556 N N . ALA B 1 249 ? -17.5 43.594 11.008 1 95.81 249 ALA B N 1
ATOM 5557 C CA . ALA B 1 249 ? -17.828 43.219 9.641 1 95.81 249 ALA B CA 1
ATOM 5558 C C . ALA B 1 249 ? -16.812 42.219 9.086 1 95.81 249 ALA B C 1
ATOM 5560 O O . ALA B 1 249 ? -15.617 42.344 9.344 1 95.81 249 ALA B O 1
ATOM 5561 N N . ALA B 1 250 ? -17.297 41.25 8.336 1 96.44 250 ALA B N 1
ATOM 5562 C CA . ALA B 1 250 ? -16.453 40.25 7.676 1 96.44 250 ALA B CA 1
ATOM 5563 C C . ALA B 1 250 ? -16.797 40.125 6.195 1 96.44 250 ALA B C 1
ATOM 5565 O O . ALA B 1 250 ? -17.969 40.219 5.82 1 96.44 250 ALA B O 1
ATOM 5566 N N . ALA B 1 251 ? -15.727 39.969 5.371 1 95.56 251 ALA B N 1
ATOM 5567 C CA . ALA B 1 251 ? -15.977 39.875 3.936 1 95.56 251 ALA B CA 1
ATOM 5568 C C . ALA B 1 251 ? -14.82 39.156 3.236 1 95.56 251 ALA B C 1
ATOM 5570 O O . ALA B 1 251 ? -13.781 38.875 3.848 1 95.56 251 ALA B O 1
ATOM 5571 N N . THR B 1 252 ? -15.031 38.719 1.983 1 95.5 252 THR B N 1
ATOM 5572 C CA . THR B 1 252 ? -13.984 38.094 1.186 1 95.5 252 THR B CA 1
ATOM 5573 C C . THR B 1 252 ? -13.188 39.156 0.416 1 95.5 252 THR B C 1
ATOM 5575 O O . THR B 1 252 ? -12.148 38.844 -0.164 1 95.5 252 THR B O 1
ATOM 5578 N N . SER B 1 253 ? -13.672 40.312 0.423 1 92.12 253 SER B N 1
ATOM 5579 C CA . SER B 1 253 ? -12.977 41.469 -0.142 1 92.12 253 SER B CA 1
ATOM 5580 C C . SER B 1 253 ? -13.25 42.719 0.671 1 92.12 253 SER B C 1
ATOM 5582 O O . SER B 1 253 ? -14.359 42.906 1.17 1 92.12 253 SER B O 1
ATOM 5584 N N . MET B 1 254 ? -12.211 43.406 0.886 1 84.31 254 MET B N 1
ATOM 5585 C CA . MET B 1 254 ? -12.375 44.625 1.664 1 84.31 254 MET B CA 1
ATOM 5586 C C . MET B 1 254 ? -12 45.875 0.837 1 84.31 254 MET B C 1
ATOM 5588 O O . MET B 1 254 ? -11.672 46.906 1.392 1 84.31 254 MET B O 1
ATOM 5592 N N . ASP B 1 255 ? -12.125 45.656 -0.387 1 78.12 255 ASP B N 1
ATOM 5593 C CA . ASP B 1 255 ? -11.844 46.781 -1.253 1 78.12 255 ASP B CA 1
ATOM 5594 C C . ASP B 1 255 ? -12.695 48 -0.87 1 78.12 255 ASP B C 1
ATOM 5596 O O . ASP B 1 255 ? -13.922 47.875 -0.753 1 78.12 255 ASP B O 1
ATOM 5600 N N . GLY B 1 256 ? -12.07 49 -0.634 1 73.19 256 GLY B N 1
ATOM 5601 C CA . GLY B 1 256 ? -12.766 50.25 -0.38 1 73.19 256 GLY B CA 1
ATOM 5602 C C . GLY B 1 256 ? -13.242 50.375 1.053 1 73.19 256 GLY B C 1
ATOM 5603 O O . GLY B 1 256 ? -13.891 51.375 1.405 1 73.19 256 GLY B O 1
ATOM 5604 N N . ALA B 1 257 ? -12.914 49.219 1.693 1 75.31 257 ALA B N 1
ATOM 5605 C CA . ALA B 1 257 ? -13.305 49.344 3.098 1 75.31 257 ALA B CA 1
ATOM 5606 C C . ALA B 1 257 ? -12.438 50.375 3.82 1 75.31 257 ALA B C 1
ATOM 5608 O O . ALA B 1 257 ? -11.242 50.5 3.531 1 75.31 257 ALA B O 1
ATOM 5609 N N . GLY B 1 258 ? -12.945 51.5 4.414 1 87.25 258 GLY B N 1
ATOM 5610 C CA . GLY B 1 258 ? -12.25 52.5 5.199 1 87.25 258 GLY B CA 1
ATOM 5611 C C . GLY B 1 258 ? -11.703 51.969 6.512 1 87.25 258 GLY B C 1
ATOM 5612 O O . GLY B 1 258 ? -12.469 51.531 7.371 1 87.25 258 GLY B O 1
ATOM 5613 N N . PHE B 1 259 ? -10.352 51.562 6.57 1 94.94 259 PHE B N 1
ATOM 5614 C CA . PHE B 1 259 ? -9.695 51.219 7.828 1 94.94 259 PHE B CA 1
ATOM 5615 C C . PHE B 1 259 ? -8.461 52.062 8.047 1 94.94 259 PHE B C 1
ATOM 5617 O O . PHE B 1 259 ? -7.883 52.594 7.094 1 94.94 259 PHE B O 1
ATOM 5624 N N . ASP B 1 260 ? -8 52.125 9.281 1 96.75 260 ASP B N 1
ATOM 5625 C CA . ASP B 1 260 ? -6.887 53 9.664 1 96.75 260 ASP B CA 1
ATOM 5626 C C . ASP B 1 260 ? -5.57 52.219 9.688 1 96.75 260 ASP B C 1
ATOM 5628 O O . ASP B 1 260 ? -4.5 52.781 9.477 1 96.75 260 ASP B O 1
ATOM 5632 N N . THR B 1 261 ? -5.684 51 10.039 1 96.88 261 THR B N 1
ATOM 5633 C CA . THR B 1 261 ? -4.543 50.094 10.141 1 96.88 261 THR B CA 1
ATOM 5634 C C . THR B 1 261 ? -4.969 48.656 9.891 1 96.88 261 THR B C 1
ATOM 5636 O O . THR B 1 261 ? -6.152 48.375 9.703 1 96.88 261 THR B O 1
ATOM 5639 N N . TRP B 1 262 ? -4.027 47.781 9.727 1 96.31 262 TRP B N 1
ATOM 5640 C CA . TRP B 1 262 ? -4.344 46.375 9.477 1 96.31 262 TRP B CA 1
ATOM 5641 C C . TRP B 1 262 ? -3.328 45.469 10.156 1 96.31 262 TRP B C 1
ATOM 5643 O O . TRP B 1 262 ? -2.248 45.906 10.555 1 96.31 262 TRP B O 1
ATOM 5653 N N . CYS B 1 263 ? -3.672 44.25 10.422 1 96 263 CYS B N 1
ATOM 5654 C CA . CYS B 1 263 ? -2.77 43.281 11.008 1 96 263 CYS B CA 1
ATOM 5655 C C . CYS B 1 263 ? -3.117 41.875 10.531 1 96 263 CYS B C 1
ATOM 5657 O O . CYS B 1 263 ? -4.172 41.656 9.93 1 96 263 CYS B O 1
ATOM 5659 N N . TYR B 1 264 ? -2.152 40.969 10.719 1 95.31 264 TYR B N 1
ATOM 5660 C CA . TYR B 1 264 ? -2.443 39.531 10.555 1 95.31 264 TYR B CA 1
ATOM 5661 C C . TYR B 1 264 ? -3.154 39 11.789 1 95.31 264 TYR B C 1
ATOM 5663 O O . TYR B 1 264 ? -2.951 39.5 12.898 1 95.31 264 TYR B O 1
ATOM 5671 N N . MET B 1 265 ? -3.92 38.031 11.562 1 94.25 265 MET B N 1
ATOM 5672 C CA . MET B 1 265 ? -4.758 37.438 12.609 1 94.25 265 MET B CA 1
ATOM 5673 C C . MET B 1 265 ? -3.92 37.062 13.828 1 94.25 265 MET B C 1
ATOM 5675 O O . MET B 1 265 ? -4.312 37.312 14.969 1 94.25 265 MET B O 1
ATOM 5679 N N . MET B 1 266 ? -2.74 36.531 13.625 1 94.19 266 MET B N 1
ATOM 5680 C CA . MET B 1 266 ? -1.934 36 14.719 1 94.19 266 MET B CA 1
ATOM 5681 C C . MET B 1 266 ? -1.271 37.125 15.5 1 94.19 266 MET B C 1
ATOM 5683 O O . MET B 1 266 ? -0.749 36.906 16.594 1 94.19 266 MET B O 1
ATOM 5687 N N . ASP B 1 267 ? -1.345 38.344 15.031 1 94.19 267 ASP B N 1
ATOM 5688 C CA . ASP B 1 267 ? -0.741 39.469 15.711 1 94.19 267 ASP B CA 1
ATOM 5689 C C . ASP B 1 267 ? -1.494 39.812 17 1 94.19 267 ASP B C 1
ATOM 5691 O O . ASP B 1 267 ? -0.978 40.531 17.859 1 94.19 267 ASP B O 1
ATOM 5695 N N . ALA B 1 268 ? -2.705 39.344 17.109 1 94.25 268 ALA B N 1
ATOM 5696 C CA . ALA B 1 268 ? -3.527 39.625 18.281 1 94.25 268 ALA B CA 1
ATOM 5697 C C . ALA B 1 268 ? -3.178 38.688 19.438 1 94.25 268 ALA B C 1
ATOM 5699 O O . ALA B 1 268 ? -3.477 39 20.594 1 94.25 268 ALA B O 1
ATOM 5700 N N . LEU B 1 269 ? -2.543 37.594 19.156 1 96.62 269 LEU B N 1
ATOM 5701 C CA . LEU B 1 269 ? -2.41 36.5 20.094 1 96.62 269 LEU B CA 1
ATOM 5702 C C . LEU B 1 269 ? -1.529 36.875 21.281 1 96.62 269 LEU B C 1
ATOM 5704 O O . LEU B 1 269 ? -1.876 36.625 22.438 1 96.62 269 LEU B O 1
ATOM 5708 N N . PRO B 1 270 ? -0.38 37.625 21.016 1 96.81 270 PRO B N 1
ATOM 5709 C CA . PRO B 1 270 ? 0.437 38.031 22.156 1 96.81 270 PRO B CA 1
ATOM 5710 C C . PRO B 1 270 ? -0.311 38.938 23.125 1 96.81 270 PRO B C 1
ATOM 5712 O O . PRO B 1 270 ? -0.082 38.875 24.328 1 96.81 270 PRO B O 1
ATOM 5715 N N . HIS B 1 271 ? -1.219 39.719 22.641 1 96.81 271 HIS B N 1
ATOM 5716 C CA . HIS B 1 271 ? -1.973 40.625 23.469 1 96.81 271 HIS B CA 1
ATOM 5717 C C . HIS B 1 271 ? -2.938 39.875 24.391 1 96.81 271 HIS B C 1
ATOM 5719 O O . HIS B 1 271 ? -3.207 40.344 25.5 1 96.81 271 HIS B O 1
ATOM 5725 N N . HIS B 1 272 ? -3.484 38.812 23.906 1 97.25 272 HIS B N 1
ATOM 5726 C CA . HIS B 1 272 ? -4.305 37.969 24.766 1 97.25 272 HIS B CA 1
ATOM 5727 C C . HIS B 1 272 ? -3.455 37.312 25.844 1 97.25 272 HIS B C 1
ATOM 5729 O O . HIS B 1 272 ? -3.771 37.406 27.031 1 97.25 272 HIS B O 1
ATOM 5735 N N . PHE B 1 273 ? -2.387 36.719 25.469 1 97.56 273 PHE B N 1
ATOM 5736 C CA . PHE B 1 273 ? -1.62 35.844 26.375 1 97.56 273 PHE B CA 1
ATOM 5737 C C . PHE B 1 273 ? -0.793 36.688 27.328 1 97.56 273 PHE B C 1
ATOM 5739 O O . PHE B 1 273 ? -0.316 36.188 28.359 1 97.56 273 PHE B O 1
ATOM 5746 N N . ALA B 1 274 ? -0.594 37.938 27 1 96.62 274 ALA B N 1
ATOM 5747 C CA . ALA B 1 274 ? 0.004 38.844 27.969 1 96.62 274 ALA B CA 1
ATOM 5748 C C . ALA B 1 274 ? -0.912 39.031 29.172 1 96.62 274 ALA B C 1
ATOM 5750 O O . ALA B 1 274 ? -0.44 39.312 30.281 1 96.62 274 ALA B O 1
ATOM 5751 N N . ALA B 1 275 ? -2.148 38.875 28.969 1 95.44 275 ALA B N 1
ATOM 5752 C CA . ALA B 1 275 ? -3.141 39.156 30 1 95.44 275 ALA B CA 1
ATOM 5753 C C . ALA B 1 275 ? -3.615 37.844 30.656 1 95.44 275 ALA B C 1
ATOM 5755 O O . ALA B 1 275 ? -4.059 37.875 31.812 1 95.44 275 ALA B O 1
ATOM 5756 N N . SER B 1 276 ? -3.617 36.812 29.953 1 94.94 276 SER B N 1
ATOM 5757 C CA . SER B 1 276 ? -4.137 35.562 30.453 1 94.94 276 SER B CA 1
ATOM 5758 C C . SER B 1 276 ? -3.404 34.375 29.828 1 94.94 276 SER B C 1
ATOM 5760 O O . SER B 1 276 ? -3.199 34.344 28.609 1 94.94 276 SER B O 1
ATOM 5762 N N . PRO B 1 277 ? -3.086 33.406 30.672 1 93.88 277 PRO B N 1
ATOM 5763 C CA . PRO B 1 277 ? -2.465 32.188 30.125 1 93.88 277 PRO B CA 1
ATOM 5764 C C . PRO B 1 277 ? -3.486 31.219 29.547 1 93.88 277 PRO B C 1
ATOM 5766 O O . PRO B 1 277 ? -3.109 30.219 28.922 1 93.88 277 PRO B O 1
ATOM 5769 N N . GLU B 1 278 ? -4.75 31.5 29.672 1 95.31 278 GLU B N 1
ATOM 5770 C CA . GLU B 1 278 ? -5.801 30.562 29.281 1 95.31 278 GLU B CA 1
ATOM 5771 C C . GLU B 1 278 ? -6.16 30.703 27.812 1 95.31 278 GLU B C 1
ATOM 5773 O O . GLU B 1 278 ? -6.188 31.812 27.281 1 95.31 278 GLU B O 1
ATOM 5778 N N . VAL B 1 279 ? -6.41 29.609 27.172 1 96.38 279 VAL B N 1
ATOM 5779 C CA . VAL B 1 279 ? -6.918 29.594 25.797 1 96.38 279 VAL B CA 1
ATOM 5780 C C . VAL B 1 279 ? -8.414 29.891 25.797 1 96.38 279 VAL B C 1
ATOM 5782 O O . VAL B 1 279 ? -9.188 29.234 26.484 1 96.38 279 VAL B O 1
ATOM 5785 N N . PRO B 1 280 ? -8.836 30.891 25.141 1 95.94 280 PRO B N 1
ATOM 5786 C CA . PRO B 1 280 ? -10.273 31.172 25.109 1 95.94 280 PRO B CA 1
ATOM 5787 C C . PRO B 1 280 ? -11.07 30.109 24.375 1 95.94 280 PRO B C 1
ATOM 5789 O O . PRO B 1 280 ? -10.508 29.344 23.594 1 95.94 280 PRO B O 1
ATOM 5792 N N . PRO B 1 281 ? -12.375 30 24.656 1 95.75 281 PRO B N 1
ATOM 5793 C CA . PRO B 1 281 ? -13.211 29.078 23.891 1 95.75 281 PRO B CA 1
ATOM 5794 C C . PRO B 1 281 ? -13.242 29.422 22.406 1 95.75 281 PRO B C 1
ATOM 5796 O O . PRO B 1 281 ? -12.992 30.562 22.016 1 95.75 281 PRO B O 1
ATOM 5799 N N . PRO B 1 282 ? -13.492 28.453 21.547 1 95.94 282 PRO B N 1
ATOM 5800 C CA . PRO B 1 282 ? -13.594 28.734 20.109 1 95.94 282 PRO B CA 1
ATOM 5801 C C . PRO B 1 282 ? -14.68 29.75 19.781 1 95.94 282 PRO B C 1
ATOM 5803 O O . PRO B 1 282 ? -15.672 29.859 20.5 1 95.94 282 PRO B O 1
ATOM 5806 N N . THR B 1 283 ? -14.383 30.453 18.672 1 94.56 283 THR B N 1
ATOM 5807 C CA . THR B 1 283 ? -15.406 31.391 18.188 1 94.56 283 THR B CA 1
ATOM 5808 C C . THR B 1 283 ? -16.625 30.625 17.688 1 94.56 283 THR B C 1
ATOM 5810 O O . THR B 1 283 ? -16.516 29.516 17.156 1 94.56 283 THR B O 1
ATOM 5813 N N . ARG B 1 284 ? -17.781 31.219 17.938 1 94.62 284 ARG B N 1
ATOM 5814 C CA . ARG B 1 284 ? -19.016 30.625 17.406 1 94.62 284 ARG B CA 1
ATOM 5815 C C . ARG B 1 284 ? -19.047 30.719 15.891 1 94.62 284 ARG B C 1
ATOM 5817 O O . ARG B 1 284 ? -18.875 31.781 15.312 1 94.62 284 ARG B O 1
ATOM 5824 N N . LEU B 1 285 ? -19.281 29.609 15.242 1 97.19 285 LEU B N 1
ATOM 5825 C CA . LEU B 1 285 ? -19.344 29.531 13.789 1 97.19 285 LEU B CA 1
ATOM 5826 C C . LEU B 1 285 ? -20.797 29.625 13.305 1 97.19 285 LEU B C 1
ATOM 5828 O O . LEU B 1 285 ? -21.703 29.094 13.938 1 97.19 285 LEU B O 1
ATOM 5832 N N . HIS B 1 286 ? -20.969 30.281 12.242 1 96.81 286 HIS B N 1
ATOM 5833 C CA . HIS B 1 286 ? -22.281 30.391 11.617 1 96.81 286 HIS B CA 1
ATOM 5834 C C . HIS B 1 286 ? -22.484 29.281 10.586 1 96.81 286 HIS B C 1
ATOM 5836 O O . HIS B 1 286 ? -21.781 29.234 9.578 1 96.81 286 HIS B O 1
ATOM 5842 N N . VAL B 1 287 ? -23.484 28.422 10.828 1 97.62 287 VAL B N 1
ATOM 5843 C CA . VAL B 1 287 ? -23.828 27.391 9.859 1 97.62 287 VAL B CA 1
ATOM 5844 C C . VAL B 1 287 ? -25.156 27.719 9.188 1 97.62 287 VAL B C 1
ATOM 5846 O O . VAL B 1 287 ? -26.219 27.625 9.812 1 97.62 287 VAL B O 1
ATOM 5849 N N . PRO B 1 288 ? -25.094 28 7.941 1 97.44 288 PRO B N 1
ATOM 5850 C CA . PRO B 1 288 ? -26.312 28.469 7.258 1 97.44 288 PRO B CA 1
ATOM 5851 C C . PRO B 1 288 ? -27.391 27.375 7.172 1 97.44 288 PRO B C 1
ATOM 5853 O O . PRO B 1 288 ? -27.062 26.188 7.164 1 97.44 288 PRO B O 1
ATOM 5856 N N . ASP B 1 289 ? -28.641 27.812 6.98 1 97.81 289 ASP B N 1
ATOM 5857 C CA . ASP B 1 289 ? -29.797 26.922 6.938 1 97.81 289 ASP B CA 1
ATOM 5858 C C . ASP B 1 289 ? -29.719 26 5.719 1 97.81 289 ASP B C 1
ATOM 5860 O O . ASP B 1 289 ? -30.078 24.828 5.805 1 97.81 289 ASP B O 1
ATOM 5864 N N . ASP B 1 290 ? -29.328 26.516 4.68 1 97.44 290 ASP B N 1
ATOM 5865 C CA . ASP B 1 290 ? -29.266 25.688 3.475 1 97.44 290 ASP B CA 1
ATOM 5866 C C . ASP B 1 290 ? -28.25 24.562 3.623 1 97.44 290 ASP B C 1
ATOM 5868 O O . ASP B 1 290 ? -28.453 23.453 3.111 1 97.44 290 ASP B O 1
ATOM 5872 N N . SER B 1 291 ? -27.109 24.828 4.262 1 97.94 291 SER B N 1
ATOM 5873 C CA . SER B 1 291 ? -26.141 23.797 4.562 1 97.94 291 SER B CA 1
ATOM 5874 C C . SER B 1 291 ? -26.719 22.734 5.5 1 97.94 291 SER B C 1
ATOM 5876 O O . SER B 1 291 ? -26.516 21.547 5.305 1 97.94 291 SER B O 1
ATOM 5878 N N . ARG B 1 292 ? -27.484 23.203 6.441 1 97.88 292 ARG B N 1
ATOM 5879 C CA . ARG B 1 292 ? -28.125 22.297 7.395 1 97.88 292 ARG B CA 1
ATOM 5880 C C . ARG B 1 292 ? -29.125 21.391 6.695 1 97.88 292 ARG B C 1
ATOM 5882 O O . ARG B 1 292 ? -29.172 20.188 6.953 1 97.88 292 ARG B O 1
ATOM 5889 N N . GLU B 1 293 ? -29.906 21.938 5.867 1 97.69 293 GLU B N 1
ATOM 5890 C CA . GLU B 1 293 ? -30.891 21.172 5.121 1 97.69 293 GLU B CA 1
ATOM 5891 C C . GLU B 1 293 ? -30.234 20.094 4.266 1 97.69 293 GLU B C 1
ATOM 5893 O O . GLU B 1 293 ? -30.688 18.953 4.219 1 97.69 293 GLU B O 1
ATOM 5898 N N . ARG B 1 294 ? -29.203 20.453 3.607 1 96.12 294 ARG B N 1
ATOM 5899 C CA . ARG B 1 294 ? -28.438 19.516 2.801 1 96.12 294 ARG B CA 1
ATOM 5900 C C . ARG B 1 294 ? -27.922 18.359 3.654 1 96.12 294 ARG B C 1
ATOM 5902 O O . ARG B 1 294 ? -28.047 17.188 3.275 1 96.12 294 ARG B O 1
ATOM 5909 N N . ALA B 1 295 ? -27.344 18.672 4.75 1 97.06 295 ALA B N 1
ATOM 5910 C CA . ALA B 1 295 ? -26.766 17.672 5.637 1 97.06 295 ALA B CA 1
ATOM 5911 C C . ALA B 1 295 ? -27.828 16.719 6.16 1 97.06 295 ALA B C 1
ATOM 5913 O O . ALA B 1 295 ? -27.625 15.5 6.207 1 97.06 295 ALA B O 1
ATOM 5914 N N . VAL B 1 296 ? -28.984 17.25 6.539 1 96.69 296 VAL B N 1
ATOM 5915 C CA . VAL B 1 296 ? -30.094 16.438 7.039 1 96.69 296 VAL B CA 1
ATOM 5916 C C . VAL B 1 296 ? -30.547 15.453 5.961 1 96.69 296 VAL B C 1
ATOM 5918 O O . VAL B 1 296 ? -30.766 14.273 6.242 1 96.69 296 VAL B O 1
ATOM 5921 N N . ALA B 1 297 ? -30.656 15.93 4.762 1 94.44 297 ALA B N 1
ATOM 5922 C CA . ALA B 1 297 ? -31.078 15.078 3.646 1 94.44 297 ALA B CA 1
ATOM 5923 C C . ALA B 1 297 ? -30.062 13.961 3.404 1 94.44 297 ALA B C 1
ATOM 5925 O O . ALA B 1 297 ? -30.453 12.812 3.168 1 94.44 297 ALA B O 1
ATOM 5926 N N . LEU B 1 298 ? -28.812 14.242 3.463 1 92.56 298 LEU B N 1
ATOM 5927 C CA . LEU B 1 298 ? -27.75 13.273 3.209 1 92.56 298 LEU B CA 1
ATOM 5928 C C . LEU B 1 298 ? -27.688 12.227 4.316 1 92.56 298 LEU B C 1
ATOM 5930 O O . LEU B 1 298 ? -27.375 11.062 4.059 1 92.56 298 LEU B O 1
ATOM 5934 N N . ALA B 1 299 ? -28.047 12.602 5.523 1 93.69 299 ALA B N 1
ATOM 5935 C CA . ALA B 1 299 ? -27.938 11.711 6.68 1 93.69 299 ALA B CA 1
ATOM 5936 C C . ALA B 1 299 ? -29.219 10.922 6.898 1 93.69 299 ALA B C 1
ATOM 5938 O O . ALA B 1 299 ? -29.234 9.938 7.645 1 93.69 299 ALA B O 1
ATOM 5939 N N . ALA B 1 300 ? -30.266 11.266 6.254 1 93.81 300 ALA B N 1
ATOM 5940 C CA . ALA B 1 300 ? -31.609 10.75 6.516 1 93.81 300 ALA B CA 1
ATOM 5941 C C . ALA B 1 300 ? -31.656 9.242 6.324 1 93.81 300 ALA B C 1
ATOM 5943 O O . ALA B 1 300 ? -32.25 8.523 7.141 1 93.81 300 ALA B O 1
ATOM 5944 N N . PRO B 1 301 ? -31.062 8.734 5.301 1 90.44 301 PRO B N 1
ATOM 5945 C CA . PRO B 1 301 ? -31.172 7.297 5.062 1 90.44 301 PRO B CA 1
ATOM 5946 C C . PRO B 1 301 ? -30.562 6.461 6.184 1 90.44 301 PRO B C 1
ATOM 5948 O O . PRO B 1 301 ? -30.906 5.285 6.336 1 90.44 301 PRO B O 1
ATOM 5951 N N . ALA B 1 302 ? -29.641 7.051 7.004 1 90.94 302 ALA B N 1
ATOM 5952 C CA . ALA B 1 302 ? -28.938 6.301 8.031 1 90.94 302 ALA B CA 1
ATOM 5953 C C . ALA B 1 302 ? -29.266 6.824 9.43 1 90.94 302 ALA B C 1
ATOM 5955 O O . ALA B 1 302 ? -28.438 6.773 10.336 1 90.94 302 ALA B O 1
ATOM 5956 N N . ARG B 1 303 ? -30.422 7.32 9.641 1 89.5 303 ARG B N 1
ATOM 5957 C CA . ARG B 1 303 ? -30.828 7.953 10.898 1 89.5 303 ARG B CA 1
ATOM 5958 C C . ARG B 1 303 ? -30.828 6.941 12.039 1 89.5 303 ARG B C 1
ATOM 5960 O O . ARG B 1 303 ? -30.688 7.316 13.203 1 89.5 303 ARG B O 1
ATOM 5967 N N . ASP B 1 304 ? -30.984 5.672 11.68 1 90.38 304 ASP B N 1
ATOM 5968 C CA . ASP B 1 304 ? -31.062 4.645 12.711 1 90.38 304 ASP B CA 1
ATOM 5969 C C . ASP B 1 304 ? -29.703 3.967 12.914 1 90.38 304 ASP B C 1
ATOM 5971 O O . ASP B 1 304 ? -29.609 2.93 13.57 1 90.38 304 ASP B O 1
ATOM 5975 N N . ARG B 1 305 ? -28.656 4.543 12.375 1 93.12 305 ARG B N 1
ATOM 5976 C CA . ARG B 1 305 ? -27.312 3.99 12.484 1 93.12 305 ARG B CA 1
ATOM 5977 C C . ARG B 1 305 ? -26.375 4.965 13.188 1 93.12 305 ARG B C 1
ATOM 5979 O O . ARG B 1 305 ? -26.703 6.145 13.344 1 93.12 305 ARG B O 1
ATOM 5986 N N . PHE B 1 306 ? -25.297 4.371 13.742 1 95.88 306 PHE B N 1
ATOM 5987 C CA . PHE B 1 306 ? -24.219 5.203 14.258 1 95.88 306 PHE B CA 1
ATOM 5988 C C . PHE B 1 306 ? -23.438 5.844 13.125 1 95.88 306 PHE B C 1
ATOM 5990 O O . PHE B 1 306 ? -22.844 5.145 12.305 1 95.88 306 PHE B O 1
ATOM 5997 N N . ARG B 1 307 ? -23.453 7.195 13.008 1 97 307 ARG B N 1
ATOM 5998 C CA . ARG B 1 307 ? -22.906 7.906 11.859 1 97 307 ARG B CA 1
ATOM 5999 C C . ARG B 1 307 ? -21.516 8.477 12.18 1 97 307 ARG B C 1
ATOM 6001 O O . ARG B 1 307 ? -21.375 9.289 13.094 1 97 307 ARG B O 1
ATOM 6008 N N . VAL B 1 308 ? -20.516 8.039 11.43 1 98.12 308 VAL B N 1
ATOM 6009 C CA . VAL B 1 308 ? -19.141 8.43 11.664 1 98.12 308 VAL B CA 1
ATOM 6010 C C . VAL B 1 308 ? -18.562 9.117 10.422 1 98.12 308 VAL B C 1
ATOM 6012 O O . VAL B 1 308 ? -18.656 8.578 9.312 1 98.12 308 VAL B O 1
ATOM 6015 N N . GLY B 1 309 ? -18.016 10.336 10.57 1 97.56 309 GLY B N 1
ATOM 6016 C CA . GLY B 1 309 ? -17.281 11 9.508 1 97.56 309 GLY B CA 1
ATOM 6017 C C . GLY B 1 309 ? -15.789 10.727 9.562 1 97.56 309 GLY B C 1
ATOM 6018 O O . GLY B 1 309 ? -15.195 10.695 10.641 1 97.56 309 GLY B O 1
ATOM 6019 N N . LEU B 1 310 ? -15.203 10.492 8.398 1 97.06 310 LEU B N 1
ATOM 6020 C CA . LEU B 1 310 ? -13.781 10.148 8.336 1 97.06 310 LEU B CA 1
ATOM 6021 C C . LEU B 1 310 ? -13.031 11.117 7.43 1 97.06 310 LEU B C 1
ATOM 6023 O O . LEU B 1 310 ? -13.5 11.445 6.34 1 97.06 310 LEU B O 1
ATOM 6027 N N . VAL B 1 311 ? -11.914 11.609 7.914 1 96.06 311 VAL B N 1
ATOM 6028 C CA . VAL B 1 311 ? -10.961 12.414 7.156 1 96.06 311 VAL B CA 1
ATOM 6029 C C . VAL B 1 311 ? -9.555 11.828 7.297 1 96.06 311 VAL B C 1
ATOM 6031 O O . VAL B 1 311 ? -9.117 11.531 8.406 1 96.06 311 VAL B O 1
ATOM 6034 N N . TRP B 1 312 ? -8.836 11.633 6.203 1 93.12 312 TRP B N 1
ATOM 6035 C CA . TRP B 1 312 ? -7.555 10.93 6.285 1 93.12 312 TRP B CA 1
ATOM 6036 C C . TRP B 1 312 ? -6.441 11.758 5.645 1 93.12 312 TRP B C 1
ATOM 6038 O O . TRP B 1 312 ? -5.277 11.352 5.664 1 93.12 312 TRP B O 1
ATOM 6048 N N . ASN B 1 313 ? -6.766 12.859 5.078 1 87.38 313 ASN B N 1
ATOM 6049 C CA . ASN B 1 313 ? -5.758 13.641 4.367 1 87.38 313 ASN B CA 1
ATOM 6050 C C . ASN B 1 313 ? -6.035 15.141 4.465 1 87.38 313 ASN B C 1
ATOM 6052 O O . ASN B 1 313 ? -7.156 15.547 4.781 1 87.38 313 ASN B O 1
ATOM 6056 N N . GLY B 1 314 ? -4.965 15.898 4.375 1 76.31 314 GLY B N 1
ATOM 6057 C CA . GLY B 1 314 ? -5.062 17.344 4.312 1 76.31 314 GLY B CA 1
ATOM 6058 C C . GLY B 1 314 ? -4.652 17.906 2.967 1 76.31 314 GLY B C 1
ATOM 6059 O O . GLY B 1 314 ? -4.691 17.203 1.953 1 76.31 314 GLY B O 1
ATOM 6060 N N . SER B 1 315 ? -4.406 19.141 3.023 1 70.38 315 SER B N 1
ATOM 6061 C CA . SER B 1 315 ? -3.973 19.812 1.803 1 70.38 315 SER B CA 1
ATOM 6062 C C . SER B 1 315 ? -2.662 19.234 1.285 1 70.38 315 SER B C 1
ATOM 6064 O O . SER B 1 315 ? -1.688 19.125 2.033 1 70.38 315 SER B O 1
ATOM 6066 N N . VAL B 1 316 ? -2.65 18.891 0.024 1 63.34 316 VAL B N 1
ATOM 6067 C CA . VAL B 1 316 ? -1.48 18.281 -0.6 1 63.34 316 VAL B CA 1
ATOM 6068 C C . VAL B 1 316 ? -0.365 19.312 -0.732 1 63.34 316 VAL B C 1
ATOM 6070 O O . VAL B 1 316 ? 0.797 18.953 -0.941 1 63.34 316 VAL B O 1
ATOM 6073 N N . THR B 1 317 ? -0.729 20.547 -0.483 1 58.22 317 THR B N 1
ATOM 6074 C CA . THR B 1 317 ? 0.261 21.594 -0.634 1 58.22 317 THR B CA 1
ATOM 6075 C C . THR B 1 317 ? 1.018 21.828 0.673 1 58.22 317 THR B C 1
ATOM 6077 O O . THR B 1 317 ? 2.043 22.5 0.693 1 58.22 317 THR B O 1
ATOM 6080 N N . TYR B 1 318 ? 0.574 21.25 1.682 1 65.12 318 TYR B N 1
ATOM 6081 C CA . TYR B 1 318 ? 1.259 21.344 2.965 1 65.12 318 TYR B CA 1
ATOM 6082 C C . TYR B 1 318 ? 2.455 20.406 3.023 1 65.12 318 TYR B C 1
ATOM 6084 O O . TYR B 1 318 ? 2.305 19.188 2.887 1 65.12 318 TYR B O 1
ATOM 6092 N N . ARG B 1 319 ? 3.619 20.906 3.262 1 60.19 319 ARG B N 1
ATOM 6093 C CA . ARG B 1 319 ? 4.883 20.188 3.164 1 60.19 319 ARG B CA 1
ATOM 6094 C C . ARG B 1 319 ? 4.898 18.984 4.094 1 60.19 319 ARG B C 1
ATOM 6096 O O . ARG B 1 319 ? 5.422 17.922 3.74 1 60.19 319 ARG B O 1
ATOM 6103 N N . ALA B 1 320 ? 4.281 19.219 5.188 1 68.94 320 ALA B N 1
ATOM 6104 C CA . ALA B 1 320 ? 4.355 18.156 6.188 1 68.94 320 ALA B CA 1
ATOM 6105 C C . ALA B 1 320 ? 3.133 17.234 6.113 1 68.94 320 ALA B C 1
ATOM 6107 O O . ALA B 1 320 ? 2.918 16.406 6.996 1 68.94 320 ALA B O 1
ATOM 6108 N N . ASN B 1 321 ? 2.395 17.391 5.023 1 72 321 ASN B N 1
ATOM 6109 C CA . ASN B 1 321 ? 1.175 16.594 4.891 1 72 321 ASN B CA 1
ATOM 6110 C C . ASN B 1 321 ? 1.479 15.109 4.809 1 72 321 ASN B C 1
ATOM 6112 O O . ASN B 1 321 ? 0.667 14.281 5.227 1 72 321 ASN B O 1
ATOM 6116 N N . ALA B 1 322 ? 2.674 14.844 4.336 1 76.5 322 ALA B N 1
ATOM 6117 C CA . ALA B 1 322 ? 3.037 13.445 4.145 1 76.5 322 ALA B CA 1
ATOM 6118 C C . ALA B 1 322 ? 3.08 12.695 5.477 1 76.5 322 ALA B C 1
ATOM 6120 O O . ALA B 1 322 ? 2.855 11.484 5.523 1 76.5 322 ALA B O 1
ATOM 6121 N N . PHE B 1 323 ? 3.162 13.438 6.547 1 81.69 323 PHE B N 1
ATOM 6122 C CA . PHE B 1 323 ? 3.322 12.781 7.84 1 81.69 323 PHE B CA 1
ATOM 6123 C C . PHE B 1 323 ? 1.979 12.648 8.547 1 81.69 323 PHE B C 1
ATOM 6125 O O . PHE B 1 323 ? 1.777 11.727 9.344 1 81.69 323 PHE B O 1
ATOM 6132 N N . ARG B 1 324 ? 1.133 13.492 8.203 1 85.62 324 ARG B N 1
ATOM 6133 C CA . ARG B 1 324 ? -0.136 13.492 8.922 1 85.62 324 ARG B CA 1
ATOM 6134 C C . ARG B 1 324 ? -1.238 12.844 8.086 1 85.62 324 ARG B C 1
ATOM 6136 O O . ARG B 1 324 ? -2.383 12.742 8.531 1 85.62 324 ARG B O 1
ATOM 6143 N N . SER B 1 325 ? -0.916 12.508 6.941 1 88.19 325 SER B N 1
ATOM 6144 C CA . SER B 1 325 ? -1.897 11.906 6.043 1 88.19 325 SER B CA 1
ATOM 6145 C C . SER B 1 325 ? -1.603 10.43 5.805 1 88.19 325 SER B C 1
ATOM 6147 O O . SER B 1 325 ? -0.486 9.969 6.051 1 88.19 325 SER B O 1
ATOM 6149 N N . PHE B 1 326 ? -2.615 9.734 5.445 1 90.5 326 PHE B N 1
ATOM 6150 C CA . PHE B 1 326 ? -2.518 8.328 5.059 1 90.5 326 PHE B CA 1
ATOM 6151 C C . PHE B 1 326 ? -3.607 7.969 4.055 1 90.5 326 PHE B C 1
ATOM 6153 O O . PHE B 1 326 ? -4.414 8.82 3.672 1 90.5 326 PHE B O 1
ATOM 6160 N N . SER B 1 327 ? -3.521 6.793 3.545 1 90.81 327 SER B N 1
ATOM 6161 C CA . SER B 1 327 ? -4.5 6.328 2.57 1 90.81 327 SER B CA 1
ATOM 6162 C C . SER B 1 327 ? -5.84 6.027 3.232 1 90.81 327 SER B C 1
ATOM 6164 O O . SER B 1 327 ? -5.887 5.508 4.348 1 90.81 327 SER B O 1
ATOM 6166 N N . HIS B 1 328 ? -6.895 6.305 2.451 1 93.69 328 HIS B N 1
ATOM 6167 C CA . HIS B 1 328 ? -8.227 5.953 2.936 1 93.69 328 HIS B CA 1
ATOM 6168 C C . HIS B 1 328 ? -8.328 4.461 3.229 1 93.69 328 HIS B C 1
ATOM 6170 O O . HIS B 1 328 ? -9.188 4.035 4.008 1 93.69 328 HIS B O 1
ATOM 6176 N N . ARG B 1 329 ? -7.465 3.697 2.662 1 92.69 329 ARG B N 1
ATOM 6177 C CA . ARG B 1 329 ? -7.5 2.246 2.82 1 92.69 329 ARG B CA 1
ATOM 6178 C C . ARG B 1 329 ? -7.168 1.846 4.254 1 92.69 329 ARG B C 1
ATOM 6180 O O . ARG B 1 329 ? -7.516 0.748 4.695 1 92.69 329 ARG B O 1
ATOM 6187 N N . GLU B 1 330 ? -6.488 2.76 4.949 1 94 330 GLU B N 1
ATOM 6188 C CA . GLU B 1 330 ? -6.199 2.502 6.355 1 94 330 GLU B CA 1
ATOM 6189 C C . GLU B 1 330 ? -7.484 2.377 7.168 1 94 330 GLU B C 1
ATOM 6191 O O . GLU B 1 330 ? -7.488 1.777 8.25 1 94 330 GLU B O 1
ATOM 6196 N N . TYR B 1 331 ? -8.586 2.854 6.645 1 95.19 331 TYR B N 1
ATOM 6197 C CA . TYR B 1 331 ? -9.852 2.83 7.371 1 95.19 331 TYR B CA 1
ATOM 6198 C C . TYR B 1 331 ? -10.625 1.55 7.078 1 95.19 331 TYR B C 1
ATOM 6200 O O . TYR B 1 331 ? -11.664 1.292 7.688 1 95.19 331 TYR B O 1
ATOM 6208 N N . TRP B 1 332 ? -10.148 0.744 6.133 1 93.38 332 TRP B N 1
ATOM 6209 C CA . TRP B 1 332 ? -10.891 -0.436 5.699 1 93.38 332 TRP B CA 1
ATOM 6210 C C . TRP B 1 332 ? -11.25 -1.321 6.887 1 93.38 332 TRP B C 1
ATOM 6212 O O . TRP B 1 332 ? -12.375 -1.812 6.988 1 93.38 332 TRP B O 1
ATOM 6222 N N . PRO B 1 333 ? -10.367 -1.459 7.906 1 92.38 333 PRO B N 1
ATOM 6223 C CA . PRO B 1 333 ? -10.688 -2.318 9.047 1 92.38 333 PRO B CA 1
ATOM 6224 C C . PRO B 1 333 ? -11.867 -1.791 9.867 1 92.38 333 PRO B C 1
ATOM 6226 O O . PRO B 1 333 ? -12.406 -2.514 10.711 1 92.38 333 PRO B O 1
ATOM 6229 N N . LEU B 1 334 ? -12.219 -0.561 9.641 1 95.44 334 LEU B N 1
ATOM 6230 C CA . LEU B 1 334 ? -13.32 0.032 10.391 1 95.44 334 LEU B CA 1
ATOM 6231 C C . LEU B 1 334 ? -14.656 -0.238 9.711 1 95.44 334 LEU B C 1
ATOM 6233 O O . LEU B 1 334 ? -15.703 -0.182 10.352 1 95.44 334 LEU B O 1
ATOM 6237 N N . LEU B 1 335 ? -14.625 -0.489 8.445 1 92.38 335 LEU B N 1
ATOM 6238 C CA . LEU B 1 335 ? -15.805 -0.322 7.602 1 92.38 335 LEU B CA 1
ATOM 6239 C C . LEU B 1 335 ? -16.734 -1.524 7.719 1 92.38 335 LEU B C 1
ATOM 6241 O O . LEU B 1 335 ? -17.844 -1.511 7.18 1 92.38 335 LEU B O 1
ATOM 6245 N N . ASP B 1 336 ? -16.344 -2.521 8.469 1 86.88 336 ASP B N 1
ATOM 6246 C CA . ASP B 1 336 ? -17.203 -3.684 8.68 1 86.88 336 ASP B CA 1
ATOM 6247 C C . ASP B 1 336 ? -17.922 -3.596 10.016 1 86.88 336 ASP B C 1
ATOM 6249 O O . ASP B 1 336 ? -18.625 -4.535 10.422 1 86.88 336 ASP B O 1
ATOM 6253 N N . LEU B 1 337 ? -17.797 -2.518 10.727 1 90.44 337 LEU B N 1
ATOM 6254 C CA . LEU B 1 337 ? -18.469 -2.35 12.008 1 90.44 337 LEU B CA 1
ATOM 6255 C C . LEU B 1 337 ? -19.984 -2.35 11.82 1 90.44 337 LEU B C 1
ATOM 6257 O O . LEU B 1 337 ? -20.516 -1.597 11 1 90.44 337 LEU B O 1
ATOM 6261 N N . PRO B 1 338 ? -20.688 -3.162 12.57 1 86.5 338 PRO B N 1
ATOM 6262 C CA . PRO B 1 338 ? -22.141 -3.242 12.406 1 86.5 338 PRO B CA 1
ATOM 6263 C C . PRO B 1 338 ? -22.844 -1.971 12.859 1 86.5 338 PRO B C 1
ATOM 6265 O O . PRO B 1 338 ? -22.312 -1.21 13.672 1 86.5 338 PRO B O 1
ATOM 6268 N N . ASP B 1 339 ? -24 -1.711 12.281 1 89.19 339 ASP B N 1
ATOM 6269 C CA . ASP B 1 339 ? -24.906 -0.632 12.672 1 89.19 339 ASP B CA 1
ATOM 6270 C C . ASP B 1 339 ? -24.234 0.731 12.5 1 89.19 339 ASP B C 1
ATOM 6272 O O . ASP B 1 339 ? -24.562 1.678 13.227 1 89.19 339 ASP B O 1
ATOM 6276 N N . THR B 1 340 ? -23.203 0.74 11.68 1 92.81 340 THR B N 1
ATOM 6277 C CA . THR B 1 340 ? -22.469 1.985 11.492 1 92.81 340 THR B CA 1
ATOM 6278 C C . THR B 1 340 ? -22.562 2.469 10.055 1 92.81 340 THR B C 1
ATOM 6280 O O . THR B 1 340 ? -22.578 1.662 9.117 1 92.81 340 THR B O 1
ATOM 6283 N N . GLN B 1 341 ? -22.688 3.77 9.859 1 93.38 341 GLN B N 1
ATOM 6284 C CA . GLN B 1 341 ? -22.562 4.418 8.555 1 93.38 341 GLN B CA 1
ATOM 6285 C C . GLN B 1 341 ? -21.375 5.375 8.516 1 93.38 341 GLN B C 1
ATOM 6287 O O . GLN B 1 341 ? -21.266 6.258 9.375 1 93.38 341 GLN B O 1
ATOM 6292 N N . PHE B 1 342 ? -20.531 5.117 7.543 1 95.12 342 PHE B N 1
ATOM 6293 C CA . PHE B 1 342 ? -19.344 5.953 7.414 1 95.12 342 PHE B CA 1
ATOM 6294 C C . PHE B 1 342 ? -19.516 6.969 6.289 1 95.12 342 PHE B C 1
ATOM 6296 O O . PHE B 1 342 ? -20.062 6.648 5.234 1 95.12 342 PHE B O 1
ATOM 6303 N N . TYR B 1 343 ? -19.062 8.211 6.566 1 95.19 343 TYR B N 1
ATOM 6304 C CA . TYR B 1 343 ? -19.094 9.312 5.609 1 95.19 343 TYR B CA 1
ATOM 6305 C C . TYR B 1 343 ? -17.688 9.852 5.355 1 95.19 343 TYR B C 1
ATOM 6307 O O . TYR B 1 343 ? -16.922 10.055 6.297 1 95.19 343 TYR B O 1
ATOM 6315 N N . GLY B 1 344 ? -17.359 9.93 4.117 1 94.06 344 GLY B N 1
ATOM 6316 C CA . GLY B 1 344 ? -16.125 10.625 3.766 1 94.06 344 GLY B CA 1
ATOM 6317 C C . GLY B 1 344 ? -16.297 12.133 3.715 1 94.06 344 GLY B C 1
ATOM 6318 O O . GLY B 1 344 ? -17.094 12.648 2.938 1 94.06 344 GLY B O 1
ATOM 6319 N N . LEU B 1 345 ? -15.43 12.828 4.555 1 94.12 345 LEU B N 1
ATOM 6320 C CA . LEU B 1 345 ? -15.523 14.281 4.637 1 94.12 345 LEU B CA 1
ATOM 6321 C C . LEU B 1 345 ? -14.328 14.945 3.959 1 94.12 345 LEU B C 1
ATOM 6323 O O . LEU B 1 345 ? -14.164 16.172 4.047 1 94.12 345 LEU B O 1
ATOM 6327 N N . HIS B 1 346 ? -13.531 14.172 3.338 1 86.62 346 HIS B N 1
ATOM 6328 C CA . HIS B 1 346 ? -12.328 14.703 2.719 1 86.62 346 HIS B CA 1
ATOM 6329 C C . HIS B 1 346 ? -12.594 15.164 1.289 1 86.62 346 HIS B C 1
ATOM 6331 O O . HIS B 1 346 ? -13.148 14.406 0.488 1 86.62 346 HIS B O 1
ATOM 6337 N N . LYS B 1 347 ? -12.062 16.469 1.092 1 82.31 347 LYS B N 1
ATOM 6338 C CA . LYS B 1 347 ? -12.141 17.016 -0.255 1 82.31 347 LYS B CA 1
ATOM 6339 C C . LYS B 1 347 ? -10.773 17.016 -0.933 1 82.31 347 LYS B C 1
ATOM 6341 O O . LYS B 1 347 ? -9.742 17.188 -0.273 1 82.31 347 LYS B O 1
ATOM 6346 N N . GLY B 1 348 ? -10.727 16.703 -2.201 1 77.62 348 GLY B N 1
ATOM 6347 C CA . GLY B 1 348 ? -9.461 16.828 -2.91 1 77.62 348 GLY B CA 1
ATOM 6348 C C . GLY B 1 348 ? -9.125 15.602 -3.746 1 77.62 348 GLY B C 1
ATOM 6349 O O . GLY B 1 348 ? -9.945 14.688 -3.869 1 77.62 348 GLY B O 1
ATOM 6350 N N . PRO B 1 349 ? -7.98 15.617 -4.191 1 79.31 349 PRO B N 1
ATOM 6351 C CA . PRO B 1 349 ? -7.582 14.586 -5.156 1 79.31 349 PRO B CA 1
ATOM 6352 C C . PRO B 1 349 ? -7.516 13.195 -4.539 1 79.31 349 PRO B C 1
ATOM 6354 O O . PRO B 1 349 ? -7.715 12.195 -5.238 1 79.31 349 PRO B O 1
ATOM 6357 N N . MET B 1 350 ? -7.289 13.125 -3.322 1 80.75 350 MET B N 1
ATOM 6358 C CA . MET B 1 350 ? -7.152 11.812 -2.688 1 80.75 350 MET B CA 1
ATOM 6359 C C . MET B 1 350 ? -8.5 11.109 -2.598 1 80.75 350 MET B C 1
ATOM 6361 O O . MET B 1 350 ? -8.562 9.891 -2.424 1 80.75 350 MET B O 1
ATOM 6365 N N . ALA B 1 351 ? -9.531 11.93 -2.721 1 85.25 351 ALA B N 1
ATOM 6366 C CA . ALA B 1 351 ? -10.859 11.328 -2.73 1 85.25 351 ALA B CA 1
ATOM 6367 C C . ALA B 1 351 ? -11.109 10.57 -4.027 1 85.25 351 ALA B C 1
ATOM 6369 O O . ALA B 1 351 ? -11.953 9.672 -4.078 1 85.25 351 ALA B O 1
ATOM 6370 N N . GLU B 1 352 ? -10.359 10.961 -5.047 1 85.44 352 GLU B N 1
ATOM 6371 C CA . GLU B 1 352 ? -10.523 10.305 -6.344 1 85.44 352 GLU B CA 1
ATOM 6372 C C . GLU B 1 352 ? -10.094 8.844 -6.277 1 85.44 352 GLU B C 1
ATOM 6374 O O . GLU B 1 352 ? -10.727 7.977 -6.883 1 85.44 352 GLU B O 1
ATOM 6379 N N . GLU B 1 353 ? -9.07 8.656 -5.566 1 85.69 353 GLU B N 1
ATOM 6380 C CA . GLU B 1 353 ? -8.609 7.281 -5.418 1 85.69 353 GLU B CA 1
ATOM 6381 C C . GLU B 1 353 ? -9.656 6.414 -4.73 1 85.69 353 GLU B C 1
ATOM 6383 O O . GLU B 1 353 ? -9.859 5.258 -5.105 1 85.69 353 GLU B O 1
ATOM 6388 N N . MET B 1 354 ? -10.242 6.91 -3.768 1 87.94 354 MET B N 1
ATOM 6389 C CA . MET B 1 354 ? -11.289 6.211 -3.033 1 87.94 354 MET B CA 1
ATOM 6390 C C . MET B 1 354 ? -12.461 5.871 -3.949 1 87.94 354 MET B C 1
ATOM 6392 O O . MET B 1 354 ? -13.031 4.781 -3.861 1 87.94 354 MET B O 1
ATOM 6396 N N . ARG B 1 355 ? -12.75 6.773 -4.867 1 84.62 355 ARG B N 1
ATOM 6397 C CA . ARG B 1 355 ? -13.836 6.559 -5.82 1 84.62 355 ARG B CA 1
ATOM 6398 C C . ARG B 1 355 ? -13.477 5.473 -6.824 1 84.62 355 ARG B C 1
ATOM 6400 O O . ARG B 1 355 ? -14.312 4.633 -7.172 1 84.62 355 ARG B O 1
ATOM 6407 N N . LYS B 1 356 ? -12.281 5.477 -7.164 1 84.69 356 LYS B N 1
ATOM 6408 C CA . LYS B 1 356 ? -11.812 4.574 -8.211 1 84.69 356 LYS B CA 1
ATOM 6409 C C . LYS B 1 356 ? -11.672 3.148 -7.688 1 84.69 356 LYS B C 1
ATOM 6411 O O . LYS B 1 356 ? -11.883 2.186 -8.422 1 84.69 356 LYS B O 1
ATOM 6416 N N . ASP B 1 357 ? -11.375 3.078 -6.441 1 85.81 357 ASP B N 1
ATOM 6417 C CA . ASP B 1 357 ? -11.055 1.729 -5.988 1 85.81 357 ASP B CA 1
ATOM 6418 C C . ASP B 1 357 ? -12.266 1.062 -5.348 1 85.81 357 ASP B C 1
ATOM 6420 O O . ASP B 1 357 ? -12.164 -0.043 -4.809 1 85.81 357 ASP B O 1
ATOM 6424 N N . GLY B 1 358 ? -13.438 1.757 -5.383 1 83.38 358 GLY B N 1
ATOM 6425 C CA . GLY B 1 358 ? -14.688 1.159 -4.934 1 83.38 358 GLY B CA 1
ATOM 6426 C C . GLY B 1 358 ? -14.984 1.421 -3.469 1 83.38 358 GLY B C 1
ATOM 6427 O O . GLY B 1 358 ? -16.047 1.059 -2.971 1 83.38 358 GLY B O 1
ATOM 6428 N N . THR B 1 359 ? -14.055 2.066 -2.74 1 89.44 359 THR B N 1
ATOM 6429 C CA . THR B 1 359 ? -14.227 2.33 -1.315 1 89.44 359 THR B CA 1
ATOM 6430 C C . THR B 1 359 ? -15.414 3.26 -1.079 1 89.44 359 THR B C 1
ATOM 6432 O O . THR B 1 359 ? -16.016 3.252 -0.001 1 89.44 359 THR B O 1
ATOM 6435 N N . ALA B 1 360 ? -15.758 3.957 -2.1 1 86.38 360 ALA B N 1
ATOM 6436 C CA . ALA B 1 360 ? -16.797 4.973 -1.98 1 86.38 360 ALA B CA 1
ATOM 6437 C C . ALA B 1 360 ? -18.156 4.34 -1.658 1 86.38 360 ALA B C 1
ATOM 6439 O O . ALA B 1 360 ? -19.062 5.016 -1.183 1 86.38 360 ALA B O 1
ATOM 6440 N N . THR B 1 361 ? -18.297 3.053 -1.889 1 83.44 361 THR B N 1
ATOM 6441 C CA . THR B 1 361 ? -19.547 2.371 -1.564 1 83.44 361 THR B CA 1
ATOM 6442 C C . THR B 1 361 ? -19.703 2.215 -0.055 1 83.44 361 THR B C 1
ATOM 6444 O O . THR B 1 361 ? -20.828 2.232 0.465 1 83.44 361 THR B O 1
ATOM 6447 N N . LEU B 1 362 ? -18.578 2.07 0.592 1 85.75 362 LEU B N 1
ATOM 6448 C CA . LEU B 1 362 ? -18.578 1.858 2.035 1 85.75 362 LEU B CA 1
ATOM 6449 C C . LEU B 1 362 ? -18.391 3.178 2.779 1 85.75 362 LEU B C 1
ATOM 6451 O O . LEU B 1 362 ? -18.859 3.324 3.912 1 85.75 362 LEU B O 1
ATOM 6455 N N . LEU B 1 363 ? -17.688 4.02 2.168 1 90.44 363 LEU B N 1
ATOM 6456 C CA . LEU B 1 363 ? -17.422 5.367 2.662 1 90.44 363 LEU B CA 1
ATOM 6457 C C . LEU B 1 363 ? -18.125 6.41 1.8 1 90.44 363 LEU B C 1
ATOM 6459 O O . LEU B 1 363 ? -17.578 6.848 0.782 1 90.44 363 LEU B O 1
ATOM 6463 N N . HIS B 1 364 ? -19.328 6.777 2.277 1 90 364 HIS B N 1
ATOM 6464 C CA . HIS B 1 364 ? -20.172 7.676 1.483 1 90 364 HIS B CA 1
ATOM 6465 C C . HIS B 1 364 ? -19.484 9.023 1.274 1 90 364 HIS B C 1
ATOM 6467 O O . HIS B 1 364 ? -19.312 9.789 2.225 1 90 364 HIS B O 1
ATOM 6473 N N . ASP B 1 365 ? -19.188 9.344 0.079 1 89.62 365 ASP B N 1
ATOM 6474 C CA . ASP B 1 365 ? -18.422 10.516 -0.295 1 89.62 365 ASP B CA 1
ATOM 6475 C C . ASP B 1 365 ? -19.281 11.773 -0.285 1 89.62 365 ASP B C 1
ATOM 6477 O O . ASP B 1 365 ? -19.531 12.375 -1.334 1 89.62 365 ASP B O 1
ATOM 6481 N N . VAL B 1 366 ? -19.562 12.281 0.826 1 91.62 366 VAL B N 1
ATOM 6482 C CA . VAL B 1 366 ? -20.469 13.422 0.925 1 91.62 366 VAL B CA 1
ATOM 6483 C C . VAL B 1 366 ? -19.703 14.711 0.632 1 91.62 366 VAL B C 1
ATOM 6485 O O . VAL B 1 366 ? -20.312 15.734 0.32 1 91.62 366 VAL B O 1
ATOM 6488 N N . ALA B 1 367 ? -18.406 14.664 0.703 1 90.94 367 ALA B N 1
ATOM 6489 C CA . ALA B 1 367 ? -17.594 15.859 0.485 1 90.94 367 ALA B CA 1
ATOM 6490 C C . ALA B 1 367 ? -17.609 16.266 -0.985 1 90.94 367 ALA B C 1
ATOM 6492 O O . ALA B 1 367 ? -17.297 17.422 -1.319 1 90.94 367 ALA B O 1
ATOM 6493 N N . ARG B 1 368 ? -17.953 15.352 -1.824 1 85.75 368 ARG B N 1
ATOM 6494 C CA . ARG B 1 368 ? -17.875 15.562 -3.268 1 85.75 368 ARG B CA 1
ATOM 6495 C C . ARG B 1 368 ? -18.766 16.734 -3.695 1 85.75 368 ARG B C 1
ATOM 6497 O O . ARG B 1 368 ? -18.422 17.453 -4.633 1 85.75 368 ARG B O 1
ATOM 6504 N N . THR B 1 369 ? -19.844 16.984 -3.02 1 84.69 369 THR B N 1
ATOM 6505 C CA . THR B 1 369 ? -20.781 18.016 -3.459 1 84.69 369 THR B CA 1
ATOM 6506 C C . THR B 1 369 ? -20.703 19.25 -2.551 1 84.69 369 THR B C 1
ATOM 6508 O O . THR B 1 369 ? -21.516 20.172 -2.682 1 84.69 369 THR B O 1
ATOM 6511 N N . GLU B 1 370 ? -19.797 19.203 -1.644 1 91.69 370 GLU B N 1
ATOM 6512 C CA . GLU B 1 370 ? -19.734 20.312 -0.698 1 91.69 370 GLU B CA 1
ATOM 6513 C C . GLU B 1 370 ? -19.25 21.594 -1.383 1 91.69 370 GLU B C 1
ATOM 6515 O O . GLU B 1 370 ? -18.344 21.547 -2.217 1 91.69 370 GLU B O 1
ATOM 6520 N N . ARG B 1 371 ? -19.922 22.703 -1.072 1 92.19 371 ARG B N 1
ATOM 6521 C CA . ARG B 1 371 ? -19.578 24 -1.647 1 92.19 371 ARG B CA 1
ATOM 6522 C C . ARG B 1 371 ? -18.438 24.656 -0.889 1 92.19 371 ARG B C 1
ATOM 6524 O O . ARG B 1 371 ? -17.641 25.391 -1.478 1 92.19 371 ARG B O 1
ATOM 6531 N N . ASP B 1 372 ? -18.312 24.438 0.384 1 95.62 372 ASP B N 1
ATOM 6532 C CA . ASP B 1 372 ? -17.312 25.031 1.268 1 95.62 372 ASP B CA 1
ATOM 6533 C C . ASP B 1 372 ? -17.344 24.375 2.65 1 95.62 372 ASP B C 1
ATOM 6535 O O . ASP B 1 372 ? -17.984 23.328 2.834 1 95.62 372 ASP B O 1
ATOM 6539 N N . PHE B 1 373 ? -16.688 25.047 3.668 1 96.56 373 PHE B N 1
ATOM 6540 C CA . PHE B 1 373 ? -16.547 24.438 4.984 1 96.56 373 PHE B CA 1
ATOM 6541 C C . PHE B 1 373 ? -17.859 24.547 5.762 1 96.56 373 PHE B C 1
ATOM 6543 O O . PHE B 1 373 ? -18.047 23.859 6.766 1 96.56 373 PHE B O 1
ATOM 6550 N N . ALA B 1 374 ? -18.75 25.453 5.359 1 97.81 374 ALA B N 1
ATOM 6551 C CA . ALA B 1 374 ? -20.047 25.516 6.012 1 97.81 374 ALA B CA 1
ATOM 6552 C C . ALA B 1 374 ? -20.844 24.234 5.781 1 97.81 374 ALA B C 1
ATOM 6554 O O . ALA B 1 374 ? -21.531 23.75 6.688 1 97.81 374 ALA B O 1
ATOM 6555 N N . ASP B 1 375 ? -20.719 23.719 4.582 1 97.75 375 ASP B N 1
ATOM 6556 C CA . ASP B 1 375 ? -21.359 22.438 4.281 1 97.75 375 ASP B CA 1
ATOM 6557 C C . ASP B 1 375 ? -20.75 21.312 5.098 1 97.75 375 ASP B C 1
ATOM 6559 O O . ASP B 1 375 ? -21.469 20.438 5.59 1 97.75 375 ASP B O 1
ATOM 6563 N N . THR B 1 376 ? -19.484 21.297 5.227 1 97.62 376 THR B N 1
ATOM 6564 C CA . THR B 1 376 ? -18.797 20.297 6.047 1 97.62 376 THR B CA 1
ATOM 6565 C C . THR B 1 376 ? -19.25 20.391 7.5 1 97.62 376 THR B C 1
ATOM 6567 O O . THR B 1 376 ? -19.531 19.375 8.141 1 97.62 376 THR B O 1
ATOM 6570 N N . ALA B 1 377 ? -19.312 21.625 7.965 1 98.38 377 ALA B N 1
ATOM 6571 C CA . ALA B 1 377 ? -19.734 21.891 9.336 1 98.38 377 ALA B CA 1
ATOM 6572 C C . ALA B 1 377 ? -21.141 21.344 9.594 1 98.38 377 ALA B C 1
ATOM 6574 O O . ALA B 1 377 ? -21.375 20.688 10.609 1 98.38 377 ALA B O 1
ATOM 6575 N N . ALA B 1 378 ? -22.047 21.625 8.664 1 98.44 378 ALA B N 1
ATOM 6576 C CA . ALA B 1 378 ? -23.422 21.125 8.789 1 98.44 378 ALA B CA 1
ATOM 6577 C C . ALA B 1 378 ? -23.453 19.609 8.852 1 98.44 378 ALA B C 1
ATOM 6579 O O . ALA B 1 378 ? -24.172 19.031 9.664 1 98.44 378 ALA B O 1
ATOM 6580 N N . MET B 1 379 ? -22.641 18.953 8.023 1 97.81 379 MET B N 1
ATOM 6581 C CA . MET B 1 379 ? -22.578 17.5 8.016 1 97.81 379 MET B CA 1
ATOM 6582 C C . MET B 1 379 ? -22.047 16.969 9.344 1 97.81 379 MET B C 1
ATOM 6584 O O . MET B 1 379 ? -22.578 16.016 9.898 1 97.81 379 MET B O 1
ATOM 6588 N N . MET B 1 380 ? -21.031 17.594 9.836 1 98.25 380 MET B N 1
ATOM 6589 C CA . MET B 1 380 ? -20.438 17.172 11.109 1 98.25 380 MET B CA 1
ATOM 6590 C C . MET B 1 380 ? -21.469 17.219 12.227 1 98.25 380 MET B C 1
ATOM 6592 O O . MET B 1 380 ? -21.484 16.344 13.102 1 98.25 380 MET B O 1
ATOM 6596 N N . ARG B 1 381 ? -22.375 18.172 12.219 1 97.88 381 ARG B N 1
ATOM 6597 C CA . ARG B 1 381 ? -23.391 18.312 13.258 1 97.88 381 ARG B CA 1
ATOM 6598 C C . ARG B 1 381 ? -24.406 17.188 13.188 1 97.88 381 ARG B C 1
ATOM 6600 O O . ARG B 1 381 ? -25.094 16.891 14.172 1 97.88 381 ARG B O 1
ATOM 6607 N N . GLU B 1 382 ? -24.547 16.578 11.977 1 97.19 382 GLU B N 1
ATOM 6608 C CA . GLU B 1 382 ? -25.484 15.477 11.797 1 97.19 382 GLU B CA 1
ATOM 6609 C C . GLU B 1 382 ? -24.859 14.141 12.195 1 97.19 382 GLU B C 1
ATOM 6611 O O . GLU B 1 382 ? -25.547 13.117 12.242 1 97.19 382 GLU B O 1
ATOM 6616 N N . LEU B 1 383 ? -23.562 14.078 12.5 1 97.69 383 LEU B N 1
ATOM 6617 C CA . LEU B 1 383 ? -22.844 12.836 12.75 1 97.69 383 LEU B CA 1
ATOM 6618 C C . LEU B 1 383 ? -22.719 12.57 14.242 1 97.69 383 LEU B C 1
ATOM 6620 O O . LEU B 1 383 ? -22.844 13.492 15.055 1 97.69 383 LEU B O 1
ATOM 6624 N N . ASP B 1 384 ? -22.562 11.344 14.609 1 97.75 384 ASP B N 1
ATOM 6625 C CA . ASP B 1 384 ? -22.359 10.953 16 1 97.75 384 ASP B CA 1
ATOM 6626 C C . ASP B 1 384 ? -20.891 11.133 16.422 1 97.75 384 ASP B C 1
ATOM 6628 O O . ASP B 1 384 ? -20.594 11.328 17.609 1 97.75 384 ASP B O 1
ATOM 6632 N N . LEU B 1 385 ? -19.984 11.023 15.492 1 98.38 385 LEU B N 1
ATOM 6633 C CA . LEU B 1 385 ? -18.547 11.133 15.75 1 98.38 385 LEU B CA 1
ATOM 6634 C C . LEU B 1 385 ? -17.797 11.516 14.477 1 98.38 385 LEU B C 1
ATOM 6636 O O . LEU B 1 385 ? -18.109 11.031 13.391 1 98.38 385 LEU B O 1
ATOM 6640 N N . VAL B 1 386 ? -16.844 12.383 14.602 1 98.44 386 VAL B N 1
ATOM 6641 C CA . VAL B 1 386 ? -15.914 12.711 13.516 1 98.44 386 VAL B CA 1
ATOM 6642 C C . VAL B 1 386 ? -14.523 12.18 13.844 1 98.44 386 VAL B C 1
ATOM 6644 O O . VAL B 1 386 ? -14.008 12.398 14.945 1 98.44 386 VAL B O 1
ATOM 6647 N N . VAL B 1 387 ? -13.953 11.406 12.992 1 98.5 387 VAL B N 1
ATOM 6648 C CA . VAL B 1 387 ? -12.57 10.953 13.086 1 98.5 387 VAL B CA 1
ATOM 6649 C C . VAL B 1 387 ? -11.727 11.609 11.992 1 98.5 387 VAL B C 1
ATOM 6651 O O . VAL B 1 387 ? -11.992 11.406 10.805 1 98.5 387 VAL B O 1
ATOM 6654 N N . THR B 1 388 ? -10.75 12.383 12.375 1 97.19 388 THR B N 1
ATOM 6655 C CA . THR B 1 388 ? -10.023 13.172 11.391 1 97.19 388 THR B CA 1
ATOM 6656 C C . THR B 1 388 ? -8.539 13.234 11.742 1 97.19 388 THR B C 1
ATOM 6658 O O . THR B 1 388 ? -8.156 13.039 12.898 1 97.19 388 THR B O 1
ATOM 6661 N N . THR B 1 389 ? -7.742 13.43 10.703 1 95.62 389 THR B N 1
ATOM 6662 C CA . THR B 1 389 ? -6.344 13.773 10.945 1 95.62 389 THR B CA 1
ATOM 6663 C C . THR B 1 389 ? -6.199 15.266 11.234 1 95.62 389 THR B C 1
ATOM 6665 O O . THR B 1 389 ? -7.188 16 11.227 1 95.62 389 THR B O 1
ATOM 6668 N N . CYS B 1 390 ? -4.965 15.633 11.562 1 93.56 390 CYS B N 1
ATOM 6669 C CA . CYS B 1 390 ? -4.676 17.016 11.961 1 93.56 390 CYS B CA 1
ATOM 6670 C C . CYS B 1 390 ? -4.754 17.953 10.766 1 93.56 390 CYS B C 1
ATOM 6672 O O . CYS B 1 390 ? -3.725 18.375 10.234 1 93.56 390 CYS B O 1
ATOM 6674 N N . THR B 1 391 ? -5.953 18.297 10.352 1 92.44 391 THR B N 1
ATOM 6675 C CA . THR B 1 391 ? -6.223 19.188 9.227 1 92.44 391 THR B CA 1
ATOM 6676 C C . THR B 1 391 ? -7.207 20.281 9.633 1 92.44 391 THR B C 1
ATOM 6678 O O . THR B 1 391 ? -7.523 20.438 10.812 1 92.44 391 THR B O 1
ATOM 6681 N N . ALA B 1 392 ? -7.625 21.062 8.609 1 94.38 392 ALA B N 1
ATOM 6682 C CA . ALA B 1 392 ? -8.617 22.109 8.867 1 94.38 392 ALA B CA 1
ATOM 6683 C C . ALA B 1 392 ? -9.891 21.516 9.461 1 94.38 392 ALA B C 1
ATOM 6685 O O . ALA B 1 392 ? -10.547 22.156 10.289 1 94.38 392 ALA B O 1
ATOM 6686 N N . THR B 1 393 ? -10.141 20.25 9.148 1 95.56 393 THR B N 1
ATOM 6687 C CA . THR B 1 393 ? -11.359 19.609 9.625 1 95.56 393 THR B CA 1
ATOM 6688 C C . THR B 1 393 ? -11.273 19.312 11.117 1 95.56 393 THR B C 1
ATOM 6690 O O . THR B 1 393 ? -12.289 19.328 11.82 1 95.56 393 THR B O 1
ATOM 6693 N N . ALA B 1 394 ? -10.086 19.078 11.586 1 96.81 394 ALA B N 1
ATOM 6694 C CA . ALA B 1 394 ? -9.914 18.922 13.031 1 96.81 394 ALA B CA 1
ATOM 6695 C C . ALA B 1 394 ? -10.281 20.203 13.773 1 96.81 394 ALA B C 1
ATOM 6697 O O . ALA B 1 394 ? -11 20.156 14.773 1 96.81 394 ALA B O 1
ATOM 6698 N N . HIS B 1 395 ? -9.789 21.328 13.266 1 97 395 HIS B N 1
ATOM 6699 C CA . HIS B 1 395 ? -10.086 22.609 13.867 1 97 395 HIS B CA 1
ATOM 6700 C C . HIS B 1 395 ? -11.562 22.953 13.734 1 97 395 HIS B C 1
ATOM 6702 O O . HIS B 1 395 ? -12.148 23.562 14.641 1 97 395 HIS B O 1
ATOM 6708 N N . LEU B 1 396 ? -12.125 22.547 12.633 1 97.81 396 LEU B N 1
ATOM 6709 C CA . LEU B 1 396 ? -13.547 22.781 12.422 1 97.81 396 LEU B CA 1
ATOM 6710 C C . LEU B 1 396 ? -14.383 22 13.422 1 97.81 396 LEU B C 1
ATOM 6712 O O . LEU B 1 396 ? -15.258 22.562 14.086 1 97.81 396 LEU B O 1
ATOM 6716 N N . ALA B 1 397 ? -14.102 20.719 13.555 1 98.19 397 ALA B N 1
ATOM 6717 C CA . ALA B 1 397 ? -14.828 19.875 14.508 1 98.19 397 ALA B CA 1
ATOM 6718 C C . ALA B 1 397 ? -14.68 20.406 15.93 1 98.19 397 ALA B C 1
ATOM 6720 O O . ALA B 1 397 ? -15.664 20.516 16.672 1 98.19 397 ALA B O 1
ATOM 6721 N N . GLY B 1 398 ? -13.445 20.766 16.25 1 98 398 GLY B N 1
ATOM 6722 C CA . GLY B 1 398 ? -13.188 21.328 17.578 1 98 398 GLY B CA 1
ATOM 6723 C C . GLY B 1 398 ? -13.938 22.625 17.812 1 98 398 GLY B C 1
ATOM 6724 O O . GLY B 1 398 ? -14.477 22.844 18.906 1 98 398 GLY B O 1
ATOM 6725 N N . SER B 1 399 ? -13.977 23.484 16.844 1 97.62 399 SER B N 1
ATOM 6726 C CA . SER B 1 399 ? -14.656 24.766 16.969 1 97.62 399 SER B CA 1
ATOM 6727 C C . SER B 1 399 ? -16.156 24.594 17.094 1 97.62 399 SER B C 1
ATOM 6729 O O . SER B 1 399 ? -16.828 25.344 17.797 1 97.62 399 SER B O 1
ATOM 6731 N N . LEU B 1 400 ? -16.703 23.594 16.406 1 97.81 400 LEU B N 1
ATOM 6732 C CA . LEU B 1 400 ? -18.141 23.312 16.453 1 97.81 400 LEU B CA 1
ATOM 6733 C C . LEU B 1 400 ? -18.516 22.672 17.781 1 97.81 400 LEU B C 1
ATOM 6735 O O . LEU B 1 400 ? -19.688 22.672 18.156 1 97.81 400 LEU B O 1
ATOM 6739 N N . GLY B 1 401 ? -17.547 22.062 18.438 1 97.69 401 GLY B N 1
ATOM 6740 C CA . GLY B 1 401 ? -17.812 21.391 19.703 1 97.69 401 GLY B CA 1
ATOM 6741 C C . GLY B 1 401 ? -18.438 20.016 19.531 1 97.69 401 GLY B C 1
ATOM 6742 O O . GLY B 1 401 ? -19.062 19.5 20.453 1 97.69 401 GLY B O 1
ATOM 6743 N N . VAL B 1 402 ? -18.375 19.438 18.344 1 97.81 402 VAL B N 1
ATOM 6744 C CA . VAL B 1 402 ? -18.922 18.109 18.109 1 97.81 402 VAL B CA 1
ATOM 6745 C C . VAL B 1 402 ? -17.922 17.047 18.578 1 97.81 402 VAL B C 1
ATOM 6747 O O . VAL B 1 402 ? -16.719 17.297 18.625 1 97.81 402 VAL B O 1
ATOM 6750 N N . PRO B 1 403 ? -18.406 15.836 18.984 1 97.81 403 PRO B N 1
ATOM 6751 C CA . PRO B 1 403 ? -17.469 14.773 19.344 1 97.81 403 PRO B CA 1
ATOM 6752 C C . PRO B 1 403 ? -16.516 14.422 18.188 1 97.81 403 PRO B C 1
ATOM 6754 O O . PRO B 1 403 ? -16.969 14.125 17.078 1 97.81 403 PRO B O 1
ATOM 6757 N N . ALA B 1 404 ? -15.227 14.516 18.469 1 98.56 404 ALA B N 1
ATOM 6758 C CA . ALA B 1 404 ? -14.258 14.266 17.406 1 98.56 404 ALA B CA 1
ATOM 6759 C C . ALA B 1 404 ? -13 13.602 17.953 1 98.56 404 ALA B C 1
ATOM 6761 O O . ALA B 1 404 ? -12.602 13.859 19.094 1 98.56 404 ALA B O 1
ATOM 6762 N N . TRP B 1 405 ? -12.477 12.695 17.219 1 98.81 405 TRP B N 1
ATOM 6763 C CA . TRP B 1 405 ? -11.156 12.109 17.453 1 98.81 405 TRP B CA 1
ATOM 6764 C C . TRP B 1 405 ? -10.148 12.625 16.422 1 98.81 405 TRP B C 1
ATOM 6766 O O . TRP B 1 405 ? -10.383 12.531 15.211 1 98.81 405 TRP B O 1
ATOM 6776 N N . VAL B 1 406 ? -9.062 13.18 16.891 1 98.38 406 VAL B N 1
ATOM 6777 C CA . VAL B 1 406 ? -8.008 13.664 16 1 98.38 406 VAL B CA 1
ATOM 6778 C C . VAL B 1 406 ? -6.832 12.695 16.031 1 98.38 406 VAL B C 1
ATOM 6780 O O . VAL B 1 406 ? -6.246 12.453 17.094 1 98.38 406 VAL B O 1
ATOM 6783 N N . LEU B 1 407 ? -6.574 12.172 14.859 1 97.94 407 LEU B N 1
ATOM 6784 C CA . LEU B 1 407 ? -5.441 11.266 14.695 1 97.94 407 LEU B CA 1
ATOM 6785 C C . LEU B 1 407 ? -4.152 12.047 14.445 1 97.94 407 LEU B C 1
ATOM 6787 O O . LEU B 1 407 ? -4.07 12.828 13.5 1 97.94 407 LEU B O 1
ATOM 6791 N N . LEU B 1 408 ? -3.199 11.734 15.289 1 96.94 408 LEU B N 1
ATOM 6792 C CA . LEU B 1 408 ? -1.981 12.539 15.25 1 96.94 408 LEU B CA 1
ATOM 6793 C C . LEU B 1 408 ? -0.768 11.672 14.922 1 96.94 408 LEU B C 1
ATOM 6795 O O . LEU B 1 408 ? -0.663 10.539 15.398 1 96.94 408 LEU B O 1
ATOM 6799 N N . HIS B 1 409 ? 0.111 12.234 14.031 1 93.62 409 HIS B N 1
ATOM 6800 C CA . HIS B 1 409 ? 1.401 11.578 13.859 1 93.62 409 HIS B CA 1
ATOM 6801 C C . HIS B 1 409 ? 2.318 11.836 15.047 1 93.62 409 HIS B C 1
ATOM 6803 O O . HIS B 1 409 ? 1.955 12.578 15.969 1 93.62 409 HIS B O 1
ATOM 6809 N N . TRP B 1 410 ? 3.508 11.305 15.102 1 90.88 410 TRP B N 1
ATOM 6810 C CA . TRP B 1 410 ? 4.395 11.242 16.25 1 90.88 410 TRP B CA 1
ATOM 6811 C C . TRP B 1 410 ? 4.945 12.625 16.594 1 90.88 410 TRP B C 1
ATOM 6813 O O . TRP B 1 410 ? 5.297 12.891 17.75 1 90.88 410 TRP B O 1
ATOM 6823 N N . ASP B 1 411 ? 5.016 13.469 15.648 1 91.44 411 ASP B N 1
ATOM 6824 C CA . ASP B 1 411 ? 5.488 14.844 15.82 1 91.44 411 ASP B CA 1
ATOM 6825 C C . ASP B 1 411 ? 4.383 15.844 15.492 1 91.44 411 ASP B C 1
ATOM 6827 O O . ASP B 1 411 ? 4.512 16.641 14.555 1 91.44 411 ASP B O 1
ATOM 6831 N N . SER B 1 412 ? 3.383 15.82 16.281 1 91.94 412 SER B N 1
ATOM 6832 C CA . SER B 1 412 ? 2.156 16.547 15.961 1 91.94 412 SER B CA 1
ATOM 6833 C C . SER B 1 412 ? 2.326 18.047 16.203 1 91.94 412 SER B C 1
ATOM 6835 O O . SER B 1 412 ? 3.262 18.469 16.875 1 91.94 412 SER B O 1
ATOM 6837 N N . PHE B 1 413 ? 1.452 18.844 15.672 1 92.19 413 PHE B N 1
ATOM 6838 C CA . PHE B 1 413 ? 1.366 20.281 15.812 1 92.19 413 PHE B CA 1
ATOM 6839 C C . PHE B 1 413 ? 1.253 20.688 17.281 1 92.19 413 PHE B C 1
ATOM 6841 O O . PHE B 1 413 ? 0.574 20.016 18.062 1 92.19 413 PHE B O 1
ATOM 6848 N N . TRP B 1 414 ? 1.888 21.75 17.688 1 94.69 414 TRP B N 1
ATOM 6849 C CA . TRP B 1 414 ? 2.074 22.109 19.094 1 94.69 414 TRP B CA 1
ATOM 6850 C C . TRP B 1 414 ? 0.732 22.281 19.797 1 94.69 414 TRP B C 1
ATOM 6852 O O . TRP B 1 414 ? 0.621 22.062 21 1 94.69 414 TRP B O 1
ATOM 6862 N N . MET B 1 415 ? -0.296 22.578 19.031 1 95.19 415 MET B N 1
ATOM 6863 C CA . MET B 1 415 ? -1.604 22.875 19.609 1 95.19 415 MET B CA 1
ATOM 6864 C C . MET B 1 415 ? -2.211 21.641 20.25 1 95.19 415 MET B C 1
ATOM 6866 O O . MET B 1 415 ? -3.006 21.75 21.188 1 95.19 415 MET B O 1
ATOM 6870 N N . TRP B 1 416 ? -1.765 20.5 19.812 1 96.25 416 TRP B N 1
ATOM 6871 C CA . TRP B 1 416 ? -2.352 19.25 20.297 1 96.25 416 TRP B CA 1
ATOM 6872 C C . TRP B 1 416 ? -1.613 18.734 21.516 1 96.25 416 TRP B C 1
ATOM 6874 O O . TRP B 1 416 ? -2.08 17.812 22.188 1 96.25 416 TRP B O 1
ATOM 6884 N N . GLY B 1 417 ? -0.48 19.391 21.859 1 92.5 417 GLY B N 1
ATOM 6885 C CA . GLY B 1 417 ? 0.298 18.953 23 1 92.5 417 GLY B CA 1
ATOM 6886 C C . GLY B 1 417 ? 1.216 17.781 22.703 1 92.5 417 GLY B C 1
ATOM 6887 O O . GLY B 1 417 ? 1.151 17.203 21.609 1 92.5 417 GLY B O 1
ATOM 6888 N N . ALA B 1 418 ? 2.037 17.438 23.656 1 88.56 418 ALA B N 1
ATOM 6889 C CA . ALA B 1 418 ? 3.07 16.422 23.453 1 88.56 418 ALA B CA 1
ATOM 6890 C C . ALA B 1 418 ? 2.574 15.039 23.875 1 88.56 418 ALA B C 1
ATOM 6892 O O . ALA B 1 418 ? 3.074 14.023 23.391 1 88.56 418 ALA B O 1
ATOM 6893 N N . ASP B 1 419 ? 1.634 15.117 24.766 1 89.81 419 ASP B N 1
ATOM 6894 C CA . ASP B 1 419 ? 1.14 13.852 25.297 1 89.81 419 ASP B CA 1
ATOM 6895 C C . ASP B 1 419 ? -0.318 13.977 25.734 1 89.81 419 ASP B C 1
ATOM 6897 O O . ASP B 1 419 ? -0.898 15.062 25.688 1 89.81 419 ASP B O 1
ATOM 6901 N N . GLY B 1 420 ? -0.835 12.82 25.969 1 92.12 420 GLY B N 1
ATOM 6902 C CA . GLY B 1 420 ? -2.205 12.805 26.453 1 92.12 420 GLY B CA 1
ATOM 6903 C C . GLY B 1 420 ? -3.232 12.719 25.344 1 92.12 420 GLY B C 1
ATOM 6904 O O . GLY B 1 420 ? -2.875 12.664 24.172 1 92.12 420 GLY B O 1
ATOM 6905 N N . GLU B 1 421 ? -4.516 12.75 25.766 1 96.69 421 GLU B N 1
ATOM 6906 C CA . GLU B 1 421 ? -5.594 12.516 24.812 1 96.69 421 GLU B CA 1
ATOM 6907 C C . GLU B 1 421 ? -6.52 13.727 24.719 1 96.69 421 GLU B C 1
ATOM 6909 O O . GLU B 1 421 ? -7.598 13.648 24.141 1 96.69 421 GLU B O 1
ATOM 6914 N N . THR B 1 422 ? -6.125 14.836 25.344 1 96.69 422 THR B N 1
ATOM 6915 C CA . THR B 1 422 ? -6.949 16.047 25.328 1 96.69 422 THR B CA 1
ATOM 6916 C C . THR B 1 422 ? -6.098 17.281 25.047 1 96.69 422 THR B C 1
ATOM 6918 O O . THR B 1 422 ? -4.867 17.203 25.078 1 96.69 422 THR B O 1
ATOM 6921 N N . THR B 1 423 ? -6.691 18.312 24.703 1 96.5 423 THR B N 1
ATOM 6922 C CA . THR B 1 423 ? -6.055 19.609 24.5 1 96.5 423 THR B CA 1
ATOM 6923 C C . THR B 1 423 ? -6.938 20.734 25.047 1 96.5 423 THR B C 1
ATOM 6925 O O . THR B 1 423 ? -8.164 20.688 24.906 1 96.5 423 THR B O 1
ATOM 6928 N N . PRO B 1 424 ? -6.32 21.719 25.672 1 95 424 PRO B N 1
ATOM 6929 C CA . PRO B 1 424 ? -7.113 22.859 26.141 1 95 424 PRO B CA 1
ATOM 6930 C C . PRO B 1 424 ? -7.691 23.688 24.984 1 95 424 PRO B C 1
ATOM 6932 O O . PRO B 1 424 ? -8.586 24.516 25.203 1 95 424 PRO B O 1
ATOM 6935 N N . TRP B 1 425 ? -7.238 23.453 23.797 1 97 425 TRP B N 1
ATOM 6936 C CA . TRP B 1 425 ? -7.668 24.25 22.656 1 97 425 TRP B CA 1
ATOM 6937 C C . TRP B 1 425 ? -9.031 23.797 22.156 1 97 425 TRP B C 1
ATOM 6939 O O . TRP B 1 425 ? -9.781 24.594 21.562 1 97 425 TRP B O 1
ATOM 6949 N N . TYR B 1 426 ? -9.352 22.469 22.328 1 97.56 426 TYR B N 1
ATOM 6950 C CA . TYR B 1 426 ? -10.625 21.906 21.906 1 97.56 426 TYR B CA 1
ATOM 6951 C C . TYR B 1 426 ? -11.109 20.859 22.891 1 97.56 426 TYR B C 1
ATOM 6953 O O . TYR B 1 426 ? -10.844 19.656 22.719 1 97.56 426 TYR B O 1
ATOM 6961 N N . PRO B 1 427 ? -11.977 21.203 23.844 1 93.81 427 PRO B N 1
ATOM 6962 C CA . PRO B 1 427 ? -12.406 20.297 24.906 1 93.81 427 PRO B CA 1
ATOM 6963 C C . PRO B 1 427 ? -13.219 19.109 24.375 1 93.81 427 PRO B C 1
ATOM 6965 O O . PRO B 1 427 ? -13.289 18.062 25.016 1 93.81 427 PRO B O 1
ATOM 6968 N N . SER B 1 428 ? -13.836 19.219 23.219 1 94.88 428 SER B N 1
ATOM 6969 C CA . SER B 1 428 ? -14.695 18.172 22.688 1 94.88 428 SER B CA 1
ATOM 6970 C C . SER B 1 428 ? -13.883 17.125 21.938 1 94.88 428 SER B C 1
ATOM 6972 O O . SER B 1 428 ? -14.43 16.109 21.5 1 94.88 428 SER B O 1
ATOM 6974 N N . VAL B 1 429 ? -12.57 17.359 21.812 1 97.38 429 VAL B N 1
ATOM 6975 C CA . VAL B 1 429 ? -11.758 16.531 20.938 1 97.38 429 VAL B CA 1
ATOM 6976 C C . VAL B 1 429 ? -10.969 15.516 21.75 1 97.38 429 VAL B C 1
ATOM 6978 O O . VAL B 1 429 ? -10.43 15.852 22.812 1 97.38 429 VAL B O 1
ATOM 6981 N N . ARG B 1 430 ? -11.008 14.312 21.359 1 98.38 430 ARG B N 1
ATOM 6982 C CA . ARG B 1 430 ? -10.102 13.289 21.859 1 98.38 430 ARG B CA 1
ATOM 6983 C C . ARG B 1 430 ? -8.938 13.078 20.906 1 98.38 430 ARG B C 1
ATOM 6985 O O . ARG B 1 430 ? -9.133 13 19.688 1 98.38 430 ARG B O 1
ATOM 6992 N N . LEU B 1 431 ? -7.742 12.969 21.453 1 98.38 431 LEU B N 1
ATOM 6993 C CA . LEU B 1 431 ? -6.539 12.828 20.641 1 98.38 431 LEU B CA 1
ATOM 6994 C C . LEU B 1 431 ? -6.066 11.375 20.625 1 98.38 431 LEU B C 1
ATOM 6996 O O . LEU B 1 431 ? -6.031 10.719 21.672 1 98.38 431 LEU B O 1
ATOM 7000 N N . ILE B 1 432 ? -5.82 10.852 19.469 1 98.19 432 ILE B N 1
ATOM 7001 C CA . ILE B 1 432 ? -5.215 9.539 19.297 1 98.19 432 ILE B CA 1
ATOM 7002 C C . ILE B 1 432 ? -3.9 9.664 18.531 1 98.19 432 ILE B C 1
ATOM 7004 O O . ILE B 1 432 ? -3.896 9.938 17.328 1 98.19 432 ILE B O 1
ATOM 7008 N N . ARG B 1 433 ? -2.777 9.438 19.188 1 96.69 433 ARG B N 1
ATOM 7009 C CA . ARG B 1 433 ? -1.448 9.703 18.656 1 96.69 433 ARG B CA 1
ATOM 7010 C C . ARG B 1 433 ? -0.746 8.406 18.266 1 96.69 433 ARG B C 1
ATOM 7012 O O . ARG B 1 433 ? -0.944 7.371 18.906 1 96.69 433 ARG B O 1
ATOM 7019 N N . GLN B 1 434 ? 0.047 8.516 17.188 1 95.69 434 GLN B N 1
ATOM 7020 C CA . GLN B 1 434 ? 0.97 7.426 16.891 1 95.69 434 GLN B CA 1
ATOM 7021 C C . GLN B 1 434 ? 1.893 7.145 18.078 1 95.69 434 GLN B C 1
ATOM 7023 O O . GLN B 1 434 ? 2.498 8.062 18.625 1 95.69 434 GLN B O 1
ATOM 7028 N N . GLU B 1 435 ? 1.995 5.875 18.516 1 93.56 435 GLU B N 1
ATOM 7029 C CA . GLU B 1 435 ? 2.949 5.469 19.547 1 93.56 435 GLU B CA 1
ATOM 7030 C C . GLU B 1 435 ? 4.336 5.23 18.953 1 93.56 435 GLU B C 1
ATOM 7032 O O . GLU B 1 435 ? 5.348 5.422 19.625 1 93.56 435 GLU B O 1
ATOM 7037 N N . THR B 1 436 ? 4.328 4.762 17.781 1 93.5 436 THR B N 1
ATOM 7038 C CA . THR B 1 436 ? 5.535 4.582 16.969 1 93.5 436 THR B CA 1
ATOM 7039 C C . THR B 1 436 ? 5.441 5.379 15.672 1 93.5 436 THR B C 1
ATOM 7041 O O . THR B 1 436 ? 4.398 5.371 15.008 1 93.5 436 THR B O 1
ATOM 7044 N N . PRO B 1 437 ? 6.582 6.043 15.359 1 93.5 437 PRO B N 1
ATOM 7045 C CA . PRO B 1 437 ? 6.52 6.867 14.148 1 93.5 437 PRO B CA 1
ATOM 7046 C C . PRO B 1 437 ? 6.035 6.082 12.93 1 93.5 437 PRO B C 1
ATOM 7048 O O . PRO B 1 437 ? 6.449 4.941 12.727 1 93.5 437 PRO B O 1
ATOM 7051 N N . ARG B 1 438 ? 5.102 6.719 12.195 1 91.19 438 ARG B N 1
ATOM 7052 C CA . ARG B 1 438 ? 4.613 6.281 10.891 1 91.19 438 ARG B CA 1
ATOM 7053 C C . ARG B 1 438 ? 3.697 5.07 11.031 1 91.19 438 ARG B C 1
ATOM 7055 O O . ARG B 1 438 ? 3.32 4.453 10.031 1 91.19 438 ARG B O 1
ATOM 7062 N N . ASP B 1 439 ? 3.326 4.754 12.258 1 93.69 439 ASP B N 1
ATOM 7063 C CA . ASP B 1 439 ? 2.447 3.609 12.484 1 93.69 439 ASP B CA 1
ATOM 7064 C C . ASP B 1 439 ? 0.981 4.039 12.5 1 93.69 439 ASP B C 1
ATOM 7066 O O . ASP B 1 439 ? 0.391 4.199 13.57 1 93.69 439 ASP B O 1
ATOM 7070 N N . TRP B 1 440 ? 0.352 4.078 11.336 1 95.5 440 TRP B N 1
ATOM 7071 C CA . TRP B 1 440 ? -1.068 4.402 11.266 1 95.5 440 TRP B CA 1
ATOM 7072 C C . TRP B 1 440 ? -1.924 3.18 11.578 1 95.5 440 TRP B C 1
ATOM 7074 O O . TRP B 1 440 ? -3.018 3.305 12.133 1 95.5 440 TRP B O 1
ATOM 7084 N N . ALA B 1 441 ? -1.397 1.976 11.25 1 94.12 441 ALA B N 1
ATOM 7085 C CA . ALA B 1 441 ? -2.148 0.758 11.547 1 94.12 441 ALA B CA 1
ATOM 7086 C C . ALA B 1 441 ? -2.453 0.653 13.039 1 94.12 441 ALA B C 1
ATOM 7088 O O . ALA B 1 441 ? -3.568 0.301 13.43 1 94.12 441 ALA B O 1
ATOM 7089 N N . GLY B 1 442 ? -1.402 0.999 13.852 1 96.25 442 GLY B N 1
ATOM 7090 C CA . GLY B 1 442 ? -1.613 1.002 15.289 1 96.25 442 GLY B CA 1
ATOM 7091 C C . GLY B 1 442 ? -2.643 2.021 15.742 1 96.25 442 GLY B C 1
ATOM 7092 O O . GLY B 1 442 ? -3.469 1.735 16.609 1 96.25 442 GLY B O 1
ATOM 7093 N N . VAL B 1 443 ? -2.682 3.176 15.141 1 97.75 443 VAL B N 1
ATOM 7094 C CA . VAL B 1 443 ? -3.639 4.23 15.461 1 97.75 443 VAL B CA 1
ATOM 7095 C C . VAL B 1 443 ? -5.051 3.768 15.109 1 97.75 443 VAL B C 1
ATOM 7097 O O . VAL B 1 443 ? -5.973 3.887 15.922 1 97.75 443 VAL B O 1
ATOM 7100 N N . ILE B 1 444 ? -5.23 3.166 13.922 1 97.94 444 ILE B N 1
ATOM 7101 C CA . ILE B 1 444 ? -6.543 2.756 13.438 1 97.94 444 ILE B CA 1
ATOM 7102 C C . ILE B 1 444 ? -7.078 1.612 14.297 1 97.94 444 ILE B C 1
ATOM 7104 O O . ILE B 1 444 ? -8.281 1.532 14.555 1 97.94 444 ILE B O 1
ATOM 7108 N N . ALA B 1 445 ? -6.168 0.772 14.766 1 97.19 445 ALA B N 1
ATOM 7109 C CA . ALA B 1 445 ? -6.598 -0.286 15.68 1 97.19 445 ALA B CA 1
ATOM 7110 C C . ALA B 1 445 ? -7.211 0.299 16.953 1 97.19 445 ALA B C 1
ATOM 7112 O O . ALA B 1 445 ? -8.227 -0.2 17.438 1 97.19 445 ALA B O 1
ATOM 7113 N N . ARG B 1 446 ? -6.641 1.323 17.438 1 97.94 446 ARG B N 1
ATOM 7114 C CA . ARG B 1 446 ? -7.176 1.986 18.625 1 97.94 446 ARG B CA 1
ATOM 7115 C C . ARG B 1 446 ? -8.477 2.713 18.312 1 97.94 446 ARG B C 1
ATOM 7117 O O . ARG B 1 446 ? -9.391 2.754 19.141 1 97.94 446 ARG B O 1
ATOM 7124 N N . VAL B 1 447 ? -8.539 3.275 17.125 1 98.5 447 VAL B N 1
ATOM 7125 C CA . VAL B 1 447 ? -9.789 3.893 16.688 1 98.5 447 VAL B CA 1
ATOM 7126 C C . VAL B 1 447 ? -10.898 2.846 16.641 1 98.5 447 VAL B C 1
ATOM 7128 O O . VAL B 1 447 ? -12.008 3.09 17.125 1 98.5 447 VAL B O 1
ATOM 7131 N N . ARG B 1 448 ? -10.57 1.676 16.047 1 97.94 448 ARG B N 1
ATOM 7132 C CA . ARG B 1 448 ? -11.578 0.621 15.961 1 97.94 448 ARG B CA 1
ATOM 7133 C C . ARG B 1 448 ? -12.062 0.219 17.344 1 97.94 448 ARG B C 1
ATOM 7135 O O . ARG B 1 448 ? -13.266 0.121 17.594 1 97.94 448 ARG B O 1
ATOM 7142 N N . SER B 1 449 ? -11.117 0.014 18.25 1 97.81 449 SER B N 1
ATOM 7143 C CA . SER B 1 449 ? -11.477 -0.355 19.609 1 97.81 449 SER B CA 1
ATOM 7144 C C . SER B 1 449 ? -12.352 0.709 20.266 1 97.81 449 SER B C 1
ATOM 7146 O O . SER B 1 449 ? -13.352 0.387 20.906 1 97.81 449 SER B O 1
ATOM 7148 N N . GLY B 1 450 ? -11.961 1.897 20.078 1 98.12 450 GLY B N 1
ATOM 7149 C CA . GLY B 1 450 ? -12.766 2.994 20.594 1 98.12 450 GLY B CA 1
ATOM 7150 C C . GLY B 1 450 ? -14.156 3.051 20 1 98.12 450 GLY B C 1
ATOM 7151 O O . GLY B 1 450 ? -15.133 3.295 20.703 1 98.12 450 GLY B O 1
ATOM 7152 N N . LEU B 1 451 ? -14.273 2.863 18.703 1 97.94 451 LEU B N 1
ATOM 7153 C CA . LEU B 1 451 ? -15.562 2.889 18.016 1 97.94 451 LEU B CA 1
ATOM 7154 C C . LEU B 1 451 ? -16.469 1.769 18.516 1 97.94 451 LEU B C 1
ATOM 7156 O O . LEU B 1 451 ? -17.672 1.965 18.672 1 97.94 451 LEU B O 1
ATOM 7160 N N . GLU B 1 452 ? -15.867 0.636 18.75 1 97.25 452 GLU B N 1
ATOM 7161 C CA . GLU B 1 452 ? -16.641 -0.474 19.297 1 97.25 452 GLU B CA 1
ATOM 7162 C C . GLU B 1 452 ? -17.25 -0.112 20.641 1 97.25 452 GLU B C 1
ATOM 7164 O O . GLU B 1 452 ? -18.406 -0.425 20.922 1 97.25 452 GLU B O 1
ATOM 7169 N N . GLN B 1 453 ? -16.5 0.585 21.453 1 97 453 GLN B N 1
ATOM 7170 C CA . GLN B 1 453 ? -16.984 1.037 22.75 1 97 453 GLN B CA 1
ATOM 7171 C C . GLN B 1 453 ? -18.094 2.076 22.578 1 97 453 GLN B C 1
ATOM 7173 O O . GLN B 1 453 ? -19.125 2.014 23.266 1 97 453 GLN B O 1
ATOM 7178 N N . GLU B 1 454 ? -17.875 3.008 21.672 1 96.94 454 GLU B N 1
ATOM 7179 C CA . GLU B 1 454 ? -18.875 4.031 21.422 1 96.94 454 GLU B CA 1
ATOM 7180 C C . GLU B 1 454 ? -20.172 3.416 20.891 1 96.94 454 GLU B C 1
ATOM 7182 O O . GLU B 1 454 ? -21.266 3.873 21.234 1 96.94 454 GLU B O 1
ATOM 7187 N N . LEU B 1 455 ? -20.031 2.414 20.047 1 95.69 455 LEU B N 1
ATOM 7188 C CA . LEU B 1 455 ? -21.188 1.722 19.484 1 95.69 455 LEU B CA 1
ATOM 7189 C C . LEU B 1 455 ? -21.984 1.002 20.578 1 95.69 455 LEU B C 1
ATOM 7191 O O . LEU B 1 455 ? -23.219 1.027 20.578 1 95.69 455 LEU B O 1
ATOM 7195 N N . ASP B 1 456 ? -21.297 0.422 21.516 1 95.5 456 ASP B N 1
ATOM 7196 C CA . ASP B 1 456 ? -21.953 -0.244 22.641 1 95.5 456 ASP B CA 1
ATOM 7197 C C . ASP B 1 456 ? -22.766 0.75 23.469 1 95.5 456 ASP B C 1
ATOM 7199 O O . ASP B 1 456 ? -23.906 0.473 23.828 1 95.5 456 ASP B O 1
ATOM 7203 N N . ARG B 1 457 ? -22.172 1.838 23.703 1 95.06 457 ARG B N 1
ATOM 7204 C CA . ARG B 1 457 ? -22.859 2.883 24.453 1 95.06 457 ARG B CA 1
ATOM 7205 C C . ARG B 1 457 ? -24.062 3.406 23.672 1 95.06 457 ARG B C 1
ATOM 7207 O O . ARG B 1 457 ? -25.125 3.639 24.25 1 95.06 457 ARG B O 1
ATOM 7214 N N . TRP B 1 458 ? -23.844 3.592 22.438 1 95.25 458 TRP B N 1
ATOM 7215 C CA . TRP B 1 458 ? -24.891 4.09 21.562 1 95.25 458 TRP B CA 1
ATOM 7216 C C . TRP B 1 458 ? -26.078 3.131 21.531 1 95.25 458 TRP B C 1
ATOM 7218 O O . TRP B 1 458 ? -27.234 3.557 21.625 1 95.25 458 TRP B O 1
ATOM 7228 N N . ARG B 1 459 ? -25.844 1.845 21.453 1 93.88 459 ARG B N 1
ATOM 7229 C CA . ARG B 1 459 ? -26.891 0.823 21.422 1 93.88 459 ARG B CA 1
ATOM 7230 C C . ARG B 1 459 ? -27.641 0.782 22.75 1 93.88 459 ARG B C 1
ATOM 7232 O O . ARG B 1 459 ? -28.859 0.655 22.781 1 93.88 459 ARG B O 1
ATOM 7239 N N . LYS B 1 460 ? -26.938 0.924 23.828 1 93.62 460 LYS B N 1
ATOM 7240 C CA . LYS B 1 460 ? -27.562 0.919 25.141 1 93.62 460 LYS B CA 1
ATOM 7241 C C . LYS B 1 460 ? -28.484 2.123 25.328 1 93.62 460 LYS B C 1
ATOM 7243 O O . LYS B 1 460 ? -29.562 2.004 25.906 1 93.62 460 LYS B O 1
ATOM 7248 N N . ALA B 1 461 ? -28.047 3.184 24.812 1 92.12 461 ALA B N 1
ATOM 7249 C CA . ALA B 1 461 ? -28.844 4.402 24.922 1 92.12 461 ALA B CA 1
ATOM 7250 C C . ALA B 1 461 ? -30.109 4.297 24.094 1 92.12 461 ALA B C 1
ATOM 7252 O O . ALA B 1 461 ? -31.172 4.812 24.5 1 92.12 461 ALA B O 1
ATOM 7253 N N . ARG B 1 462 ? -30.109 3.672 23.016 1 88.44 462 ARG B N 1
ATOM 7254 C CA . ARG B 1 462 ? -31.266 3.523 22.125 1 88.44 462 ARG B CA 1
ATOM 7255 C C . ARG B 1 462 ? -32.219 2.457 22.641 1 88.44 462 ARG B C 1
ATOM 7257 O O . ARG B 1 462 ? -33.438 2.545 22.422 1 88.44 462 ARG B O 1
ATOM 7264 N N . ALA B 1 463 ? -31.641 1.431 23.234 1 85.69 463 ALA B N 1
ATOM 7265 C CA . ALA B 1 463 ? -32.469 0.391 23.812 1 85.69 463 ALA B CA 1
ATOM 7266 C C . ALA B 1 463 ? -33.281 0.932 24.984 1 85.69 463 ALA B C 1
ATOM 7268 O O . ALA B 1 463 ? -34.406 0.487 25.234 1 85.69 463 ALA B O 1
ATOM 7269 N N . HIS B 1 464 ? -32.75 1.829 25.812 1 80 464 HIS B N 1
ATOM 7270 C CA . HIS B 1 464 ? -33.406 2.369 26.984 1 80 464 HIS B CA 1
ATOM 7271 C C . HIS B 1 464 ? -34.312 3.549 26.625 1 80 464 HIS B C 1
ATOM 7273 O O . HIS B 1 464 ? -35.125 4.004 27.453 1 80 464 HIS B O 1
ATOM 7279 N N . GLY B 1 465 ? -34.281 4.078 25.484 1 62.72 465 GLY B N 1
ATOM 7280 C CA . GLY B 1 465 ? -35.188 5.148 25.109 1 62.72 465 GLY B CA 1
ATOM 7281 C C . GLY B 1 465 ? -36.281 4.699 24.156 1 62.72 465 GLY B C 1
ATOM 7282 O O . GLY B 1 465 ? -36.156 3.646 23.531 1 62.72 465 GLY B O 1
#

Sequence (930 aa):
MSEAGSRPPTVAEVRDAAVEAHRAGRLDEASELYAAYLAASPDDGGMWSNLGALHRVAGRHDLALIAQKRAYALMPRARSITGNLANILADTGETERALELRRQLLADRPDDPEVIAMMGKALRTLRRYDEAISLLKEAAERYPDHAEMRVQLALTLLAAGRYLEGFEAYEARWLTGELAPRRMAMPRWDGSPLDGRTILVVPEQGFGDALAFSRFLPVLKERCGAGRVLLLNNGPVHRLLSQPDGVDAAATSMDGAGFDTWCYMMDALPHHFAASPEVPPPTRLHVPDDSRERAVALAAPARDRFRVGLVWNGSVTYRANAFRSFSHREYWPLLDLPDTQFYGLHKGPMAEEMRKDGTATLLHDVARTERDFADTAAMMRELDLVVTTCTATAHLAGSLGVPAWVLLHWDSFWMWGADGETTPWYPSVRLIRQETPRDWAGVIARVRSGLEQELDRWRKARAHGMSEAGSRPPTVAEVRDAAVEAHRAGRLDEASELYAAYLAASPDDGGMWSNLGALHRVAGRHDLALIAQKRAYALMPRARSITGNLANILADTGETERALELRRQLLADRPDDPEVIAMMGKALRTLRRYDEAISLLKEAAERYPDHAEMRVQLALTLLAAGRYLEGFEAYEARWLTGELAPRRMAMPRWDGSPLDGRTILVVPEQGFGDALAFSRFLPVLKERCGAGRVLLLNNGPVHRLLSQPDGVDAAATSMDGAGFDTWCYMMDALPHHFAASPEVPPPTRLHVPDDSRERAVALAAPARDRFRVGLVWNGSVTYRANAFRSFSHREYWPLLDLPDTQFYGLHKGPMAEEMRKDGTATLLHDVARTERDFADTAAMMRELDLVVTTCTATAHLAGSLGVPAWVLLHWDSFWMWGADGETTPWYPSVRLIRQETPRDWAGVIARVRSGLEQELDRWRKARAHG

Secondary structure (DSSP, 8-state):
-------PPPHHHHHHHHHHHHHTT-HHHHHHHHHHHHHH-TT-HHHHHHHHHHHHHTT-HHHHHHHHHHHHHH-TT-HHHHHHHHHHHHHTT-HHHHHHHHHHHHHH-TT-HHHHHHHHHHHHHTT-HHHHHHHHHHHHHH-TT-HHHHHHHHHHHHHTT-HHHHHHHGGGGGGSSSS-----SSPBP-SS--TT-EEEEE--S-HHHHHHHGGGTHHHHHTT--SEEEEEPPHHHHTTTSS-TT-SEEES--TT---SEEEEGGGGHHHHHTT-SSPPPPPPPP--HHHHHHHHHHHGGGTTSEEEEE-----TT-TTHHHH---GGGGGGGTT-TTEEEEE---STHHHHHHHTTGGGTEEEGGGG--SHHHHHHHHHHSSEEEEESSHHHHHHHHHT--EEEEE-TT--GGG-SSSS--TT-TTEEEEE-SSTT-HHHHHHHHHHHHHHHHHHHHHHHHH-/-------PPPHHHHHHHHHHHHHTT-HHHHHHHHHHHHHH-TT-HHHHHHHHHHHHHTT-HHHHHHHHHHHHHH-TT-HHHHHHHHHHHHHTT-HHHHHHHHHHHHHH-TT-HHHHHHHHHHHHHTT-HHHHHHHHHHHHHH-TT-HHHHHHHHHHHHHTT-HHHHHHHGGGGGGSSSS-----SSPBP-SS--TT-EEEEE--S-HHHHHHHGGGTHHHHHTT--SEEEEEPPHHHHTTTSS-TT-SEEES--TT---SEEEEGGGGHHHHHTT-SSPPPPPPPP--HHHHHHHHHHHGGGTTSEEEEE-----TTSTTHHHH---GGGGGGGTT-TTEEEEE---STHHHHHHHTTGGGTEEEGGGG--SHHHHHHHHHHSSEEEEESSHHHHHHHHHT--EEEEE-TT--GGG-SSSS--TT-TTEEEEE-SSTT-HHHHHHHHHHHHHHHHHHHHHHHHH-

InterPro domains:
  IPR011990 Tetratricopeptide-like helical domain superfamily [G3DSA:1.25.40.10] (17-83)
  IPR011990 Tetratricopeptide-like helical domain superfamily [G3DSA:1.25.40.10] (84-182)
  IPR011990 Tetratricopeptide-like helical domain superfamily [SSF48452] (8-172)
  IPR019734 Tetratricopeptide repeat [PS50005] (113-146)
  IPR019734 Tetratricopeptide repeat [SM00028] (45-78)
  IPR019734 Tetratricopeptide repeat [SM00028] (113-146)
  IPR052943 TMTC O-mannosyl-transferase [PTHR44809] (29-250)

pLDDT: mean 92.83, std 8.53, range [26.67, 98.81]

Foldseek 3Di:
DPPPPPPDDDLVRLLVVLVVCLVVVVLVSNLVSLVVNCVVVVLQLVSLQSNLVSCVVVVNLVSSQVSLVSSCVSPVPDLSSLQSNLVSCVLQPVLVVSLVSLVVSCVVPVLDLVSLLVNLLSCLLVVVLVVSLVSLVVSCVVVVLPLSSLCSNLQSCLLVLVQLVNLVSNVSVPSVPPWDDDDDPAAADPQAQCQAFEEEEEETDDLLCCQLLLLLLLCCVVPRPYNAYEYADDDQQCQFVQDWPNHDGYDVDCVPPDGRHYYYSSSSRSRVCVPPSAAGATIGTHQDPVLLVLLCVVCVVLLQAQEEEEAAFADPPDPSRSQQHDAPVLLVVQLPDPRYAAEYQDDDDSVVVCVVVVVCVSHPDPNVPDPHVSSVLSNLVSHQEYEYEDYSVLSSCQNSLHQYEYEAFSRGRSQQHNDDQAGSSGRNYGYQYDPGGPCVNVSSVVVNVVVVVVRVVVVVVVVVD/DPPPPPPDDDLVRLQVVLVVCVVVVVLVSNLVSLVVSCVVVVLQLVSLQSNLVSCVVVVNLVSSQVSLVSSCVSPVPDLSSLQSNLVSCVLQPVLVVSLVSLVVSCVVPVLDLVSLLVNLLSCLLVVVLVVSLVSLVVSCVVPVLPLSSLCSNLQSCLLVLVQLVNLVSNVSVPSVPPWDDDDDPAAADPQAQCQAFEEEEEETDDLLCCQLLLLLLLCCVVPRPYNAYEYADDDQQCQFVQDWPNHDGYDVDCVVPDGRHYYYSSVSRSSVCVPPSAADATIGTHQDPVLLVLLCVVCVVLLQAQEEEEAAFADPPDPSRSQQHDAPVLLVVQLPDPRYAAEYQDDDDSVVVCVVVVVCVSHPDPNVPDPHVSNVLSNLVSHQEYEYEPYSVVSSCQNSLHQYEYEAFSRGRSQQHNDDQAGSSGRNYGYQYDPGGPCVNVSSVVVNVVVVVVRVVVVVVVVVD

Radius of gyration: 33.71 Å; Cα contacts (8 Å, |Δi|>4): 1626; chains: 2; bounding box: 76×104×73 Å